Protein AF-0000000083161506 (afdb_homodimer)

Foldseek 3Di:
DPPPVPFDFAPDAFPVCVVVVHDFCRTPPHTPVCVVVVHHGHPDDDPPCPPDPPPPDDPPDDPPPPPPCPPPPDDVPVPPPVPPPPQLVFQLVCCVVPVVDHGDLCVQVVLQPDADDPVLCVLPVDLVVLVVLVVLLCVFVCLQQVLDAPVVLVVQSPDPVRVRGLLNSLLSLLSCLQRDFCVVCPDPPDRSLNVSVVSLVVSVVSVNDDLSSLNSLLSSLQSCLLFVPPPVNQVSLLVSLVSCLSQCLLPDPPHRHSDDDDPAPLVNLSSVSSVLSSLLSQLLSCLVPAQDDGSDDAFDQADFFHAASVCSNVSHDDPDDTDGLVDDLLDDGHQNSLLSNLSNLSVQLSVLRNDPPDDPVVSLVSLVVSLVSLVVSLVSLVVVLVVCCVPPPPNQSSLSNLSSNLSSLSSLLSSLVSLQPPPPPDDPSSVVSNVVSVVVNLVSLVVLLVVLVSLVVSVVVPNLSNHRSSNQNSLLSSLLVLVVVCVVPVDCVSVVSSVSSLVSLVVNCSRYNVSVVSVVVSVVVVD/DPPPVPFDFAPDAFPVCVVVVHDFCRTPPGTPVCVVVVHHGHPDDDPPPPPDPPPPDDPPDDPPPPPPCPPPPDDVPVPPCVPPPPQLVQQLVCCVVPVVDHGDLCVQVVLQPDADDPVLCVLPVDLVVLVVLVVLLCVFVCLQQVLDAPVVLVVQSPDPVRVRGLLNSLLSLLSCLQRDFCVVCPDPDDRSLNVSVVSLVVSVVSVNDDLSSLNSLLSSLQSCLLFVPPPVNQVSLLVSLVSCLSQCLLPDPPHRHSDDDDPAPLVNLSSVSSNLSSLLSQLLSCLVPAQDDGSDDAFDQADFFHAASVCSNVSHDDPDDTDGLVDDLLDDGHQNSLLSNLSNLSVQLSVLRNDPPDDPVVSLVSLVVSLVSLVVSLVSLVVVLVVCCVPPPPNQSSLSNLSSNLSSLSSLLSSLVSLQPPPPPDDPSSVVSNVVSVVVNLVSLVVLLVVLVSLVVSVVVPNLSNHRSSNQNSLLSSLLVLVVVCVVPVDCVSVVSSVSSLVSLVVNCSRYNVSVVSVVVSVVVVD

Organism: NCBI:txid41062

Radius of gyration: 31.57 Å; Cα contacts (8 Å, |Δi|>4): 1418; chains: 2; bounding box: 131×80×82 Å

Structure (mmCIF, N/CA/C/O backbone):
data_AF-0000000083161506-model_v1
#
loop_
_entity.id
_entity.type
_entity.pdbx_description
1 polymer 'Fungal-specific transcription factor domain-containing protein'
#
loop_
_atom_site.group_PDB
_atom_site.id
_atom_site.type_symbol
_atom_site.label_atom_id
_atom_site.label_alt_id
_atom_site.label_comp_id
_atom_site.label_asym_id
_atom_site.label_entity_id
_atom_site.label_seq_id
_atom_site.pdbx_PDB_ins_code
_atom_site.Cartn_x
_atom_site.Cartn_y
_atom_site.Cartn_z
_atom_site.occupancy
_atom_site.B_iso_or_equiv
_atom_site.auth_seq_id
_atom_site.auth_comp_id
_atom_site.auth_asym_id
_atom_site.auth_atom_id
_atom_site.pdbx_PDB_model_num
ATOM 1 N N . MET A 1 1 ? 70.062 -15.156 -1.178 1 25.69 1 MET A N 1
ATOM 2 C CA . MET A 1 1 ? 69.688 -13.75 -1.115 1 25.69 1 MET A CA 1
ATOM 3 C C . MET A 1 1 ? 68.188 -13.57 -1.267 1 25.69 1 MET A C 1
ATOM 5 O O . MET A 1 1 ? 67.625 -13.953 -2.287 1 25.69 1 MET A O 1
ATOM 9 N N . SER A 1 2 ? 67.438 -13.641 -0.234 1 30 2 SER A N 1
ATOM 10 C CA . SER A 1 2 ? 66 -13.789 -0.085 1 30 2 SER A CA 1
ATOM 11 C C . SER A 1 2 ? 65.25 -12.555 -0.596 1 30 2 SER A C 1
ATOM 13 O O . SER A 1 2 ? 65.625 -11.43 -0.238 1 30 2 SER A O 1
ATOM 15 N N . ASP A 1 3 ? 64.875 -12.492 -1.777 1 30.89 3 ASP A N 1
ATOM 16 C CA . ASP A 1 3 ? 64.188 -11.422 -2.498 1 30.89 3 ASP A CA 1
ATOM 17 C C . ASP A 1 3 ? 62.969 -10.93 -1.715 1 30.89 3 ASP A C 1
ATOM 19 O O . ASP A 1 3 ? 61.969 -11.648 -1.573 1 30.89 3 ASP A O 1
ATOM 23 N N . ARG A 1 4 ? 63.281 -10.258 -0.579 1 35.78 4 ARG A N 1
ATOM 24 C CA . ARG A 1 4 ? 62.25 -9.516 0.154 1 35.78 4 ARG A CA 1
ATOM 25 C C . ARG A 1 4 ? 61.438 -8.633 -0.783 1 35.78 4 ARG A C 1
ATOM 27 O O . ARG A 1 4 ? 61.938 -7.637 -1.307 1 35.78 4 ARG A O 1
A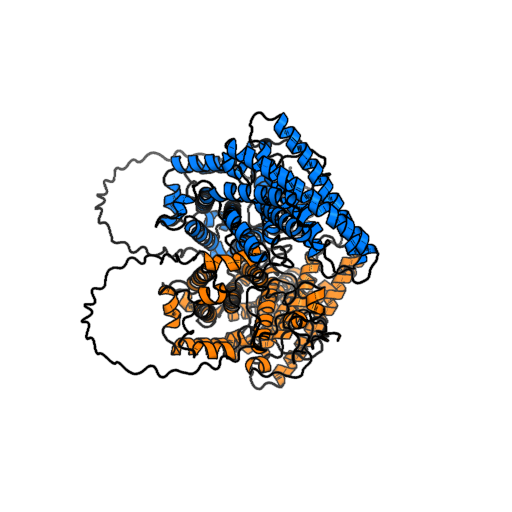TOM 34 N N . GLN A 1 5 ? 60.562 -9.156 -1.589 1 36.12 5 GLN A N 1
ATOM 35 C CA . GLN A 1 5 ? 59.719 -8.305 -2.391 1 36.12 5 GLN A CA 1
ATOM 36 C C . GLN A 1 5 ? 59.094 -7.199 -1.541 1 36.12 5 GLN A C 1
ATOM 38 O O . GLN A 1 5 ? 58.5 -7.477 -0.497 1 36.12 5 GLN A O 1
ATOM 43 N N . SER A 1 6 ? 59.625 -6.098 -1.418 1 42.81 6 SER A N 1
ATOM 44 C CA . SER A 1 6 ? 59.219 -4.867 -0.759 1 42.81 6 SER A CA 1
ATOM 45 C C . SER A 1 6 ? 57.75 -4.543 -1.067 1 42.81 6 SER A C 1
ATOM 47 O O . SER A 1 6 ? 57.406 -4.324 -2.227 1 42.81 6 SER A O 1
ATOM 49 N N . HIS A 1 7 ? 56.875 -5.113 -0.406 1 48.78 7 HIS A N 1
ATOM 50 C CA . HIS A 1 7 ? 55.5 -4.73 -0.562 1 48.78 7 HIS A CA 1
ATOM 51 C C . HIS A 1 7 ? 55.281 -3.26 -0.229 1 48.78 7 HIS A C 1
ATOM 53 O O . HIS A 1 7 ? 55.719 -2.787 0.82 1 48.78 7 HIS A O 1
ATOM 59 N N . THR A 1 8 ? 55.281 -2.465 -1.129 1 61.25 8 THR A N 1
ATOM 60 C CA . THR A 1 8 ? 55.031 -1.039 -0.943 1 61.25 8 THR A CA 1
ATOM 61 C C . THR A 1 8 ? 53.656 -0.809 -0.34 1 61.25 8 THR A C 1
ATOM 63 O O . THR A 1 8 ? 52.688 -1.503 -0.687 1 61.25 8 THR A O 1
ATOM 66 N N . ARG A 1 9 ? 53.562 -0.125 0.785 1 68.44 9 ARG A N 1
ATOM 67 C CA . ARG A 1 9 ? 52.312 0.207 1.485 1 68.44 9 ARG A CA 1
ATOM 68 C C . ARG A 1 9 ? 51.656 1.432 0.867 1 68.44 9 ARG A C 1
ATOM 70 O O . ARG A 1 9 ? 52.312 2.422 0.565 1 68.44 9 ARG A O 1
ATOM 77 N N . ALA A 1 10 ? 50.438 1.263 0.525 1 67.12 10 ALA A N 1
ATOM 78 C CA . ALA A 1 10 ? 49.656 2.396 0.043 1 67.12 10 ALA A CA 1
ATOM 79 C C . ALA A 1 10 ? 49.406 3.41 1.158 1 67.12 10 ALA A C 1
ATOM 81 O O . ALA A 1 10 ? 49.438 3.061 2.34 1 67.12 10 ALA A O 1
ATOM 82 N N . THR A 1 11 ? 49.344 4.633 0.945 1 74 11 THR A N 1
ATOM 83 C CA . THR A 1 11 ? 49.125 5.699 1.919 1 74 11 THR A CA 1
ATOM 84 C C . THR A 1 11 ? 47.688 5.621 2.492 1 74 11 THR A C 1
ATOM 86 O O . THR A 1 11 ? 47.469 5.98 3.65 1 74 11 THR A O 1
ATOM 89 N N . ASN A 1 12 ? 46.781 5.164 1.687 1 70.62 12 ASN A N 1
ATOM 90 C CA . ASN A 1 12 ? 45.375 5.102 2.107 1 70.62 12 ASN A CA 1
ATOM 91 C C . ASN A 1 12 ? 44.875 3.668 2.107 1 70.62 12 ASN A C 1
ATOM 93 O O . ASN A 1 12 ? 45.375 2.811 1.398 1 70.62 12 ASN A O 1
ATOM 97 N N . ALA A 1 13 ? 43.969 3.414 2.945 1 75.94 13 ALA A N 1
ATOM 98 C CA . ALA A 1 13 ? 43.281 2.127 2.963 1 75.94 13 ALA A CA 1
ATOM 99 C C . ALA A 1 13 ? 42.594 1.865 1.635 1 75.94 13 ALA A C 1
ATOM 101 O O . ALA A 1 13 ? 42.156 2.803 0.951 1 75.94 13 ALA A O 1
ATOM 102 N N . CYS A 1 14 ? 42.594 0.64 1.137 1 72.94 14 CYS A N 1
ATOM 103 C CA . CYS A 1 14 ? 41.906 0.316 -0.11 1 72.94 14 CYS A CA 1
ATOM 104 C C . CYS A 1 14 ? 40.406 0.56 0.011 1 72.94 14 CYS A C 1
ATOM 106 O O . CYS A 1 14 ? 39.844 0.491 1.107 1 72.94 14 CYS A O 1
ATOM 108 N N . LEU A 1 15 ? 39.688 0.904 -0.978 1 72.12 15 LEU A N 1
ATOM 109 C CA . LEU A 1 15 ? 38.281 1.266 -1.01 1 72.12 15 LEU A CA 1
ATOM 110 C C . LEU A 1 15 ? 37.406 0.099 -0.553 1 72.12 15 LEU A C 1
ATOM 112 O O . LEU A 1 15 ? 36.375 0.303 0.077 1 72.12 15 LEU A O 1
ATOM 116 N N . THR A 1 16 ? 37.75 -1.074 -0.732 1 74.25 16 THR A N 1
ATOM 117 C CA . THR A 1 16 ? 37.031 -2.275 -0.323 1 74.25 16 THR A CA 1
ATOM 118 C C . THR A 1 16 ? 37.062 -2.441 1.193 1 74.25 16 THR A C 1
ATOM 120 O O . THR A 1 16 ? 36.062 -2.727 1.823 1 74.25 16 THR A O 1
ATOM 123 N N . CYS A 1 17 ? 38.188 -2.32 1.762 1 72.25 17 CYS A N 1
ATOM 124 C CA . CYS A 1 17 ? 38.344 -2.418 3.209 1 72.25 17 CYS A CA 1
ATOM 125 C C . CYS A 1 17 ? 37.688 -1.239 3.91 1 72.25 17 CYS A C 1
ATOM 127 O O . CYS A 1 17 ? 37.094 -1.405 4.969 1 72.25 17 CYS A O 1
ATOM 129 N N . ARG A 1 18 ? 37.688 -0.028 3.328 1 70.44 18 ARG A N 1
ATOM 130 C CA . ARG A 1 18 ? 37.031 1.162 3.861 1 70.44 18 ARG A CA 1
ATOM 131 C C . ARG A 1 18 ? 35.5 0.997 3.869 1 70.44 18 ARG A C 1
ATOM 133 O O . ARG A 1 18 ? 34.844 1.357 4.844 1 70.44 18 ARG A O 1
ATOM 140 N N . LYS A 1 19 ? 34.938 0.347 2.949 1 64.94 19 LYS A N 1
ATOM 141 C CA . LYS A 1 19 ? 33.531 0.092 2.826 1 64.94 19 LYS A CA 1
ATOM 142 C C . LYS A 1 19 ? 33.062 -0.965 3.826 1 64.94 19 LYS A C 1
ATOM 144 O O . LYS A 1 19 ? 31.938 -0.897 4.34 1 64.94 19 LYS A O 1
ATOM 149 N N . GLN A 1 20 ? 33.969 -1.773 4.141 1 66 20 GLN A N 1
ATOM 150 C CA . GLN A 1 20 ? 33.656 -2.875 5.055 1 66 20 GLN A CA 1
ATOM 151 C C . GLN A 1 20 ? 34.156 -2.562 6.465 1 66 20 GLN A C 1
ATOM 153 O O . GLN A 1 20 ? 34.062 -3.414 7.355 1 66 20 GLN A O 1
ATOM 158 N N . LYS A 1 21 ? 34.562 -1.356 6.672 1 63.88 21 LYS A N 1
ATOM 159 C CA . LYS A 1 21 ? 35.125 -0.864 7.93 1 63.88 21 LYS A CA 1
ATOM 160 C C . LYS A 1 21 ? 36.094 -1.884 8.547 1 63.88 21 LYS A C 1
ATOM 162 O O . LYS A 1 21 ? 36.062 -2.117 9.758 1 63.88 21 LYS A O 1
ATOM 167 N N . ARG A 1 22 ? 36.875 -2.482 7.746 1 70.31 22 ARG A N 1
ATOM 168 C CA . ARG A 1 22 ? 37.938 -3.391 8.211 1 70.31 22 ARG A CA 1
ATOM 169 C C . ARG A 1 22 ? 39.312 -2.717 8.188 1 70.31 22 ARG A C 1
ATOM 171 O O . ARG A 1 22 ? 39.5 -1.76 7.438 1 70.31 22 ARG A O 1
ATOM 178 N N . LYS A 1 23 ? 40.125 -3.133 9.086 1 74.31 23 LYS A N 1
ATOM 179 C CA . LYS A 1 23 ? 41.5 -2.592 9.172 1 74.31 23 LYS A CA 1
ATOM 180 C C . LYS A 1 23 ? 42.344 -3.066 8 1 74.31 23 LYS A C 1
ATOM 182 O O . LYS A 1 23 ? 42.812 -4.207 7.992 1 74.31 23 LYS A O 1
ATOM 187 N N . CYS A 1 24 ? 42.469 -2.25 7.004 1 72.62 24 CYS A N 1
ATOM 188 C CA . CYS A 1 24 ? 43.25 -2.502 5.801 1 72.62 24 CYS A CA 1
ATOM 189 C C . CYS A 1 24 ? 44.75 -2.512 6.109 1 72.62 24 CYS A C 1
ATOM 191 O O . CYS A 1 24 ? 45.25 -1.66 6.855 1 72.62 24 CYS A O 1
ATOM 193 N N . THR A 1 25 ? 45.531 -3.422 5.711 1 77.38 25 THR A N 1
ATOM 194 C CA . THR A 1 25 ? 46.969 -3.49 5.953 1 77.38 25 THR A CA 1
ATOM 195 C C . THR A 1 25 ? 47.75 -2.613 4.957 1 77.38 25 THR A C 1
ATOM 197 O O . THR A 1 25 ? 48.969 -2.537 5 1 77.38 25 THR A O 1
ATOM 200 N N . LYS A 1 26 ? 47.031 -1.872 3.998 1 74.44 26 LYS A N 1
ATOM 201 C CA . LYS A 1 26 ? 47.531 -0.901 3.035 1 74.44 26 LYS A CA 1
ATOM 202 C C . LYS A 1 26 ? 48.656 -1.504 2.189 1 74.44 26 LYS A C 1
ATOM 204 O O . LYS A 1 26 ? 49.5 -0.778 1.657 1 74.44 26 LYS A O 1
ATOM 209 N N . GLU A 1 27 ? 48.75 -2.814 2.023 1 76.75 27 GLU A N 1
ATOM 210 C CA . GLU A 1 27 ? 49.75 -3.447 1.194 1 76.75 27 GLU A CA 1
ATOM 211 C C . GLU A 1 27 ? 49.375 -3.426 -0.28 1 76.75 27 GLU A C 1
ATOM 213 O O . GLU A 1 27 ? 48.188 -3.59 -0.616 1 76.75 27 GLU A O 1
ATOM 218 N N . ARG A 1 28 ? 50.25 -2.959 -1.229 1 72.62 28 ARG A N 1
ATOM 219 C CA . ARG A 1 28 ? 50.094 -3.059 -2.676 1 72.62 28 ARG A CA 1
ATOM 220 C C . ARG A 1 28 ? 50.75 -4.324 -3.217 1 72.62 28 ARG A C 1
ATOM 222 O O . ARG A 1 28 ? 51.719 -4.805 -2.656 1 72.62 28 ARG A O 1
ATOM 229 N N . PRO A 1 29 ? 50.031 -4.797 -4.266 1 72.25 29 PRO A N 1
ATOM 230 C CA . PRO A 1 29 ? 48.844 -4.324 -4.973 1 72.25 29 PRO A CA 1
ATOM 231 C C . PRO A 1 29 ? 47.531 -4.746 -4.289 1 72.25 29 PRO A C 1
ATOM 233 O O . PRO A 1 29 ? 46.469 -4.262 -4.645 1 72.25 29 PRO A O 1
ATOM 236 N N . ARG A 1 30 ? 47.688 -5.629 -3.291 1 75.12 30 ARG A N 1
ATOM 237 C CA . ARG A 1 30 ? 46.531 -6.148 -2.58 1 75.12 30 ARG A CA 1
ATOM 238 C C . ARG A 1 30 ? 46.75 -6.176 -1.074 1 75.12 30 ARG A C 1
ATOM 240 O O . ARG A 1 30 ? 47.812 -6.652 -0.618 1 75.12 30 ARG A O 1
ATOM 247 N N . CYS A 1 31 ? 45.719 -5.559 -0.326 1 75.75 31 CYS A N 1
ATOM 248 C CA . CYS A 1 31 ? 45.906 -5.609 1.12 1 75.75 31 CYS A CA 1
ATOM 249 C C . CYS A 1 31 ? 45.594 -7.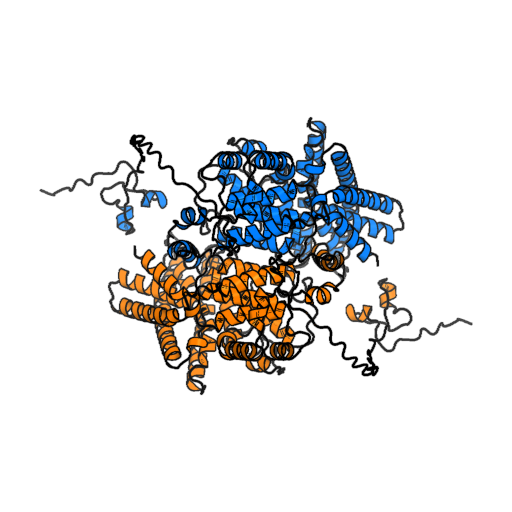004 1.659 1 75.75 31 CYS A C 1
ATOM 251 O O . CYS A 1 31 ? 44.938 -7.801 0.994 1 75.75 31 CYS A O 1
ATOM 253 N N . SER A 1 32 ? 46.219 -7.395 2.768 1 76 32 SER A N 1
ATOM 254 C CA . SER A 1 32 ? 46.094 -8.727 3.352 1 76 32 SER A CA 1
ATOM 255 C C . SER A 1 32 ? 44.656 -9.062 3.635 1 76 32 SER A C 1
ATOM 257 O O . SER A 1 32 ? 44.25 -10.227 3.539 1 76 32 SER A O 1
ATOM 259 N N . VAL A 1 33 ? 43.875 -8.062 3.893 1 74.12 33 VAL A N 1
ATOM 260 C CA . VAL A 1 33 ? 42.469 -8.273 4.227 1 74.12 33 VAL A CA 1
ATOM 261 C C . VAL A 1 33 ? 41.656 -8.609 2.961 1 74.12 33 VAL A C 1
ATOM 263 O O . VAL A 1 33 ? 40.906 -9.562 2.943 1 74.12 33 VAL A O 1
ATOM 266 N N . CYS A 1 34 ? 41.844 -7.895 2.006 1 73.44 34 CYS A N 1
ATOM 267 C CA . CYS A 1 34 ? 41.188 -8.172 0.729 1 73.44 34 CYS A CA 1
ATOM 268 C C . CYS A 1 34 ? 41.688 -9.5 0.152 1 73.44 34 CYS A C 1
ATOM 270 O O . CYS A 1 34 ? 40.906 -10.242 -0.452 1 73.44 34 CYS A O 1
ATOM 272 N N . ARG A 1 35 ? 42.906 -9.844 0.288 1 73.88 35 ARG A N 1
ATOM 273 C CA . ARG A 1 35 ? 43.469 -11.125 -0.14 1 73.88 35 ARG A CA 1
ATOM 274 C C . ARG A 1 35 ? 42.781 -12.289 0.571 1 73.88 35 ARG A C 1
ATOM 276 O O . ARG A 1 35 ? 42.438 -13.297 -0.056 1 73.88 35 ARG A O 1
ATOM 283 N N . LYS A 1 36 ? 42.656 -12.109 1.833 1 68.69 36 LYS A N 1
ATOM 284 C CA . LYS A 1 36 ? 42.062 -13.18 2.633 1 68.69 36 LYS A CA 1
ATOM 285 C C . LYS A 1 36 ? 40.562 -13.32 2.338 1 68.69 36 LYS A C 1
ATOM 287 O O . LYS A 1 36 ? 40.031 -14.438 2.354 1 68.69 36 LYS A O 1
ATOM 292 N N . THR A 1 37 ? 40 -12.227 2.045 1 66.88 37 THR A N 1
ATOM 293 C CA . THR A 1 37 ? 38.531 -12.242 1.854 1 66.88 37 THR A CA 1
ATOM 294 C C . THR A 1 37 ? 38.188 -12.43 0.379 1 66.88 37 THR A C 1
ATOM 296 O O . THR A 1 37 ? 37.031 -12.562 0.025 1 66.88 37 THR A O 1
ATOM 299 N N . GLY A 1 38 ? 39.125 -12.523 -0.535 1 66.56 38 GLY A N 1
ATOM 300 C CA . GLY A 1 38 ? 39 -12.75 -1.966 1 66.56 38 GLY A CA 1
ATOM 301 C C . GLY A 1 38 ? 38.344 -11.586 -2.705 1 66.56 38 GLY A C 1
ATOM 302 O O . GLY A 1 38 ? 37.781 -11.773 -3.771 1 66.56 38 GLY A O 1
ATOM 303 N N . ARG A 1 39 ? 38.375 -10.469 -2.143 1 62.84 39 ARG A N 1
ATOM 304 C CA . ARG A 1 39 ? 37.812 -9.289 -2.791 1 62.84 39 ARG A CA 1
ATOM 305 C C . ARG A 1 39 ? 38.875 -8.492 -3.518 1 62.84 39 ARG A C 1
ATOM 307 O O . ARG A 1 39 ? 40.062 -8.633 -3.223 1 62.84 39 ARG A O 1
ATOM 314 N N . ALA A 1 40 ? 38.438 -7.797 -4.578 1 68.38 40 ALA A N 1
ATOM 315 C CA . ALA A 1 40 ? 39.375 -6.953 -5.293 1 68.38 40 ALA A CA 1
ATOM 316 C C . ALA A 1 40 ? 39.781 -5.746 -4.449 1 68.38 40 ALA A C 1
ATOM 318 O O . ALA A 1 40 ? 38.906 -5.047 -3.91 1 68.38 40 ALA A O 1
ATOM 319 N N . CYS A 1 41 ? 41.062 -5.578 -4.203 1 69.5 41 CYS A N 1
ATOM 320 C CA . CYS A 1 41 ? 41.656 -4.445 -3.508 1 69.5 41 CYS A CA 1
ATOM 321 C C . CYS A 1 41 ? 41.75 -3.234 -4.426 1 69.5 41 CYS A C 1
ATOM 323 O O . CYS A 1 41 ? 42.312 -3.332 -5.527 1 69.5 41 CYS A O 1
ATOM 325 N N . ASP A 1 42 ? 40.969 -2.242 -4.344 1 70.5 42 ASP A N 1
ATOM 326 C CA . ASP A 1 42 ? 40.938 -1.057 -5.191 1 70.5 42 ASP A CA 1
ATOM 327 C C . ASP A 1 42 ? 41.594 0.134 -4.504 1 70.5 42 ASP A C 1
ATOM 329 O O . ASP A 1 42 ? 41.125 0.605 -3.471 1 70.5 42 ASP A O 1
ATOM 333 N N . TYR A 1 43 ? 42.75 0.487 -4.961 1 66.69 43 TYR A N 1
ATOM 334 C CA . TYR A 1 43 ? 43.469 1.658 -4.457 1 66.69 43 TYR A CA 1
ATOM 335 C C . TYR A 1 43 ? 43.25 2.861 -5.367 1 66.69 43 TYR A C 1
ATOM 337 O O . TYR A 1 43 ? 44.031 3.812 -5.352 1 66.69 43 TYR A O 1
ATOM 345 N N . THR A 1 44 ? 42.344 2.898 -6.363 1 59.19 44 THR A N 1
ATOM 346 C CA . THR A 1 44 ? 42.156 4.02 -7.277 1 59.19 44 THR A CA 1
ATOM 347 C C . THR A 1 44 ? 41.906 5.312 -6.5 1 59.19 44 THR A C 1
ATOM 349 O O . THR A 1 44 ? 41.062 5.355 -5.621 1 59.19 44 THR A O 1
ATOM 352 N N . PRO A 1 45 ? 42.781 6.254 -6.512 1 47.44 45 PRO A N 1
ATOM 353 C CA . PRO A 1 45 ? 42.5 7.551 -5.887 1 47.44 45 PRO A CA 1
ATOM 354 C C . PRO A 1 45 ? 41.219 8.203 -6.391 1 47.44 45 PRO A C 1
ATOM 356 O O . PRO A 1 45 ? 40.812 7.949 -7.523 1 47.44 45 PRO A O 1
ATOM 359 N N . PRO A 1 46 ? 40.406 8.727 -5.602 1 36.66 46 PRO A N 1
ATOM 360 C CA . PRO A 1 46 ? 39.25 9.43 -6.172 1 36.66 46 PRO A CA 1
ATOM 361 C C . PRO A 1 46 ? 39.656 10.453 -7.23 1 36.66 46 PRO A C 1
ATOM 363 O O . PRO A 1 46 ? 40.625 11.195 -7.043 1 36.66 46 PRO A O 1
ATOM 366 N N . SER A 1 47 ? 39.375 10.242 -8.477 1 33.34 47 SER A N 1
ATOM 367 C CA . SER A 1 47 ? 39.688 11.148 -9.57 1 33.34 47 SER A CA 1
ATOM 368 C C . SER A 1 47 ? 39.188 12.555 -9.297 1 33.34 47 SER A C 1
ATOM 370 O O . SER A 1 47 ? 38 12.734 -8.977 1 33.34 47 SER A O 1
ATOM 372 N N . THR A 1 48 ? 39.969 13.438 -8.758 1 33.06 48 THR A N 1
ATOM 373 C CA . THR A 1 48 ? 39.719 14.875 -8.891 1 33.06 48 THR A CA 1
ATOM 374 C C . THR A 1 48 ? 39.5 15.25 -10.359 1 33.06 48 THR A C 1
ATOM 376 O O . THR A 1 48 ? 40.438 15.133 -11.172 1 33.06 48 THR A O 1
ATOM 379 N N . ASN A 1 49 ? 38.344 15 -10.906 1 26.17 49 ASN A N 1
ATOM 380 C CA . ASN A 1 49 ? 38.094 15.422 -12.281 1 26.17 49 ASN A CA 1
ATOM 381 C C . ASN A 1 49 ? 38.469 16.891 -12.492 1 26.17 49 ASN A C 1
ATOM 383 O O . ASN A 1 49 ? 37.844 17.781 -11.922 1 26.17 49 ASN A O 1
ATOM 387 N N . SER A 1 50 ? 39.656 17.203 -12.547 1 26.64 50 SER A N 1
ATOM 388 C CA . SER A 1 50 ? 40.094 18.5 -13.07 1 26.64 50 SER A CA 1
ATOM 389 C C . SER A 1 50 ? 39.625 18.703 -14.508 1 26.64 50 SER A C 1
ATOM 391 O O . SER A 1 50 ? 40.188 18.109 -15.43 1 26.64 50 SER A O 1
ATOM 393 N N . SER A 1 51 ? 38.312 18.672 -14.773 1 23.81 51 SER A N 1
ATOM 394 C CA . SER A 1 51 ? 37.906 18.938 -16.156 1 23.81 51 SER A CA 1
ATOM 395 C C . SER A 1 51 ? 38.5 20.266 -16.641 1 23.81 51 SER A C 1
ATOM 397 O O . SER A 1 51 ? 38.312 21.312 -16.016 1 23.81 51 SER A O 1
ATOM 399 N N . ASN A 1 52 ? 39.594 20.234 -17.297 1 21.48 52 ASN A N 1
ATOM 400 C CA . ASN A 1 52 ? 40.156 21.281 -18.156 1 21.48 52 ASN A CA 1
ATOM 401 C C . ASN A 1 52 ? 39.188 21.719 -19.234 1 21.48 52 ASN A C 1
ATOM 403 O O . ASN A 1 52 ? 38.656 20.891 -19.984 1 21.48 52 ASN A O 1
ATOM 407 N N . ALA A 1 53 ? 38.531 22.969 -19.094 1 22.12 53 ALA A N 1
ATOM 408 C CA . ALA A 1 53 ? 37.719 23.781 -19.969 1 22.12 53 ALA A CA 1
ATOM 409 C C . ALA A 1 53 ? 38.375 23.984 -21.328 1 22.12 53 ALA A C 1
ATOM 411 O O . ALA A 1 53 ? 39.344 24.719 -21.453 1 22.12 53 ALA A O 1
ATOM 412 N N . ILE A 1 54 ? 38.562 22.938 -22.109 1 20.78 54 ILE A N 1
ATOM 413 C CA . ILE A 1 54 ? 39.062 23.281 -23.438 1 20.78 54 ILE A CA 1
ATOM 414 C C . ILE A 1 54 ? 38.125 24.266 -24.109 1 20.78 54 ILE A C 1
ATOM 416 O O . ILE A 1 54 ? 36.906 24.109 -24.062 1 20.78 54 ILE A O 1
ATOM 420 N N . ASP A 1 55 ? 38.625 25.406 -24.641 1 19.94 55 ASP A N 1
ATOM 421 C CA . ASP A 1 55 ? 38.312 26.656 -25.328 1 19.94 55 ASP A CA 1
ATOM 422 C C . ASP A 1 55 ? 37.688 26.391 -26.703 1 19.94 55 ASP A C 1
ATOM 424 O O . ASP A 1 55 ? 38.438 26.141 -27.656 1 19.94 55 ASP A O 1
ATOM 428 N N . SER A 1 56 ? 36.875 25.375 -26.891 1 19.94 56 SER A N 1
ATOM 429 C CA . SER A 1 56 ? 36.469 25.234 -28.281 1 19.94 56 SER A CA 1
ATOM 430 C C . SER A 1 56 ? 35.781 26.5 -28.797 1 19.94 56 SER A C 1
ATOM 432 O O . SER A 1 56 ? 34.938 27.078 -28.125 1 19.94 56 SER A O 1
ATOM 434 N N . SER A 1 57 ? 36.344 27.219 -29.828 1 19.06 57 SER A N 1
ATOM 435 C CA . SER A 1 57 ? 36.156 28.359 -30.719 1 19.06 57 SER A CA 1
ATOM 436 C C . SER A 1 57 ? 34.812 28.297 -31.438 1 19.06 57 SER A C 1
ATOM 438 O O . SER A 1 57 ? 34.219 27.219 -31.578 1 19.06 57 SER A O 1
ATOM 440 N N . GLU A 1 58 ? 34.25 29.562 -31.984 1 18.44 58 GLU A N 1
ATOM 441 C CA . GLU A 1 58 ? 33.125 30.422 -32.344 1 18.44 58 GLU A CA 1
ATOM 442 C C . GLU A 1 58 ? 32.562 30.047 -33.719 1 18.44 58 GLU A C 1
ATOM 444 O O . GLU A 1 58 ? 31.719 30.766 -34.25 1 18.44 58 GLU A O 1
ATOM 449 N N . ARG A 1 59 ? 32.781 28.938 -34.469 1 19.56 59 ARG A N 1
ATOM 450 C CA . ARG A 1 59 ? 32.438 29.188 -35.875 1 19.56 59 ARG A CA 1
ATOM 451 C C . ARG A 1 59 ? 30.953 29.469 -36.031 1 19.56 59 ARG A C 1
ATOM 453 O O . ARG A 1 59 ? 30.109 28.688 -35.562 1 19.56 59 ARG A O 1
ATOM 460 N N . SER A 1 60 ? 30.422 30.75 -36.25 1 18.33 60 SER A N 1
ATOM 461 C CA . SER A 1 60 ? 29.219 31.562 -36.406 1 18.33 60 SER A CA 1
ATOM 462 C C . SER A 1 60 ? 28.422 31.109 -37.625 1 18.33 60 SER A C 1
ATOM 464 O O . SER A 1 60 ? 27.438 31.766 -38 1 18.33 60 SER A O 1
ATOM 466 N N . GLY A 1 61 ? 28.594 30.016 -38.406 1 18.77 61 GLY A N 1
ATOM 467 C CA . GLY A 1 61 ? 28 30.203 -39.719 1 18.77 61 GLY A CA 1
ATOM 468 C C . GLY A 1 61 ? 26.484 30.312 -39.656 1 18.77 61 GLY A C 1
ATOM 469 O O . GLY A 1 61 ? 25.844 29.797 -38.75 1 18.77 61 GLY A O 1
ATOM 470 N N . SER A 1 62 ? 25.875 31.312 -40.375 1 19.48 62 SER A N 1
ATOM 471 C CA . SER A 1 62 ? 24.625 32.031 -40.625 1 19.48 62 SER A CA 1
ATOM 472 C C . SER A 1 62 ? 23.594 31.125 -41.312 1 19.48 62 SER A C 1
ATOM 474 O O . SER A 1 62 ? 22.516 31.594 -41.688 1 19.48 62 SER A O 1
ATOM 476 N N . GLN A 1 63 ? 23.594 29.797 -41.25 1 18.86 63 GLN A N 1
ATOM 477 C CA . GLN A 1 63 ? 22.734 29.312 -42.312 1 18.86 63 GLN A CA 1
ATOM 478 C C . GLN A 1 63 ? 21.281 29.719 -42.094 1 18.86 63 GLN A C 1
ATOM 480 O O . GLN A 1 63 ? 20.781 29.672 -40.969 1 18.86 63 GLN A O 1
ATOM 485 N N . GLU A 1 64 ? 20.703 30.469 -43 1 20.14 64 GLU A N 1
ATOM 486 C CA . GLU A 1 64 ? 19.453 31.141 -43.344 1 20.14 64 GLU A CA 1
ATOM 487 C C . GLU A 1 64 ? 18.297 30.125 -43.469 1 20.14 64 GLU A C 1
ATOM 489 O O . GLU A 1 64 ? 17.172 30.5 -43.781 1 20.14 64 GLU A O 1
ATOM 494 N N . THR A 1 65 ? 18.344 28.938 -42.812 1 19.62 65 THR A N 1
ATOM 495 C CA . THR A 1 65 ? 17.344 28.094 -43.469 1 19.62 65 THR A CA 1
ATOM 496 C C . THR A 1 65 ? 15.938 28.641 -43.25 1 19.62 65 THR A C 1
ATOM 498 O O . THR A 1 65 ? 15.609 29.125 -42.188 1 19.62 65 THR A O 1
ATOM 501 N N . THR A 1 66 ? 15.203 28.969 -44.312 1 21.27 66 THR A N 1
ATOM 502 C CA . THR A 1 66 ? 13.914 29.453 -44.781 1 21.27 66 THR A CA 1
ATOM 503 C C . THR A 1 66 ? 12.789 28.547 -44.281 1 21.27 66 THR A C 1
ATOM 505 O O . THR A 1 66 ? 12.719 27.375 -44.625 1 21.27 66 THR A O 1
ATOM 508 N N . GLY A 1 67 ? 12.391 28.641 -43 1 18.95 67 GLY A N 1
ATOM 509 C CA . GLY A 1 67 ? 11.469 27.797 -42.25 1 18.95 67 GLY A CA 1
ATOM 510 C C . GLY A 1 67 ? 10.039 27.891 -42.75 1 18.95 67 GLY A C 1
ATOM 511 O O . GLY A 1 67 ? 9.383 28.922 -42.594 1 18.95 67 GLY A O 1
ATOM 512 N N . ASN A 1 68 ? 9.82 27.469 -44 1 21.38 68 ASN A N 1
ATOM 513 C CA . ASN A 1 68 ? 8.438 27.484 -44.5 1 21.38 68 ASN A CA 1
ATOM 514 C C . ASN A 1 68 ? 7.508 26.734 -43.531 1 21.38 68 ASN A C 1
ATOM 516 O O . ASN A 1 68 ? 7.805 25.609 -43.125 1 21.38 68 ASN A O 1
ATOM 520 N N . GLY A 1 69 ? 6.727 27.391 -42.75 1 20.52 69 GLY A N 1
ATOM 521 C CA . GLY A 1 69 ? 5.863 27.203 -41.594 1 20.52 69 GLY A CA 1
ATOM 522 C C . GLY A 1 69 ? 4.688 26.281 -41.875 1 20.52 69 GLY A C 1
ATOM 523 O O . GLY A 1 69 ? 3.658 26.375 -41.188 1 20.52 69 GLY A O 1
ATOM 524 N N . SER A 1 70 ? 4.797 25.344 -42.844 1 22.78 70 SER A N 1
ATOM 525 C CA . SER A 1 70 ? 3.516 24.688 -43.094 1 22.78 70 SER A CA 1
ATOM 526 C C . SER A 1 70 ? 3.02 23.969 -41.844 1 22.78 70 SER A C 1
ATOM 528 O O . SER A 1 70 ? 3.781 23.25 -41.188 1 22.78 70 SER A O 1
ATOM 530 N N . TRP A 1 71 ? 2.002 24.484 -41.219 1 21.28 71 TRP A N 1
ATOM 531 C CA . TRP A 1 71 ? 1.323 24.141 -39.969 1 21.28 71 TRP A CA 1
ATOM 532 C C . TRP A 1 71 ? 0.794 22.719 -40 1 21.28 71 TRP A C 1
ATOM 534 O O . TRP A 1 71 ? -0.08 22.391 -40.812 1 21.28 71 TRP A O 1
ATOM 544 N N . PRO A 1 72 ? 1.706 21.719 -40.156 1 23 72 PRO A N 1
ATOM 545 C CA . PRO A 1 72 ? 1.082 20.406 -40.344 1 23 72 PRO A CA 1
ATOM 546 C C . PRO A 1 72 ? 0.12 20.031 -39.219 1 23 72 PRO A C 1
ATOM 548 O O . PRO A 1 72 ? 0.259 20.516 -38.094 1 23 72 PRO A O 1
ATOM 551 N N . HIS A 1 73 ? -1.146 19.703 -39.469 1 23.39 73 HIS A N 1
ATOM 552 C CA . HIS A 1 73 ? -2.318 19.172 -38.781 1 23.39 73 HIS A CA 1
ATOM 553 C C . HIS A 1 73 ? -1.95 17.984 -37.906 1 23.39 73 HIS A C 1
ATOM 555 O O . HIS A 1 73 ? -2.293 16.844 -38.219 1 23.39 73 HIS A O 1
ATOM 561 N N . GLY A 1 74 ? -0.845 18.125 -37.156 1 22.58 74 GLY A N 1
ATOM 562 C CA . GLY A 1 74 ? -0.213 16.984 -36.5 1 22.58 74 GLY A CA 1
ATOM 563 C C . GLY A 1 74 ? -1.079 16.359 -35.438 1 22.58 74 GLY A C 1
ATOM 564 O O . GLY A 1 74 ? -1.608 17.062 -34.562 1 22.58 74 GLY A O 1
ATOM 565 N N . GLY A 1 75 ? -1.907 15.375 -35.75 1 25.25 75 GLY A N 1
ATOM 566 C CA . GLY A 1 75 ? -2.59 14.438 -34.875 1 25.25 75 GLY A CA 1
ATOM 567 C C . GLY A 1 75 ? -1.792 14.086 -33.656 1 25.25 75 GLY A C 1
ATOM 568 O O . GLY A 1 75 ? -0.574 13.906 -33.719 1 25.25 75 GLY A O 1
ATOM 569 N N . VAL A 1 76 ? -2.205 14.727 -32.562 1 27.02 76 VAL A N 1
ATOM 570 C CA . VAL A 1 76 ? -1.555 14.523 -31.281 1 27.02 76 VAL A CA 1
ATOM 571 C C . VAL A 1 76 ? -1.292 13.039 -31.062 1 27.02 76 VAL A C 1
ATOM 573 O O . VAL A 1 76 ? -2.229 12.25 -30.891 1 27.02 76 VAL A O 1
ATOM 576 N N . GLN A 1 77 ? -0.516 12.43 -31.844 1 26.66 77 GLN A N 1
ATOM 577 C CA . GLN A 1 77 ? 0.02 11.117 -31.531 1 26.66 77 GLN A CA 1
ATOM 578 C C . GLN A 1 77 ? 0.516 11.062 -30.078 1 26.66 77 GLN A C 1
ATOM 580 O O . GLN A 1 77 ? 1.282 11.922 -29.656 1 26.66 77 GLN A O 1
ATOM 585 N N . LEU A 1 78 ? -0.384 10.648 -29.172 1 29.39 78 LEU A N 1
ATOM 586 C CA . LEU A 1 78 ? 0.212 10.336 -27.875 1 29.39 78 LEU A CA 1
ATOM 587 C C . LEU A 1 78 ? 1.649 9.852 -28.031 1 29.39 78 LEU A C 1
ATOM 589 O O . LEU A 1 78 ? 1.932 9.016 -28.891 1 29.39 78 LEU A O 1
ATOM 593 N N . PRO A 1 79 ? 2.551 10.727 -27.922 1 30.28 79 PRO A N 1
ATOM 594 C CA . PRO A 1 79 ? 3.924 10.25 -28.125 1 30.28 79 PRO A CA 1
ATOM 595 C C . PRO A 1 79 ? 4.16 8.859 -27.547 1 30.28 79 PRO A C 1
ATOM 597 O O . PRO A 1 79 ? 3.631 8.531 -26.484 1 30.28 79 PRO A O 1
ATOM 600 N N . ARG A 1 80 ? 4.395 7.906 -28.344 1 32.56 80 ARG A N 1
ATOM 601 C CA . ARG A 1 80 ? 4.938 6.574 -28.078 1 32.56 80 ARG A CA 1
ATOM 602 C C . ARG A 1 80 ? 6.082 6.633 -27.078 1 32.56 80 ARG A C 1
ATOM 604 O O . ARG A 1 80 ? 7.176 7.105 -27.406 1 32.56 80 ARG A O 1
ATOM 611 N N . SER A 1 81 ? 5.91 6.977 -25.938 1 32.59 81 SER A N 1
ATOM 612 C CA . SER A 1 81 ? 7.074 6.75 -25.094 1 32.59 81 SER A CA 1
ATOM 613 C C . SER A 1 81 ? 7.715 5.398 -25.375 1 32.59 81 SER A C 1
ATOM 615 O O . SER A 1 81 ? 7.258 4.367 -24.875 1 32.59 81 SER A O 1
ATOM 617 N N . SER A 1 82 ? 8.047 5.074 -26.578 1 33.5 82 SER A N 1
ATOM 618 C CA . SER A 1 82 ? 8.844 3.941 -27.031 1 33.5 82 SER A CA 1
ATOM 619 C C . SER A 1 82 ? 10.047 3.707 -26.125 1 33.5 82 SER A C 1
ATOM 621 O O . SER A 1 82 ? 10.859 2.82 -26.391 1 33.5 82 SER A O 1
ATOM 623 N N . VAL A 1 83 ? 10.609 4.77 -25.547 1 32.97 83 VAL A N 1
ATOM 624 C CA . VAL A 1 83 ? 12 4.699 -25.125 1 32.97 83 VAL A CA 1
ATOM 625 C C . VAL A 1 83 ? 12.141 3.727 -23.953 1 32.97 83 VAL A C 1
ATOM 627 O O . VAL A 1 83 ? 12.438 4.137 -22.828 1 32.97 83 VAL A O 1
ATOM 630 N N . LEU A 1 84 ? 11.211 3.104 -23.484 1 39 84 LEU A N 1
ATOM 631 C CA . LEU A 1 84 ? 11.781 2.299 -22.406 1 39 84 LEU A CA 1
ATOM 632 C C . LEU A 1 84 ? 12.984 1.506 -22.891 1 39 84 LEU A C 1
ATOM 634 O O . LEU A 1 84 ? 12.836 0.506 -23.594 1 39 84 LEU A O 1
ATOM 638 N N . GLY A 1 85 ? 13.922 2.076 -23.234 1 39.84 85 GLY A N 1
ATOM 639 C CA . GLY A 1 85 ? 15.188 1.442 -23.562 1 39.84 85 GLY A CA 1
ATOM 640 C C . GLY A 1 85 ? 15.547 0.302 -22.625 1 39.84 85 GLY A C 1
ATOM 641 O O . GLY A 1 85 ? 15.258 0.358 -21.438 1 39.84 85 GLY A O 1
ATOM 642 N N . THR A 1 86 ? 15.758 -0.89 -23.156 1 48.03 86 THR A N 1
ATOM 643 C CA . THR A 1 86 ? 16.094 -2.195 -22.609 1 48.03 86 THR A CA 1
ATOM 644 C C . THR A 1 86 ? 17.031 -2.047 -21.406 1 48.03 86 THR A C 1
ATOM 646 O O . THR A 1 86 ? 16.859 -2.736 -20.406 1 48.03 86 THR A O 1
ATOM 649 N N . SER A 1 87 ? 17.953 -1.029 -21.547 1 47 87 SER A N 1
ATOM 650 C CA . SER A 1 87 ? 19 -0.975 -20.531 1 47 87 SER A CA 1
ATOM 651 C C . SER A 1 87 ? 18.469 -0.361 -19.234 1 47 87 SER A C 1
ATOM 653 O O . SER A 1 87 ? 18.828 -0.802 -18.141 1 47 87 SER A O 1
ATOM 655 N N . THR A 1 88 ? 17.656 0.733 -19.344 1 49.81 88 THR A N 1
ATOM 656 C CA . THR A 1 88 ? 17.156 1.49 -18.203 1 49.81 88 THR A CA 1
ATOM 657 C C . THR A 1 88 ? 16.25 0.623 -17.328 1 49.81 88 THR A C 1
ATOM 659 O O . THR A 1 88 ? 16.281 0.712 -16.094 1 49.81 88 THR A O 1
ATOM 662 N N . THR A 1 89 ? 15.664 -0.346 -17.906 1 62.31 89 THR A N 1
ATOM 663 C CA . THR A 1 89 ? 14.75 -1.253 -17.234 1 62.31 89 THR A CA 1
ATOM 664 C C . THR A 1 89 ? 15.508 -2.398 -16.562 1 62.31 89 THR A C 1
ATOM 666 O O . THR A 1 89 ? 15.055 -2.955 -15.57 1 62.31 89 THR A O 1
ATOM 669 N N . ASP A 1 90 ? 16.797 -2.295 -16.938 1 77.81 90 ASP A N 1
ATOM 670 C CA . ASP A 1 90 ? 17.547 -3.451 -16.438 1 77.81 90 ASP A CA 1
ATOM 671 C C . ASP A 1 90 ? 18.047 -3.221 -15.016 1 77.81 90 ASP A C 1
ATOM 673 O O . ASP A 1 90 ? 17.969 -4.117 -14.172 1 77.81 90 ASP A O 1
ATOM 677 N N . GLY A 1 91 ? 18.438 -1.938 -14.758 1 86.12 91 GLY A N 1
ATOM 678 C CA . GLY A 1 91 ? 18.938 -1.676 -13.414 1 86.12 91 GLY A CA 1
ATOM 679 C C . GLY A 1 91 ? 17.844 -1.751 -12.359 1 86.12 91 GLY A C 1
ATOM 680 O O . GLY A 1 91 ? 18.047 -2.346 -11.297 1 86.12 91 GLY A O 1
ATOM 681 N N . LEU A 1 92 ? 16.781 -1.24 -12.711 1 89.94 92 LEU A N 1
ATOM 682 C CA . LEU A 1 92 ? 15.664 -1.269 -11.781 1 89.94 92 LEU A CA 1
ATOM 683 C C . LEU A 1 92 ? 15.172 -2.695 -11.562 1 89.94 92 LEU A C 1
ATOM 685 O O . LEU A 1 92 ? 14.898 -3.098 -10.43 1 89.94 92 LEU A O 1
ATOM 689 N N . SER A 1 93 ? 15.133 -3.396 -12.609 1 91.56 93 SER A N 1
ATOM 690 C CA . SER A 1 93 ? 14.711 -4.789 -12.492 1 91.56 93 SER A CA 1
ATOM 691 C C . SER A 1 93 ? 15.656 -5.582 -11.594 1 91.56 93 SER A C 1
ATOM 693 O O . SER A 1 93 ? 15.219 -6.391 -10.781 1 91.56 93 SER A O 1
ATOM 695 N N . THR A 1 94 ? 16.906 -5.285 -11.742 1 92.94 94 THR A N 1
ATOM 696 C CA . THR A 1 94 ? 17.906 -5.98 -10.938 1 92.94 94 THR A CA 1
ATOM 697 C C . THR A 1 94 ? 17.672 -5.723 -9.453 1 92.94 94 THR A C 1
ATOM 699 O O . THR A 1 94 ? 17.75 -6.645 -8.633 1 92.94 94 THR A O 1
ATOM 702 N N . LEU A 1 95 ? 17.344 -4.543 -9.109 1 92.88 95 LEU A N 1
ATOM 703 C CA . LEU A 1 95 ? 17.141 -4.145 -7.719 1 92.88 95 LEU A CA 1
ATOM 704 C C . LEU A 1 95 ? 16 -4.922 -7.09 1 92.88 95 LEU A C 1
ATOM 706 O O . LEU A 1 95 ? 16 -5.184 -5.887 1 92.88 95 LEU A O 1
ATOM 710 N N . PHE A 1 96 ? 15.023 -5.332 -7.867 1 95.12 96 PHE A N 1
ATOM 711 C CA . PHE A 1 96 ? 13.828 -5.98 -7.34 1 95.12 96 PHE A CA 1
ATOM 712 C C . PHE A 1 96 ? 13.922 -7.492 -7.492 1 95.12 96 PHE A C 1
ATOM 714 O O . PHE A 1 96 ? 13.289 -8.242 -6.738 1 95.12 96 PHE A O 1
ATOM 721 N N . LEU A 1 97 ? 14.703 -7.949 -8.445 1 95.44 97 LEU A N 1
ATOM 722 C CA . LEU A 1 97 ? 14.859 -9.383 -8.648 1 95.44 97 LEU A CA 1
ATOM 723 C C . LEU A 1 97 ? 15.906 -9.961 -7.699 1 95.44 97 LEU A C 1
ATOM 725 O O . LEU A 1 97 ? 15.75 -11.078 -7.207 1 95.44 97 LEU A O 1
ATOM 729 N N . ASP A 1 98 ? 16.953 -9.156 -7.465 1 94.12 98 ASP A N 1
ATOM 730 C CA . ASP A 1 98 ? 18.016 -9.531 -6.531 1 94.12 98 ASP A CA 1
ATOM 731 C C . ASP A 1 98 ? 18.75 -8.305 -6.02 1 94.12 98 ASP A C 1
ATOM 733 O O . ASP A 1 98 ? 19.719 -7.844 -6.648 1 94.12 98 ASP A O 1
ATOM 737 N N . SER A 1 99 ? 18.469 -7.918 -4.855 1 91.5 99 SER A N 1
ATOM 738 C CA . SER A 1 99 ? 18.984 -6.66 -4.324 1 91.5 99 SER A CA 1
ATOM 739 C C . SER A 1 99 ? 20.438 -6.797 -3.891 1 91.5 99 SER A C 1
ATOM 741 O O . SER A 1 99 ? 21.109 -5.797 -3.65 1 91.5 99 SER A O 1
ATOM 743 N N . ASP A 1 100 ? 20.938 -7.97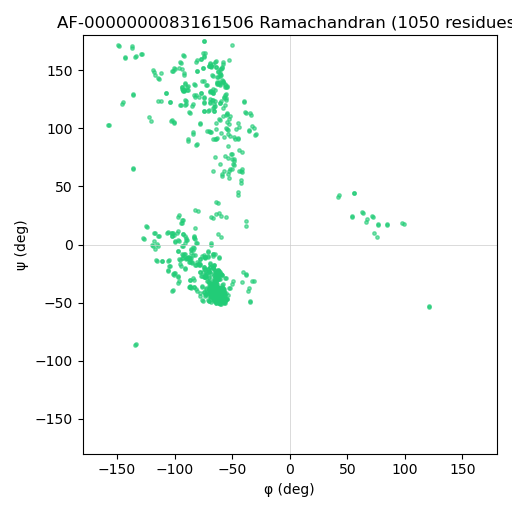3 -3.811 1 88.56 100 ASP A N 1
ATOM 744 C CA . ASP A 1 100 ? 22.328 -8.18 -3.42 1 88.56 100 ASP A CA 1
ATOM 745 C C . ASP A 1 100 ? 23.266 -7.91 -4.59 1 88.56 100 ASP A C 1
ATOM 747 O O . ASP A 1 100 ? 24.469 -7.746 -4.395 1 88.56 100 ASP A O 1
ATOM 751 N N . VAL A 1 101 ? 22.672 -7.918 -5.746 1 89 101 VAL A N 1
ATOM 752 C CA . VAL A 1 101 ? 23.453 -7.625 -6.938 1 89 101 VAL A CA 1
ATOM 753 C C . VAL A 1 101 ? 23.438 -6.125 -7.219 1 89 101 VAL A C 1
ATOM 755 O O . VAL A 1 101 ? 22.359 -5.52 -7.297 1 89 101 VAL A O 1
ATOM 758 N N . SER A 1 102 ? 24.594 -5.527 -7.305 1 83.12 102 SER A N 1
ATOM 759 C CA . SER A 1 102 ? 24.672 -4.086 -7.535 1 83.12 102 SER A CA 1
ATOM 760 C C . SER A 1 102 ? 24.016 -3.707 -8.859 1 83.12 102 SER A C 1
ATOM 762 O O . SER A 1 102 ? 24.453 -4.156 -9.922 1 83.12 102 SER A O 1
ATOM 764 N N . PRO A 1 103 ? 23.109 -2.918 -8.766 1 81.69 103 PRO A N 1
ATOM 765 C CA . PRO A 1 103 ? 22.422 -2.553 -10.008 1 81.69 103 PRO A CA 1
ATOM 766 C C . PRO A 1 103 ? 23.188 -1.496 -10.812 1 81.69 103 PRO A C 1
ATOM 768 O O . PRO A 1 103 ? 23.922 -0.698 -10.242 1 81.69 103 PRO A O 1
ATOM 771 N N . ASP A 1 104 ? 22.984 -1.624 -12.102 1 82.12 104 ASP A N 1
ATOM 772 C CA . ASP A 1 104 ? 23.359 -0.498 -12.953 1 82.12 104 ASP A CA 1
ATOM 773 C C . ASP A 1 104 ? 22.484 0.716 -12.672 1 82.12 104 ASP A C 1
ATOM 775 O O . ASP A 1 104 ? 21.281 0.684 -12.93 1 82.12 104 ASP A O 1
ATOM 779 N N . ARG A 1 105 ? 23.062 1.731 -12.195 1 84.69 105 ARG A N 1
ATOM 780 C CA . ARG A 1 105 ? 22.281 2.879 -11.758 1 84.69 105 ARG A CA 1
ATOM 781 C C . ARG A 1 105 ? 22.156 3.912 -12.867 1 84.69 105 ARG A C 1
ATOM 783 O O . ARG A 1 105 ? 21.797 5.066 -12.617 1 84.69 105 ARG A O 1
ATOM 790 N N . SER A 1 106 ? 22.344 3.521 -14.047 1 83.06 106 SER A N 1
ATOM 791 C CA . SER A 1 106 ? 22.234 4.422 -15.195 1 83.06 106 SER A CA 1
ATOM 792 C C . SER A 1 106 ? 20.812 4.918 -15.367 1 83.06 106 SER A C 1
ATOM 794 O O . SER A 1 106 ? 20.578 5.941 -16.016 1 83.06 106 SER A O 1
ATOM 796 N N . TYR A 1 107 ? 19.859 4.219 -14.742 1 82.12 107 TYR A N 1
ATOM 797 C CA . TYR A 1 107 ? 18.469 4.617 -14.859 1 82.12 107 TYR A CA 1
ATOM 798 C C . TYR A 1 107 ? 18.234 5.973 -14.203 1 82.12 107 TYR A C 1
ATOM 800 O O . TYR A 1 107 ? 17.312 6.699 -14.57 1 82.12 107 TYR A O 1
ATOM 808 N N . LEU A 1 108 ? 19 6.316 -13.273 1 81.94 108 LEU A N 1
ATOM 809 C CA . LEU A 1 108 ? 18.859 7.586 -12.562 1 81.94 108 LEU A CA 1
ATOM 810 C C . LEU A 1 108 ? 19.094 8.766 -13.5 1 81.94 108 LEU A C 1
ATOM 812 O O . LEU A 1 108 ? 18.406 9.781 -13.414 1 81.94 108 LEU A O 1
ATOM 816 N N . GLU A 1 109 ? 20.031 8.594 -14.391 1 79.06 109 GLU A N 1
ATOM 817 C CA . GLU A 1 109 ? 20.328 9.656 -15.344 1 79.06 109 GLU A CA 1
ATOM 818 C C . GLU A 1 109 ? 19.438 9.57 -16.578 1 79.06 109 GLU A C 1
ATOM 820 O O . GLU A 1 109 ? 18.953 10.586 -17.078 1 79.06 109 GLU A O 1
ATOM 825 N N . ASN A 1 110 ? 19.172 8.414 -16.969 1 78.56 110 ASN A N 1
ATOM 826 C CA . ASN A 1 110 ? 18.438 8.203 -18.219 1 78.56 110 ASN A CA 1
ATOM 827 C C . ASN A 1 110 ? 16.953 8.578 -18.062 1 78.56 110 ASN A C 1
ATOM 829 O O . ASN A 1 110 ? 16.375 9.18 -18.969 1 78.56 110 ASN A O 1
ATOM 833 N N . ASN A 1 111 ? 16.469 8.289 -16.969 1 77.62 111 ASN A N 1
ATOM 834 C CA . ASN A 1 111 ? 15.039 8.492 -16.781 1 77.62 111 ASN A CA 1
ATOM 835 C C . ASN A 1 111 ? 14.711 9.953 -16.469 1 77.62 111 ASN A C 1
ATOM 837 O O . ASN A 1 111 ? 13.57 10.383 -16.625 1 77.62 111 ASN A O 1
ATOM 841 N N . ARG A 1 112 ? 15.727 10.633 -16.141 1 76.5 112 ARG A N 1
ATOM 842 C CA . ARG A 1 112 ? 15.555 12.055 -15.844 1 76.5 112 ARG A CA 1
ATOM 843 C C . ARG A 1 112 ? 15.211 12.836 -17.109 1 76.5 112 ARG A C 1
ATOM 845 O O . ARG A 1 112 ? 14.57 13.883 -17.047 1 76.5 112 ARG A O 1
ATOM 852 N N . HIS A 1 113 ? 15.5 12.266 -18.203 1 79.12 113 HIS A N 1
ATOM 853 C CA . HIS A 1 113 ? 15.336 12.984 -19.469 1 79.12 113 HIS A CA 1
ATOM 854 C C . HIS A 1 113 ? 14.008 12.641 -20.125 1 79.12 113 HIS A C 1
ATOM 856 O O . HIS A 1 113 ? 13.82 12.891 -21.312 1 79.12 113 HIS A O 1
ATOM 862 N N . GLN A 1 114 ? 13.156 12.242 -19.328 1 84.38 114 GLN A N 1
ATOM 863 C CA . GLN A 1 114 ? 11.828 11.977 -19.859 1 84.38 114 GLN A CA 1
ATOM 864 C C . GLN A 1 114 ? 11.164 13.258 -20.359 1 84.38 114 GLN A C 1
ATOM 866 O O . GLN A 1 114 ? 11.031 14.219 -19.594 1 84.38 114 GLN A O 1
ATOM 871 N N . ALA A 1 115 ? 10.781 13.227 -21.594 1 85.25 115 ALA A N 1
ATOM 872 C CA . ALA A 1 115 ? 10.133 14.398 -22.172 1 85.25 115 ALA A CA 1
ATOM 873 C C . ALA A 1 115 ? 8.68 14.5 -21.719 1 85.25 115 ALA A C 1
ATOM 875 O O . ALA A 1 115 ? 7.93 13.523 -21.781 1 85.25 115 ALA A O 1
ATOM 876 N N . LEU A 1 116 ? 8.352 15.617 -21.281 1 89.12 116 LEU A N 1
ATOM 877 C CA . LEU A 1 116 ? 6.992 15.844 -20.797 1 89.12 116 LEU A CA 1
ATOM 878 C C . LEU A 1 116 ? 6.078 16.297 -21.922 1 89.12 116 LEU A C 1
ATOM 880 O O . LEU A 1 116 ? 6.426 17.203 -22.688 1 89.12 116 LEU A O 1
ATOM 884 N N . PRO A 1 117 ? 4.969 15.719 -22 1 90.62 117 PRO A N 1
ATOM 885 C CA . PRO A 1 117 ? 3.986 16.188 -22.984 1 90.62 117 PRO A CA 1
ATOM 886 C C . PRO A 1 117 ? 3.613 17.656 -22.797 1 90.62 117 PRO A C 1
ATOM 888 O O . PRO A 1 117 ? 3.629 18.156 -21.656 1 90.62 117 PRO A O 1
ATOM 891 N N . ALA A 1 118 ? 3.172 18.203 -23.828 1 89.56 118 ALA A N 1
ATOM 892 C CA . ALA A 1 118 ? 2.865 19.641 -23.844 1 89.56 118 ALA A CA 1
ATOM 893 C C . ALA A 1 118 ? 1.699 19.953 -22.906 1 89.56 118 ALA A C 1
ATOM 895 O O . ALA A 1 118 ? 1.645 21.031 -22.328 1 89.56 118 ALA A O 1
ATOM 896 N N . GLU A 1 119 ? 0.864 18.984 -22.766 1 89.81 119 GLU A N 1
ATOM 897 C CA . GLU A 1 119 ? -0.32 19.188 -21.938 1 89.81 119 GLU A CA 1
ATOM 898 C C . GLU A 1 119 ? 0.062 19.453 -20.484 1 89.81 119 GLU A C 1
ATOM 900 O O . GLU A 1 119 ? -0.695 20.078 -19.734 1 89.81 119 GLU A O 1
ATOM 905 N N . TYR A 1 120 ? 1.257 18.984 -20.109 1 92.25 120 TYR A N 1
ATOM 906 C CA . TYR A 1 120 ? 1.712 19.219 -18.75 1 92.25 120 TYR A CA 1
ATOM 907 C C . TYR A 1 120 ? 2.637 20.422 -18.672 1 92.25 120 TYR A C 1
ATOM 909 O O . TYR A 1 120 ? 2.639 21.156 -17.672 1 92.25 120 TYR A O 1
ATOM 917 N N . LEU A 1 121 ? 3.293 20.703 -19.734 1 89.19 121 LEU A N 1
ATOM 918 C CA . LEU A 1 121 ? 4.281 21.781 -19.781 1 89.19 121 LEU A CA 1
ATOM 919 C C . LEU A 1 121 ? 3.604 23.141 -19.688 1 89.19 121 LEU A C 1
ATOM 921 O O . LEU A 1 121 ? 4.223 24.125 -19.266 1 89.19 121 LEU A O 1
ATOM 925 N N . ARG A 1 122 ? 2.41 23.188 -20.031 1 88.94 122 ARG A N 1
ATOM 926 C CA . ARG A 1 122 ? 1.678 24.453 -20.016 1 88.94 122 ARG A CA 1
ATOM 927 C C . ARG A 1 122 ? 1.595 25.016 -18.609 1 88.94 122 ARG A C 1
ATOM 929 O O . ARG A 1 122 ? 1.492 26.234 -18.422 1 88.94 122 ARG A O 1
ATOM 936 N N . TYR A 1 123 ? 1.73 24.203 -17.656 1 89.06 123 TYR A N 1
ATOM 937 C CA . TYR A 1 123 ? 1.62 24.641 -16.266 1 89.06 123 TYR A CA 1
ATOM 938 C C . TYR A 1 123 ? 2.951 25.172 -15.75 1 89.06 123 TYR A C 1
ATOM 940 O O . TYR A 1 123 ? 3.023 25.719 -14.648 1 89.06 123 TYR A O 1
ATOM 948 N N . LEU A 1 124 ? 3.986 25.078 -16.594 1 88.06 124 LEU A N 1
ATOM 949 C CA . LEU A 1 124 ? 5.312 25.578 -16.234 1 88.06 124 LEU A CA 1
ATOM 950 C C . LEU A 1 124 ? 5.762 26.672 -17.219 1 88.06 124 LEU A C 1
ATOM 952 O O . LEU A 1 124 ? 6.867 27.188 -17.094 1 88.06 124 LEU A O 1
ATOM 956 N N . ARG A 1 125 ? 5.066 27.031 -18.172 1 81.19 125 ARG A N 1
ATOM 957 C CA . ARG A 1 125 ? 5.461 27.875 -19.297 1 81.19 125 ARG A CA 1
ATOM 958 C C . ARG A 1 125 ? 5.891 29.266 -18.828 1 81.19 125 ARG A C 1
ATOM 960 O O . ARG A 1 125 ? 6.852 29.828 -19.344 1 81.19 125 ARG A O 1
ATOM 967 N N . ASN A 1 126 ? 5.25 29.75 -17.875 1 86.75 126 ASN A N 1
ATOM 968 C CA . ASN A 1 126 ? 5.586 31.078 -17.359 1 86.75 126 ASN A CA 1
ATOM 969 C C . ASN A 1 126 ? 6.422 30.969 -16.094 1 86.75 126 ASN A C 1
ATOM 971 O O . ASN A 1 126 ? 5.879 30.781 -15 1 86.75 126 ASN A O 1
ATOM 975 N N . PRO A 1 127 ? 7.676 31.234 -16.219 1 88.19 127 PRO A N 1
ATOM 976 C CA . PRO A 1 127 ? 8.562 31.062 -15.07 1 88.19 127 PRO A CA 1
ATOM 977 C C . PRO A 1 127 ? 8.211 32 -13.914 1 88.19 127 PRO A C 1
ATOM 979 O O . PRO A 1 127 ? 8.336 31.609 -12.75 1 88.19 127 PRO A O 1
ATOM 982 N N . ALA A 1 128 ? 7.852 33.188 -14.281 1 90.44 128 ALA A N 1
ATOM 983 C CA . ALA A 1 128 ? 7.496 34.125 -13.234 1 90.44 128 ALA A CA 1
ATOM 984 C C . ALA A 1 128 ? 6.27 33.656 -12.461 1 90.44 128 ALA A C 1
ATOM 986 O O . ALA A 1 128 ? 6.223 33.781 -11.234 1 90.44 128 ALA A O 1
ATOM 987 N N . GLN A 1 129 ? 5.395 33.219 -13.188 1 90.69 129 GLN A N 1
ATOM 988 C CA . GLN A 1 129 ? 4.188 32.688 -12.555 1 90.69 129 GLN A CA 1
ATOM 989 C C . GLN A 1 129 ? 4.5 31.484 -11.688 1 90.69 129 GLN A C 1
ATOM 991 O O . GLN A 1 129 ? 3.963 31.344 -10.586 1 90.69 129 GLN A O 1
ATOM 996 N N . VAL A 1 130 ? 5.297 30.578 -12.18 1 92.75 130 VAL A N 1
ATOM 997 C CA . VAL A 1 130 ? 5.691 29.391 -11.43 1 92.75 130 VAL A CA 1
ATOM 998 C C . VAL A 1 130 ? 6.387 29.797 -10.133 1 92.75 130 VAL A C 1
ATOM 1000 O O . VAL A 1 130 ? 6.094 29.266 -9.062 1 92.75 130 VAL A O 1
ATOM 1003 N N . ARG A 1 131 ? 7.219 30.766 -10.234 1 92.75 131 ARG A N 1
ATOM 1004 C CA . ARG A 1 131 ? 7.926 31.234 -9.047 1 92.75 131 ARG A CA 1
ATOM 1005 C C . ARG A 1 131 ? 6.957 31.828 -8.031 1 92.75 131 ARG A C 1
ATOM 1007 O O . ARG A 1 131 ? 7.102 31.609 -6.828 1 92.75 131 ARG A O 1
ATOM 1014 N N . HIS A 1 132 ? 6.047 32.531 -8.516 1 93.75 132 HIS A N 1
ATOM 1015 C CA . HIS A 1 132 ? 5.047 33.125 -7.629 1 93.75 132 HIS A CA 1
ATOM 1016 C C . HIS A 1 132 ? 4.242 32.031 -6.914 1 93.75 132 HIS A C 1
ATOM 1018 O O . HIS A 1 132 ? 4.023 32.125 -5.703 1 93.75 132 HIS A O 1
ATOM 1024 N N . GLU A 1 133 ? 3.814 31.078 -7.621 1 93.38 133 GLU A N 1
ATOM 1025 C CA . GLU A 1 133 ? 3.035 30 -7.039 1 93.38 133 GLU A CA 1
ATOM 1026 C C . GLU A 1 133 ? 3.857 29.203 -6.02 1 93.38 133 GLU A C 1
ATOM 1028 O O . GLU A 1 133 ? 3.334 28.781 -4.988 1 93.38 133 GLU A O 1
ATOM 1033 N N . VAL A 1 134 ? 5.082 29.016 -6.32 1 96.38 134 VAL A N 1
ATOM 1034 C CA . VAL A 1 134 ? 5.984 28.328 -5.398 1 96.38 134 VAL A CA 1
ATOM 1035 C C . VAL A 1 134 ? 6.141 29.156 -4.125 1 96.38 134 VAL A C 1
ATOM 1037 O O . VAL A 1 134 ? 6.145 28.625 -3.018 1 96.38 134 VAL A O 1
ATOM 1040 N N . ASP A 1 135 ? 6.18 30.469 -4.277 1 96.44 135 ASP A N 1
ATOM 1041 C CA . ASP A 1 135 ? 6.254 31.359 -3.121 1 96.44 135 ASP A CA 1
ATOM 1042 C C . ASP A 1 135 ? 4.996 31.25 -2.264 1 96.44 135 ASP A C 1
ATOM 1044 O O . ASP A 1 135 ? 5.074 31.219 -1.034 1 96.44 135 ASP A O 1
ATOM 1048 N N . VAL A 1 136 ? 3.938 31.25 -2.926 1 95.38 136 VAL A N 1
ATOM 1049 C CA . VAL A 1 136 ? 2.674 31.109 -2.209 1 95.38 136 VAL A CA 1
ATOM 1050 C C . VAL A 1 136 ? 2.643 29.781 -1.46 1 95.38 136 VAL A C 1
ATOM 1052 O O . VAL A 1 136 ? 2.217 29.719 -0.304 1 95.38 136 VAL A O 1
ATOM 1055 N N . TYR A 1 137 ? 3.078 28.766 -2.111 1 97.12 137 TYR A N 1
ATOM 1056 C CA . TYR A 1 137 ? 3.143 27.453 -1.476 1 97.12 137 TYR A CA 1
ATOM 1057 C C . TYR A 1 137 ? 3.984 27.516 -0.205 1 97.12 137 TYR A C 1
ATOM 1059 O O . TYR A 1 137 ? 3.57 27 0.84 1 97.12 137 TYR A O 1
ATOM 1067 N N . PHE A 1 138 ? 5.156 28.094 -0.254 1 97.19 138 PHE A N 1
ATOM 1068 C CA . PHE A 1 138 ? 6.082 28.109 0.873 1 97.19 138 PHE A CA 1
ATOM 1069 C C . PHE A 1 138 ? 5.551 29 1.993 1 97.19 138 PHE A C 1
ATOM 1071 O O . PHE A 1 138 ? 5.926 28.828 3.156 1 97.19 138 PHE A O 1
ATOM 1078 N N . ASN A 1 139 ? 4.562 29.859 1.671 1 94.62 139 ASN A N 1
ATOM 1079 C CA . ASN A 1 139 ? 3.977 30.734 2.682 1 94.62 139 ASN A CA 1
ATOM 1080 C C . ASN A 1 139 ? 2.623 30.219 3.156 1 94.62 139 ASN A C 1
ATOM 1082 O O . ASN A 1 139 ? 1.929 30.875 3.922 1 94.62 139 ASN A O 1
ATOM 1086 N N . SER A 1 140 ? 2.268 29.078 2.746 1 95 140 SER A N 1
ATOM 1087 C CA . SER A 1 140 ? 0.975 28.516 3.125 1 95 140 SER A CA 1
ATOM 1088 C C . SER A 1 140 ? 1.114 27.062 3.572 1 95 140 SER A C 1
ATOM 1090 O O . SER A 1 140 ? 1.494 26.797 4.715 1 95 140 SER A O 1
ATOM 1092 N N . VAL A 1 141 ? 1.097 26.094 2.598 1 97 141 VAL A N 1
ATOM 1093 C CA . VAL A 1 141 ? 1.1 24.672 2.895 1 97 141 VAL A CA 1
ATOM 1094 C C . VAL A 1 141 ? 2.393 24.297 3.613 1 97 141 VAL A C 1
ATOM 1096 O O . VAL A 1 141 ? 2.373 23.516 4.574 1 97 141 VAL A O 1
ATOM 1099 N N . HIS A 1 142 ? 3.465 24.844 3.18 1 97.81 142 HIS A N 1
ATOM 1100 C CA . HIS A 1 142 ? 4.785 24.531 3.717 1 97.81 142 HIS A CA 1
ATOM 1101 C C . HIS A 1 142 ? 4.871 24.875 5.199 1 97.81 142 HIS A C 1
ATOM 1103 O O . HIS A 1 142 ? 5.656 24.266 5.938 1 97.81 142 HIS A O 1
ATOM 1109 N N . THR A 1 143 ? 4.078 25.75 5.66 1 96.25 143 THR A N 1
ATOM 1110 C CA . THR A 1 143 ? 4.168 26.203 7.043 1 96.25 143 THR A CA 1
ATOM 1111 C C . THR A 1 143 ? 3.719 25.125 8.008 1 96.25 143 THR A C 1
ATOM 1113 O O . THR A 1 143 ? 4.254 25 9.117 1 96.25 143 THR A O 1
ATOM 1116 N N . PHE A 1 144 ? 2.785 24.312 7.578 1 97.31 144 PHE A N 1
ATOM 1117 C CA . PHE A 1 144 ? 2.34 23.234 8.469 1 97.31 144 PHE A CA 1
ATOM 1118 C C . PHE A 1 144 ? 2.781 21.875 7.945 1 97.31 144 PHE A C 1
ATOM 1120 O O . PHE A 1 144 ? 2.711 20.875 8.664 1 97.31 144 PHE A O 1
ATOM 1127 N N . PHE A 1 145 ? 3.203 21.828 6.707 1 98.06 145 PHE A N 1
ATOM 1128 C CA . PHE A 1 145 ? 3.574 20.578 6.047 1 98.06 145 PHE A CA 1
ATOM 1129 C C . PHE A 1 145 ? 4.863 20.75 5.254 1 98.06 145 PHE A C 1
ATOM 1131 O O . PHE A 1 145 ? 4.871 20.609 4.031 1 98.06 145 PHE A O 1
ATOM 1138 N N . PRO A 1 146 ? 5.988 21.016 5.977 1 98.56 146 PRO A N 1
ATOM 1139 C CA . PRO A 1 146 ? 7.27 21.328 5.336 1 98.56 146 PRO A CA 1
ATOM 1140 C C . PRO A 1 146 ? 8.023 20.094 4.863 1 98.56 146 PRO A C 1
ATOM 1142 O O . PRO A 1 146 ? 8.945 19.625 5.539 1 98.56 146 PRO A O 1
ATOM 1145 N N . ILE A 1 147 ? 7.73 19.641 3.656 1 98.69 147 ILE A N 1
ATOM 1146 C CA . ILE A 1 147 ? 8.328 18.391 3.191 1 98.69 147 ILE A CA 1
ATOM 1147 C C . ILE A 1 147 ? 9.227 18.672 1.989 1 98.69 147 ILE A C 1
ATOM 1149 O O . ILE A 1 147 ? 10.031 17.812 1.599 1 98.69 147 ILE A O 1
ATOM 1153 N N . VAL A 1 148 ? 9.125 19.891 1.391 1 98.69 148 VAL A N 1
ATOM 1154 C CA . VAL A 1 148 ? 9.938 20.266 0.236 1 98.69 148 VAL A CA 1
ATOM 1155 C C . VAL A 1 148 ? 11 21.281 0.657 1 98.69 148 VAL A C 1
ATOM 1157 O O . VAL A 1 148 ? 10.688 22.266 1.318 1 98.69 148 VAL A O 1
ATOM 1160 N N . SER A 1 149 ? 12.211 21.031 0.282 1 98 149 SER A N 1
ATOM 1161 C CA . SER A 1 149 ? 13.273 21.969 0.615 1 98 149 SER A CA 1
ATOM 1162 C C . SER A 1 149 ? 13.195 23.219 -0.245 1 98 149 SER A C 1
ATOM 1164 O O . SER A 1 149 ? 13.281 23.156 -1.473 1 98 149 SER A O 1
ATOM 1166 N N . LYS A 1 150 ? 13.172 24.344 0.394 1 96.94 150 LYS A N 1
ATOM 1167 C CA . LYS A 1 150 ? 13.164 25.625 -0.302 1 96.94 150 LYS A CA 1
ATOM 1168 C C . LYS A 1 150 ? 14.438 25.812 -1.109 1 96.94 150 LYS A C 1
ATOM 1170 O O . LYS A 1 150 ? 14.391 26.172 -2.287 1 96.94 150 LYS A O 1
ATOM 1175 N N . LEU A 1 151 ? 15.5 25.562 -0.497 1 95.94 151 LEU A N 1
ATOM 1176 C CA . LEU A 1 151 ? 16.812 25.781 -1.099 1 95.94 151 LEU A CA 1
ATOM 1177 C C . LEU A 1 151 ? 16.984 24.938 -2.355 1 95.94 151 LEU A C 1
ATOM 1179 O O . LEU A 1 151 ? 17.359 25.453 -3.408 1 95.94 151 LEU A O 1
ATOM 1183 N N . ARG A 1 152 ? 16.688 23.719 -2.225 1 95.81 152 ARG A N 1
ATOM 1184 C CA . ARG A 1 152 ? 16.906 22.797 -3.334 1 95.81 152 ARG A CA 1
ATOM 1185 C C . ARG A 1 152 ? 15.93 23.078 -4.477 1 95.81 152 ARG A C 1
ATOM 1187 O O . ARG A 1 152 ? 16.297 22.984 -5.648 1 95.81 152 ARG A O 1
ATOM 1194 N N . LEU A 1 153 ? 14.719 23.438 -4.129 1 96.88 153 LEU A N 1
ATOM 1195 C CA . LEU A 1 153 ? 13.727 23.703 -5.164 1 96.88 153 LEU A CA 1
ATOM 1196 C C . LEU A 1 153 ? 14.07 24.969 -5.941 1 96.88 153 LEU A C 1
ATOM 1198 O O . LEU A 1 153 ? 14.047 24.969 -7.176 1 96.88 153 LEU A O 1
ATOM 1202 N N . TYR A 1 154 ? 14.445 26.031 -5.266 1 95.12 154 TYR A N 1
ATOM 1203 C CA . TYR A 1 154 ? 14.797 27.281 -5.938 1 95.12 154 TYR A CA 1
ATOM 1204 C C . TYR A 1 154 ? 16.047 27.109 -6.793 1 95.12 154 TYR A C 1
ATOM 1206 O O . TYR A 1 154 ? 16.156 27.688 -7.875 1 95.12 154 TYR A O 1
ATOM 1214 N N . GLN A 1 155 ? 16.938 26.344 -6.258 1 93.62 155 GLN A N 1
ATOM 1215 C CA . GLN A 1 155 ? 18.141 26.047 -7.043 1 93.62 155 GLN A CA 1
ATOM 1216 C C . GLN A 1 155 ? 17.781 25.359 -8.352 1 93.62 155 GLN A C 1
ATOM 1218 O O . GLN A 1 155 ? 18.312 25.719 -9.414 1 93.62 155 GLN A O 1
ATOM 1223 N N . GLN A 1 156 ? 16.906 24.422 -8.289 1 92.81 156 GLN A N 1
ATOM 1224 C CA . GLN A 1 156 ? 16.531 23.703 -9.5 1 92.81 156 GLN A CA 1
ATOM 1225 C C . GLN A 1 156 ? 15.742 24.594 -10.445 1 92.81 156 GLN A C 1
ATOM 1227 O O . GLN A 1 156 ? 15.922 24.531 -11.664 1 92.81 156 GLN A O 1
ATOM 1232 N N . LEU A 1 157 ? 14.859 25.391 -9.938 1 92.88 157 LEU A N 1
ATOM 1233 C CA . LEU A 1 157 ? 14.047 26.281 -10.75 1 92.88 157 LEU A CA 1
ATOM 1234 C C . LEU A 1 157 ? 14.922 27.297 -11.492 1 92.88 157 LEU A C 1
ATOM 1236 O O . LEU A 1 157 ? 14.562 27.75 -12.586 1 92.88 157 LEU A O 1
ATOM 1240 N N . SER A 1 158 ? 16.031 27.562 -10.938 1 90.75 158 SER A N 1
ATOM 1241 C CA . SER A 1 158 ? 16.938 28.547 -11.523 1 90.75 158 SER A CA 1
ATOM 1242 C C . SER A 1 158 ? 17.891 27.891 -12.523 1 90.75 158 SER A C 1
ATOM 1244 O O . SER A 1 158 ? 18.594 28.578 -13.258 1 90.75 158 SER A O 1
ATOM 1246 N N . ASN A 1 159 ? 17.875 26.594 -12.492 1 87.56 159 ASN A N 1
ATOM 1247 C CA . ASN A 1 159 ? 18.734 25.875 -13.414 1 87.56 159 ASN A CA 1
ATOM 1248 C C . ASN A 1 159 ? 18.031 25.641 -14.758 1 87.56 159 ASN A C 1
ATOM 1250 O O . ASN A 1 159 ? 17.172 24.766 -14.867 1 87.56 159 ASN A O 1
ATOM 1254 N N . LEU A 1 160 ? 18.5 26.219 -15.781 1 80.12 160 LEU A N 1
ATOM 1255 C CA . LEU A 1 160 ? 17.844 26.219 -17.078 1 80.12 160 LEU A CA 1
ATOM 1256 C C . LEU A 1 160 ? 17.875 24.828 -17.703 1 80.12 160 LEU A C 1
ATOM 1258 O O . LEU A 1 160 ? 17 24.469 -18.484 1 80.12 160 LEU A O 1
ATOM 1262 N N . ASP A 1 161 ? 18.781 24.016 -17.328 1 79.56 161 ASP A N 1
ATOM 1263 C CA . ASP A 1 161 ? 18.922 22.688 -17.891 1 79.56 161 ASP A CA 1
ATOM 1264 C C . ASP A 1 161 ? 17.953 21.703 -17.234 1 79.56 161 ASP A C 1
ATOM 1266 O O . ASP A 1 161 ? 17.656 20.641 -17.797 1 79.56 161 ASP A O 1
ATOM 1270 N N . ARG A 1 162 ? 17.5 22.125 -16.125 1 80.25 162 ARG A N 1
ATOM 1271 C CA . ARG A 1 162 ? 16.781 21.125 -15.336 1 80.25 162 ARG A CA 1
ATOM 1272 C C . ARG A 1 162 ? 15.398 21.625 -14.938 1 80.25 162 ARG A C 1
ATOM 1274 O O . ARG A 1 162 ? 14.672 20.938 -14.211 1 80.25 162 ARG A O 1
ATOM 1281 N N . ASN A 1 163 ? 15.047 22.734 -15.398 1 76.88 163 ASN A N 1
ATOM 1282 C CA . ASN A 1 163 ? 13.797 23.344 -14.945 1 76.88 163 ASN A CA 1
ATOM 1283 C C . ASN A 1 163 ? 12.594 22.781 -15.703 1 76.88 163 ASN A C 1
ATOM 1285 O O . ASN A 1 163 ? 11.453 23.125 -15.406 1 76.88 163 ASN A O 1
ATOM 1289 N N . HIS A 1 164 ? 12.891 21.75 -16.578 1 79.06 164 HIS A N 1
ATOM 1290 C CA . HIS A 1 164 ? 11.773 21.125 -17.281 1 79.06 164 HIS A CA 1
ATOM 1291 C C . HIS A 1 164 ? 11.75 19.625 -17.031 1 79.06 164 HIS A C 1
ATOM 1293 O O . HIS A 1 164 ? 11.078 18.875 -17.766 1 79.06 164 HIS A O 1
ATOM 1299 N N . ASP A 1 165 ? 12.484 19.297 -16.047 1 90.44 165 ASP A N 1
ATOM 1300 C CA . ASP A 1 165 ? 12.445 17.891 -15.695 1 90.44 165 ASP A CA 1
ATOM 1301 C C . ASP A 1 165 ? 11.031 17.438 -15.328 1 90.44 165 ASP A C 1
ATOM 1303 O O . ASP A 1 165 ? 10.281 18.203 -14.711 1 90.44 165 ASP A O 1
ATOM 1307 N N . ALA A 1 166 ? 10.727 16.234 -15.664 1 93.81 166 ALA A N 1
ATOM 1308 C CA . ALA A 1 166 ? 9.367 15.719 -15.492 1 93.81 166 ALA A CA 1
ATOM 1309 C C . ALA A 1 166 ? 8.984 15.672 -14.016 1 93.81 166 ALA A C 1
ATOM 1311 O O . ALA A 1 166 ? 7.84 15.961 -13.656 1 93.81 166 ALA A O 1
ATOM 1312 N N . ASP A 1 167 ? 9.906 15.289 -13.164 1 94.75 167 ASP A N 1
ATOM 1313 C CA . ASP A 1 167 ? 9.609 15.203 -11.734 1 94.75 167 ASP A CA 1
ATOM 1314 C C . ASP A 1 167 ? 9.352 16.578 -11.141 1 94.75 167 ASP A C 1
ATOM 1316 O O . ASP A 1 167 ? 8.461 16.75 -10.305 1 94.75 167 ASP A O 1
ATOM 1320 N N . LEU A 1 168 ? 10.094 17.578 -11.586 1 94.94 168 LEU A N 1
ATOM 1321 C CA . LEU A 1 168 ? 9.867 18.953 -11.125 1 94.94 168 LEU A CA 1
ATOM 1322 C C . LEU A 1 168 ? 8.516 19.469 -11.586 1 94.94 168 LEU A C 1
ATOM 1324 O O . LEU A 1 168 ? 7.777 20.078 -10.812 1 94.94 168 LEU A O 1
ATOM 1328 N N . ALA A 1 169 ? 8.273 19.266 -12.859 1 95.38 169 ALA A N 1
ATOM 1329 C CA . ALA A 1 169 ? 6.984 19.688 -13.398 1 95.38 169 ALA A CA 1
ATOM 1330 C C . ALA A 1 169 ? 5.828 19.094 -12.602 1 95.38 169 ALA A C 1
ATOM 1332 O O . ALA A 1 169 ? 4.875 19.797 -12.258 1 95.38 169 ALA A O 1
ATOM 1333 N N . LEU A 1 170 ? 5.906 17.812 -12.336 1 97.44 170 LEU A N 1
ATOM 1334 C CA . LEU A 1 170 ? 4.887 17.125 -11.555 1 97.44 170 LEU A CA 1
ATOM 1335 C C . LEU A 1 170 ? 4.742 17.781 -10.18 1 97.44 170 LEU A C 1
ATOM 1337 O O . LEU A 1 170 ? 3.621 18.016 -9.719 1 97.44 170 LEU A O 1
ATOM 1341 N N . LEU A 1 171 ? 5.836 18.047 -9.516 1 98 171 LEU A N 1
ATOM 1342 C CA . LEU A 1 171 ? 5.797 18.641 -8.188 1 98 171 LEU A CA 1
ATOM 1343 C C . LEU A 1 171 ? 5.137 20.016 -8.227 1 98 171 LEU A C 1
ATOM 1345 O O . LEU A 1 171 ? 4.305 20.328 -7.375 1 98 171 LEU A O 1
ATOM 1349 N N . VAL A 1 172 ? 5.492 20.781 -9.211 1 96.94 172 VAL A N 1
ATOM 1350 C CA . VAL A 1 172 ? 4.934 22.109 -9.344 1 96.94 172 VAL A CA 1
ATOM 1351 C C . VAL A 1 172 ? 3.426 22.031 -9.57 1 96.94 172 VAL A C 1
ATOM 1353 O O . VAL A 1 172 ? 2.654 22.766 -8.961 1 96.94 172 VAL A O 1
ATOM 1356 N N . ILE A 1 173 ? 2.986 21.125 -10.414 1 96.62 173 ILE A N 1
ATOM 1357 C CA . ILE A 1 173 ? 1.562 20.938 -10.664 1 96.62 173 ILE A CA 1
ATOM 1358 C C . ILE A 1 173 ? 0.862 20.531 -9.367 1 96.62 173 ILE A C 1
ATOM 1360 O O . ILE A 1 173 ? -0.227 21.016 -9.062 1 96.62 173 ILE A O 1
ATOM 1364 N N . ALA A 1 174 ? 1.445 19.672 -8.578 1 98 174 ALA A N 1
ATOM 1365 C CA . ALA A 1 174 ? 0.882 19.25 -7.305 1 98 174 ALA A CA 1
ATOM 1366 C C . ALA A 1 174 ? 0.786 20.406 -6.324 1 98 174 ALA A C 1
ATOM 1368 O O . ALA A 1 174 ? -0.183 20.516 -5.57 1 98 174 ALA A O 1
ATOM 1369 N N . MET A 1 175 ? 1.814 21.266 -6.348 1 97.5 175 MET A N 1
ATOM 1370 C CA . MET A 1 175 ? 1.783 22.453 -5.504 1 97.5 175 MET A CA 1
ATOM 1371 C C . MET A 1 175 ? 0.63 23.375 -5.898 1 97.5 175 MET A C 1
ATOM 1373 O O . MET A 1 175 ? -0.023 23.969 -5.035 1 97.5 175 MET A O 1
ATOM 1377 N N . GLN A 1 176 ? 0.402 23.453 -7.152 1 95.19 176 GLN A N 1
ATOM 1378 C CA . GLN A 1 176 ? -0.638 24.328 -7.676 1 95.19 176 GLN A CA 1
ATOM 1379 C C . GLN A 1 176 ? -2.02 23.891 -7.199 1 95.19 176 GLN A C 1
ATOM 1381 O O . GLN A 1 176 ? -2.936 24.719 -7.098 1 95.19 176 GLN A O 1
ATOM 1386 N N . LEU A 1 177 ? -2.238 22.641 -6.844 1 94.75 177 LEU A N 1
ATOM 1387 C CA . LEU A 1 177 ? -3.498 22.156 -6.289 1 94.75 177 LEU A CA 1
ATOM 1388 C C . LEU A 1 177 ? -3.85 22.906 -5.008 1 94.75 177 LEU A C 1
ATOM 1390 O O . LEU A 1 177 ? -5.027 23.047 -4.668 1 94.75 177 LEU A O 1
ATOM 1394 N N . HIS A 1 178 ? -2.863 23.391 -4.348 1 94.81 178 HIS A N 1
ATOM 1395 C CA . HIS A 1 178 ? -3.062 23.969 -3.023 1 94.81 178 HIS A CA 1
ATOM 1396 C C . HIS A 1 178 ? -3 25.5 -3.068 1 94.81 178 HIS A C 1
ATOM 1398 O O . HIS A 1 178 ? -3.342 26.156 -2.09 1 94.81 178 HIS A O 1
ATOM 1404 N N . THR A 1 179 ? -2.543 26.031 -4.113 1 90.25 179 THR A N 1
ATOM 1405 C CA . THR A 1 179 ? -2.346 27.484 -4.156 1 90.25 179 THR A CA 1
ATOM 1406 C C . THR A 1 179 ? -3.426 28.156 -5 1 90.25 179 THR A C 1
ATOM 1408 O O . THR A 1 179 ? -3.672 29.359 -4.867 1 90.25 179 THR A O 1
ATOM 1411 N N . ARG A 1 180 ? -4.059 27.391 -5.797 1 79.56 180 ARG A N 1
ATOM 1412 C CA . ARG A 1 180 ? -5.098 27.984 -6.645 1 79.56 180 ARG A CA 1
ATOM 1413 C C . ARG A 1 180 ? -6.469 27.875 -5.98 1 79.56 180 ARG A C 1
ATOM 1415 O O . ARG A 1 180 ? -6.75 26.891 -5.285 1 79.56 180 ARG A O 1
ATOM 1422 N N . PRO A 1 181 ? -7.23 29 -6.031 1 64.5 181 PRO A N 1
ATOM 1423 C CA . PRO A 1 181 ? -8.555 28.969 -5.398 1 64.5 181 PRO A CA 1
ATOM 1424 C C . PRO A 1 181 ? -9.477 27.922 -6.02 1 64.5 181 PRO A C 1
ATOM 1426 O O . PRO A 1 181 ? -9.328 27.578 -7.195 1 64.5 181 PRO A O 1
ATOM 1429 N N . CYS A 1 182 ? -10.258 27.141 -5.152 1 55.75 182 CYS A N 1
ATOM 1430 C CA . CYS A 1 182 ? -11.188 26.094 -5.555 1 55.75 182 CYS A CA 1
ATOM 1431 C C . CYS A 1 182 ? -12.164 26.594 -6.613 1 55.75 182 CYS A C 1
ATOM 1433 O O . CYS A 1 182 ? -12.648 25.812 -7.434 1 55.75 182 CYS A O 1
ATOM 1435 N N . SER A 1 183 ? -12.633 27.828 -6.535 1 48.06 183 SER A N 1
ATOM 1436 C CA . SER A 1 183 ? -13.672 28.328 -7.438 1 48.06 183 SER A CA 1
ATOM 1437 C C . SER A 1 183 ? -13.32 28.031 -8.891 1 48.06 183 SER A C 1
ATOM 1439 O O . SER A 1 183 ? -14.211 27.891 -9.734 1 48.06 183 SER A O 1
ATOM 1441 N N . ASP A 1 184 ? -12.234 28.031 -9.047 1 45.09 184 ASP A N 1
ATOM 1442 C CA . ASP A 1 184 ? -11.812 27.859 -10.438 1 45.09 184 ASP A CA 1
ATOM 1443 C C . ASP A 1 184 ? -11.961 26.406 -10.875 1 45.09 184 ASP A C 1
ATOM 1445 O O . ASP A 1 184 ? -11.578 26.047 -11.992 1 45.09 184 ASP A O 1
ATOM 1449 N N . ILE A 1 185 ? -12.227 25.516 -9.938 1 42.53 185 ILE A N 1
ATOM 1450 C CA . ILE A 1 185 ? -12.445 24.109 -10.258 1 42.53 185 ILE A CA 1
ATOM 1451 C C . ILE A 1 185 ? -13.688 23.969 -11.133 1 42.53 185 ILE A C 1
ATOM 1453 O O . ILE A 1 185 ? -13.852 22.969 -11.836 1 42.53 185 ILE A O 1
ATOM 1457 N N . GLU A 1 186 ? -14.656 24.891 -10.938 1 41.47 186 GLU A N 1
ATOM 1458 C CA . GLU A 1 186 ? -15.914 24.766 -11.664 1 41.47 186 GLU A CA 1
ATOM 1459 C C . GLU A 1 186 ? -15.727 25.062 -13.148 1 41.47 186 GLU A C 1
ATOM 1461 O O . GLU A 1 186 ? -16.641 24.875 -13.945 1 41.47 186 GLU A O 1
ATOM 1466 N N . SER A 1 187 ? -14.82 25.859 -13.555 1 39.28 187 SER A N 1
ATOM 1467 C CA . SER A 1 187 ? -14.82 26.125 -14.992 1 39.28 187 SER A CA 1
ATOM 1468 C C . SER A 1 187 ? -14.406 24.875 -15.781 1 39.28 187 SER A C 1
ATOM 1470 O O . SER A 1 187 ? -13.789 23.969 -15.227 1 39.28 187 SER A O 1
ATOM 1472 N N . THR A 1 188 ? -14.891 24.797 -17.078 1 39.88 188 THR A N 1
ATOM 1473 C CA . THR A 1 188 ? -14.797 23.828 -18.172 1 39.88 188 THR A CA 1
ATOM 1474 C C . THR A 1 188 ? -13.398 23.219 -18.219 1 39.88 188 THR A C 1
ATOM 1476 O O . THR A 1 188 ? -13.117 22.375 -19.078 1 39.88 188 THR A O 1
ATOM 1479 N N . ASP A 1 189 ? -12.336 23.891 -17.719 1 44.59 189 ASP A N 1
ATOM 1480 C CA . ASP A 1 189 ? -10.953 23.438 -17.797 1 44.59 189 ASP A CA 1
ATOM 1481 C C . ASP A 1 189 ? -10.742 22.172 -16.969 1 44.59 189 ASP A C 1
ATOM 1483 O O . ASP A 1 189 ? -11.367 22 -15.922 1 44.59 189 ASP A O 1
ATOM 1487 N N . VAL A 1 190 ? -10.125 21.25 -17.656 1 57.09 190 VAL A N 1
ATOM 1488 C CA . VAL A 1 190 ? -9.672 19.984 -17.109 1 57.09 190 VAL A CA 1
ATOM 1489 C C . VAL A 1 190 ? -9.211 20.172 -15.664 1 57.09 190 VAL A C 1
ATOM 1491 O O . VAL A 1 190 ? -8.328 20.984 -15.383 1 57.09 190 VAL A O 1
ATOM 1494 N N . ASP A 1 191 ? -9.922 19.594 -14.688 1 81.5 191 ASP A N 1
ATOM 1495 C CA . ASP A 1 191 ? -9.672 19.656 -13.25 1 81.5 191 ASP A CA 1
ATOM 1496 C C . ASP A 1 191 ? -8.195 19.438 -12.93 1 81.5 191 ASP A C 1
ATOM 1498 O O . ASP A 1 191 ? -7.582 18.5 -13.445 1 81.5 191 ASP A O 1
ATOM 1502 N N . LEU A 1 192 ? -7.555 20.609 -12.594 1 91.19 192 LEU A N 1
ATOM 1503 C CA . LEU A 1 192 ? -6.156 20.547 -12.18 1 91.19 192 LEU A CA 1
ATOM 1504 C C . LEU A 1 192 ? -5.871 19.25 -11.438 1 91.19 192 LEU A C 1
ATOM 1506 O O . LEU A 1 192 ? -4.781 18.688 -11.562 1 91.19 192 LEU A O 1
ATOM 1510 N N . TYR A 1 193 ? -6.902 18.844 -10.789 1 94.56 193 TYR A N 1
ATOM 1511 C CA . TYR A 1 193 ? -6.754 17.578 -10.078 1 94.56 193 TYR A CA 1
ATOM 1512 C C . TYR A 1 193 ? -6.57 16.422 -11.047 1 94.56 193 TYR A C 1
ATOM 1514 O O . TYR A 1 193 ? -5.66 15.609 -10.883 1 94.56 193 TYR A O 1
ATOM 1522 N N . SER A 1 194 ? -7.328 16.375 -11.992 1 93.06 194 SER A N 1
ATOM 1523 C CA . SER A 1 194 ? -7.211 15.32 -12.992 1 93.06 194 SER A CA 1
ATOM 1524 C C . SER A 1 194 ? -5.879 15.398 -13.727 1 93.06 194 SER A C 1
ATOM 1526 O O . SER A 1 194 ? -5.27 14.367 -14.031 1 93.06 194 SER A O 1
ATOM 1528 N N . VAL A 1 195 ? -5.449 16.562 -13.961 1 93.88 195 VAL A N 1
ATOM 1529 C CA . VAL A 1 195 ? -4.176 16.781 -14.641 1 93.88 195 VAL A CA 1
ATOM 1530 C C . VAL A 1 195 ? -3.031 16.297 -13.758 1 93.88 195 VAL A C 1
ATOM 1532 O O . VAL A 1 195 ? -2.111 15.625 -14.234 1 93.88 195 VAL A O 1
ATOM 1535 N N . ALA A 1 196 ? -3.07 16.641 -12.508 1 96.56 196 ALA A N 1
ATOM 1536 C CA . ALA A 1 196 ? -2.033 16.219 -11.578 1 96.56 196 ALA A CA 1
ATOM 1537 C C . ALA A 1 196 ? -1.95 14.695 -11.5 1 96.56 196 ALA A C 1
ATOM 1539 O O . ALA A 1 196 ? -0.859 14.125 -11.547 1 96.56 196 ALA A O 1
ATOM 1540 N N . LYS A 1 197 ? -3.105 14.031 -11.453 1 96.31 197 LYS A N 1
ATOM 1541 C CA . LYS A 1 197 ? -3.152 12.578 -11.375 1 96.31 197 LYS A CA 1
ATOM 1542 C C . LYS A 1 197 ? -2.607 11.945 -12.648 1 96.31 197 LYS A C 1
ATOM 1544 O O . LYS A 1 197 ? -1.862 10.961 -12.594 1 96.31 197 LYS A O 1
ATOM 1549 N N . ALA A 1 198 ? -3.01 12.5 -13.719 1 94.62 198 ALA A N 1
ATOM 1550 C CA . ALA A 1 198 ? -2.545 11.984 -15.008 1 94.62 198 ALA A CA 1
ATOM 1551 C C . ALA A 1 198 ? -1.041 12.188 -15.164 1 94.62 198 ALA A C 1
ATOM 1553 O O . ALA A 1 198 ? -0.34 11.297 -15.648 1 94.62 198 ALA A O 1
ATOM 1554 N N . CYS A 1 199 ? -0.571 13.336 -14.828 1 96.31 199 CYS A N 1
ATOM 1555 C CA . CYS A 1 199 ? 0.859 13.609 -14.891 1 96.31 199 CYS A CA 1
ATOM 1556 C C . CYS A 1 199 ? 1.643 12.664 -14 1 96.31 199 CYS A C 1
ATOM 1558 O O . CYS A 1 199 ? 2.707 12.172 -14.383 1 96.31 199 CYS A O 1
ATOM 1560 N N . TYR A 1 200 ? 1.091 12.453 -12.82 1 97.5 200 TYR A N 1
ATOM 1561 C CA . TYR A 1 200 ? 1.732 11.523 -11.898 1 97.5 200 TYR A CA 1
ATOM 1562 C C . TYR A 1 200 ? 1.882 10.141 -12.531 1 97.5 200 TYR A C 1
ATOM 1564 O O . TYR A 1 200 ? 2.963 9.547 -12.492 1 97.5 200 TYR A O 1
ATOM 1572 N N . ALA A 1 201 ? 0.823 9.656 -13.07 1 94.56 201 ALA A N 1
ATOM 1573 C CA . ALA A 1 201 ? 0.838 8.344 -13.719 1 94.56 201 ALA A CA 1
ATOM 1574 C C . ALA A 1 201 ? 1.852 8.305 -14.859 1 94.56 201 ALA A C 1
ATOM 1576 O O . ALA A 1 201 ? 2.574 7.32 -15.023 1 94.56 201 ALA A O 1
ATOM 1577 N N . PHE A 1 202 ? 1.929 9.352 -15.578 1 93.62 202 PHE A N 1
ATOM 1578 C CA . PHE A 1 202 ? 2.846 9.453 -16.703 1 93.62 202 PHE A CA 1
ATOM 1579 C C . PHE A 1 202 ? 4.293 9.383 -16.234 1 93.62 202 PHE A C 1
ATOM 1581 O O . PHE A 1 202 ? 5.09 8.609 -16.781 1 93.62 202 PHE A O 1
ATOM 1588 N N . VAL A 1 203 ? 4.613 10.156 -15.266 1 95.5 203 VAL A N 1
ATOM 1589 C CA . VAL A 1 203 ? 5.98 10.227 -14.758 1 95.5 203 VAL A CA 1
ATOM 1590 C C . VAL A 1 203 ? 6.379 8.875 -14.172 1 95.5 203 VAL A C 1
ATOM 1592 O O . VAL A 1 203 ? 7.484 8.383 -14.422 1 95.5 203 VAL A O 1
ATOM 1595 N N . GLU A 1 204 ? 5.508 8.266 -13.422 1 94.25 204 GLU A N 1
ATOM 1596 C CA . GLU A 1 204 ? 5.789 6.969 -12.812 1 94.25 204 GLU A CA 1
ATOM 1597 C C . GLU A 1 204 ? 5.988 5.895 -13.875 1 94.25 204 GLU A C 1
ATOM 1599 O O . GLU A 1 204 ? 6.875 5.047 -13.758 1 94.25 204 GLU A O 1
ATOM 1604 N N . SER A 1 205 ? 5.176 5.949 -14.891 1 91 205 SER A N 1
ATOM 1605 C CA . SER A 1 205 ? 5.27 4.945 -15.945 1 91 205 SER A CA 1
ATOM 1606 C C . SER A 1 205 ? 6.598 5.051 -16.688 1 91 205 SER A C 1
ATOM 1608 O O . SER A 1 205 ? 7.062 4.07 -17.281 1 91 205 SER A O 1
ATOM 1610 N N . GLY A 1 206 ? 7.176 6.199 -16.609 1 89.81 206 GLY A N 1
ATOM 1611 C CA . GLY A 1 206 ? 8.469 6.406 -17.234 1 89.81 206 GLY A CA 1
ATOM 1612 C C . GLY A 1 206 ? 9.641 6.066 -16.328 1 89.81 206 GLY A C 1
ATOM 1613 O O . GLY A 1 206 ? 10.797 6.293 -16.688 1 89.81 206 GLY A O 1
ATOM 1614 N N . ASN A 1 207 ? 9.328 5.578 -15.195 1 91.81 207 ASN A N 1
ATOM 1615 C CA . ASN A 1 207 ? 10.32 5.156 -14.203 1 91.81 207 ASN A CA 1
ATOM 1616 C C . ASN A 1 207 ? 11.172 6.332 -13.727 1 91.81 207 ASN A C 1
ATOM 1618 O O . ASN A 1 207 ? 12.367 6.172 -13.477 1 91.81 207 ASN A O 1
ATOM 1622 N N . ASN A 1 208 ? 10.586 7.477 -13.781 1 91.62 208 ASN A N 1
ATOM 1623 C CA . ASN A 1 208 ? 11.227 8.648 -13.188 1 91.62 208 ASN A CA 1
ATOM 1624 C C . ASN A 1 208 ? 10.938 8.742 -11.688 1 91.62 208 ASN A C 1
ATOM 1626 O O . ASN A 1 208 ? 9.922 9.312 -11.289 1 91.62 208 ASN A O 1
ATOM 1630 N N . PHE A 1 209 ? 11.906 8.242 -10.945 1 92.38 209 PHE A N 1
ATOM 1631 C CA . PHE A 1 209 ? 11.68 8.203 -9.508 1 92.38 209 PHE A CA 1
ATOM 1632 C C . PHE A 1 209 ? 12.648 9.125 -8.781 1 92.38 209 PHE A C 1
ATOM 1634 O O . PHE A 1 209 ? 13.852 9.117 -9.062 1 92.38 209 PHE A O 1
ATOM 1641 N N . SER A 1 210 ? 12.125 9.945 -8.094 1 94.88 210 SER A N 1
ATOM 1642 C CA . SER A 1 210 ? 12.844 10.883 -7.234 1 94.88 210 SER A CA 1
ATOM 1643 C C . SER A 1 210 ? 12.031 11.227 -5.992 1 94.88 210 SER A C 1
ATOM 1645 O O . SER A 1 210 ? 10.859 10.852 -5.883 1 94.88 210 SER A O 1
ATOM 1647 N N . ILE A 1 211 ? 12.648 11.891 -5.098 1 96.88 211 ILE A N 1
ATOM 1648 C CA . ILE A 1 211 ? 11.938 12.297 -3.885 1 96.88 211 ILE A CA 1
ATOM 1649 C C . ILE A 1 211 ? 10.797 13.242 -4.242 1 96.88 211 ILE A C 1
ATOM 1651 O O . ILE A 1 211 ? 9.766 13.266 -3.566 1 96.88 211 ILE A O 1
ATOM 1655 N N . LYS A 1 212 ? 10.977 14 -5.324 1 97.44 212 LYS A N 1
ATOM 1656 C CA . LYS A 1 212 ? 9.953 14.945 -5.77 1 97.44 212 LYS A CA 1
ATOM 1657 C C . LYS A 1 212 ? 8.688 14.219 -6.211 1 97.44 212 LYS A C 1
ATOM 1659 O O . LYS A 1 212 ? 7.578 14.727 -6.016 1 97.44 212 LYS A O 1
ATOM 1664 N N . VAL A 1 213 ? 8.891 13.078 -6.801 1 97.94 213 VAL A N 1
ATOM 1665 C CA . VAL A 1 213 ? 7.734 12.297 -7.234 1 97.94 213 VAL A CA 1
ATOM 1666 C C . VAL A 1 213 ? 6.926 11.844 -6.02 1 97.94 213 VAL A C 1
ATOM 1668 O O . VAL A 1 213 ? 5.695 11.906 -6.027 1 97.94 213 VAL A O 1
ATOM 1671 N N . LEU A 1 214 ? 7.594 11.398 -5.012 1 98.69 214 LEU A N 1
ATOM 1672 C CA . LEU A 1 214 ? 6.918 11.016 -3.775 1 98.69 214 LEU A CA 1
ATOM 1673 C C . LEU A 1 214 ? 6.23 12.219 -3.135 1 98.69 214 LEU A C 1
ATOM 1675 O O . LEU A 1 214 ? 5.082 12.125 -2.697 1 98.69 214 LEU A O 1
ATOM 1679 N N . GLN A 1 215 ? 6.934 13.32 -3.117 1 98.88 215 GLN A N 1
ATOM 1680 C CA . GLN A 1 215 ? 6.367 14.539 -2.559 1 98.88 215 GLN A CA 1
ATOM 1681 C C . GLN A 1 215 ? 5.125 14.977 -3.328 1 98.88 215 GLN A C 1
ATOM 1683 O O . GLN A 1 215 ? 4.133 15.398 -2.729 1 98.88 215 GLN A O 1
ATOM 1688 N N . ALA A 1 216 ? 5.191 14.883 -4.613 1 98.88 216 ALA A N 1
ATOM 1689 C CA . ALA A 1 216 ? 4.02 15.219 -5.426 1 98.88 216 ALA A CA 1
ATOM 1690 C C . ALA A 1 216 ? 2.836 14.32 -5.07 1 98.88 216 ALA A C 1
ATOM 1692 O O . ALA A 1 216 ? 1.707 14.797 -4.938 1 98.88 216 ALA A O 1
ATOM 1693 N N . GLY A 1 217 ? 3.125 13.023 -4.934 1 98.81 217 GLY A N 1
ATOM 1694 C CA . GLY A 1 217 ? 2.08 12.117 -4.492 1 98.81 217 GLY A CA 1
ATOM 1695 C C . GLY A 1 217 ? 1.469 12.508 -3.162 1 98.81 217 GLY A C 1
ATOM 1696 O O . GLY A 1 217 ? 0.249 12.453 -2.994 1 98.81 217 GLY A O 1
ATOM 1697 N N . ILE A 1 218 ? 2.238 12.898 -2.244 1 98.94 218 ILE A N 1
ATOM 1698 C CA . ILE A 1 218 ? 1.802 13.305 -0.913 1 98.94 218 ILE A CA 1
ATOM 1699 C C . ILE A 1 218 ? 0.918 14.547 -1.013 1 98.94 218 ILE A C 1
ATOM 1701 O O . ILE A 1 218 ? -0.116 14.633 -0.347 1 98.94 218 ILE A O 1
ATOM 1705 N N . LEU A 1 219 ? 1.359 15.445 -1.83 1 98.81 219 LEU A N 1
ATOM 1706 C CA . LEU A 1 219 ? 0.58 16.672 -1.984 1 98.81 219 LEU A CA 1
ATOM 1707 C C . LEU A 1 219 ? -0.758 16.375 -2.656 1 98.81 219 LEU A C 1
ATOM 1709 O O . LEU A 1 219 ? -1.769 17 -2.332 1 98.81 219 LEU A O 1
ATOM 1713 N N . ILE A 1 220 ? -0.796 15.484 -3.584 1 98.56 220 ILE A N 1
ATOM 1714 C CA . ILE A 1 220 ? -2.055 15.055 -4.191 1 98.56 220 ILE A CA 1
ATOM 1715 C C . ILE A 1 220 ? -2.945 14.414 -3.131 1 98.56 220 ILE A C 1
ATOM 1717 O O . ILE A 1 220 ? -4.141 14.711 -3.057 1 98.56 220 ILE A O 1
ATOM 1721 N N . ALA A 1 221 ? -2.387 13.594 -2.297 1 98.81 221 ALA A N 1
ATOM 1722 C CA . ALA A 1 221 ? -3.137 12.953 -1.218 1 98.81 221 ALA A CA 1
ATOM 1723 C C . ALA A 1 221 ? -3.709 13.992 -0.257 1 98.81 221 ALA A C 1
ATOM 1725 O O . ALA A 1 221 ? -4.859 13.883 0.172 1 98.81 221 ALA A O 1
ATOM 1726 N N . LEU A 1 222 ? -2.879 14.938 0.058 1 98.69 222 LEU A N 1
ATOM 1727 C CA . LEU A 1 222 ? -3.334 15.992 0.954 1 98.69 222 LEU A CA 1
ATOM 1728 C C . LEU A 1 222 ? -4.523 16.734 0.356 1 98.69 222 LEU A C 1
ATOM 1730 O O . LEU A 1 222 ? -5.473 17.078 1.066 1 98.69 222 LEU A O 1
ATOM 1734 N N . TYR A 1 223 ? -4.406 17.016 -0.881 1 97.12 223 TYR A N 1
ATOM 1735 C CA . TYR A 1 223 ? -5.516 17.656 -1.58 1 97.12 223 TYR A CA 1
ATOM 1736 C C . TYR A 1 223 ? -6.77 16.797 -1.512 1 97.12 223 TYR A C 1
ATOM 1738 O O . TYR A 1 223 ? -7.867 17.297 -1.271 1 97.12 223 TYR A O 1
ATOM 1746 N N . GLU A 1 224 ? -6.641 15.531 -1.767 1 97.5 224 GLU A N 1
ATOM 1747 C CA . GLU A 1 224 ? -7.766 14.594 -1.717 1 97.5 224 GLU A CA 1
ATOM 1748 C C . GLU A 1 224 ? -8.383 14.555 -0.324 1 97.5 224 GLU A C 1
ATOM 1750 O O . GLU A 1 224 ? -9.609 14.523 -0.185 1 97.5 224 GLU A O 1
ATOM 1755 N N . ILE A 1 225 ? -7.598 14.57 0.696 1 97.88 225 ILE A N 1
ATOM 1756 C CA . ILE A 1 225 ? -8.062 14.586 2.08 1 97.88 225 ILE A CA 1
ATOM 1757 C C . ILE A 1 225 ? -8.828 15.875 2.354 1 97.88 225 ILE A C 1
ATOM 1759 O O . ILE A 1 225 ? -9.93 15.844 2.916 1 97.88 225 ILE A O 1
ATOM 1763 N N . SER A 1 226 ? -8.273 16.969 1.901 1 96.88 226 SER A N 1
ATOM 1764 C CA . SER A 1 226 ? -8.867 18.281 2.168 1 96.88 226 SER A CA 1
ATOM 1765 C C . SER A 1 226 ? -10.211 18.438 1.461 1 96.88 226 SER A C 1
ATOM 1767 O O . SER A 1 226 ? -11.055 19.234 1.887 1 96.88 226 SER A O 1
ATOM 1769 N N . ASN A 1 227 ? -10.391 17.625 0.478 1 95.19 227 ASN A N 1
ATOM 1770 C CA . ASN A 1 227 ? -11.617 17.766 -0.304 1 95.19 227 ASN A CA 1
ATOM 1771 C C . ASN A 1 227 ? -12.484 16.516 -0.216 1 95.19 227 ASN A C 1
ATOM 1773 O O . ASN A 1 227 ? -13.414 16.344 -1.003 1 95.19 227 ASN A O 1
ATOM 1777 N N . ALA A 1 228 ? -12.148 15.641 0.645 1 95.44 228 ALA A N 1
ATOM 1778 C CA . ALA A 1 228 ? -12.898 14.422 0.931 1 95.44 228 ALA A CA 1
ATOM 1779 C C . ALA A 1 228 ? -13.102 13.594 -0.333 1 95.44 228 ALA A C 1
ATOM 1781 O O . ALA A 1 228 ? -14.211 13.133 -0.613 1 95.44 228 ALA A O 1
ATOM 1782 N N . ILE A 1 229 ? -12.055 13.469 -1.094 1 95.62 229 ILE A N 1
ATOM 1783 C CA . ILE A 1 229 ? -12.102 12.625 -2.281 1 95.62 229 ILE A CA 1
ATOM 1784 C C . ILE A 1 229 ? -11.719 11.195 -1.909 1 95.62 229 ILE A C 1
ATOM 1786 O O . ILE A 1 229 ? -10.547 10.82 -1.969 1 95.62 229 ILE A O 1
ATOM 1790 N N . HIS A 1 230 ? -12.695 10.406 -1.533 1 94.12 230 HIS A N 1
ATOM 1791 C CA . HIS A 1 230 ? -12.5 9.008 -1.152 1 94.12 230 HIS A CA 1
ATOM 1792 C C . HIS A 1 230 ? -13.172 8.07 -2.145 1 94.12 230 HIS A C 1
ATOM 1794 O O . HIS A 1 230 ? -14.195 8.422 -2.748 1 94.12 230 HIS A O 1
ATOM 1800 N N . PRO A 1 231 ? -12.523 6.949 -2.412 1 95.44 231 PRO A N 1
ATOM 1801 C CA . PRO A 1 231 ? -11.414 6.352 -1.664 1 95.44 231 PRO A CA 1
ATOM 1802 C C . PRO A 1 231 ? -10.047 6.773 -2.193 1 95.44 231 PRO A C 1
ATOM 1804 O O . PRO A 1 231 ? -9.023 6.238 -1.764 1 95.44 231 PRO A O 1
ATOM 1807 N N . ALA A 1 232 ? -9.969 7.691 -3.072 1 97.06 232 ALA A N 1
ATOM 1808 C CA . ALA A 1 232 ? -8.719 8.078 -3.719 1 97.06 232 ALA A CA 1
ATOM 1809 C C . ALA A 1 232 ? -7.672 8.5 -2.688 1 97.06 232 ALA A C 1
ATOM 1811 O O . ALA A 1 232 ? -6.5 8.133 -2.791 1 97.06 232 ALA A O 1
ATOM 1812 N N . ALA A 1 233 ? -8.078 9.305 -1.689 1 97.81 233 ALA A N 1
ATOM 1813 C CA . ALA A 1 233 ? -7.145 9.734 -0.655 1 97.81 233 ALA A CA 1
ATOM 1814 C C . ALA A 1 233 ? -6.484 8.539 0.019 1 97.81 233 ALA A C 1
ATOM 1816 O O . ALA A 1 233 ? -5.262 8.5 0.184 1 97.81 233 ALA A O 1
ATOM 1817 N N . TYR A 1 234 ? -7.312 7.547 0.383 1 97.81 234 TYR A N 1
ATOM 1818 C CA . TYR A 1 234 ? -6.84 6.32 1.021 1 97.81 234 TYR A CA 1
ATOM 1819 C C . TYR A 1 234 ? -5.879 5.57 0.11 1 97.81 234 TYR A C 1
ATOM 1821 O O . TYR A 1 234 ? -4.812 5.129 0.55 1 97.81 234 TYR A O 1
ATOM 1829 N N . LEU A 1 235 ? -6.199 5.477 -1.124 1 98.38 235 LEU A N 1
ATOM 1830 C CA . LEU A 1 235 ? -5.414 4.727 -2.096 1 98.38 235 LEU A CA 1
ATOM 1831 C C . LEU A 1 235 ? -4.121 5.461 -2.432 1 98.38 235 LEU A C 1
ATOM 1833 O O . LEU A 1 235 ? -3.057 4.844 -2.527 1 98.38 235 LEU A O 1
ATOM 1837 N N . THR A 1 236 ? -4.172 6.754 -2.625 1 98.69 236 THR A N 1
ATOM 1838 C CA . THR A 1 236 ? -2.994 7.543 -2.963 1 98.69 236 THR A CA 1
ATOM 1839 C C . THR A 1 236 ? -1.978 7.508 -1.825 1 98.69 236 THR A C 1
ATOM 1841 O O . THR A 1 236 ? -0.775 7.379 -2.064 1 98.69 236 THR A O 1
ATOM 1844 N N . VAL A 1 237 ? -2.471 7.605 -0.622 1 98.81 237 VAL A N 1
ATOM 1845 C CA . VAL A 1 237 ? -1.571 7.52 0.524 1 98.81 237 VAL A CA 1
ATOM 1846 C C . VAL A 1 237 ? -0.891 6.152 0.544 1 98.81 237 VAL A C 1
ATOM 1848 O O . VAL A 1 237 ? 0.317 6.059 0.773 1 98.81 237 VAL A O 1
ATOM 1851 N N . GLY A 1 238 ? -1.697 5.133 0.341 1 98.62 238 GLY A N 1
ATOM 1852 C CA . GLY A 1 238 ? -1.118 3.803 0.26 1 98.62 238 GLY A CA 1
ATOM 1853 C C . GLY A 1 238 ? -0.063 3.676 -0.822 1 98.62 238 GLY A C 1
ATOM 1854 O O . GLY A 1 238 ? 0.968 3.031 -0.619 1 98.62 238 GLY A O 1
ATOM 1855 N N . HIS A 1 239 ? -0.352 4.285 -1.937 1 98.69 239 HIS A N 1
ATOM 1856 C CA . HIS A 1 239 ? 0.606 4.262 -3.035 1 98.69 239 HIS A CA 1
ATOM 1857 C C . HIS A 1 239 ? 1.896 4.98 -2.658 1 98.69 239 HIS A C 1
ATOM 1859 O O . HIS A 1 239 ? 2.99 4.523 -2.996 1 98.69 239 HIS A O 1
ATOM 1865 N N . CYS A 1 240 ? 1.782 6.086 -1.986 1 98.81 240 CYS A N 1
ATOM 1866 C CA . CYS A 1 240 ? 2.959 6.812 -1.526 1 98.81 240 CYS A CA 1
ATOM 1867 C C . CYS A 1 240 ? 3.801 5.953 -0.591 1 98.81 240 CYS A C 1
ATOM 1869 O O . CYS A 1 240 ? 5.031 5.949 -0.684 1 98.81 240 CYS A O 1
ATOM 1871 N N . ALA A 1 241 ? 3.121 5.246 0.287 1 98.69 241 ALA A N 1
ATOM 1872 C CA . ALA A 1 241 ? 3.842 4.359 1.198 1 98.69 241 ALA A CA 1
ATOM 1873 C C . ALA A 1 241 ? 4.602 3.283 0.428 1 98.69 241 ALA A C 1
ATOM 1875 O O . ALA A 1 241 ? 5.781 3.039 0.693 1 98.69 241 ALA A O 1
ATOM 1876 N N . ARG A 1 242 ? 3.922 2.707 -0.506 1 98.5 242 ARG A N 1
ATOM 1877 C CA . ARG A 1 242 ? 4.535 1.634 -1.279 1 98.5 242 ARG A CA 1
ATOM 1878 C C . ARG A 1 242 ? 5.711 2.154 -2.102 1 98.5 242 ARG A C 1
ATOM 1880 O O . ARG A 1 242 ? 6.73 1.476 -2.234 1 98.5 242 ARG A O 1
ATOM 1887 N N . LEU A 1 243 ? 5.559 3.303 -2.637 1 98.25 243 LEU A N 1
ATOM 1888 C CA . LEU A 1 243 ? 6.645 3.922 -3.393 1 98.25 243 LEU A CA 1
ATOM 1889 C C . LEU A 1 243 ? 7.832 4.23 -2.486 1 98.25 243 LEU A C 1
ATOM 1891 O O . LEU A 1 243 ? 8.984 4.035 -2.879 1 98.25 243 LEU A O 1
ATOM 1895 N N . GLY A 1 244 ? 7.559 4.742 -1.295 1 97.81 244 GLY A N 1
ATOM 1896 C CA . GLY A 1 244 ? 8.625 4.973 -0.331 1 97.81 244 GLY A CA 1
ATOM 1897 C C . GLY A 1 244 ? 9.391 3.711 0.017 1 97.81 244 GLY A C 1
ATOM 1898 O O . GLY A 1 244 ? 10.617 3.744 0.169 1 97.81 244 GLY A O 1
ATOM 1899 N N . HIS A 1 245 ? 8.703 2.605 0.121 1 97.19 245 HIS A N 1
ATOM 1900 C CA . HIS A 1 245 ? 9.336 1.313 0.357 1 97.19 245 HIS A CA 1
ATOM 1901 C C . HIS A 1 245 ? 10.203 0.9 -0.83 1 97.19 245 HIS A C 1
ATOM 1903 O O . HIS A 1 245 ? 11.328 0.434 -0.65 1 97.19 245 HIS A O 1
ATOM 1909 N N . ALA A 1 246 ? 9.609 1.1 -1.992 1 96.62 246 ALA A N 1
ATOM 1910 C CA . ALA A 1 246 ? 10.336 0.73 -3.203 1 96.62 246 ALA A CA 1
ATOM 1911 C C . ALA A 1 246 ? 11.656 1.499 -3.311 1 96.62 246 ALA A C 1
ATOM 1913 O O . ALA A 1 246 ? 12.688 0.925 -3.656 1 96.62 246 ALA A O 1
ATOM 1914 N N . MET A 1 247 ? 11.648 2.73 -2.943 1 95.75 247 MET A N 1
ATOM 1915 C CA . MET A 1 247 ? 12.805 3.605 -3.098 1 95.75 247 MET A CA 1
ATOM 1916 C C . MET A 1 247 ? 13.766 3.453 -1.922 1 95.75 247 MET A C 1
ATOM 1918 O O . MET A 1 247 ? 14.883 3.963 -1.958 1 95.75 247 MET A O 1
ATOM 1922 N N . GLY A 1 248 ? 13.312 2.859 -0.858 1 95.12 248 GLY A N 1
ATOM 1923 C CA . GLY A 1 248 ? 14.141 2.664 0.322 1 95.12 248 GLY A CA 1
ATOM 1924 C C . GLY A 1 248 ? 14.156 3.867 1.244 1 95.12 248 GLY A C 1
ATOM 1925 O O . GLY A 1 248 ? 15.008 3.967 2.129 1 95.12 248 GLY A O 1
ATOM 1926 N N . VAL A 1 249 ? 13.18 4.766 1.061 1 95.5 249 VAL A N 1
ATOM 1927 C CA . VAL A 1 249 ? 13.148 6.008 1.824 1 95.5 249 VAL A CA 1
ATOM 1928 C C . VAL A 1 249 ? 12.766 5.715 3.275 1 95.5 249 VAL A C 1
ATOM 1930 O O . VAL A 1 249 ? 13.195 6.422 4.191 1 95.5 249 VAL A O 1
ATOM 1933 N N . HIS A 1 250 ? 12.086 4.633 3.547 1 93.19 250 HIS A N 1
ATOM 1934 C CA . HIS A 1 250 ? 11.594 4.285 4.875 1 93.19 250 HIS A CA 1
ATOM 1935 C C . HIS A 1 250 ? 12.727 3.822 5.781 1 93.19 250 HIS A C 1
ATOM 1937 O O . HIS A 1 250 ? 12.594 3.852 7.008 1 93.19 250 HIS A O 1
ATOM 1943 N N . GLN A 1 251 ? 13.719 3.277 5.156 1 87.88 251 GLN A N 1
ATOM 1944 C CA . GLN A 1 251 ? 14.867 2.77 5.898 1 87.88 251 GLN A CA 1
ATOM 1945 C C . GLN A 1 251 ? 16.156 2.965 5.109 1 87.88 251 GLN A C 1
ATOM 1947 O O . GLN A 1 251 ? 16.422 2.24 4.148 1 87.88 251 GLN A O 1
ATOM 1952 N N . ARG A 1 252 ? 17.016 3.611 5.59 1 75.69 252 ARG A N 1
ATOM 1953 C CA . ARG A 1 252 ? 18.188 4.023 4.832 1 75.69 252 ARG A CA 1
ATOM 1954 C C . ARG A 1 252 ? 19.266 2.953 4.883 1 75.69 252 ARG A C 1
ATOM 1956 O O . ARG A 1 252 ? 19.984 2.732 3.898 1 75.69 252 ARG A O 1
ATOM 1963 N N . SER A 1 253 ? 19.281 2.307 5.883 1 78.38 253 SER A N 1
ATOM 1964 C CA . SER A 1 253 ? 20.469 1.476 6.043 1 78.38 253 SER A CA 1
ATOM 1965 C C . SER A 1 253 ? 20.188 0.027 5.656 1 78.38 253 SER A C 1
ATOM 1967 O O . SER A 1 253 ? 21.062 -0.66 5.125 1 78.38 253 SER A O 1
ATOM 1969 N N . ASN A 1 254 ? 19.031 -0.361 5.75 1 81.94 254 ASN A N 1
ATOM 1970 C CA . ASN A 1 254 ? 18.828 -1.803 5.645 1 81.94 254 ASN A CA 1
ATOM 1971 C C . ASN A 1 254 ? 17.984 -2.166 4.434 1 81.94 254 ASN A C 1
ATOM 1973 O O . ASN A 1 254 ? 17.781 -3.346 4.137 1 81.94 254 ASN A O 1
ATOM 1977 N N . ALA A 1 255 ? 17.516 -1.207 3.732 1 89.31 255 ALA A N 1
ATOM 1978 C CA . ALA A 1 255 ? 16.688 -1.495 2.562 1 89.31 255 ALA A CA 1
ATOM 1979 C C . ALA A 1 255 ? 17.422 -1.113 1.272 1 89.31 255 ALA A C 1
ATOM 1981 O O . ALA A 1 255 ? 18.219 -0.182 1.26 1 89.31 255 ALA A O 1
ATOM 1982 N N . PRO A 1 256 ? 17.125 -1.903 0.226 1 91.44 256 PRO A N 1
ATOM 1983 C CA . PRO A 1 256 ? 17.703 -1.508 -1.062 1 91.44 256 PRO A CA 1
ATOM 1984 C C . PRO A 1 256 ? 17.328 -0.082 -1.462 1 91.44 256 PRO A C 1
ATOM 1986 O O . PRO A 1 256 ? 16.172 0.326 -1.301 1 91.44 256 PRO A O 1
ATOM 1989 N N . GLN A 1 257 ? 18.344 0.654 -1.948 1 92.5 257 GLN A N 1
ATOM 1990 C CA . GLN A 1 257 ? 18.141 2.064 -2.262 1 92.5 257 GLN A CA 1
ATOM 1991 C C . GLN A 1 257 ? 18.031 2.285 -3.768 1 92.5 257 GLN A C 1
ATOM 1993 O O . GLN A 1 257 ? 18.969 1.973 -4.512 1 92.5 257 GLN A O 1
ATOM 1998 N N . MET A 1 258 ? 16.938 2.861 -4.18 1 92.44 258 MET A N 1
ATOM 1999 C CA . MET A 1 258 ? 16.766 3.211 -5.59 1 92.44 258 MET A CA 1
ATOM 2000 C C . MET A 1 258 ? 17.438 4.551 -5.898 1 92.44 258 MET A C 1
ATOM 2002 O O . MET A 1 258 ? 17.844 4.793 -7.035 1 92.44 258 MET A O 1
ATOM 2006 N N . LEU A 1 259 ? 17.469 5.387 -4.895 1 92.69 259 LEU A N 1
ATOM 2007 C CA . LEU A 1 259 ? 18 6.727 -5.078 1 92.69 259 LEU A CA 1
ATOM 2008 C C . LEU A 1 259 ? 19.484 6.781 -4.68 1 92.69 259 LEU A C 1
ATOM 2010 O O . LEU A 1 259 ? 19.953 5.926 -3.928 1 92.69 259 LEU A O 1
ATOM 2014 N N . ASN A 1 260 ? 20.125 7.746 -5.242 1 90.56 260 ASN A N 1
ATOM 2015 C CA . ASN A 1 260 ? 21.5 7.992 -4.801 1 90.56 260 ASN A CA 1
ATOM 2016 C C . ASN A 1 260 ? 21.547 8.422 -3.34 1 90.56 260 ASN A C 1
ATOM 2018 O O . ASN A 1 260 ? 20.562 8.938 -2.807 1 90.56 260 ASN A O 1
ATOM 2022 N N . ARG A 1 261 ? 22.672 8.211 -2.82 1 90.38 261 ARG A N 1
ATOM 2023 C CA . ARG A 1 261 ? 22.859 8.719 -1.469 1 90.38 261 ARG A CA 1
ATOM 2024 C C . ARG A 1 261 ? 22.75 10.242 -1.439 1 90.38 261 ARG A C 1
ATOM 2026 O O . ARG A 1 261 ? 23.219 10.922 -2.354 1 90.38 261 ARG A O 1
ATOM 2033 N N . PRO A 1 262 ? 22.094 10.695 -0.384 1 91.88 262 PRO A N 1
ATOM 2034 C CA . PRO A 1 262 ? 22.031 12.156 -0.295 1 91.88 262 PRO A CA 1
ATOM 2035 C C . PRO A 1 262 ? 23.406 12.797 -0.171 1 91.88 262 PRO A C 1
ATOM 2037 O O . PRO A 1 262 ? 24.25 12.312 0.579 1 91.88 262 PRO A O 1
ATOM 2040 N N . GLY A 1 263 ? 23.547 13.891 -0.871 1 90.44 263 GLY A N 1
ATOM 2041 C CA . GLY A 1 263 ? 24.828 14.57 -0.868 1 90.44 263 GLY A CA 1
ATOM 2042 C C . GLY A 1 263 ? 24.953 15.625 0.22 1 90.44 263 GLY A C 1
ATOM 2043 O O . GLY A 1 263 ? 26.047 16.062 0.556 1 90.44 263 GLY A O 1
ATOM 2044 N N . THR A 1 264 ? 23.844 16.031 0.685 1 92.88 264 THR A N 1
ATOM 2045 C CA . THR A 1 264 ? 23.828 17.094 1.69 1 92.88 264 THR A CA 1
ATOM 2046 C C . THR A 1 264 ? 22.891 16.75 2.834 1 92.88 264 THR A C 1
ATOM 2048 O O . THR A 1 264 ? 22.016 15.891 2.686 1 92.88 264 THR A O 1
ATOM 2051 N N . TRP A 1 265 ? 23.078 17.422 3.928 1 92.69 265 TRP A N 1
ATOM 2052 C CA . TRP A 1 265 ? 22.172 17.281 5.062 1 92.69 265 TRP A CA 1
ATOM 2053 C C . TRP A 1 265 ? 20.766 17.734 4.703 1 92.69 265 TRP A C 1
ATOM 2055 O O . TRP A 1 265 ? 19.781 17.156 5.164 1 92.69 265 TRP A O 1
ATOM 2065 N N . VAL A 1 266 ? 20.656 18.781 3.912 1 95.81 266 VAL A N 1
ATOM 2066 C CA . VAL A 1 266 ? 19.375 19.328 3.498 1 95.81 266 VAL A CA 1
ATOM 2067 C C . VAL A 1 266 ? 18.578 18.25 2.748 1 95.81 266 VAL A C 1
ATOM 2069 O O . VAL A 1 266 ? 17.375 18.078 2.984 1 95.81 266 VAL A O 1
ATOM 2072 N N . GLU A 1 267 ? 19.281 17.562 1.919 1 95.94 267 GLU A N 1
ATOM 2073 C CA . GLU A 1 267 ? 18.625 16.5 1.151 1 95.94 267 GLU A CA 1
ATOM 2074 C C . GLU A 1 267 ? 18.234 15.328 2.045 1 95.94 267 GLU A C 1
ATOM 2076 O O . GLU A 1 267 ? 17.156 14.742 1.876 1 95.94 267 GLU A O 1
ATOM 2081 N N . LEU A 1 268 ? 19.109 14.992 2.92 1 94.81 268 LEU A N 1
ATOM 2082 C CA . LEU A 1 268 ? 18.828 13.914 3.857 1 94.81 268 LEU A CA 1
ATOM 2083 C C . LEU A 1 268 ? 17.609 14.234 4.699 1 94.81 268 LEU A C 1
ATOM 2085 O O . LEU A 1 268 ? 16.734 13.383 4.875 1 94.81 268 LEU A O 1
ATOM 2089 N N . GLU A 1 269 ? 17.547 15.414 5.215 1 96.25 269 GLU A N 1
ATOM 2090 C CA . GLU A 1 269 ? 16.406 15.875 6.008 1 96.25 269 GLU A CA 1
ATOM 2091 C C . GLU A 1 269 ? 15.133 15.922 5.168 1 96.25 269 GLU A C 1
ATOM 2093 O O . GLU A 1 269 ? 14.047 15.609 5.664 1 96.25 269 GLU A O 1
ATOM 2098 N N . GLU A 1 270 ? 15.258 16.297 3.967 1 97.94 270 GLU A N 1
ATOM 2099 C CA . GLU A 1 270 ? 14.109 16.328 3.064 1 97.94 270 GLU A CA 1
ATOM 2100 C C . GLU A 1 270 ? 13.492 14.938 2.918 1 97.94 270 GLU A C 1
ATOM 2102 O O . GLU A 1 270 ? 12.266 14.797 2.945 1 97.94 270 GLU A O 1
ATOM 2107 N N . ARG A 1 271 ? 14.32 13.953 2.77 1 97.69 271 ARG A N 1
ATOM 2108 C CA . ARG A 1 271 ? 13.836 12.578 2.656 1 97.69 271 ARG A CA 1
ATOM 2109 C C . ARG A 1 271 ? 13.156 12.133 3.945 1 97.69 271 ARG A C 1
ATOM 2111 O O . ARG A 1 271 ? 12.117 11.469 3.908 1 97.69 271 ARG A O 1
ATOM 2118 N N . ARG A 1 272 ? 13.734 12.492 5.043 1 96.81 272 ARG A N 1
ATOM 2119 C CA . ARG A 1 272 ? 13.156 12.141 6.336 1 96.81 272 ARG A CA 1
ATOM 2120 C C . ARG A 1 272 ? 11.766 12.758 6.5 1 96.81 272 ARG A C 1
ATOM 2122 O O . ARG A 1 272 ? 10.812 12.062 6.859 1 96.81 272 ARG A O 1
ATOM 2129 N N . ARG A 1 273 ? 11.68 14.023 6.203 1 98.19 273 ARG A N 1
ATOM 2130 C CA . ARG A 1 273 ? 10.414 14.742 6.332 1 98.19 273 ARG A CA 1
ATOM 2131 C C . ARG A 1 273 ? 9.359 14.172 5.391 1 98.19 273 ARG A C 1
ATOM 2133 O O . ARG A 1 273 ? 8.188 14.07 5.75 1 98.19 273 ARG A O 1
ATOM 2140 N N . THR A 1 274 ? 9.805 13.859 4.238 1 98.69 274 THR A N 1
ATOM 2141 C CA . THR A 1 274 ? 8.891 13.281 3.26 1 98.69 274 THR A CA 1
ATOM 2142 C C . THR A 1 274 ? 8.32 11.961 3.77 1 98.69 274 THR A C 1
ATOM 2144 O O . THR A 1 274 ? 7.121 11.711 3.645 1 98.69 274 THR A O 1
ATOM 2147 N N . TRP A 1 275 ? 9.141 11.109 4.34 1 98.38 275 TRP A N 1
ATOM 2148 C CA . TRP A 1 275 ? 8.656 9.836 4.855 1 98.38 275 TRP A CA 1
ATOM 2149 C C . TRP A 1 275 ? 7.707 10.055 6.027 1 98.38 275 TRP A C 1
ATOM 2151 O O . TRP A 1 275 ? 6.676 9.383 6.129 1 98.38 275 TRP A O 1
ATOM 2161 N N . TRP A 1 276 ? 8.016 10.984 6.895 1 98.56 276 TRP A N 1
ATOM 2162 C CA . TRP A 1 276 ? 7.117 11.305 7.996 1 98.56 276 TRP A CA 1
ATOM 2163 C C . TRP A 1 276 ? 5.762 11.766 7.48 1 98.56 276 TRP A C 1
ATOM 2165 O O . TRP A 1 276 ? 4.723 11.461 8.07 1 98.56 276 TRP A O 1
ATOM 2175 N N . ALA A 1 277 ? 5.836 12.523 6.402 1 98.88 277 ALA A N 1
ATOM 2176 C CA . ALA A 1 277 ? 4.574 12.977 5.82 1 98.88 277 ALA A CA 1
ATOM 2177 C C . ALA A 1 277 ? 3.713 11.789 5.398 1 98.88 277 ALA A C 1
ATOM 2179 O O . ALA A 1 277 ? 2.492 11.805 5.57 1 98.88 277 ALA A O 1
ATOM 2180 N N . VAL A 1 278 ? 4.305 10.742 4.855 1 98.81 278 VAL A N 1
ATOM 2181 C CA . VAL A 1 278 ? 3.588 9.523 4.496 1 98.81 278 VAL A CA 1
ATOM 2182 C C . VAL A 1 278 ? 2.961 8.906 5.742 1 98.81 278 VAL A C 1
ATOM 2184 O O . VAL A 1 278 ? 1.782 8.539 5.738 1 98.81 278 VAL A O 1
ATOM 2187 N N . ILE A 1 279 ? 3.705 8.82 6.797 1 98.56 279 ILE A N 1
ATOM 2188 C CA . ILE A 1 279 ? 3.234 8.234 8.047 1 98.56 279 ILE A CA 1
ATOM 2189 C C . ILE A 1 279 ? 2.047 9.039 8.578 1 98.56 279 ILE A C 1
ATOM 2191 O O . ILE A 1 279 ? 1.017 8.461 8.938 1 98.56 279 ILE A O 1
ATOM 2195 N N . ILE A 1 280 ? 2.195 10.32 8.562 1 98.81 280 ILE A N 1
ATOM 2196 C CA . ILE A 1 280 ? 1.165 11.203 9.094 1 98.81 280 ILE A CA 1
ATOM 2197 C C . ILE A 1 280 ? -0.14 11 8.328 1 98.81 280 ILE A C 1
ATOM 2199 O O . ILE A 1 280 ? -1.193 10.781 8.938 1 98.81 280 ILE A O 1
ATOM 2203 N N . LEU A 1 281 ? -0.062 11.062 7.047 1 98.88 281 LEU A N 1
ATOM 2204 C CA . LEU A 1 281 ? -1.275 10.977 6.242 1 98.88 281 LEU A CA 1
ATOM 2205 C C . LEU A 1 281 ? -1.879 9.578 6.316 1 98.88 281 LEU A C 1
ATOM 2207 O O . LEU A 1 281 ? -3.102 9.422 6.277 1 98.88 281 LEU A O 1
ATOM 2211 N N . ASP A 1 282 ? -1.035 8.586 6.379 1 98.62 282 ASP A N 1
ATOM 2212 C CA . ASP A 1 282 ? -1.525 7.215 6.504 1 98.62 282 ASP A CA 1
ATOM 2213 C C . ASP A 1 282 ? -2.328 7.031 7.789 1 98.62 282 ASP A C 1
ATOM 2215 O O . ASP A 1 282 ? -3.361 6.359 7.789 1 98.62 282 ASP A O 1
ATOM 2219 N N . ARG A 1 283 ? -1.91 7.559 8.852 1 98.19 283 ARG A N 1
ATOM 2220 C CA . ARG A 1 283 ? -2.672 7.48 10.094 1 98.19 283 ARG A CA 1
ATOM 2221 C C . ARG A 1 283 ? -3.973 8.273 9.984 1 98.19 283 ARG A C 1
ATOM 2223 O O . ARG A 1 283 ? -5.031 7.797 10.406 1 98.19 283 ARG A O 1
ATOM 2230 N N . TYR A 1 284 ? -3.811 9.398 9.383 1 98.44 284 TYR A N 1
ATOM 2231 C CA . TYR A 1 284 ? -4.957 10.305 9.32 1 98.44 284 TYR A CA 1
ATOM 2232 C C . TYR A 1 284 ? -6.09 9.688 8.508 1 98.44 284 TYR A C 1
ATOM 2234 O O . TYR A 1 284 ? -7.254 9.742 8.906 1 98.44 284 TYR A O 1
ATOM 2242 N N . VAL A 1 285 ? -5.789 9.062 7.391 1 97.94 285 VAL A N 1
ATOM 2243 C CA . VAL A 1 285 ? -6.832 8.539 6.512 1 97.94 285 VAL A CA 1
ATOM 2244 C C . VAL A 1 285 ? -7.461 7.301 7.141 1 97.94 285 VAL A C 1
ATOM 2246 O O . VAL A 1 285 ? -8.5 6.82 6.672 1 97.94 285 VAL A O 1
ATOM 2249 N N . ASN A 1 286 ? -6.883 6.793 8.148 1 97 286 ASN A N 1
ATOM 2250 C CA . ASN A 1 286 ? -7.414 5.605 8.812 1 97 286 ASN A CA 1
ATOM 2251 C C . ASN A 1 286 ? -8.258 5.969 10.023 1 97 286 ASN A C 1
ATOM 2253 O O . ASN A 1 286 ? -8.781 5.09 10.711 1 97 286 ASN A O 1
ATOM 2257 N N . LEU A 1 287 ? -8.461 7.223 10.281 1 96.5 287 LEU A N 1
ATOM 2258 C CA . LEU A 1 287 ? -9.242 7.691 11.422 1 96.5 287 LEU A CA 1
ATOM 2259 C C . LEU A 1 287 ? -10.695 7.258 11.305 1 96.5 287 LEU A C 1
ATOM 2261 O O . LEU A 1 287 ? -11.305 6.844 12.297 1 96.5 287 LEU A O 1
ATOM 2265 N N . GLY A 1 288 ? -11.188 7.387 10.109 1 91.81 288 GLY A N 1
ATOM 2266 C CA . GLY A 1 288 ? -12.609 7.133 9.93 1 91.81 288 GLY A CA 1
ATOM 2267 C C . GLY A 1 288 ? -12.93 5.672 9.688 1 91.81 288 GLY A C 1
ATOM 2268 O O . GLY A 1 288 ? -14.102 5.289 9.641 1 91.81 288 GLY A O 1
ATOM 2269 N N . GLY A 1 289 ? -11.922 4.891 9.438 1 79.88 289 GLY A N 1
ATOM 2270 C CA . GLY A 1 289 ? -12.141 3.504 9.055 1 79.88 289 GLY A CA 1
ATOM 2271 C C . GLY A 1 289 ? -11.5 2.52 10.016 1 79.88 289 GLY A C 1
ATOM 2272 O O . GLY A 1 289 ? -10.281 2.314 9.984 1 79.88 289 GLY A O 1
ATOM 2273 N N . LYS A 1 290 ? -12.336 1.879 10.812 1 77.94 290 LYS A N 1
ATOM 2274 C CA . LYS A 1 290 ? -11.812 0.917 11.773 1 77.94 290 LYS A CA 1
ATOM 2275 C C . LYS A 1 290 ? -11.391 -0.377 11.086 1 77.94 290 LYS A C 1
ATOM 2277 O O . LYS A 1 290 ? -11.953 -0.749 10.055 1 77.94 290 LYS A O 1
ATOM 2282 N N . ASN A 1 291 ? -10.312 -0.942 11.523 1 84.06 291 ASN A N 1
ATOM 2283 C CA . ASN A 1 291 ? -9.867 -2.287 11.18 1 84.06 291 ASN A CA 1
ATOM 2284 C C . ASN A 1 291 ? -9.266 -2.342 9.781 1 84.06 291 ASN A C 1
ATOM 2286 O O . ASN A 1 291 ? -9.312 -3.381 9.117 1 84.06 291 ASN A O 1
ATOM 2290 N N . ARG A 1 292 ? -8.922 -1.242 9.227 1 91.31 292 ARG A N 1
ATOM 2291 C CA . ARG A 1 292 ? -8.062 -1.235 8.039 1 91.31 292 ARG A CA 1
ATOM 2292 C C . ARG A 1 292 ? -6.594 -1.117 8.43 1 91.31 292 ARG A C 1
ATOM 2294 O O . ARG A 1 292 ? -6.234 -0.305 9.289 1 91.31 292 ARG A O 1
ATOM 2301 N N . PRO A 1 293 ? -5.809 -1.925 7.852 1 93.25 293 PRO A N 1
ATOM 2302 C CA . PRO A 1 293 ? -4.387 -1.853 8.203 1 93.25 293 PRO A CA 1
ATOM 2303 C C . PRO A 1 293 ? -3.715 -0.589 7.672 1 93.25 293 PRO A C 1
ATOM 2305 O O . PRO A 1 293 ? -4.164 -0.014 6.676 1 93.25 293 PRO A O 1
ATOM 2308 N N . PHE A 1 294 ? -2.688 -0.173 8.328 1 96.19 294 PHE A N 1
ATOM 2309 C CA . PHE A 1 294 ? -1.854 0.922 7.848 1 96.19 294 PHE A CA 1
ATOM 2310 C C . PHE A 1 294 ? -1.094 0.509 6.594 1 96.19 294 PHE A C 1
ATOM 2312 O O . PHE A 1 294 ? -0.865 -0.68 6.359 1 96.19 294 PHE A O 1
ATOM 2319 N N . ALA A 1 295 ? -0.784 1.49 5.801 1 97.44 295 ALA A N 1
ATOM 2320 C CA . ALA A 1 295 ? -0.014 1.246 4.586 1 97.44 295 ALA A CA 1
ATOM 2321 C C . ALA A 1 295 ? 1.468 1.061 4.902 1 97.44 295 ALA A C 1
ATOM 2323 O O . ALA A 1 295 ? 2.203 0.452 4.121 1 97.44 295 ALA A O 1
ATOM 2324 N N . CYS A 1 296 ? 1.881 1.584 5.984 1 96.12 296 CYS A N 1
ATOM 2325 C CA . CYS A 1 296 ? 3.279 1.43 6.371 1 96.12 296 CYS A CA 1
ATOM 2326 C C . CYS A 1 296 ? 3.414 1.26 7.879 1 96.12 296 CYS A C 1
ATOM 2328 O O . CYS A 1 296 ? 2.5 1.604 8.633 1 96.12 296 CYS A O 1
ATOM 2330 N N . GLU A 1 297 ? 4.512 0.748 8.25 1 92.06 297 GLU A N 1
ATOM 2331 C CA . GLU A 1 297 ? 4.805 0.583 9.672 1 92.06 297 GLU A CA 1
ATOM 2332 C C . GLU A 1 297 ? 5.02 1.932 10.352 1 92.06 297 GLU A C 1
ATOM 2334 O O . GLU A 1 297 ? 5.352 2.92 9.695 1 92.06 297 GLU A O 1
ATOM 2339 N N . ASP A 1 298 ? 4.785 1.893 11.625 1 91 298 ASP A N 1
ATOM 2340 C CA . ASP A 1 298 ? 5.062 3.1 12.398 1 91 298 ASP A CA 1
ATOM 2341 C C . ASP A 1 298 ? 6.566 3.299 12.586 1 91 298 ASP A C 1
ATOM 2343 O O . ASP A 1 298 ? 7.352 2.375 12.367 1 91 298 ASP A O 1
ATOM 2347 N N . ALA A 1 299 ? 6.855 4.523 12.93 1 91.69 299 ALA A N 1
ATOM 2348 C CA . ALA A 1 299 ? 8.25 4.824 13.258 1 91.69 299 ALA A CA 1
ATOM 2349 C C . ALA A 1 299 ? 8.703 4.039 14.484 1 91.69 299 ALA A C 1
ATOM 2351 O O . ALA A 1 299 ? 7.938 3.859 15.438 1 91.69 299 ALA A O 1
ATOM 2352 N N . GLN A 1 300 ? 9.852 3.566 14.375 1 88.81 300 GLN A N 1
ATOM 2353 C CA . GLN A 1 300 ? 10.453 2.889 15.516 1 88.81 300 GLN A CA 1
ATOM 2354 C C . GLN A 1 300 ? 10.953 3.893 16.547 1 88.81 300 GLN A C 1
ATOM 2356 O O . GLN A 1 300 ? 11.242 5.043 16.219 1 88.81 300 GLN A O 1
ATOM 2361 N N . PRO A 1 301 ? 11.125 3.441 17.734 1 88.31 301 PRO A N 1
ATOM 2362 C CA . PRO A 1 301 ? 11.555 4.352 18.797 1 88.31 301 PRO A CA 1
ATOM 2363 C C . PRO A 1 301 ? 12.898 5.016 18.5 1 88.31 301 PRO A C 1
ATOM 2365 O O . PRO A 1 301 ? 13.133 6.148 18.922 1 88.31 301 PRO A O 1
ATOM 2368 N N . GLU A 1 302 ? 13.727 4.363 17.688 1 88.69 302 GLU A N 1
ATOM 2369 C CA . GLU A 1 302 ? 15.07 4.871 17.422 1 88.69 302 GLU A CA 1
ATOM 2370 C C . GLU A 1 302 ? 15.094 5.742 16.172 1 88.69 302 GLU A C 1
ATOM 2372 O O . GLU A 1 302 ? 16.094 6.402 15.891 1 88.69 302 GLU A O 1
ATOM 2377 N N . ASP A 1 303 ? 14.023 5.73 15.5 1 91.94 303 ASP A N 1
ATOM 2378 C CA . ASP A 1 303 ? 13.969 6.57 14.312 1 91.94 303 ASP A CA 1
ATOM 2379 C C . ASP A 1 303 ? 14.086 8.047 14.672 1 91.94 303 ASP A C 1
ATOM 2381 O O . ASP A 1 303 ? 13.672 8.461 15.758 1 91.94 303 ASP A O 1
ATOM 2385 N N . LEU A 1 304 ? 14.586 8.789 13.773 1 93.56 304 LEU A N 1
ATOM 2386 C CA . LEU A 1 304 ? 14.836 10.195 14.047 1 93.56 304 LEU A CA 1
ATOM 2387 C C . LEU A 1 304 ? 13.633 11.055 13.664 1 93.56 304 LEU A C 1
ATOM 2389 O O . LEU A 1 304 ? 13 10.812 12.641 1 93.56 304 LEU A O 1
ATOM 2393 N N . LEU A 1 305 ? 13.367 12 14.523 1 96.31 305 LEU A N 1
ATOM 2394 C CA . LEU A 1 305 ? 12.383 13.039 14.242 1 96.31 305 LEU A CA 1
ATOM 2395 C C . LEU A 1 305 ? 12.984 14.141 13.375 1 96.31 305 LEU A C 1
ATOM 2397 O O . LEU A 1 305 ? 14.211 14.266 13.289 1 96.31 305 LEU A O 1
ATOM 2401 N N . PRO A 1 306 ? 12.117 14.891 12.656 1 95.75 306 PRO A N 1
ATOM 2402 C CA . PRO A 1 306 ? 12.633 15.969 11.82 1 95.75 306 PRO A CA 1
ATOM 2403 C C . PRO A 1 306 ? 13.406 17.016 12.617 1 95.75 306 PRO A C 1
ATOM 2405 O O . PRO A 1 306 ? 13.062 17.297 13.773 1 95.75 306 PRO A O 1
ATOM 2408 N N . ALA A 1 307 ? 14.367 17.641 11.953 1 94.12 307 ALA A N 1
ATOM 2409 C CA . ALA A 1 307 ? 15.125 18.75 12.531 1 94.12 307 ALA A CA 1
ATOM 2410 C C . ALA A 1 307 ? 14.281 20.016 12.578 1 94.12 307 ALA A C 1
ATOM 2412 O O . ALA A 1 307 ? 13.133 20.031 12.117 1 94.12 307 ALA A O 1
ATOM 2413 N N . ASP A 1 308 ? 14.867 20.969 13.164 1 94.31 308 ASP A N 1
ATOM 2414 C CA . ASP A 1 308 ? 14.164 22.25 13.289 1 94.31 308 ASP A CA 1
ATOM 2415 C C . ASP A 1 308 ? 13.766 22.797 11.922 1 94.31 308 ASP A C 1
ATOM 2417 O O . ASP A 1 308 ? 14.586 22.828 11 1 94.31 308 ASP A O 1
ATOM 2421 N N . ASP A 1 309 ? 12.57 23.359 11.828 1 94.75 309 ASP A N 1
ATOM 2422 C CA . ASP A 1 309 ? 12.008 23.766 10.547 1 94.75 309 ASP A CA 1
ATOM 2423 C C . ASP A 1 309 ? 12.766 24.969 9.984 1 94.75 309 ASP A C 1
ATOM 2425 O O . ASP A 1 309 ? 13.133 24.984 8.805 1 94.75 309 ASP A O 1
ATOM 2429 N N . LYS A 1 310 ? 12.961 25.938 10.781 1 92.31 310 LYS A N 1
ATOM 2430 C CA . LYS A 1 310 ? 13.602 27.172 10.328 1 92.31 310 LYS A CA 1
ATOM 2431 C C . LYS A 1 310 ? 15.047 26.922 9.922 1 92.31 310 LYS A C 1
ATOM 2433 O O . LYS A 1 310 ? 15.508 27.438 8.898 1 92.31 310 LYS A O 1
ATOM 2438 N N . ASN A 1 311 ? 15.703 26.156 10.734 1 93.5 311 ASN A N 1
ATOM 2439 C CA . ASN A 1 311 ? 17.094 25.828 10.414 1 93.5 311 ASN A CA 1
ATOM 2440 C C . ASN A 1 311 ? 17.203 25.062 9.102 1 93.5 311 ASN A C 1
ATOM 2442 O O . ASN A 1 311 ? 18.094 25.312 8.297 1 93.5 311 ASN A O 1
ATOM 2446 N N . TRP A 1 312 ? 16.344 24.141 8.938 1 95.62 312 TRP A N 1
ATOM 2447 C CA . TRP A 1 312 ? 16.344 23.344 7.715 1 95.62 312 TRP A CA 1
ATOM 2448 C C . TRP A 1 312 ? 16.047 24.219 6.496 1 95.62 312 TRP A C 1
ATOM 2450 O O . TRP A 1 312 ? 16.688 24.078 5.453 1 95.62 312 TRP A O 1
ATOM 2460 N N . ASP A 1 313 ? 15.117 25.156 6.617 1 95.25 313 ASP A N 1
ATOM 2461 C CA . ASP A 1 313 ? 14.742 26.031 5.52 1 95.25 313 ASP A CA 1
ATOM 2462 C C . ASP A 1 313 ? 15.922 26.906 5.09 1 95.25 313 ASP A C 1
ATOM 2464 O O . ASP A 1 313 ? 16.047 27.25 3.912 1 95.25 313 ASP A O 1
ATOM 2468 N N . ARG A 1 314 ? 16.781 27.156 6.039 1 93.06 314 ARG A N 1
ATOM 2469 C CA . ARG A 1 314 ? 17.922 28.031 5.766 1 93.06 314 ARG A CA 1
ATOM 2470 C C . ARG A 1 314 ? 19.156 27.219 5.426 1 93.06 314 ARG A C 1
ATOM 2472 O O . ARG A 1 314 ? 20.203 27.781 5.07 1 93.06 314 ARG A O 1
ATOM 2479 N N . GLY A 1 315 ? 19.047 25.922 5.547 1 90.62 315 GLY A N 1
ATOM 2480 C CA . GLY A 1 315 ? 20.203 25.078 5.309 1 90.62 315 GLY A CA 1
ATOM 2481 C C . GLY A 1 315 ? 21.234 25.156 6.406 1 90.62 315 GLY A C 1
ATOM 2482 O O . GLY A 1 315 ? 22.422 24.938 6.16 1 90.62 315 GLY A O 1
ATOM 2483 N N . GLU A 1 316 ? 20.812 25.531 7.559 1 88.06 316 GLU A N 1
ATOM 2484 C CA . GLU A 1 316 ? 21.719 25.688 8.688 1 88.06 316 GLU A CA 1
ATOM 2485 C C . GLU A 1 316 ? 21.766 24.438 9.539 1 88.06 316 GLU A C 1
ATOM 2487 O O . GLU A 1 316 ? 20.75 23.984 10.055 1 88.06 316 GLU A O 1
ATOM 2492 N N . ILE A 1 317 ? 23 23.891 9.617 1 82.12 317 ILE A N 1
ATOM 2493 C CA . ILE A 1 317 ? 23.188 22.719 10.461 1 82.12 317 ILE A CA 1
ATOM 2494 C C . ILE A 1 317 ? 23.422 23.156 11.906 1 82.12 317 ILE A C 1
ATOM 2496 O O . ILE A 1 317 ? 24.266 24.016 12.164 1 82.12 317 ILE A O 1
ATOM 2500 N N . THR A 1 318 ? 22.547 22.688 12.711 1 76.56 318 THR A N 1
ATOM 2501 C CA . THR A 1 318 ? 22.766 23.016 14.117 1 76.56 318 THR A CA 1
ATOM 2502 C C . THR A 1 318 ? 23.391 21.844 14.867 1 76.56 318 THR A C 1
ATOM 2504 O O . THR A 1 318 ? 23.219 20.688 14.477 1 76.56 318 THR A O 1
ATOM 2507 N N . VAL A 1 319 ? 24.109 22.109 15.875 1 71.06 319 VAL A N 1
ATOM 2508 C CA . VAL A 1 319 ? 24.812 21.109 16.688 1 71.06 319 VAL A CA 1
ATOM 2509 C C . VAL A 1 319 ? 23.828 20.5 17.703 1 71.06 319 VAL A C 1
ATOM 2511 O O . VAL A 1 319 ? 23.922 20.781 18.891 1 71.06 319 VAL A O 1
ATOM 2514 N N . VAL A 1 320 ? 22.672 20.453 17.375 1 71.69 320 VAL A N 1
ATOM 2515 C CA . VAL A 1 320 ? 21.719 19.875 18.312 1 71.69 320 VAL A CA 1
ATOM 2516 C C . VAL A 1 320 ? 21.562 18.375 18.031 1 71.69 320 VAL A C 1
ATOM 2518 O O . VAL A 1 320 ? 21.531 17.953 16.875 1 71.69 320 VAL A O 1
ATOM 2521 N N . GLU A 1 321 ? 21.625 17.656 19.125 1 78.19 321 GLU A N 1
ATOM 2522 C CA . GLU A 1 321 ? 21.453 16.203 19.016 1 78.19 321 GLU A CA 1
ATOM 2523 C C . GLU A 1 321 ? 20.125 15.852 18.375 1 78.19 321 GLU A C 1
ATOM 2525 O O . GLU A 1 321 ? 19.078 16.359 18.781 1 78.19 321 GLU A O 1
ATOM 2530 N N . PRO A 1 322 ? 20.234 15.062 17.359 1 84.44 322 PRO A N 1
ATOM 2531 C CA . PRO A 1 322 ? 18.984 14.602 16.75 1 84.44 322 PRO A CA 1
ATOM 2532 C C . PRO A 1 322 ? 18.047 13.898 17.734 1 84.44 322 PRO A C 1
ATOM 2534 O O . PRO A 1 322 ? 18.516 13.18 18.625 1 84.44 322 PRO A O 1
ATOM 2537 N N . LEU A 1 323 ? 16.828 14.234 17.594 1 89.94 323 LEU A N 1
ATOM 2538 C CA . LEU A 1 323 ? 15.836 13.68 18.5 1 89.94 323 LEU A CA 1
ATOM 2539 C C . LEU A 1 323 ? 15.211 12.414 17.938 1 89.94 323 LEU A C 1
ATOM 2541 O O . LEU A 1 323 ? 14.812 12.383 16.766 1 89.94 323 LEU A O 1
ATOM 2545 N N . ALA A 1 324 ? 15.125 11.375 18.797 1 91.81 324 ALA A N 1
ATOM 2546 C CA . ALA A 1 324 ? 14.461 10.133 18.422 1 91.81 324 ALA A CA 1
ATOM 2547 C C . ALA A 1 324 ? 12.992 10.148 18.828 1 91.81 324 ALA A C 1
ATOM 2549 O O . ALA A 1 324 ? 12.57 10.977 19.641 1 91.81 324 ALA A O 1
ATOM 2550 N N . VAL A 1 325 ? 12.289 9.297 18.266 1 91.31 325 VAL A N 1
ATOM 2551 C CA . VAL A 1 325 ? 10.852 9.188 18.516 1 91.31 325 VAL A CA 1
ATOM 2552 C C . VAL A 1 325 ? 10.609 8.938 20 1 91.31 325 VAL A C 1
ATOM 2554 O O . VAL A 1 325 ? 9.641 9.445 20.562 1 91.31 325 VAL A O 1
ATOM 2557 N N . ARG A 1 326 ? 11.445 8.242 20.609 1 86.75 326 ARG A N 1
ATOM 2558 C CA . ARG A 1 326 ? 11.297 7.875 22.016 1 86.75 326 ARG A CA 1
ATOM 2559 C C . ARG A 1 326 ? 11.578 9.062 22.922 1 86.75 326 ARG A C 1
ATOM 2561 O O . ARG A 1 326 ? 11.344 9 24.141 1 86.75 326 ARG A O 1
ATOM 2568 N N . ALA A 1 327 ? 12.094 10.109 22.391 1 85.19 327 ALA A N 1
ATOM 2569 C CA . ALA A 1 327 ? 12.438 11.273 23.203 1 85.19 327 ALA A CA 1
ATOM 2570 C C . ALA A 1 327 ? 11.219 11.82 23.922 1 85.19 327 ALA A C 1
ATOM 2572 O O . ALA A 1 327 ? 10.086 11.703 23.438 1 85.19 327 ALA A O 1
ATOM 2573 N N . ASN A 1 328 ? 11.555 12.398 25 1 84.12 328 ASN A N 1
ATOM 2574 C CA . ASN A 1 328 ? 10.508 12.977 25.828 1 84.12 328 ASN A CA 1
ATOM 2575 C C . ASN A 1 328 ? 9.758 14.086 25.094 1 84.12 328 ASN A C 1
ATOM 2577 O O . ASN A 1 328 ? 10.367 14.898 24.406 1 84.12 328 ASN A O 1
ATOM 2581 N N . THR A 1 329 ? 8.516 14.148 25.359 1 84.31 329 THR A N 1
ATOM 2582 C CA . THR A 1 329 ? 7.668 15.086 24.625 1 84.31 329 THR A CA 1
ATOM 2583 C C . THR A 1 329 ? 7.73 16.469 25.266 1 84.31 329 THR A C 1
ATOM 2585 O O . THR A 1 329 ? 7.199 17.438 24.719 1 84.31 329 THR A O 1
ATOM 2588 N N . THR A 1 330 ? 8.414 16.625 26.297 1 84.81 330 THR A N 1
ATOM 2589 C CA . THR A 1 330 ? 8.508 17.922 26.969 1 84.81 330 THR A CA 1
ATOM 2590 C C . THR A 1 330 ? 9.617 18.766 26.359 1 84.81 330 THR A C 1
ATOM 2592 O O . THR A 1 330 ? 9.688 19.969 26.594 1 84.81 330 THR A O 1
ATOM 2595 N N . ILE A 1 331 ? 10.383 18.094 25.609 1 88.19 331 ILE A N 1
ATOM 2596 C CA . ILE A 1 331 ? 11.445 18.828 24.922 1 88.19 331 ILE A CA 1
ATOM 2597 C C . ILE A 1 331 ? 10.852 19.75 23.875 1 88.19 331 ILE A C 1
ATOM 2599 O O . ILE A 1 331 ? 9.961 19.344 23.125 1 88.19 331 ILE A O 1
ATOM 2603 N N . GLN A 1 332 ? 11.312 20.969 23.906 1 88.62 332 GLN A N 1
ATOM 2604 C CA . GLN A 1 332 ? 10.828 21.922 22.906 1 88.62 332 GLN A CA 1
ATOM 2605 C C . GLN A 1 332 ? 11.328 21.578 21.516 1 88.62 332 GLN A C 1
ATOM 2607 O O . GLN A 1 332 ? 12.523 21.375 21.312 1 88.62 332 GLN A O 1
ATOM 2612 N N . VAL A 1 333 ? 10.391 21.453 20.688 1 93 333 VAL A N 1
ATOM 2613 C CA . VAL A 1 333 ? 10.719 21.094 19.312 1 93 333 VAL A CA 1
ATOM 2614 C C . VAL A 1 333 ? 9.891 21.938 18.344 1 93 333 VAL A C 1
ATOM 2616 O O . VAL A 1 333 ? 9.039 22.719 18.766 1 93 333 VAL A O 1
ATOM 2619 N N . CYS A 1 334 ? 10.195 21.875 17.062 1 93.62 334 CYS A N 1
ATOM 2620 C CA . CYS A 1 334 ? 9.477 22.641 16.047 1 93.62 334 CYS A CA 1
ATOM 2621 C C . CYS A 1 334 ? 8.109 22.031 15.773 1 93.62 334 CYS A C 1
ATOM 2623 O O . CYS A 1 334 ? 7.855 20.875 16.125 1 93.62 334 CYS A O 1
ATOM 2625 N N . PRO A 1 335 ? 7.219 22.766 15.125 1 96.81 335 PRO A N 1
ATOM 2626 C CA . PRO A 1 335 ? 5.836 22.344 14.922 1 96.81 335 PRO A CA 1
ATOM 2627 C C . PRO A 1 335 ? 5.73 21.047 14.117 1 96.81 335 PRO A C 1
ATOM 2629 O O . PRO A 1 335 ? 4.941 20.156 14.469 1 96.81 335 PRO A O 1
ATOM 2632 N N . PHE A 1 336 ? 6.496 20.906 13.086 1 98.06 336 PHE A N 1
ATOM 2633 C CA . PHE A 1 336 ? 6.379 19.688 12.289 1 98.06 336 PHE A CA 1
ATOM 2634 C C . PHE A 1 336 ? 6.777 18.469 13.102 1 98.06 336 PHE A C 1
ATOM 2636 O O . PHE A 1 336 ? 6.18 17.391 12.953 1 98.06 336 PHE A O 1
ATOM 2643 N N . THR A 1 337 ? 7.766 18.562 13.914 1 97.38 337 THR A N 1
ATOM 2644 C CA . THR A 1 337 ? 8.148 17.484 14.82 1 97.38 337 THR A CA 1
ATOM 2645 C C . THR A 1 337 ? 6.996 17.141 15.758 1 97.38 337 THR A C 1
ATOM 2647 O O . THR A 1 337 ? 6.742 15.961 16.031 1 97.38 337 THR A O 1
ATOM 2650 N N . ARG A 1 338 ? 6.34 18.156 16.281 1 97.69 338 ARG A N 1
ATOM 2651 C CA . ARG A 1 338 ? 5.176 17.922 17.109 1 97.69 338 ARG A CA 1
ATOM 2652 C C . ARG A 1 338 ? 4.102 17.141 16.359 1 97.69 338 ARG A C 1
ATOM 2654 O O . ARG A 1 338 ? 3.453 16.266 16.922 1 97.69 338 ARG A O 1
ATOM 2661 N N . THR A 1 339 ? 3.924 17.516 15.102 1 98.56 339 THR A N 1
ATOM 2662 C CA . THR A 1 339 ? 2.967 16.797 14.266 1 98.56 339 THR A CA 1
ATOM 2663 C C . THR A 1 339 ? 3.363 15.328 14.141 1 98.56 339 THR A C 1
ATOM 2665 O O . THR A 1 339 ? 2.51 14.445 14.211 1 98.56 339 THR A O 1
ATOM 2668 N N . CYS A 1 340 ? 4.613 15.062 13.953 1 98.19 340 CYS A N 1
ATOM 2669 C CA . CYS A 1 340 ? 5.117 13.695 13.867 1 98.19 340 CYS A CA 1
ATOM 2670 C C . CYS A 1 340 ? 4.852 12.938 15.164 1 98.19 340 CYS A C 1
ATOM 2672 O O . CYS A 1 340 ? 4.414 11.789 15.141 1 98.19 340 CYS A O 1
ATOM 2674 N N . GLN A 1 341 ? 5.066 13.57 16.281 1 97.31 341 GLN A N 1
ATOM 2675 C CA . GLN A 1 341 ? 4.82 12.953 17.578 1 97.31 341 GLN A CA 1
ATOM 2676 C C . GLN A 1 341 ? 3.334 12.648 17.766 1 97.31 341 GLN A C 1
ATOM 2678 O O . GLN A 1 341 ? 2.973 11.586 18.266 1 97.31 341 GLN A O 1
ATOM 2683 N N . ALA A 1 342 ? 2.566 13.625 17.375 1 98.19 342 ALA A N 1
ATOM 2684 C CA . ALA A 1 342 ? 1.124 13.406 17.453 1 98.19 342 ALA A CA 1
ATOM 2685 C C . ALA A 1 342 ? 0.697 12.227 16.594 1 98.19 342 ALA A C 1
ATOM 2687 O O . ALA A 1 342 ? -0.135 11.414 17 1 98.19 342 ALA A O 1
ATOM 2688 N N . ALA A 1 343 ? 1.26 12.172 15.414 1 98.19 343 ALA A N 1
ATOM 2689 C CA . ALA A 1 343 ? 0.954 11.062 14.508 1 98.19 343 ALA A CA 1
ATOM 2690 C C . ALA A 1 343 ? 1.385 9.727 15.109 1 98.19 343 ALA A C 1
ATOM 2692 O O . ALA A 1 343 ? 0.712 8.711 14.93 1 98.19 343 ALA A O 1
ATOM 2693 N N . HIS A 1 344 ? 2.467 9.734 1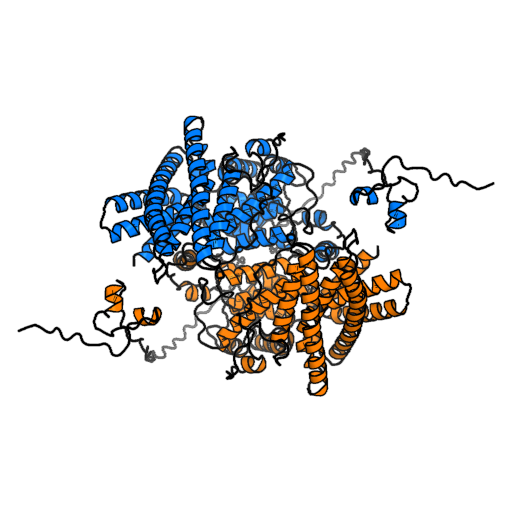5.773 1 97.31 344 HIS A N 1
ATOM 2694 C CA . HIS A 1 344 ? 2.945 8.523 16.438 1 97.31 344 HIS A CA 1
ATOM 2695 C C . HIS A 1 344 ? 1.979 8.078 17.531 1 97.31 344 HIS A C 1
ATOM 2697 O O . HIS A 1 344 ? 1.691 6.887 17.656 1 97.31 344 HIS A O 1
ATOM 2703 N N . VAL A 1 345 ? 1.513 8.992 18.312 1 97.06 345 VAL A N 1
ATOM 2704 C CA . VAL A 1 345 ? 0.529 8.695 19.344 1 97.06 345 VAL A CA 1
ATOM 2705 C C . VAL A 1 345 ? -0.74 8.133 18.703 1 97.06 345 VAL A C 1
ATOM 2707 O O . VAL A 1 345 ? -1.299 7.145 19.172 1 97.06 345 VAL A O 1
ATOM 2710 N N . LEU A 1 346 ? -1.161 8.797 17.672 1 98 346 LEU A N 1
ATOM 2711 C CA . LEU A 1 346 ? -2.344 8.336 16.953 1 98 346 LEU A CA 1
ATOM 2712 C C . LEU A 1 346 ? -2.145 6.91 16.453 1 98 346 LEU A C 1
ATOM 2714 O O . LEU A 1 346 ? -3.064 6.09 16.516 1 98 346 LEU A O 1
ATOM 2718 N N . ALA A 1 347 ? -0.984 6.652 15.922 1 97.25 347 ALA A N 1
ATOM 2719 C CA . ALA A 1 347 ? -0.666 5.312 15.422 1 97.25 347 ALA A CA 1
ATOM 2720 C C . ALA A 1 347 ? -0.843 4.266 16.516 1 97.25 347 ALA A C 1
ATOM 2722 O O . ALA A 1 347 ? -1.396 3.191 16.281 1 97.25 347 ALA A O 1
ATOM 2723 N N . ARG A 1 348 ? -0.413 4.543 17.656 1 95.75 348 ARG A N 1
ATOM 2724 C CA . ARG A 1 348 ? -0.516 3.615 18.781 1 95.75 348 ARG A CA 1
ATOM 2725 C C . ARG A 1 348 ? -1.971 3.416 19.188 1 95.75 348 ARG A C 1
ATOM 2727 O O . ARG A 1 348 ? -2.389 2.297 19.484 1 95.75 348 ARG A O 1
ATOM 2734 N N . VAL A 1 349 ? -2.666 4.453 19.188 1 96.5 349 VAL A N 1
ATOM 2735 C CA . VAL A 1 349 ? -4.074 4.379 19.562 1 96.5 349 VAL A CA 1
ATOM 2736 C C . VAL A 1 349 ? -4.832 3.525 18.547 1 96.5 349 VAL A C 1
ATOM 2738 O O . VAL A 1 349 ? -5.566 2.607 18.922 1 96.5 349 VAL A O 1
ATOM 2741 N N . LEU A 1 350 ? -4.641 3.844 17.312 1 95.94 350 LEU A N 1
ATOM 2742 C CA . LEU A 1 350 ? -5.336 3.088 16.281 1 95.94 350 LEU A CA 1
ATOM 2743 C C . LEU A 1 350 ? -4.887 1.632 16.266 1 95.94 350 LEU A C 1
ATOM 2745 O O . LEU A 1 350 ? -5.699 0.728 16.047 1 95.94 350 LEU A O 1
ATOM 2749 N N . GLY A 1 351 ? -3.566 1.426 16.5 1 92.88 351 GLY A N 1
ATOM 2750 C CA . GLY A 1 351 ? -3.076 0.063 16.625 1 92.88 351 GLY A CA 1
ATOM 2751 C C . GLY A 1 351 ? -3.736 -0.711 17.75 1 92.88 351 GLY A C 1
ATOM 2752 O O . GLY A 1 351 ? -4.082 -1.883 17.578 1 92.88 351 GLY A O 1
ATOM 2753 N N . HIS A 1 352 ? -3.932 -0.068 18.781 1 92.5 352 HIS A N 1
ATOM 2754 C CA . HIS A 1 352 ? -4.594 -0.637 19.953 1 92.5 352 HIS A CA 1
ATOM 2755 C C . HIS A 1 352 ? -6.043 -0.999 19.64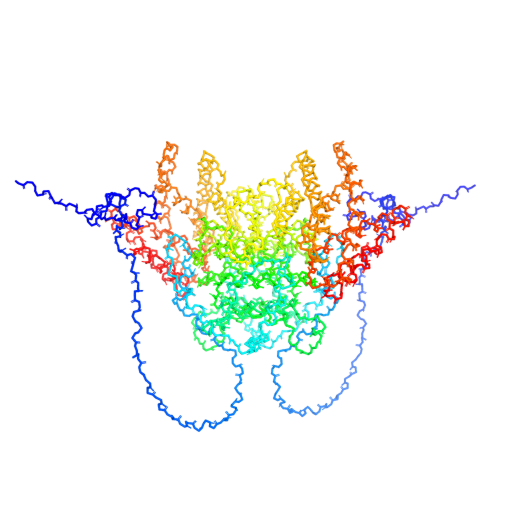1 1 92.5 352 HIS A C 1
ATOM 2757 O O . HIS A 1 352 ? -6.508 -2.082 20 1 92.5 352 HIS A O 1
ATOM 2763 N N . LEU A 1 353 ? -6.664 -0.164 18.969 1 91 353 LEU A N 1
ATOM 2764 C CA . LEU A 1 353 ? -8.078 -0.363 18.672 1 91 353 LEU A CA 1
ATOM 2765 C C . LEU A 1 353 ? -8.273 -1.452 17.625 1 91 353 LEU A C 1
ATOM 2767 O O . LEU A 1 353 ? -9.289 -2.145 17.625 1 91 353 LEU A O 1
ATOM 2771 N N . ASN A 1 354 ? -7.301 -1.622 16.828 1 86.5 354 ASN A N 1
ATOM 2772 C CA . ASN A 1 354 ? -7.395 -2.592 15.734 1 86.5 354 ASN A CA 1
ATOM 2773 C C . ASN A 1 354 ? -6.895 -3.969 16.172 1 86.5 354 ASN A C 1
ATOM 2775 O O . ASN A 1 354 ? -7.074 -4.953 15.453 1 86.5 354 ASN A O 1
ATOM 2779 N N . ASP A 1 355 ? -6.262 -4.016 17.281 1 83 355 ASP A N 1
ATOM 2780 C CA . ASP A 1 355 ? -5.699 -5.281 17.734 1 83 355 ASP A CA 1
ATOM 2781 C C . ASP A 1 355 ? -6.793 -6.215 18.25 1 83 355 ASP A C 1
ATOM 2783 O O . ASP A 1 355 ? -7.387 -5.961 19.297 1 83 355 ASP A O 1
ATOM 2787 N N . ARG A 1 356 ? -6.992 -7.25 17.625 1 72.19 356 ARG A N 1
ATOM 2788 C CA . ARG A 1 356 ? -8.055 -8.195 17.953 1 72.19 356 ARG A CA 1
ATOM 2789 C C . ARG A 1 356 ? -7.527 -9.328 18.828 1 72.19 356 ARG A C 1
ATOM 2791 O O . ARG A 1 356 ? -8.305 -10.078 19.406 1 72.19 356 ARG A O 1
ATOM 2798 N N . ASN A 1 357 ? -6.34 -9.422 18.922 1 70.38 357 ASN A N 1
ATOM 2799 C CA . ASN A 1 357 ? -5.77 -10.594 19.578 1 70.38 357 ASN A CA 1
ATOM 2800 C C . ASN A 1 357 ? -5.305 -10.258 21 1 70.38 357 ASN A C 1
ATOM 2802 O O . ASN A 1 357 ? -4.77 -11.117 21.703 1 70.38 357 ASN A O 1
ATOM 2806 N N . ILE A 1 358 ? -5.641 -9.164 21.406 1 70.62 358 ILE A N 1
ATOM 2807 C CA . ILE A 1 358 ? -5.109 -8.75 22.703 1 70.62 358 ILE A CA 1
ATOM 2808 C C . ILE A 1 358 ? -6.031 -9.234 23.812 1 70.62 358 ILE A C 1
ATOM 2810 O O . ILE A 1 358 ? -7.258 -9.203 23.672 1 70.62 358 ILE A O 1
ATOM 2814 N N . ASP A 1 359 ? -5.383 -9.711 24.75 1 78.69 359 ASP A N 1
ATOM 2815 C CA . ASP A 1 359 ? -6.102 -10.086 25.969 1 78.69 359 ASP A CA 1
ATOM 2816 C C . ASP A 1 359 ? -6.797 -8.875 26.594 1 78.69 359 ASP A C 1
ATOM 2818 O O . ASP A 1 359 ? -6.246 -7.777 26.594 1 78.69 359 ASP A O 1
ATOM 2822 N N . ARG A 1 360 ? -7.859 -9.125 27.172 1 76.69 360 ARG A N 1
ATOM 2823 C CA . ARG A 1 360 ? -8.719 -8.047 27.656 1 76.69 360 ARG A CA 1
ATOM 2824 C C . ARG A 1 360 ? -8.039 -7.27 28.781 1 76.69 360 ARG A C 1
ATOM 2826 O O . ARG A 1 360 ? -8.141 -6.043 28.828 1 76.69 360 ARG A O 1
ATOM 2833 N N . SER A 1 361 ? -7.43 -8.008 29.656 1 76.81 361 SER A N 1
ATOM 2834 C CA . SER A 1 361 ? -6.754 -7.336 30.766 1 76.81 361 SER A CA 1
ATOM 2835 C C . SER A 1 361 ? -5.629 -6.441 30.25 1 76.81 361 SER A C 1
ATOM 2837 O O . SER A 1 361 ? -5.445 -5.328 30.75 1 76.81 361 SER A O 1
ATOM 2839 N N . PHE A 1 362 ? -5.008 -6.879 29.344 1 84.25 362 PHE A N 1
ATOM 2840 C CA . PHE A 1 362 ? -3.908 -6.113 28.766 1 84.25 362 PHE A CA 1
ATOM 2841 C C . PHE A 1 362 ? -4.438 -4.945 27.938 1 84.25 362 PHE A C 1
ATOM 2843 O O . PHE A 1 362 ? -3.82 -3.881 27.891 1 84.25 362 PHE A O 1
ATOM 2850 N N . GLN A 1 363 ? -5.57 -5.145 27.484 1 87 363 GLN A N 1
ATOM 2851 C CA . GLN A 1 363 ? -6.191 -4.102 26.688 1 87 363 GLN A CA 1
ATOM 2852 C C . GLN A 1 363 ? -6.527 -2.879 27.531 1 87 363 GLN A C 1
ATOM 2854 O O . GLN A 1 363 ? -6.348 -1.741 27.094 1 87 363 GLN A O 1
ATOM 2859 N N . HIS A 1 364 ? -6.973 -3.115 28.734 1 86.62 364 HIS A N 1
ATOM 2860 C CA . HIS A 1 364 ? -7.324 -2.029 29.641 1 86.62 364 HIS A CA 1
ATOM 2861 C C . HIS A 1 364 ? -6.09 -1.25 30.078 1 86.62 364 HIS A C 1
ATOM 2863 O O . HIS A 1 364 ? -6.105 -0.017 30.109 1 86.62 364 HIS A O 1
ATOM 2869 N N . GLN A 1 365 ? -5.129 -1.952 30.391 1 89.88 365 GLN A N 1
ATOM 2870 C CA . GLN A 1 365 ? -3.895 -1.31 30.844 1 89.88 365 GLN A CA 1
ATOM 2871 C C . GLN A 1 365 ? -3.275 -0.48 29.719 1 89.88 365 GLN A C 1
ATOM 2873 O O . GLN A 1 365 ? -2.787 0.627 29.953 1 89.88 365 GLN A O 1
ATOM 2878 N N . GLU A 1 366 ? -3.369 -1.016 28.594 1 93.31 366 GLU A N 1
ATOM 2879 C CA . GLU A 1 366 ? -2.818 -0.31 27.438 1 93.31 366 GLU A CA 1
ATOM 2880 C C . GLU A 1 366 ? -3.627 0.944 27.109 1 93.31 366 GLU A C 1
ATOM 2882 O O . GLU A 1 366 ? -3.061 1.985 26.781 1 93.31 366 GLU A O 1
ATOM 2887 N N . ALA A 1 367 ? -4.891 0.845 27.266 1 94.06 367 ALA A N 1
ATOM 2888 C CA . ALA A 1 367 ? -5.754 1.997 27.016 1 94.06 367 ALA A CA 1
ATOM 2889 C C . ALA A 1 367 ? -5.453 3.129 28 1 94.06 367 ALA A C 1
ATOM 2891 O O . ALA A 1 367 ? -5.414 4.301 27.609 1 94.06 367 ALA A O 1
ATOM 2892 N N . MET A 1 368 ? -5.219 2.752 29.234 1 94 368 MET A N 1
ATOM 2893 C CA . MET A 1 368 ? -4.906 3.75 30.25 1 94 368 MET A CA 1
ATOM 2894 C C . MET A 1 368 ? -3.562 4.414 29.969 1 94 368 MET A C 1
ATOM 2896 O O . MET A 1 368 ? -3.404 5.617 30.188 1 94 368 MET A O 1
ATOM 2900 N N . GLN A 1 369 ? -2.666 3.605 29.516 1 94.94 369 GLN A N 1
ATOM 2901 C CA . GLN A 1 369 ? -1.355 4.148 29.188 1 94.94 369 GLN A CA 1
ATOM 2902 C C . GLN A 1 369 ? -1.446 5.105 28 1 94.94 369 GLN A C 1
ATOM 2904 O O . GLN A 1 369 ? -0.792 6.148 27.984 1 94.94 369 GLN A O 1
ATOM 2909 N N . LEU A 1 370 ? -2.215 4.754 27.062 1 96.62 370 LEU A N 1
ATOM 2910 C CA . LEU A 1 370 ? -2.398 5.594 25.875 1 96.62 370 LEU A CA 1
ATOM 2911 C C . LEU A 1 370 ? -3.096 6.898 26.25 1 96.62 370 LEU A C 1
ATOM 2913 O O . LEU A 1 370 ? -2.76 7.957 25.703 1 96.62 370 LEU A O 1
ATOM 2917 N N . HIS A 1 371 ? -4.012 6.801 27.141 1 96.25 371 HIS A N 1
ATOM 2918 C CA . HIS A 1 371 ? -4.68 7.992 27.656 1 96.25 371 HIS A CA 1
ATOM 2919 C C . HIS A 1 371 ? -3.678 8.961 28.281 1 96.25 371 HIS A C 1
ATOM 2921 O O . HIS A 1 371 ? -3.66 10.148 27.938 1 96.25 371 HIS A O 1
ATOM 2927 N N . ARG A 1 372 ? -2.846 8.445 29.062 1 96.06 372 ARG A N 1
ATOM 2928 C CA . ARG A 1 372 ? -1.872 9.281 29.75 1 96.06 372 ARG A CA 1
ATOM 2929 C C . ARG A 1 372 ? -0.895 9.914 28.766 1 96.06 372 ARG A C 1
ATOM 2931 O O . ARG A 1 372 ? -0.58 11.102 28.875 1 96.06 372 ARG A O 1
ATOM 2938 N N . THR A 1 373 ? -0.472 9.133 27.859 1 95.62 373 THR A N 1
ATOM 2939 C CA . THR A 1 373 ? 0.486 9.609 26.859 1 95.62 373 THR A CA 1
ATOM 2940 C C . THR A 1 373 ? -0.135 10.695 26 1 95.62 373 THR A C 1
ATOM 2942 O O . THR A 1 373 ? 0.479 11.734 25.766 1 95.62 373 THR A O 1
ATOM 2945 N N . ALA A 1 374 ? -1.308 10.469 25.531 1 97.31 374 ALA A N 1
ATOM 2946 C CA . ALA A 1 374 ? -1.993 11.422 24.656 1 97.31 374 ALA A CA 1
ATOM 2947 C C . ALA A 1 374 ? -2.334 12.703 25.422 1 97.31 374 ALA A C 1
ATOM 2949 O O . ALA A 1 374 ? -2.227 13.805 24.875 1 97.31 374 ALA A O 1
ATOM 2950 N N . GLN A 1 375 ? -2.691 12.562 26.656 1 96.81 375 GLN A N 1
ATOM 2951 C CA . GLN A 1 375 ? -3.012 13.727 27.484 1 96.81 375 GLN A CA 1
ATOM 2952 C C . GLN A 1 375 ? -1.771 14.57 27.75 1 96.81 375 GLN A C 1
ATOM 2954 O O . GLN A 1 375 ? -1.836 15.797 27.75 1 96.81 375 GLN A O 1
ATOM 2959 N N . ALA A 1 376 ? -0.763 13.852 28.016 1 96.44 376 ALA A N 1
ATOM 2960 C CA . ALA A 1 376 ? 0.487 14.562 28.266 1 96.44 376 ALA A CA 1
ATOM 2961 C C . ALA A 1 376 ? 0.894 15.391 27.047 1 96.44 376 ALA A C 1
ATOM 2963 O O . ALA A 1 376 ? 1.307 16.547 27.188 1 96.44 376 ALA A O 1
ATOM 2964 N N . LEU A 1 377 ? 0.816 14.812 25.922 1 96.81 377 LEU A N 1
ATOM 2965 C CA . LEU A 1 377 ? 1.14 15.531 24.703 1 96.81 377 LEU A CA 1
ATOM 2966 C C . LEU A 1 377 ? 0.176 16.703 24.484 1 96.81 377 LEU A C 1
ATOM 2968 O O . LEU A 1 377 ? 0.591 17.797 24.094 1 96.81 377 LEU A O 1
ATOM 2972 N N . SER A 1 378 ? -1.07 16.484 24.719 1 97.31 378 SER A N 1
ATOM 2973 C CA . SER A 1 378 ? -2.08 17.516 24.562 1 97.31 378 SER A CA 1
ATOM 2974 C C . SER A 1 378 ? -1.784 18.719 25.453 1 97.31 378 SER A C 1
ATOM 2976 O O . SER A 1 378 ? -1.916 19.859 25.031 1 97.31 378 SER A O 1
ATOM 2978 N N . HIS A 1 379 ? -1.384 18.438 26.625 1 95.81 379 HIS A N 1
ATOM 2979 C CA . HIS A 1 379 ? -1.04 19.5 27.562 1 95.81 379 HIS A CA 1
ATOM 2980 C C . HIS A 1 379 ? 0.177 20.297 27.078 1 95.81 379 HIS A C 1
ATOM 2982 O O . HIS A 1 379 ? 0.205 21.516 27.172 1 95.81 379 HIS A O 1
ATOM 2988 N N . THR A 1 380 ? 1.117 19.547 26.656 1 96.38 380 THR A N 1
ATOM 2989 C CA . THR A 1 380 ? 2.314 20.188 26.125 1 96.38 380 THR A CA 1
ATOM 2990 C C . THR A 1 380 ? 1.961 21.109 24.953 1 96.38 380 THR A C 1
ATOM 2992 O O . THR A 1 380 ? 2.436 22.234 24.891 1 96.38 380 THR A O 1
ATOM 2995 N N . LEU A 1 381 ? 1.173 20.656 24.078 1 97.25 381 LEU A N 1
ATOM 2996 C CA . LEU A 1 381 ? 0.773 21.422 22.906 1 97.25 381 LEU A CA 1
ATOM 2997 C C . LEU A 1 381 ? -0.024 22.656 23.297 1 97.25 381 LEU A C 1
ATOM 2999 O O . LEU A 1 381 ? 0.152 23.734 22.703 1 97.25 381 LEU A O 1
ATOM 3003 N N . SER A 1 382 ? -0.878 22.5 24.281 1 94.38 382 SER A N 1
ATOM 3004 C CA . SER A 1 382 ? -1.667 23.625 24.766 1 94.38 382 SER A CA 1
ATOM 3005 C C . SER A 1 382 ? -0.773 24.719 25.359 1 94.38 382 SER A C 1
ATOM 3007 O O . SER A 1 382 ? -0.985 25.906 25.109 1 94.38 382 SER A O 1
ATOM 3009 N N . ASN A 1 383 ? 0.144 24.266 26.062 1 94.5 383 ASN A N 1
ATOM 3010 C CA . ASN A 1 383 ? 1.088 25.219 26.656 1 94.5 383 ASN A CA 1
ATOM 3011 C C . ASN A 1 383 ? 1.898 25.938 25.578 1 94.5 383 ASN A C 1
ATOM 3013 O O . ASN A 1 383 ? 2.1 27.156 25.656 1 94.5 383 ASN A O 1
ATOM 3017 N N . GLU A 1 384 ? 2.336 25.203 24.656 1 95.12 384 GLU A N 1
ATOM 3018 C CA . GLU A 1 384 ? 3.111 25.781 23.562 1 95.12 384 GLU A CA 1
ATOM 3019 C C . GLU A 1 384 ? 2.264 26.75 22.734 1 95.12 384 GLU A C 1
ATOM 3021 O O . GLU A 1 384 ? 2.754 27.797 22.297 1 95.12 384 GLU A O 1
ATOM 3026 N N . LEU A 1 385 ? 1.08 26.406 22.547 1 94.06 385 LEU A N 1
ATOM 3027 C CA . LEU A 1 385 ? 0.169 27.281 21.812 1 94.06 385 LEU A CA 1
ATOM 3028 C C . LEU A 1 385 ? 0.02 28.625 22.516 1 94.06 385 LEU A C 1
ATOM 3030 O O . LEU A 1 385 ? 0.08 29.672 21.875 1 94.06 385 LEU A O 1
ATOM 3034 N N . GLU A 1 386 ? -0.139 28.594 23.781 1 91.94 386 GLU A N 1
ATOM 3035 C CA . GLU A 1 386 ? -0.266 29.812 24.562 1 91.94 386 GLU A CA 1
ATOM 3036 C C . GLU A 1 386 ? 1.001 30.656 24.469 1 91.94 386 GLU A C 1
ATOM 3038 O O . GLU A 1 386 ? 0.929 31.891 24.359 1 91.94 386 GLU A O 1
ATOM 3043 N N . GLN A 1 387 ? 2.061 30 24.5 1 91.56 387 GLN A N 1
ATOM 3044 C CA . GLN A 1 387 ? 3.334 30.703 24.406 1 91.56 387 GLN A CA 1
ATOM 3045 C C . GLN A 1 387 ? 3.484 31.375 23.031 1 91.56 387 GLN A C 1
ATOM 3047 O O . GLN A 1 387 ? 3.975 32.5 22.938 1 91.56 387 GLN A O 1
ATOM 3052 N N . TRP A 1 388 ? 3.111 30.688 22.047 1 90 388 TRP A N 1
ATOM 3053 C CA . TRP A 1 388 ? 3.188 31.234 20.688 1 90 388 TRP A CA 1
ATOM 3054 C C . TRP A 1 388 ? 2.275 32.438 20.531 1 90 388 TRP A C 1
ATOM 3056 O O . TRP A 1 388 ? 2.648 33.438 19.906 1 90 388 TRP A O 1
ATOM 3066 N N . ILE A 1 389 ? 1.127 32.375 21.031 1 85 389 ILE A N 1
ATOM 3067 C CA . ILE A 1 389 ? 0.161 33.469 20.938 1 85 389 ILE A CA 1
ATOM 3068 C C . ILE A 1 389 ? 0.692 34.688 21.672 1 85 389 ILE A C 1
ATOM 3070 O O . ILE A 1 389 ? 0.53 35.812 21.203 1 85 389 ILE A O 1
ATOM 3074 N N . GLU A 1 390 ? 1.388 34.5 22.703 1 85.06 390 GLU A N 1
ATOM 3075 C CA . GLU A 1 390 ? 1.902 35.594 23.531 1 85.06 390 GLU A CA 1
ATOM 3076 C C . GLU A 1 390 ? 3.166 36.188 22.906 1 85.06 390 GLU A C 1
ATOM 3078 O O . GLU A 1 390 ? 3.357 37.406 22.938 1 85.06 390 GLU A O 1
ATOM 3083 N N . LYS A 1 391 ? 3.965 35.375 22.406 1 84.38 391 LYS A N 1
ATOM 3084 C CA . LYS A 1 391 ? 5.32 35.812 22.062 1 84.38 391 LYS A CA 1
ATOM 3085 C C . LYS A 1 391 ? 5.43 36.188 20.594 1 84.38 391 LYS A C 1
ATOM 3087 O O . LYS A 1 391 ? 6.266 37.031 20.219 1 84.38 391 LYS A O 1
ATOM 3092 N N . GLU A 1 392 ? 4.684 35.562 19.797 1 78.5 392 GLU A N 1
ATOM 3093 C CA . GLU A 1 392 ? 4.906 35.781 18.375 1 78.5 392 GLU A CA 1
ATOM 3094 C C . GLU A 1 392 ? 4.195 37.031 17.875 1 78.5 392 GLU A C 1
ATOM 3096 O O . GLU A 1 392 ? 3.074 37.312 18.297 1 78.5 392 GLU A O 1
ATOM 3101 N N . HIS A 1 393 ? 4.898 37.719 17.078 1 79.75 393 HIS A N 1
ATOM 3102 C CA . HIS A 1 393 ? 4.395 38.938 16.484 1 79.75 393 HIS A CA 1
ATOM 3103 C C . HIS A 1 393 ? 3.371 38.625 15.391 1 79.75 393 HIS A C 1
ATOM 3105 O O . HIS A 1 393 ? 2.379 39.344 15.25 1 79.75 393 HIS A O 1
ATOM 3111 N N . ASP A 1 394 ? 3.66 37.625 14.625 1 82.88 394 ASP A N 1
ATOM 3112 C CA . ASP A 1 394 ? 2.711 37.188 13.609 1 82.88 394 ASP A CA 1
ATOM 3113 C C . ASP A 1 394 ? 1.493 36.531 14.242 1 82.88 394 ASP A C 1
ATOM 3115 O O . ASP A 1 394 ? 1.613 35.469 14.867 1 82.88 394 ASP A O 1
ATOM 3119 N N . PRO A 1 395 ? 0.384 37.125 14.07 1 85.31 395 PRO A N 1
ATOM 3120 C CA . PRO A 1 395 ? -0.815 36.625 14.742 1 85.31 395 PRO A CA 1
ATOM 3121 C C . PRO A 1 395 ? -1.254 35.25 14.219 1 85.31 395 PRO A C 1
ATOM 3123 O O . PRO A 1 395 ? -2.104 34.625 14.828 1 85.31 395 PRO A O 1
ATOM 3126 N N . THR A 1 396 ? -0.642 34.812 13.148 1 89.69 396 THR A N 1
ATOM 3127 C CA . THR A 1 396 ? -1.062 33.531 12.586 1 89.69 396 THR A CA 1
ATOM 3128 C C . THR A 1 396 ? 0.046 32.5 12.719 1 89.69 396 THR A C 1
ATOM 3130 O O . THR A 1 396 ? -0.087 31.359 12.219 1 89.69 396 THR A O 1
ATOM 3133 N N . ALA A 1 397 ? 1.119 32.781 13.406 1 88.81 397 ALA A N 1
ATOM 3134 C CA . ALA A 1 397 ? 2.279 31.891 13.5 1 88.81 397 ALA A CA 1
ATOM 3135 C C . ALA A 1 397 ? 1.923 30.594 14.219 1 88.81 397 ALA A C 1
ATOM 3137 O O . ALA A 1 397 ? 2.471 29.531 13.906 1 88.81 397 ALA A O 1
ATOM 3138 N N . HIS A 1 398 ? 1.012 30.734 15.109 1 92.44 398 HIS A N 1
ATOM 3139 C CA . HIS A 1 398 ? 0.658 29.594 15.945 1 92.44 398 HIS A CA 1
ATOM 3140 C C . HIS A 1 398 ? -0.1 28.547 15.148 1 92.44 398 HIS A C 1
ATOM 3142 O O . HIS A 1 398 ? -0.237 27.406 15.594 1 92.44 398 HIS A O 1
ATOM 3148 N N . LEU A 1 399 ? -0.53 28.844 13.914 1 95.12 399 LEU A N 1
ATOM 3149 C CA . LEU A 1 399 ? -1.261 27.922 13.055 1 95.12 399 LEU A CA 1
ATOM 3150 C C . LEU A 1 399 ? -0.409 26.703 12.719 1 95.12 399 LEU A C 1
ATOM 3152 O O . LEU A 1 399 ? -0.942 25.625 12.43 1 95.12 399 LEU A O 1
ATOM 3156 N N . GLN A 1 400 ? 0.835 26.844 12.836 1 95.69 400 GLN A N 1
ATOM 3157 C CA . GLN A 1 400 ? 1.756 25.766 12.508 1 95.69 400 GLN A CA 1
ATOM 3158 C C . GLN A 1 400 ? 1.597 24.594 13.477 1 95.69 400 GLN A C 1
ATOM 3160 O O . GLN A 1 400 ? 1.942 23.453 13.141 1 95.69 400 GLN A O 1
ATOM 3165 N N . LEU A 1 401 ? 1.019 24.844 14.625 1 97 401 LEU A N 1
ATOM 3166 C CA . LEU A 1 401 ? 0.86 23.812 15.648 1 97 401 LEU A CA 1
ATOM 3167 C C . LEU A 1 401 ? -0.475 23.094 15.492 1 97 401 LEU A C 1
ATOM 3169 O O . LEU A 1 401 ? -0.698 22.047 16.109 1 97 401 LEU A O 1
ATOM 3173 N N . PHE A 1 402 ? -1.297 23.594 14.641 1 98.31 402 PHE A N 1
ATOM 3174 C CA . PHE A 1 402 ? -2.68 23.141 14.594 1 98.31 402 PHE A CA 1
ATOM 3175 C C . PHE A 1 402 ? -2.76 21.688 14.109 1 98.31 402 PHE A C 1
ATOM 3177 O O . PHE A 1 402 ? -3.619 20.922 14.547 1 98.31 402 PHE A O 1
ATOM 3184 N N . SER A 1 403 ? -1.878 21.281 13.195 1 98.62 403 SER A N 1
ATOM 3185 C CA . SER A 1 403 ? -1.871 19.891 12.758 1 98.62 403 SER A CA 1
ATOM 3186 C C . SER A 1 403 ? -1.648 18.953 13.93 1 98.62 403 SER A C 1
ATOM 3188 O O . SER A 1 403 ? -2.375 17.969 14.086 1 98.62 403 SER A O 1
ATOM 3190 N N . ALA A 1 404 ? -0.679 19.281 14.719 1 98.56 404 ALA A N 1
ATOM 3191 C CA . ALA A 1 404 ? -0.352 18.438 15.867 1 98.56 404 ALA A CA 1
ATOM 3192 C C . ALA A 1 404 ? -1.511 18.391 16.859 1 98.56 404 ALA A C 1
ATOM 3194 O O . ALA A 1 404 ? -1.891 17.328 17.328 1 98.56 404 ALA A O 1
ATOM 3195 N N . ILE A 1 405 ? -2.051 19.531 17.125 1 98.69 405 ILE A N 1
ATOM 3196 C CA . ILE A 1 405 ? -3.15 19.656 18.062 1 98.69 405 ILE A CA 1
ATOM 3197 C C . ILE A 1 405 ? -4.352 18.859 17.562 1 98.69 405 ILE A C 1
ATOM 3199 O O . ILE A 1 405 ? -4.938 18.062 18.312 1 98.69 405 ILE A O 1
ATOM 3203 N N . GLY A 1 406 ? -4.668 19.078 16.312 1 98.75 406 GLY A N 1
ATOM 3204 C CA . GLY A 1 406 ? -5.793 18.375 15.727 1 98.75 406 GLY A CA 1
ATOM 3205 C C . GLY A 1 406 ? -5.641 16.859 15.781 1 98.75 406 GLY A C 1
ATOM 3206 O O . GLY A 1 406 ? -6.559 16.156 16.188 1 98.75 406 GLY A O 1
ATOM 3207 N N . ILE A 1 407 ? -4.547 16.359 15.398 1 98.81 407 ILE A N 1
ATOM 3208 C CA . ILE A 1 407 ? -4.293 14.922 15.375 1 98.81 407 ILE A CA 1
ATOM 3209 C C . ILE A 1 407 ? -4.332 14.367 16.797 1 98.81 407 ILE A C 1
ATOM 3211 O O . ILE A 1 407 ? -4.879 13.289 17.031 1 98.81 407 ILE A O 1
ATOM 3215 N N . CYS A 1 408 ? -3.77 15.086 17.703 1 98.69 408 CYS A N 1
ATOM 3216 C CA . CYS A 1 408 ? -3.762 14.648 19.094 1 98.69 408 CYS A CA 1
ATOM 3217 C C . CYS A 1 408 ? -5.18 14.539 19.625 1 98.69 408 CYS A C 1
ATOM 3219 O O . CYS A 1 408 ? -5.527 13.547 20.281 1 98.69 408 CYS A O 1
ATOM 3221 N N . TYR A 1 409 ? -5.977 15.555 19.391 1 98.81 409 TYR A N 1
ATOM 3222 C CA . TYR A 1 409 ? -7.367 15.516 19.828 1 98.81 409 TYR A CA 1
ATOM 3223 C C . TYR A 1 409 ? -8.102 14.352 19.172 1 98.81 409 TYR A C 1
ATOM 3225 O O . TYR A 1 409 ? -8.914 13.68 19.812 1 98.81 409 TYR A O 1
ATOM 3233 N N . SER A 1 410 ? -7.859 14.141 17.891 1 98.62 410 SER A N 1
ATOM 3234 C CA . SER A 1 410 ? -8.477 13.008 17.219 1 98.62 410 SER A CA 1
ATOM 3235 C C . SER A 1 410 ? -8.125 11.695 17.906 1 98.62 410 SER A C 1
ATOM 3237 O O . SER A 1 410 ? -8.992 10.828 18.078 1 98.62 410 SER A O 1
ATOM 3239 N N . ALA A 1 411 ? -6.883 11.562 18.281 1 98.5 411 ALA A N 1
ATOM 3240 C CA . ALA A 1 411 ? -6.434 10.344 18.969 1 98.5 411 ALA A CA 1
ATOM 3241 C C . ALA A 1 411 ? -7.172 10.156 20.281 1 98.5 411 ALA A C 1
ATOM 3243 O O . ALA A 1 411 ? -7.641 9.055 20.594 1 98.5 411 ALA A O 1
ATOM 3244 N N . LEU A 1 412 ? -7.309 11.203 21.031 1 98.5 412 LEU A N 1
ATOM 3245 C CA . LEU A 1 412 ? -7.992 11.156 22.312 1 98.5 412 LEU A CA 1
ATOM 3246 C C . LEU A 1 412 ? -9.469 10.812 22.141 1 98.5 412 LEU A C 1
ATOM 3248 O O . LEU A 1 412 ? -9.992 9.93 22.828 1 98.5 412 LEU A O 1
ATOM 3252 N N . LEU A 1 413 ? -10.055 11.453 21.25 1 97.81 413 LEU A N 1
ATOM 3253 C CA . LEU A 1 413 ? -11.492 11.297 21.047 1 97.81 413 LEU A CA 1
ATOM 3254 C C . LEU A 1 413 ? -11.82 9.883 20.578 1 97.81 413 LEU A C 1
ATOM 3256 O O . LEU A 1 413 ? -12.773 9.266 21.062 1 97.81 413 LEU A O 1
ATOM 3260 N N . ILE A 1 414 ? -11.078 9.398 19.672 1 96.38 414 ILE A N 1
ATOM 3261 C CA . ILE A 1 414 ? -11.367 8.07 19.156 1 96.38 414 ILE A CA 1
ATOM 3262 C C . ILE A 1 414 ? -11.125 7.027 20.25 1 96.38 414 ILE A C 1
ATOM 3264 O O . ILE A 1 414 ? -11.844 6.027 20.344 1 96.38 414 ILE A O 1
ATOM 3268 N N . LEU A 1 415 ? -10.047 7.203 21.016 1 96.06 415 LEU A N 1
ATOM 3269 C CA . LEU A 1 415 ? -9.773 6.305 22.125 1 96.06 415 LEU A CA 1
ATOM 3270 C C . LEU A 1 415 ? -10.953 6.285 23.094 1 96.06 415 LEU A C 1
ATOM 3272 O O . LEU A 1 415 ? -11.438 5.215 23.469 1 96.06 415 LEU A O 1
ATOM 3276 N N . TYR A 1 416 ? -11.398 7.445 23.484 1 95.69 416 TYR A N 1
ATOM 3277 C CA . TYR A 1 416 ? -12.477 7.547 24.453 1 95.69 416 TYR A CA 1
ATOM 3278 C C . TYR A 1 416 ? -13.781 7.004 23.891 1 95.69 416 TYR A C 1
ATOM 3280 O O . TYR A 1 416 ? -14.523 6.305 24.578 1 95.69 416 TYR A O 1
ATOM 3288 N N . ASP A 1 417 ? -14.07 7.293 22.703 1 92.75 417 ASP A N 1
ATOM 3289 C CA . ASP A 1 417 ? -15.289 6.82 22.062 1 92.75 417 ASP A CA 1
ATOM 3290 C C . ASP A 1 417 ? -15.352 5.293 22.047 1 92.75 417 ASP A C 1
ATOM 3292 O O . ASP A 1 417 ? -16.422 4.707 22.203 1 92.75 417 ASP A O 1
ATOM 3296 N N . SER A 1 418 ? -14.281 4.695 21.875 1 90.25 418 SER A N 1
ATOM 3297 C CA . SER A 1 418 ? -14.227 3.24 21.75 1 90.25 418 SER A CA 1
ATOM 3298 C C . SER A 1 418 ? -14.516 2.57 23.094 1 90.25 418 SER A C 1
ATOM 3300 O O . SER A 1 418 ? -14.977 1.428 23.125 1 90.25 418 SER A O 1
ATOM 3302 N N . TYR A 1 419 ? -14.336 3.285 24.172 1 89.56 419 TYR A N 1
ATOM 3303 C CA . TYR A 1 419 ? -14.477 2.662 25.484 1 89.56 419 TYR A CA 1
ATOM 3304 C C . TYR A 1 419 ? -15.656 3.256 26.234 1 89.56 419 TYR A C 1
ATOM 3306 O O . TYR A 1 419 ? -15.969 2.818 27.344 1 89.56 419 TYR A O 1
ATOM 3314 N N . CYS A 1 420 ? -16.312 4.184 25.672 1 84.62 420 CYS A N 1
ATOM 3315 C CA . CYS A 1 420 ? -17.438 4.805 26.359 1 84.62 420 CYS A CA 1
ATOM 3316 C C . CYS A 1 420 ? -18.641 3.863 26.391 1 84.62 420 CYS A C 1
ATOM 3318 O O . CYS A 1 420 ? -19.375 3.848 27.375 1 84.62 420 CYS A O 1
ATOM 3320 N N . CYS A 1 421 ? -19.016 3.113 25.25 1 69.38 421 CYS A N 1
ATOM 3321 C CA . CYS A 1 421 ? -20.234 2.311 25.188 1 69.38 421 CYS A CA 1
ATOM 3322 C C . CYS A 1 421 ? -19.906 0.823 25.266 1 69.38 421 CYS A C 1
ATOM 3324 O O . CYS A 1 421 ? -20.719 -0.014 24.859 1 69.38 421 CYS A O 1
ATOM 3326 N N . VAL A 1 422 ? -18.812 0.408 25.531 1 57.53 422 VAL A N 1
ATOM 3327 C CA . VAL A 1 422 ? -18.547 -1.027 25.562 1 57.53 422 VAL A CA 1
ATOM 3328 C C . VAL A 1 422 ? -19.531 -1.711 26.5 1 57.53 422 VAL A C 1
ATOM 3330 O O . VAL A 1 422 ? -19.719 -1.281 27.656 1 57.53 422 VAL A O 1
ATOM 3333 N N . SER A 1 423 ? -20.594 -2.316 25.875 1 50.16 423 SER A N 1
ATOM 3334 C CA . SER A 1 423 ? -21.516 -3.148 26.641 1 50.16 423 SER A CA 1
ATOM 3335 C C . SER A 1 423 ? -20.766 -3.92 27.734 1 50.16 423 SER A C 1
ATOM 3337 O O . SER A 1 423 ? -19.734 -4.527 27.469 1 50.16 423 SER A O 1
ATOM 3339 N N . MET A 1 424 ? -20.781 -3.469 28.781 1 42.72 424 MET A N 1
ATOM 3340 C CA . MET A 1 424 ? -20.328 -3.92 30.094 1 42.72 424 MET A CA 1
ATOM 3341 C C . MET A 1 424 ? -20.578 -5.414 30.266 1 42.72 424 MET A C 1
ATOM 3343 O O . MET A 1 424 ? -21.406 -5.816 31.094 1 42.72 424 MET A O 1
ATOM 3347 N N . ILE A 1 425 ? -20.734 -6.086 29.344 1 37.72 425 ILE A N 1
ATOM 3348 C CA . ILE A 1 425 ? -20.922 -7.438 29.859 1 37.72 425 ILE A CA 1
ATOM 3349 C C . ILE A 1 425 ? -19.625 -7.953 30.469 1 37.72 425 ILE A C 1
ATOM 3351 O O . ILE A 1 425 ? -18.609 -8.055 29.797 1 37.72 425 ILE A O 1
ATOM 3355 N N . GLY A 1 426 ? -19.516 -7.82 31.859 1 46.44 426 GLY A N 1
ATOM 3356 C CA . GLY A 1 426 ? -19.031 -8.602 32.969 1 46.44 426 GLY A CA 1
ATOM 3357 C C . GLY A 1 426 ? -17.922 -7.906 33.75 1 46.44 426 GLY A C 1
ATOM 3358 O O . GLY A 1 426 ? -17.516 -8.375 34.812 1 46.44 426 GLY A O 1
ATOM 3359 N N . PHE A 1 427 ? -16.844 -7.48 33.031 1 49.97 427 PHE A N 1
ATOM 3360 C CA . PHE A 1 427 ? -15.695 -7.398 33.938 1 49.97 427 PHE A CA 1
ATOM 3361 C C . PHE A 1 427 ? -15.602 -6.02 34.562 1 49.97 427 PHE A C 1
ATOM 3363 O O . PHE A 1 427 ? -15.859 -5.008 33.906 1 49.97 427 PHE A O 1
ATOM 3370 N N . THR A 1 428 ? -15.656 -5.938 35.969 1 52.66 428 THR A N 1
ATOM 3371 C CA . THR A 1 428 ? -15.516 -4.84 36.906 1 52.66 428 THR A CA 1
ATOM 3372 C C . THR A 1 428 ? -14.5 -3.814 36.406 1 52.66 428 THR A C 1
ATOM 3374 O O . THR A 1 428 ? -14.742 -2.609 36.469 1 52.66 428 THR A O 1
ATOM 3377 N N . ASP A 1 429 ? -13.312 -4.25 35.969 1 56.59 429 ASP A N 1
ATOM 3378 C CA . ASP A 1 429 ? -12.219 -3.402 35.5 1 56.59 429 ASP A CA 1
ATOM 3379 C C . ASP A 1 429 ? -12.633 -2.598 34.281 1 56.59 429 ASP A C 1
ATOM 3381 O O . ASP A 1 429 ? -12.18 -1.465 34.094 1 56.59 429 ASP A O 1
ATOM 3385 N N . ASP A 1 430 ? -13.633 -2.904 33.781 1 70.69 430 ASP A N 1
ATOM 3386 C CA . ASP A 1 430 ? -14.172 -2.271 32.562 1 70.69 430 ASP A CA 1
ATOM 3387 C C . ASP A 1 430 ? -15.023 -1.053 32.938 1 70.69 430 ASP A C 1
ATOM 3389 O O . ASP A 1 430 ? -15.047 -0.068 32.188 1 70.69 430 ASP A O 1
ATOM 3393 N N . ALA A 1 431 ? -15.242 -1.034 34.25 1 78 431 ALA A N 1
ATOM 3394 C CA . ALA A 1 431 ? -16.109 0.064 34.656 1 78 431 ALA A CA 1
ATOM 3395 C C . ALA A 1 431 ? -15.312 1.342 34.906 1 78 431 ALA A C 1
ATOM 3397 O O . ALA A 1 431 ? -15.773 2.438 34.562 1 78 431 ALA A O 1
ATOM 3398 N N . GLU A 1 432 ? -14.125 1.187 35.438 1 83.25 432 GLU A N 1
ATOM 3399 C CA . GLU A 1 432 ? -13.281 2.352 35.719 1 83.25 432 GLU A CA 1
ATOM 3400 C C . GLU A 1 432 ? -12.883 3.049 34.406 1 83.25 432 GLU A C 1
ATOM 3402 O O . GLU A 1 432 ? -12.953 4.277 34.312 1 83.25 432 GLU A O 1
ATOM 3407 N N . LEU A 1 433 ? -12.461 2.35 33.5 1 87.38 433 LEU A N 1
ATOM 3408 C CA . LEU A 1 433 ? -12.062 2.904 32.219 1 87.38 433 LEU A CA 1
ATOM 3409 C C . LEU A 1 433 ? -13.25 3.547 31.5 1 87.38 433 LEU A C 1
ATOM 3411 O O . LEU A 1 433 ? -13.109 4.605 30.891 1 87.38 433 LEU A O 1
ATOM 3415 N N . GLN A 1 434 ? -14.32 2.895 31.656 1 88.31 434 GLN A N 1
ATOM 3416 C CA . GLN A 1 434 ? -15.516 3.428 31.031 1 88.31 434 GLN A CA 1
ATOM 3417 C C . GLN A 1 434 ? -15.922 4.766 31.641 1 88.31 434 GLN A C 1
ATOM 3419 O O . GLN A 1 434 ? -16.266 5.707 30.922 1 88.31 434 GLN A O 1
ATOM 3424 N N . HIS A 1 435 ? -15.859 4.816 32.938 1 89 435 HIS A N 1
ATOM 3425 C CA . HIS A 1 435 ? -16.188 6.059 33.625 1 89 435 HIS A CA 1
ATOM 3426 C C . HIS A 1 435 ? -15.227 7.172 33.25 1 89 435 HIS A C 1
ATOM 3428 O O . HIS A 1 435 ? -15.641 8.312 33.031 1 89 435 HIS A O 1
ATOM 3434 N N . LEU A 1 436 ? -14.023 6.844 33.188 1 92.06 436 LEU A N 1
ATOM 3435 C CA . LEU A 1 436 ? -13 7.809 32.781 1 92.06 436 LEU A CA 1
ATOM 3436 C C . LEU A 1 436 ? -13.266 8.328 31.375 1 92.06 436 LEU A C 1
ATOM 3438 O O . LEU A 1 436 ? -13.234 9.539 31.141 1 92.06 436 LEU A O 1
ATOM 3442 N N . CYS A 1 437 ? -13.57 7.449 30.5 1 93.38 437 CYS A N 1
ATOM 3443 C CA . CYS A 1 437 ? -13.742 7.809 29.094 1 93.38 437 CYS A CA 1
ATOM 3444 C C . CYS A 1 437 ? -15 8.648 28.906 1 93.38 437 CYS A C 1
ATOM 3446 O O . CYS A 1 437 ? -15.016 9.57 28.078 1 93.38 437 CYS A O 1
ATOM 3448 N N . LEU A 1 438 ? -16 8.414 29.656 1 90.31 438 LEU A N 1
ATOM 3449 C CA . LEU A 1 438 ? -17.25 9.172 29.562 1 90.31 438 LEU A CA 1
ATOM 3450 C C . LEU A 1 438 ? -17.031 10.617 29.984 1 90.31 438 LEU A C 1
ATOM 3452 O O . LEU A 1 438 ? -17.531 11.547 29.359 1 90.31 438 LEU A O 1
ATOM 3456 N N . SER A 1 439 ? -16.312 10.727 31.031 1 93.12 439 SER A N 1
ATOM 3457 C CA . SER A 1 439 ? -16.031 12.078 31.5 1 93.12 439 SER A CA 1
ATOM 3458 C C . SER A 1 439 ? -15.039 12.789 30.578 1 93.12 439 SER A C 1
ATOM 3460 O O . SER A 1 439 ? -15.211 13.961 30.266 1 93.12 439 SER A O 1
ATOM 3462 N N . ALA A 1 440 ? -14.078 12.078 30.188 1 95.75 440 ALA A N 1
ATOM 3463 C CA . ALA A 1 440 ? -12.969 12.633 29.406 1 95.75 440 ALA A CA 1
ATOM 3464 C C . ALA A 1 440 ? -13.438 13.055 28.016 1 95.75 440 ALA A C 1
ATOM 3466 O O . ALA A 1 440 ? -12.953 14.047 27.469 1 95.75 440 ALA A O 1
ATOM 3467 N N . ILE A 1 441 ? -14.328 12.305 27.453 1 96 441 ILE A N 1
ATOM 3468 C CA . ILE A 1 441 ? -14.773 12.609 26.094 1 96 441 ILE A CA 1
ATOM 3469 C C . ILE A 1 441 ? -15.492 13.953 26.078 1 96 441 ILE A C 1
ATOM 3471 O O . ILE A 1 441 ? -15.367 14.711 25.109 1 96 441 ILE A O 1
ATOM 3475 N N . THR A 1 442 ? -16.25 14.266 27.078 1 94.94 442 THR A N 1
ATOM 3476 C CA . THR A 1 442 ? -16.922 15.555 27.188 1 94.94 442 THR A CA 1
ATOM 3477 C C . THR A 1 442 ? -15.93 16.688 27.375 1 94.94 442 THR A C 1
ATOM 3479 O O . THR A 1 442 ? -16.031 17.734 26.734 1 94.94 442 THR A O 1
ATOM 3482 N N . GLU A 1 443 ? -15.031 16.422 28.203 1 96.81 443 GLU A N 1
ATOM 3483 C CA . GLU A 1 443 ? -14.023 17.438 28.5 1 96.81 443 GLU A CA 1
ATOM 3484 C C . GLU A 1 443 ? -13.211 17.781 27.25 1 96.81 443 GLU A C 1
ATOM 3486 O O . GLU A 1 443 ? -13.008 18.953 26.938 1 96.81 443 GLU A O 1
ATOM 3491 N N . VAL A 1 444 ? -12.758 16.766 26.578 1 98.06 444 VAL A N 1
ATOM 3492 C CA . VAL A 1 444 ? -11.945 16.984 25.391 1 98.06 444 VAL A CA 1
ATOM 3493 C C . VAL A 1 444 ? -12.789 17.641 24.297 1 98.06 444 VAL A C 1
ATOM 3495 O O . VAL A 1 444 ? -12.289 18.469 23.547 1 98.06 444 VAL A O 1
ATOM 3498 N N . SER A 1 445 ? -14.031 17.281 24.188 1 98.25 445 SER A N 1
ATOM 3499 C CA . SER A 1 445 ? -14.914 17.938 23.219 1 98.25 445 SER A CA 1
ATOM 3500 C C . SER A 1 445 ? -15.039 19.422 23.5 1 98.25 445 SER A C 1
ATOM 3502 O O . SER A 1 445 ? -15.07 20.234 22.562 1 98.25 445 SER A O 1
ATOM 3504 N N . GLN A 1 446 ? -15.078 19.75 24.703 1 97.75 446 GLN A N 1
ATOM 3505 C CA . GLN A 1 446 ? -15.133 21.156 25.078 1 97.75 446 GLN A CA 1
ATOM 3506 C C . GLN A 1 446 ? -13.836 21.875 24.719 1 97.75 446 GLN A C 1
ATOM 3508 O O . GLN A 1 446 ? -13.852 23.031 24.281 1 97.75 446 GLN A O 1
ATOM 3513 N N . GLU A 1 447 ? -12.75 21.172 24.953 1 98.06 447 GLU A N 1
ATOM 3514 C CA . GLU A 1 447 ? -11.469 21.734 24.547 1 98.06 447 GLU A CA 1
ATOM 3515 C C . GLU A 1 447 ? -11.422 21.969 23.047 1 98.06 447 GLU A C 1
ATOM 3517 O O . GLU A 1 447 ? -10.836 22.953 22.578 1 98.06 447 GLU A O 1
ATOM 3522 N N . VAL A 1 448 ? -11.977 21.078 22.281 1 98.69 448 VAL A N 1
ATOM 3523 C CA . VAL A 1 448 ? -12.008 21.219 20.828 1 98.69 448 VAL A CA 1
ATOM 3524 C C . VAL A 1 448 ? -12.867 22.406 20.438 1 98.69 448 VAL A C 1
ATOM 3526 O O . VAL A 1 448 ? -12.586 23.078 19.438 1 98.69 448 VAL A O 1
ATOM 3529 N N . VAL A 1 449 ? -13.93 22.719 21.219 1 98.62 449 VAL A N 1
ATOM 3530 C CA . VAL A 1 449 ? -14.734 23.922 20.969 1 98.62 449 VAL A CA 1
ATOM 3531 C C . VAL A 1 449 ? -13.859 25.156 21.094 1 98.62 449 VAL A C 1
ATOM 3533 O O . VAL A 1 449 ? -13.938 26.062 20.266 1 98.62 449 VAL A O 1
ATOM 3536 N N . GLN A 1 450 ? -13.078 25.172 22.125 1 97.62 450 GLN A N 1
ATOM 3537 C CA . GLN A 1 450 ? -12.164 26.281 22.297 1 97.62 450 GLN A CA 1
ATOM 3538 C C . GLN A 1 450 ? -11.156 26.359 21.156 1 97.62 450 GLN A C 1
ATOM 3540 O O . GLN A 1 450 ? -10.828 27.438 20.672 1 97.62 450 GLN A O 1
ATOM 3545 N N . PHE A 1 451 ? -10.695 25.266 20.781 1 97.5 451 PHE A N 1
ATOM 3546 C CA . PHE A 1 451 ? -9.789 25.172 19.641 1 97.5 451 PHE A CA 1
ATOM 3547 C C . PHE A 1 451 ? -10.461 25.688 18.375 1 97.5 451 PHE A C 1
ATOM 3549 O O . PHE A 1 451 ? -9.844 26.422 17.578 1 97.5 451 PHE A O 1
ATOM 3556 N N . ALA A 1 452 ? -11.719 25.297 18.172 1 98.25 452 ALA A N 1
ATOM 3557 C CA . ALA A 1 452 ? -12.484 25.797 17.031 1 98.25 452 ALA A CA 1
ATOM 3558 C C . ALA A 1 452 ? -12.57 27.312 17.047 1 98.25 452 ALA A C 1
ATOM 3560 O O . ALA A 1 452 ? -12.445 27.969 16 1 98.25 452 ALA A O 1
ATOM 3561 N N . LYS A 1 453 ? -12.773 27.875 18.172 1 96.5 453 LYS A N 1
ATOM 3562 C CA . LYS A 1 453 ? -12.805 29.344 18.297 1 96.5 453 LYS A CA 1
ATOM 3563 C C . LYS A 1 453 ? -11.469 29.953 17.906 1 96.5 453 LYS A C 1
ATOM 3565 O O . LYS A 1 453 ? -11.422 31.016 17.281 1 96.5 453 LYS A O 1
ATOM 3570 N N . SER A 1 454 ? -10.43 29.281 18.328 1 94.56 454 SER A N 1
ATOM 3571 C CA . SER A 1 454 ? -9.094 29.75 17.953 1 94.56 454 SER A CA 1
ATOM 3572 C C . SER A 1 454 ? -8.906 29.688 16.438 1 94.56 454 SER A C 1
ATOM 3574 O O . SER A 1 454 ? -8.25 30.562 15.859 1 94.56 454 SER A O 1
ATOM 3576 N N . ILE A 1 455 ? -9.398 28.688 15.836 1 96.5 455 ILE A N 1
ATOM 3577 C CA . ILE A 1 455 ? -9.328 28.547 14.391 1 96.5 455 ILE A CA 1
ATOM 3578 C C . ILE A 1 455 ? -10.078 29.688 13.719 1 96.5 455 ILE A C 1
ATOM 3580 O O . ILE A 1 455 ? -9.57 30.312 12.789 1 96.5 455 ILE A O 1
ATOM 3584 N N . ARG A 1 456 ? -11.242 29.984 14.188 1 96.06 456 ARG A N 1
ATOM 3585 C CA . ARG A 1 456 ? -12.039 31.078 13.664 1 96.06 456 ARG A CA 1
ATOM 3586 C C . ARG A 1 456 ? -11.273 32.406 13.758 1 96.06 456 ARG A C 1
ATOM 3588 O O . ARG A 1 456 ? -11.195 33.156 12.781 1 96.06 456 ARG A O 1
ATOM 3595 N N . SER A 1 457 ? -10.742 32.625 14.875 1 93.62 457 SER A N 1
ATOM 3596 C CA . SER A 1 457 ? -9.984 33.844 15.094 1 93.62 457 SER A CA 1
ATOM 3597 C C . SER A 1 457 ? -8.805 33.938 14.133 1 93.62 457 SER A C 1
ATOM 3599 O O . SER A 1 457 ? -8.516 35.031 13.609 1 93.62 457 SER A O 1
ATOM 3601 N N . ALA A 1 458 ? -8.148 32.844 13.953 1 92.5 458 ALA A N 1
ATOM 3602 C CA . ALA A 1 458 ? -6.992 32.844 13.062 1 92.5 458 ALA A CA 1
ATOM 3603 C C . ALA A 1 458 ? -7.406 33.125 11.625 1 92.5 458 ALA A C 1
ATOM 3605 O O . ALA A 1 458 ? -6.695 33.812 10.898 1 92.5 458 ALA A O 1
ATOM 3606 N N . ILE A 1 459 ? -8.492 32.562 11.203 1 92.5 459 ILE A N 1
ATOM 3607 C CA . ILE A 1 459 ? -8.992 32.781 9.852 1 92.5 459 ILE A CA 1
ATOM 3608 C C . ILE A 1 459 ? -9.359 34.25 9.664 1 92.5 459 ILE A C 1
ATOM 3610 O O . ILE A 1 459 ? -9.031 34.844 8.641 1 92.5 459 ILE A O 1
ATOM 3614 N N . GLU A 1 460 ? -9.961 34.812 10.609 1 92.19 460 GLU A N 1
ATOM 3615 C CA . GLU A 1 460 ? -10.375 36.219 10.562 1 92.19 460 GLU A CA 1
ATOM 3616 C C . GLU A 1 460 ? -9.164 37.156 10.492 1 92.19 460 GLU A C 1
ATOM 3618 O O . GLU A 1 460 ? -9.234 38.219 9.906 1 92.19 460 GLU A O 1
ATOM 3623 N N . LEU A 1 461 ? -8.102 36.656 11.016 1 90.5 461 LEU A N 1
ATOM 3624 C CA . LEU A 1 461 ? -6.875 37.469 11.016 1 90.5 461 LEU A CA 1
ATOM 3625 C C . LEU A 1 461 ? -6.062 37.219 9.75 1 90.5 461 LEU A C 1
ATOM 3627 O O . LEU A 1 461 ? -4.918 37.656 9.641 1 90.5 461 LEU A O 1
ATOM 3631 N N . GLY A 1 462 ? -6.617 36.438 8.82 1 87.75 462 GLY A N 1
ATOM 3632 C CA . GLY A 1 462 ? -5.973 36.25 7.535 1 87.75 462 GLY A CA 1
ATOM 3633 C C . GLY A 1 462 ? -5.18 34.938 7.457 1 87.75 462 GLY A C 1
ATOM 3634 O O . GLY A 1 462 ? -4.32 34.781 6.59 1 87.75 462 GLY A O 1
ATOM 3635 N N . GLY A 1 463 ? -5.43 34.031 8.312 1 90.19 463 GLY A N 1
ATOM 3636 C CA . GLY A 1 463 ? -4.648 32.812 8.383 1 90.19 463 GLY A CA 1
ATOM 3637 C C . GLY A 1 463 ? -5.258 31.672 7.582 1 90.19 463 GLY A C 1
ATOM 3638 O O . GLY A 1 463 ? -4.863 30.516 7.738 1 90.19 463 GLY A O 1
ATOM 3639 N N . SER A 1 464 ? -6.148 31.922 6.645 1 89.62 464 SER A N 1
ATOM 3640 C CA . SER A 1 464 ? -6.898 30.891 5.934 1 89.62 464 SER A CA 1
ATOM 3641 C C . SER A 1 464 ? -5.977 30.016 5.094 1 89.62 464 SER A C 1
ATOM 3643 O O . SER A 1 464 ? -6.125 28.781 5.066 1 89.62 464 SER A O 1
ATOM 3645 N N . LEU A 1 465 ? -4.957 30.562 4.52 1 89.62 465 LEU A N 1
ATOM 3646 C CA . LEU A 1 465 ? -4.066 29.828 3.627 1 89.62 465 LEU A CA 1
ATOM 3647 C C . LEU A 1 465 ? -3.098 28.953 4.418 1 89.62 465 LEU A C 1
ATOM 3649 O O . LEU A 1 465 ? -2.543 28 3.887 1 89.62 465 LEU A O 1
ATOM 3653 N N . LYS A 1 466 ? -2.969 29.234 5.695 1 93.75 466 LYS A N 1
ATOM 3654 C CA . LYS A 1 466 ? -2.031 28.516 6.547 1 93.75 466 LYS A CA 1
ATOM 3655 C C . LYS A 1 466 ? -2.746 27.438 7.352 1 93.75 466 LYS A C 1
ATOM 3657 O O . LYS A 1 466 ? -2.113 26.703 8.125 1 93.75 466 LYS A O 1
ATOM 3662 N N . MET A 1 467 ? -4.02 27.328 7.098 1 94.56 467 MET A N 1
ATOM 3663 C CA . MET A 1 467 ? -4.828 26.359 7.836 1 94.56 467 MET A CA 1
ATOM 3664 C C . MET A 1 467 ? -4.516 24.938 7.387 1 94.56 467 MET A C 1
ATOM 3666 O O . MET A 1 467 ? -4.352 24.688 6.195 1 94.56 467 MET A O 1
ATOM 3670 N N . SER A 1 468 ? -4.406 24.031 8.352 1 97.56 468 SER A N 1
ATOM 3671 C CA . SER A 1 468 ? -4.16 22.625 8.062 1 97.56 468 SER A CA 1
ATOM 3672 C C . SER A 1 468 ? -5.469 21.844 7.957 1 97.56 468 SER A C 1
ATOM 3674 O O . SER A 1 468 ? -6.34 21.969 8.82 1 97.56 468 SER A O 1
ATOM 3676 N N . PRO A 1 469 ? -5.641 21.047 6.953 1 97.62 469 PRO A N 1
ATOM 3677 C CA . PRO A 1 469 ? -6.84 20.203 6.867 1 97.62 469 PRO A CA 1
ATOM 3678 C C . PRO A 1 469 ? -6.844 19.078 7.891 1 97.62 469 PRO A C 1
ATOM 3680 O O . PRO A 1 469 ? -7.871 18.422 8.086 1 97.62 469 PRO A O 1
ATOM 3683 N N . LEU A 1 470 ? -5.824 18.859 8.633 1 98.62 470 LEU A N 1
ATOM 3684 C CA . LEU A 1 470 ? -5.707 17.734 9.562 1 98.62 470 LEU A CA 1
ATOM 3685 C C . LEU A 1 470 ? -6.395 18.047 10.891 1 98.62 470 LEU A C 1
ATOM 3687 O O . LEU A 1 470 ? -6.359 17.234 11.82 1 98.62 470 LEU A O 1
ATOM 3691 N N . VAL A 1 471 ? -7.078 19.188 10.93 1 98.62 471 VAL A N 1
ATOM 3692 C CA . VAL A 1 471 ? -7.852 19.562 12.109 1 98.62 471 VAL A CA 1
ATOM 3693 C C . VAL A 1 471 ? -9.297 19.094 11.953 1 98.62 471 VAL A C 1
ATOM 3695 O O . VAL A 1 471 ? -10.062 19.094 12.922 1 98.62 471 VAL A O 1
ATOM 3698 N N . LEU A 1 472 ? -9.664 18.688 10.805 1 98.56 472 LEU A N 1
ATOM 3699 C CA . LEU A 1 472 ? -11.07 18.484 10.461 1 98.56 472 LEU A CA 1
ATOM 3700 C C . LEU A 1 472 ? -11.656 17.312 11.234 1 98.56 472 LEU A C 1
ATOM 3702 O O . LEU A 1 472 ? -12.789 17.375 11.711 1 98.56 472 LEU A O 1
ATOM 3706 N N . ASP A 1 473 ? -10.938 16.266 11.391 1 98.38 473 ASP A N 1
ATOM 3707 C CA . ASP A 1 473 ? -11.469 15.062 12.031 1 98.38 473 ASP A CA 1
ATOM 3708 C C . ASP A 1 473 ? -11.836 15.336 13.484 1 98.38 473 ASP A C 1
ATOM 3710 O O . ASP A 1 473 ? -12.898 14.914 13.953 1 98.38 473 ASP A O 1
ATOM 3714 N N . CYS A 1 474 ? -10.914 15.984 14.211 1 98.62 474 CYS A N 1
ATOM 3715 C CA . CYS A 1 474 ? -11.211 16.219 15.617 1 98.62 474 CYS A CA 1
ATOM 3716 C C . CYS A 1 474 ? -12.43 17.125 15.781 1 98.62 474 CYS A C 1
ATOM 3718 O O . CYS A 1 474 ? -13.227 16.938 16.703 1 98.62 474 CYS A O 1
ATOM 3720 N N . LEU A 1 475 ? -12.555 18.109 14.875 1 98.75 475 LEU A N 1
ATOM 3721 C CA . LEU A 1 475 ? -13.75 18.938 14.891 1 98.75 475 LEU A CA 1
ATOM 3722 C C . LEU A 1 475 ? -15 18.109 14.664 1 98.75 475 LEU A C 1
ATOM 3724 O O . LEU A 1 475 ? -15.992 18.25 15.383 1 98.75 475 LEU A O 1
ATOM 3728 N N . TYR A 1 476 ? -14.961 17.25 13.789 1 98.12 476 TYR A N 1
ATOM 3729 C CA . TYR A 1 476 ? -16.078 16.359 13.5 1 98.12 476 TYR A CA 1
ATOM 3730 C C . TYR A 1 476 ? -16.422 15.492 14.703 1 98.12 476 TYR A C 1
ATOM 3732 O O . TYR A 1 476 ? -17.578 15.391 15.102 1 98.12 476 TYR A O 1
ATOM 3740 N N . GLN A 1 477 ? -15.406 14.859 15.25 1 97.38 477 GLN A N 1
ATOM 3741 C CA . GLN A 1 477 ? -15.633 13.961 16.375 1 97.38 477 GLN A CA 1
ATOM 3742 C C . GLN A 1 477 ? -16.25 14.703 17.562 1 97.38 477 GLN A C 1
ATOM 3744 O O . GLN A 1 477 ? -17.172 14.195 18.203 1 97.38 477 GLN A O 1
ATOM 3749 N N . ALA A 1 478 ? -15.727 15.836 17.781 1 98.31 478 ALA A N 1
ATOM 3750 C CA . ALA A 1 478 ? -16.266 16.625 18.891 1 98.31 478 ALA A CA 1
ATOM 3751 C C . ALA A 1 478 ? -17.703 17.062 18.609 1 98.31 478 ALA A C 1
ATOM 3753 O O . ALA A 1 478 ? -18.562 16.984 19.5 1 98.31 478 ALA A O 1
ATOM 3754 N N . MET A 1 479 ? -17.891 17.5 17.438 1 97.94 479 MET A N 1
ATOM 3755 C CA . MET A 1 479 ? -19.25 17.891 17.047 1 97.94 479 MET A CA 1
ATOM 3756 C C . MET A 1 479 ? -20.219 16.719 17.219 1 97.94 479 MET A C 1
ATOM 3758 O O . MET A 1 479 ? -21.312 16.891 17.75 1 97.94 479 MET A O 1
ATOM 3762 N N . HIS A 1 480 ? -19.828 15.562 16.781 1 95.69 480 HIS A N 1
ATOM 3763 C CA . HIS A 1 480 ? -20.625 14.352 16.891 1 95.69 480 HIS A CA 1
ATOM 3764 C C . HIS A 1 480 ? -20.938 14.031 18.359 1 95.69 480 HIS A C 1
ATOM 3766 O O . HIS A 1 480 ? -22.062 13.703 18.703 1 95.69 480 HIS A O 1
ATOM 3772 N N . ASN A 1 481 ? -19.969 14.141 19.188 1 94.69 481 ASN A N 1
ATOM 3773 C CA . ASN A 1 481 ? -20.125 13.859 20.625 1 94.69 481 ASN A CA 1
ATOM 3774 C C . ASN A 1 481 ? -21.062 14.867 21.281 1 94.69 481 ASN A C 1
ATOM 3776 O O . ASN A 1 481 ? -21.891 14.492 22.125 1 94.69 481 ASN A O 1
ATOM 3780 N N . LEU A 1 482 ? -20.891 16.094 20.953 1 96.69 482 LEU A N 1
ATOM 3781 C CA . LEU A 1 482 ? -21.719 17.141 21.531 1 96.69 482 LEU A CA 1
ATOM 3782 C C . LEU A 1 482 ? -23.172 17 21.094 1 96.69 482 LEU A C 1
ATOM 3784 O O . LEU A 1 482 ? -24.094 17.234 21.875 1 96.69 482 LEU A O 1
ATOM 3788 N N . MET A 1 483 ? -23.328 16.656 19.891 1 94.69 483 MET A N 1
ATOM 3789 C CA . MET A 1 483 ? -24.688 16.375 19.391 1 94.69 483 MET A CA 1
ATOM 3790 C C . MET A 1 483 ? -25.312 15.219 20.156 1 94.69 483 MET A C 1
ATOM 3792 O O . MET A 1 483 ? -26.484 15.289 20.547 1 94.69 483 MET A O 1
ATOM 3796 N N . TRP A 1 484 ? -24.594 14.195 20.328 1 91.25 484 TRP A N 1
ATOM 3797 C CA . TRP A 1 484 ? -25.047 13.039 21.094 1 91.25 484 TRP A CA 1
ATOM 3798 C C . TRP A 1 484 ? -25.438 13.445 22.516 1 91.25 484 TRP A C 1
ATOM 3800 O O . TRP A 1 484 ? -26.5 13.07 23 1 91.25 484 TRP A O 1
ATOM 3810 N N . GLN A 1 485 ? -24.609 14.219 23.141 1 91.69 485 GLN A N 1
ATOM 3811 C CA . GLN A 1 485 ? -24.875 14.672 24.5 1 91.69 485 GLN A CA 1
ATOM 3812 C C . GLN A 1 485 ? -26.125 15.547 24.562 1 91.69 485 GLN A C 1
ATOM 3814 O O . GLN A 1 485 ? -26.906 15.461 25.5 1 91.69 485 GLN A O 1
ATOM 3819 N N . SER A 1 486 ? -26.188 16.328 23.578 1 93.19 486 SER A N 1
ATOM 3820 C CA . SER A 1 486 ? -27.359 17.203 23.516 1 93.19 486 SER A CA 1
ATOM 3821 C C . SER A 1 486 ? -28.656 16.375 23.406 1 93.19 486 SER A C 1
ATOM 3823 O O . SER A 1 486 ? -29.641 16.688 24.078 1 93.19 486 SER A O 1
ATOM 3825 N N . HIS A 1 487 ? -28.672 15.375 22.656 1 90.69 487 HIS A N 1
ATOM 3826 C CA . HIS A 1 487 ? -29.844 14.516 22.469 1 90.69 487 HIS A CA 1
ATOM 3827 C C . HIS A 1 487 ? -30.141 13.703 23.719 1 90.69 487 HIS A C 1
ATOM 3829 O O . HIS A 1 487 ? -31.312 13.523 24.078 1 90.69 487 HIS A O 1
ATOM 3835 N N . GLU A 1 488 ? -29.109 13.234 24.391 1 87.81 488 GLU A N 1
ATOM 3836 C CA . GLU A 1 488 ? -29.266 12.367 25.547 1 87.81 488 GLU A CA 1
ATOM 3837 C C . GLU A 1 488 ? -29.703 13.164 26.781 1 87.81 488 GLU A C 1
ATOM 3839 O O . GLU A 1 488 ? -30.484 12.672 27.594 1 87.81 488 GLU A O 1
ATOM 3844 N N . THR A 1 489 ? -29.234 14.32 26.922 1 90.06 489 THR A N 1
ATOM 3845 C CA . THR A 1 489 ? -29.453 15.055 28.172 1 90.06 489 THR A CA 1
ATOM 3846 C C . THR A 1 489 ? -30.484 16.156 27.969 1 90.06 489 THR A C 1
ATOM 3848 O O . THR A 1 489 ? -31.031 16.672 28.938 1 90.06 489 THR A O 1
ATOM 3851 N N . GLY A 1 490 ? -30.703 16.609 26.781 1 91.25 490 GLY A N 1
ATOM 3852 C CA . GLY A 1 490 ? -31.594 17.734 26.516 1 91.25 490 GLY A CA 1
ATOM 3853 C C . GLY A 1 490 ? -30.984 19.062 26.875 1 91.25 490 GLY A C 1
ATOM 3854 O O . GLY A 1 490 ? -31.656 20.094 26.828 1 91.25 490 GLY A O 1
ATOM 3855 N N . ASN A 1 491 ? -29.766 19.062 27.234 1 92.75 491 ASN A N 1
ATOM 3856 C CA . ASN A 1 491 ? -29.062 20.281 27.625 1 92.75 491 ASN A CA 1
ATOM 3857 C C . ASN A 1 491 ? -28.719 21.141 26.422 1 92.75 491 ASN A C 1
ATOM 3859 O O . ASN A 1 491 ? -27.922 20.75 25.578 1 92.75 491 ASN A O 1
ATOM 3863 N N . THR A 1 492 ? -29.172 22.312 26.406 1 93.69 492 THR A N 1
ATOM 3864 C CA . THR A 1 492 ? -29.047 23.234 25.281 1 93.69 492 THR A CA 1
ATOM 3865 C C . THR A 1 492 ? -27.625 23.75 25.156 1 93.69 492 THR A C 1
ATOM 3867 O O . THR A 1 492 ? -27.219 24.203 24.078 1 93.69 492 THR A O 1
ATOM 3870 N N . GLU A 1 493 ? -26.891 23.734 26.234 1 95.94 493 GLU A N 1
ATOM 3871 C CA . GLU A 1 493 ? -25.5 24.188 26.172 1 95.94 493 GLU A CA 1
ATOM 3872 C C . GLU A 1 493 ? -24.688 23.375 25.172 1 95.94 493 GLU A C 1
ATOM 3874 O O . GLU A 1 493 ? -23.844 23.906 24.469 1 95.94 493 GLU A O 1
ATOM 3879 N N . PHE A 1 494 ? -24.938 22.109 25.172 1 95.56 494 PHE A N 1
ATOM 3880 C CA . PHE A 1 494 ? -24.219 21.219 24.234 1 95.56 494 PHE A CA 1
ATOM 3881 C C . PHE A 1 494 ? -24.594 21.547 22.797 1 95.56 494 PHE A C 1
ATOM 3883 O O . PHE A 1 494 ? -23.75 21.484 21.906 1 95.56 494 PHE A O 1
ATOM 3890 N N . SER A 1 495 ? -25.797 21.875 22.578 1 95.75 495 SER A N 1
ATOM 3891 C CA . SER A 1 495 ? -26.234 22.25 21.234 1 95.75 495 SER A CA 1
ATOM 3892 C C . SER A 1 495 ? -25.547 23.531 20.766 1 95.75 495 SER A C 1
ATOM 3894 O O . SER A 1 495 ? -25.219 23.656 19.578 1 95.75 495 SER A O 1
ATOM 3896 N N . GLN A 1 496 ? -25.391 24.422 21.656 1 97.25 496 GLN A N 1
ATOM 3897 C CA . GLN A 1 496 ? -24.719 25.672 21.312 1 97.25 496 GLN A CA 1
ATOM 3898 C C . GLN A 1 496 ? -23.25 25.406 20.953 1 97.25 496 GLN A C 1
ATOM 3900 O O . GLN A 1 496 ? -22.734 26 19.984 1 97.25 496 GLN A O 1
ATOM 3905 N N . MET A 1 497 ? -22.625 24.594 21.688 1 97.75 497 MET A N 1
ATOM 3906 C CA . MET A 1 497 ? -21.234 24.234 21.406 1 97.75 497 MET A CA 1
ATOM 3907 C C . MET A 1 497 ? -21.109 23.516 20.062 1 97.75 497 MET A C 1
ATOM 3909 O O . MET A 1 497 ? -20.188 23.781 19.312 1 97.75 497 MET A O 1
ATOM 3913 N N . GLU A 1 498 ? -22.016 22.578 19.891 1 97.44 498 GLU A N 1
ATOM 3914 C CA . GLU A 1 498 ? -22.062 21.875 18.609 1 97.44 498 GLU A CA 1
ATOM 3915 C C . GLU A 1 498 ? -22.203 22.859 17.453 1 97.44 498 GLU A C 1
ATOM 3917 O O . GLU A 1 498 ? -21.516 22.734 16.438 1 97.44 498 GLU A O 1
ATOM 3922 N N . ASN A 1 499 ? -23.016 23.859 17.578 1 97.06 499 ASN A N 1
ATOM 3923 C CA . ASN A 1 499 ? -23.234 24.859 16.547 1 97.06 499 ASN A CA 1
ATOM 3924 C C . ASN A 1 499 ? -21.984 25.703 16.312 1 97.06 499 ASN A C 1
ATOM 3926 O O . ASN A 1 499 ? -21.719 26.109 15.172 1 97.06 499 ASN A O 1
ATOM 3930 N N . GLU A 1 500 ? -21.297 25.938 17.359 1 98 500 GLU A N 1
ATOM 3931 C CA . GLU A 1 500 ? -20.047 26.672 17.219 1 98 500 GLU A CA 1
ATOM 3932 C C . GLU A 1 500 ? -19.062 25.938 16.297 1 98 500 GLU A C 1
ATOM 3934 O O . GLU A 1 500 ? -18.453 26.547 15.422 1 98 500 GLU A O 1
ATOM 3939 N N . ILE A 1 501 ? -18.891 24.672 16.5 1 98.44 501 ILE A N 1
ATOM 3940 C CA . ILE A 1 501 ? -17.984 23.875 15.688 1 98.44 501 ILE A CA 1
ATOM 3941 C C . ILE A 1 501 ? -18.516 23.812 14.25 1 98.44 501 ILE A C 1
ATOM 3943 O O . ILE A 1 501 ? -17.734 23.938 13.297 1 98.44 501 ILE A O 1
ATOM 3947 N N . ARG A 1 502 ? -19.781 23.641 14.117 1 97.75 502 ARG A N 1
ATOM 3948 C CA . ARG A 1 502 ? -20.406 23.594 12.797 1 97.75 502 ARG A CA 1
ATOM 3949 C C . ARG A 1 502 ? -20.125 24.859 12.008 1 97.75 502 ARG A C 1
ATOM 3951 O O . ARG A 1 502 ? -19.797 24.797 10.82 1 97.75 502 ARG A O 1
ATOM 3958 N N . ASP A 1 503 ? -20.234 25.938 12.656 1 97.69 503 ASP A N 1
ATOM 3959 C CA . ASP A 1 503 ? -19.969 27.234 12.016 1 97.69 503 ASP A CA 1
ATOM 3960 C C . ASP A 1 503 ? -18.531 27.328 11.547 1 97.69 503 ASP A C 1
ATOM 3962 O O . ASP A 1 503 ? -18.25 27.859 10.461 1 97.69 503 ASP A O 1
ATOM 3966 N N . VAL A 1 504 ? -17.672 26.875 12.359 1 98.25 504 VAL A N 1
ATOM 3967 C CA . VAL A 1 504 ? -16.25 26.906 12.016 1 98.25 504 VAL A CA 1
ATOM 3968 C C . VAL A 1 504 ? -15.984 25.984 10.828 1 98.25 504 VAL A C 1
ATOM 3970 O O . VAL A 1 504 ? -15.195 26.312 9.945 1 98.25 504 VAL A O 1
ATOM 3973 N N . LEU A 1 505 ? -16.609 24.781 10.828 1 97.88 505 LEU A N 1
ATOM 3974 C CA . LEU A 1 505 ? -16.484 23.875 9.695 1 97.88 505 LEU A CA 1
ATOM 3975 C C . LEU A 1 505 ? -16.969 24.547 8.414 1 97.88 505 LEU A C 1
ATOM 3977 O O . LEU A 1 505 ? -16.312 24.438 7.367 1 97.88 505 LEU A O 1
ATOM 3981 N N . TYR A 1 506 ? -18.016 25.281 8.5 1 96.5 506 TYR A N 1
ATOM 3982 C CA . TYR A 1 506 ? -18.516 25.984 7.328 1 96.5 506 TYR A CA 1
ATOM 3983 C C . TYR A 1 506 ? -17.547 27.062 6.883 1 96.5 506 TYR A C 1
ATOM 3985 O O . TYR A 1 506 ? -17.375 27.297 5.684 1 96.5 506 TYR A O 1
ATOM 3993 N N . LEU A 1 507 ? -16.953 27.688 7.828 1 96.06 507 LEU A N 1
ATOM 3994 C CA . LEU A 1 507 ? -15.961 28.703 7.504 1 96.06 507 LEU A CA 1
ATOM 3995 C C . LEU A 1 507 ? -14.773 28.078 6.773 1 96.06 507 LEU A C 1
ATOM 3997 O O . LEU A 1 507 ? -14.32 28.609 5.758 1 96.06 507 LEU A O 1
ATOM 4001 N N . ILE A 1 508 ? -14.266 26.969 7.285 1 96.12 508 ILE A N 1
ATOM 4002 C CA . ILE A 1 508 ? -13.172 26.25 6.637 1 96.12 508 ILE A CA 1
ATOM 4003 C C . ILE A 1 508 ? -13.625 25.734 5.273 1 96.12 508 ILE A C 1
ATOM 4005 O O . ILE A 1 508 ? -12.828 25.641 4.336 1 96.12 508 ILE A O 1
ATOM 4009 N N . GLY A 1 509 ? -14.938 25.469 5.176 1 93.75 509 GLY A N 1
ATOM 4010 C CA . GLY A 1 509 ? -15.547 24.906 3.975 1 93.75 509 GLY A CA 1
ATOM 4011 C C . GLY A 1 509 ? -15.492 25.859 2.791 1 93.75 509 GLY A C 1
ATOM 4012 O O . GLY A 1 509 ? -15.742 25.453 1.653 1 93.75 509 GLY A O 1
ATOM 4013 N N . THR A 1 510 ? -15.094 27.047 3.01 1 90.62 510 THR A N 1
ATOM 4014 C CA . THR A 1 510 ? -14.914 27.984 1.91 1 90.62 510 THR A CA 1
ATOM 4015 C C . THR A 1 510 ? -13.656 27.641 1.108 1 90.62 510 THR A C 1
ATOM 4017 O O . THR A 1 510 ? -13.562 27.969 -0.077 1 90.62 510 THR A O 1
ATOM 4020 N N . ARG A 1 511 ? -12.789 26.938 1.729 1 90.56 511 ARG A N 1
ATOM 4021 C CA . ARG A 1 511 ? -11.531 26.578 1.082 1 90.56 511 ARG A CA 1
ATOM 4022 C C . ARG A 1 511 ? -11.555 25.141 0.578 1 90.56 511 ARG A C 1
ATOM 4024 O O . ARG A 1 511 ? -10.984 24.844 -0.473 1 90.56 511 ARG A O 1
ATOM 4031 N N . TRP A 1 512 ? -12.141 24.312 1.359 1 93.88 512 TRP A N 1
ATOM 4032 C CA . TRP A 1 512 ? -12.102 22.891 1.072 1 93.88 512 TRP A CA 1
ATOM 4033 C C . TRP A 1 512 ? -13.5 22.281 1.094 1 93.88 512 TRP A C 1
ATOM 4035 O O . TRP A 1 512 ? -14.406 22.828 1.732 1 93.88 512 TRP A O 1
ATOM 4045 N N . LYS A 1 513 ? -13.664 21.109 0.544 1 93.75 513 LYS A N 1
ATOM 4046 C CA . LYS A 1 513 ? -14.961 20.438 0.487 1 93.75 513 LYS A CA 1
ATOM 4047 C C . LYS A 1 513 ? -15.148 19.484 1.658 1 93.75 513 LYS A C 1
ATOM 4049 O O . LYS A 1 513 ? -16.266 19.125 2.004 1 93.75 513 LYS A O 1
ATOM 4054 N N . ALA A 1 514 ? -14.117 19.094 2.318 1 95.94 514 ALA A N 1
ATOM 4055 C CA . ALA A 1 514 ? -14.164 18.062 3.348 1 95.94 514 ALA A CA 1
ATOM 4056 C C . ALA A 1 514 ? -15.055 18.484 4.512 1 95.94 514 ALA A C 1
ATOM 4058 O O . ALA A 1 514 ? -15.82 17.672 5.043 1 95.94 514 ALA A O 1
ATOM 4059 N N . PRO A 1 515 ? -15 19.766 4.934 1 96.94 515 PRO A N 1
ATOM 4060 C CA . PRO A 1 515 ? -15.883 20.156 6.035 1 96.94 515 PRO A CA 1
ATOM 4061 C C . PRO A 1 515 ? -17.359 19.906 5.727 1 96.94 515 PRO A C 1
ATOM 4063 O O . PRO A 1 515 ? -18.109 19.453 6.598 1 96.94 515 PRO A O 1
ATOM 4066 N N . HIS A 1 516 ? -17.734 20.125 4.535 1 95.44 516 HIS A N 1
ATOM 4067 C CA . HIS A 1 516 ? -19.109 19.875 4.145 1 95.44 516 HIS A CA 1
ATOM 4068 C C . HIS A 1 516 ? -19.422 18.375 4.156 1 95.44 516 HIS A C 1
ATOM 4070 O O . HIS A 1 516 ? -20.531 17.969 4.516 1 95.44 516 HIS A O 1
ATOM 4076 N N . ALA A 1 517 ? -18.5 17.641 3.768 1 94.75 517 ALA A N 1
ATOM 4077 C CA . ALA A 1 517 ? -18.672 16.188 3.812 1 94.75 517 ALA A CA 1
ATOM 4078 C C . ALA A 1 517 ? -18.844 15.703 5.25 1 94.75 517 ALA A C 1
ATOM 4080 O O . ALA A 1 517 ? -19.703 14.867 5.527 1 94.75 517 ALA A O 1
ATOM 4081 N N . TYR A 1 518 ? -18.062 16.234 6.164 1 96.19 518 TYR A N 1
ATOM 4082 C CA . TYR A 1 518 ? -18.156 15.859 7.574 1 96.19 518 TYR A CA 1
ATOM 4083 C C . TYR A 1 518 ? -19.516 16.219 8.141 1 96.19 518 TYR A C 1
ATOM 4085 O O . TYR A 1 518 ? -20.141 15.422 8.844 1 96.19 518 TYR A O 1
ATOM 4093 N N . VAL A 1 519 ? -19.953 17.391 7.789 1 95.88 519 VAL A N 1
ATOM 4094 C CA . VAL A 1 519 ? -21.25 17.828 8.273 1 95.88 519 VAL A CA 1
ATOM 4095 C C . VAL A 1 519 ? -22.344 16.938 7.68 1 95.88 519 VAL A C 1
ATOM 4097 O O . VAL A 1 519 ? -23.312 16.594 8.359 1 95.88 519 VAL A O 1
ATOM 4100 N N . GLY A 1 520 ? -22.188 16.531 6.445 1 92.62 520 GLY A N 1
ATOM 4101 C CA . GLY A 1 520 ? -23.141 15.633 5.805 1 92.62 520 GLY A CA 1
ATOM 4102 C C . GLY A 1 520 ? -23.203 14.273 6.477 1 92.62 520 GLY A C 1
ATOM 4103 O O . GLY A 1 520 ? -24.281 13.703 6.617 1 92.62 520 GLY A O 1
ATOM 4104 N N . VAL A 1 521 ? -22.094 13.789 6.91 1 92.75 521 VAL A N 1
ATOM 4105 C CA . VAL A 1 521 ? -22.047 12.508 7.598 1 92.75 521 VAL A CA 1
ATOM 4106 C C . VAL A 1 521 ? -22.812 12.586 8.914 1 92.75 521 VAL A C 1
ATOM 4108 O O . VAL A 1 521 ? -23.562 11.664 9.266 1 92.75 521 VAL A O 1
ATOM 4111 N N . LEU A 1 522 ? -22.656 13.672 9.57 1 90.88 522 LEU A N 1
ATOM 4112 C CA . LEU A 1 522 ? -23.328 13.859 10.852 1 90.88 522 LEU A CA 1
ATOM 4113 C C . LEU A 1 522 ? -24.844 13.93 10.68 1 90.88 522 LEU A C 1
ATOM 4115 O O . LEU A 1 522 ? -25.594 13.414 11.5 1 90.88 522 LEU A O 1
ATOM 4119 N N . ARG A 1 523 ? -25.234 14.539 9.656 1 86.69 523 ARG A N 1
ATOM 4120 C CA . ARG A 1 523 ? -26.672 14.648 9.383 1 86.69 523 ARG A CA 1
ATOM 4121 C C . ARG A 1 523 ? -27.281 13.273 9.125 1 86.69 523 ARG A C 1
ATOM 4123 O O . ARG A 1 523 ? -28.406 13.008 9.547 1 86.69 523 ARG A O 1
ATOM 4130 N N . ARG A 1 524 ? -26.594 12.461 8.594 1 81.25 524 ARG A N 1
ATOM 4131 C CA . ARG A 1 524 ? -27.078 11.117 8.273 1 81.25 524 ARG A CA 1
ATOM 4132 C C . ARG A 1 524 ? -27.109 10.242 9.523 1 81.25 524 ARG A C 1
ATOM 4134 O O . ARG A 1 524 ? -27.922 9.32 9.617 1 81.25 524 ARG A O 1
ATOM 4141 N N . SER A 1 525 ? -26.297 10.539 10.414 1 77.31 525 SER A N 1
ATOM 4142 C CA . SER A 1 525 ? -26.234 9.75 11.641 1 77.31 525 SER A CA 1
ATOM 4143 C C . SER A 1 525 ? -27.422 10.039 12.547 1 77.31 525 SER A C 1
ATOM 4145 O O . SER A 1 525 ? -27.75 9.25 13.438 1 77.31 525 SER A O 1
ATOM 4147 N N . GLN A 1 526 ? -28.094 11.141 12.375 1 68.94 526 GLN A N 1
ATOM 4148 C CA . GLN A 1 526 ? -29.234 11.547 13.18 1 68.94 526 GLN A CA 1
ATOM 4149 C C . GLN A 1 526 ? -30.531 10.961 12.633 1 68.94 526 GLN A C 1
ATOM 4151 O O . GLN A 1 526 ? -31.547 10.922 13.336 1 68.94 526 GLN A O 1
ATOM 4156 N N . CYS A 1 527 ? -30.469 10.453 11.375 1 50.84 527 CYS A N 1
ATOM 4157 C CA . CYS A 1 527 ? -31.672 9.859 10.797 1 50.84 527 CYS A CA 1
ATOM 4158 C C . CYS A 1 527 ? -31.688 8.352 11.008 1 50.84 527 CYS A C 1
ATOM 4160 O O . CYS A 1 527 ? -30.641 7.703 10.953 1 50.84 527 CYS A O 1
ATOM 4162 N N . MET B 1 1 ? -61.75 -2.193 35.25 1 25.95 1 MET B N 1
ATOM 4163 C CA . MET B 1 1 ? -61.625 -3.074 34.094 1 25.95 1 MET B CA 1
ATOM 4164 C C . MET B 1 1 ? -60.312 -2.828 33.344 1 25.95 1 MET B C 1
ATOM 4166 O O . MET B 1 1 ? -60.094 -1.722 32.844 1 25.95 1 MET B O 1
ATOM 4170 N N . SER B 1 2 ? -59.219 -3.469 33.75 1 30.12 2 SER B N 1
ATOM 4171 C CA . SER B 1 2 ? -57.812 -3.258 33.406 1 30.12 2 SER B CA 1
ATOM 4172 C C . SER B 1 2 ? -57.531 -3.52 31.938 1 30.12 2 SER B C 1
ATOM 4174 O O . SER B 1 2 ? -57.938 -4.562 31.406 1 30.12 2 SER B O 1
ATOM 4176 N N . ASP B 1 3 ? -57.625 -2.547 31.094 1 30.58 3 ASP B N 1
ATOM 4177 C CA . ASP B 1 3 ? -57.438 -2.543 29.656 1 30.58 3 ASP B CA 1
ATOM 4178 C C . ASP B 1 3 ? -56.125 -3.268 29.266 1 30.58 3 ASP B C 1
ATOM 4180 O O . ASP B 1 3 ? -55.031 -2.775 29.547 1 30.58 3 ASP B O 1
ATOM 4184 N N . ARG B 1 4 ? -56.188 -4.629 29.516 1 35.91 4 ARG B N 1
ATOM 4185 C CA . ARG B 1 4 ? -55.125 -5.492 28.984 1 35.91 4 ARG B CA 1
ATOM 4186 C C . ARG B 1 4 ? -54.875 -5.191 27.5 1 35.91 4 ARG B C 1
ATOM 4188 O O . ARG B 1 4 ? -55.688 -5.512 26.641 1 35.91 4 ARG B O 1
ATOM 4195 N N . GLN B 1 5 ? -54.281 -4.062 27.188 1 36.19 5 GLN B N 1
ATOM 4196 C CA . GLN B 1 5 ? -53.938 -3.838 25.781 1 36.19 5 GLN B CA 1
ATOM 4197 C C . GLN B 1 5 ? -53.25 -5.066 25.188 1 36.19 5 GLN B C 1
ATOM 4199 O O . GLN B 1 5 ? -52.281 -5.586 25.766 1 36.19 5 GLN B O 1
ATOM 4204 N N . SER B 1 6 ? -53.938 -5.961 24.625 1 43.25 6 SER B N 1
ATOM 4205 C CA . SER B 1 6 ? -53.531 -7.152 23.891 1 43.25 6 SER B CA 1
ATOM 4206 C C . SER B 1 6 ? -52.344 -6.863 22.969 1 43.25 6 SER B C 1
ATOM 4208 O O . SER B 1 6 ? -52.438 -6.059 22.047 1 43.25 6 SER B O 1
ATOM 4210 N N . HIS B 1 7 ? -51.188 -6.82 23.484 1 48.62 7 HIS B N 1
ATOM 4211 C CA . HIS B 1 7 ? -50 -6.684 22.625 1 48.62 7 HIS B CA 1
ATOM 4212 C C . HIS B 1 7 ? -49.938 -7.82 21.609 1 48.62 7 HIS B C 1
ATOM 4214 O O . HIS B 1 7 ? -50.031 -8.992 21.984 1 48.62 7 HIS B O 1
ATOM 4220 N N . THR B 1 8 ? -50.438 -7.641 20.516 1 61.22 8 THR B N 1
ATOM 4221 C CA . THR B 1 8 ? -50.344 -8.617 19.438 1 61.22 8 THR B CA 1
ATOM 4222 C C . THR B 1 8 ? -48.906 -8.969 19.109 1 61.22 8 THR B C 1
ATOM 4224 O O . THR B 1 8 ? -48.031 -8.094 19.109 1 61.22 8 THR B O 1
ATOM 4227 N N . ARG B 1 9 ? -48.5 -10.234 19.219 1 68.62 9 ARG B N 1
ATOM 4228 C CA . ARG B 1 9 ? -47.156 -10.75 18.922 1 68.62 9 ARG B CA 1
ATOM 4229 C C . ARG B 1 9 ? -46.969 -10.93 17.422 1 68.62 9 ARG B C 1
ATOM 4231 O O . ARG B 1 9 ? -47.844 -11.438 16.734 1 68.62 9 ARG B O 1
ATOM 4238 N N . ALA B 1 10 ? -45.906 -10.328 16.938 1 67.62 10 ALA B N 1
ATOM 4239 C CA . ALA B 1 10 ? -45.531 -10.539 15.539 1 67.62 10 ALA B CA 1
ATOM 4240 C C . ALA B 1 10 ? -45.094 -11.977 15.305 1 67.62 10 ALA B C 1
ATOM 4242 O O . ALA B 1 10 ? -44.625 -12.648 16.234 1 67.62 10 ALA B O 1
ATOM 4243 N N . THR B 1 11 ? -45.344 -12.586 14.219 1 73.94 11 THR B N 1
ATOM 4244 C CA . THR B 1 11 ? -44.938 -13.953 13.875 1 73.94 11 THR B CA 1
ATOM 4245 C C . THR B 1 11 ? -43.438 -14.07 13.75 1 73.94 11 THR B C 1
ATOM 4247 O O . THR B 1 11 ? -42.844 -15.125 14.047 1 73.94 11 THR B O 1
ATOM 4250 N N . ASN B 1 12 ? -42.781 -13.016 13.328 1 70.56 12 ASN B N 1
ATOM 4251 C CA . ASN B 1 12 ? -41.344 -13.031 13.109 1 70.56 12 ASN B CA 1
ATOM 4252 C C . ASN B 1 12 ? -40.625 -12.039 14.023 1 70.56 12 ASN B C 1
ATOM 4254 O O . ASN B 1 12 ? -41.25 -11.062 14.484 1 70.56 12 ASN B O 1
ATOM 4258 N N . ALA B 1 13 ? -39.469 -12.359 14.383 1 76 13 ALA B N 1
ATOM 4259 C CA . ALA B 1 13 ? -38.625 -11.438 15.133 1 76 13 ALA B CA 1
ATOM 4260 C C . ALA B 1 13 ? -38.406 -10.141 14.359 1 76 13 ALA B C 1
ATOM 4262 O O . ALA B 1 13 ? -38.438 -10.133 13.125 1 76 13 ALA B O 1
ATOM 4263 N N . CYS B 1 14 ? -38.406 -8.984 15.023 1 73 14 CYS B N 1
ATOM 4264 C CA . CYS B 1 14 ? -38.188 -7.715 14.352 1 73 14 CYS B CA 1
ATOM 4265 C C . CYS B 1 14 ? -36.781 -7.684 13.711 1 73 14 CYS B C 1
ATOM 4267 O O . CYS B 1 14 ? -35.875 -8.367 14.172 1 73 14 CYS B O 1
ATOM 4269 N N . LEU B 1 15 ? -36.531 -7.023 12.633 1 72.44 15 LEU B N 1
ATOM 4270 C CA . LEU B 1 15 ? -35.312 -6.965 11.852 1 72.44 15 LEU B CA 1
ATOM 4271 C C . LEU B 1 15 ? -34.156 -6.414 12.688 1 72.44 15 LEU B C 1
ATOM 4273 O O . LEU B 1 15 ? -33 -6.816 12.516 1 72.44 15 LEU B O 1
ATOM 4277 N N . THR B 1 16 ? -34.344 -5.602 13.609 1 74.25 16 THR B N 1
ATOM 4278 C CA . THR B 1 16 ? -33.344 -5.02 14.5 1 74.25 16 THR B CA 1
ATOM 4279 C C . THR B 1 16 ? -32.812 -6.066 15.469 1 74.25 16 THR B C 1
ATOM 4281 O O . THR B 1 16 ? -31.609 -6.172 15.68 1 74.25 16 THR B O 1
ATOM 4284 N N . CYS B 1 17 ? -33.688 -6.789 16.078 1 72.56 17 CYS B N 1
ATOM 4285 C CA . CYS B 1 17 ? -33.281 -7.848 17 1 72.56 17 CYS B CA 1
ATOM 4286 C C . CYS B 1 17 ? -32.594 -8.992 16.266 1 72.56 17 CYS B C 1
ATOM 4288 O O . CYS B 1 17 ? -31.625 -9.57 16.75 1 72.56 17 CYS B O 1
ATOM 4290 N N . ARG B 1 18 ? -33 -9.312 15.016 1 70.56 18 ARG B N 1
ATOM 4291 C CA . ARG B 1 18 ? -32.406 -10.344 14.172 1 70.56 18 ARG B CA 1
ATOM 4292 C C . ARG B 1 18 ? -30.969 -9.961 13.781 1 70.56 18 ARG B C 1
ATOM 4294 O O . ARG B 1 18 ? -30.062 -10.805 13.812 1 70.56 18 ARG B O 1
ATOM 4301 N N . LYS B 1 19 ? -30.688 -8.742 13.562 1 65 19 LYS B N 1
ATOM 4302 C CA . LYS B 1 19 ? -29.375 -8.227 13.195 1 65 19 LYS B CA 1
ATOM 4303 C C . LYS B 1 19 ? -28.438 -8.234 14.383 1 65 19 LYS B C 1
ATOM 4305 O O . LYS B 1 19 ? -27.234 -8.445 14.227 1 65 19 LYS B O 1
ATOM 4310 N N . GLN B 1 20 ? -29 -8.125 15.5 1 66.12 20 GLN B N 1
ATOM 4311 C CA . GLN B 1 20 ? -28.219 -8.07 16.734 1 66.12 20 GLN B CA 1
ATOM 4312 C C . GLN B 1 20 ? -28.203 -9.422 17.438 1 66.12 20 GLN B C 1
ATOM 4314 O O . GLN B 1 20 ? -27.688 -9.547 18.547 1 66.12 20 GLN B O 1
ATOM 4319 N N . LYS B 1 21 ? -28.719 -10.422 16.766 1 63.88 21 LYS B N 1
ATOM 4320 C CA . LYS B 1 21 ? -28.859 -11.789 17.266 1 63.88 21 LYS B CA 1
ATOM 4321 C C . LYS B 1 21 ? -29.344 -11.789 18.703 1 63.88 21 LYS B C 1
ATOM 4323 O O . LYS B 1 21 ? -28.844 -12.555 19.547 1 63.88 21 LYS B O 1
ATOM 4328 N N . ARG B 1 22 ? -30.281 -10.961 19.031 1 70.88 22 ARG B N 1
ATOM 4329 C CA . ARG B 1 22 ? -30.938 -10.938 20.344 1 70.88 22 ARG B CA 1
ATOM 4330 C C . ARG B 1 22 ? -32.312 -11.594 20.281 1 70.88 22 ARG B C 1
ATOM 4332 O O . ARG B 1 22 ? -32.938 -11.648 19.219 1 70.88 22 ARG B O 1
ATOM 4339 N N . LYS B 1 23 ? -32.688 -12.172 21.391 1 74.62 23 LYS B N 1
ATOM 4340 C CA . LYS B 1 23 ? -33.969 -12.828 21.484 1 74.62 23 LYS B CA 1
ATOM 4341 C C . LYS B 1 23 ? -35.125 -11.805 21.516 1 74.62 23 LYS B C 1
ATOM 4343 O O . LYS B 1 23 ? -35.344 -11.156 22.531 1 74.62 23 LYS B O 1
ATOM 4348 N N . CYS B 1 24 ? -35.719 -11.594 20.359 1 73.12 24 CYS B N 1
ATOM 4349 C CA . CYS B 1 24 ? -36.844 -10.664 20.172 1 73.12 24 CYS B CA 1
ATOM 4350 C C . CYS B 1 24 ? -38.094 -11.164 20.891 1 73.12 24 CYS B C 1
ATOM 4352 O O . CYS B 1 24 ? -38.406 -12.352 20.828 1 73.12 24 CYS B O 1
ATOM 4354 N N . THR B 1 25 ? -38.812 -10.43 21.656 1 77.38 25 THR B N 1
ATOM 4355 C CA . THR B 1 25 ? -40.031 -10.828 22.344 1 77.38 25 THR B CA 1
ATOM 4356 C C . THR B 1 25 ? -41.219 -10.773 21.391 1 77.38 25 THR B C 1
ATOM 4358 O O . THR B 1 25 ? -42.344 -11.078 21.797 1 77.38 25 THR B O 1
ATOM 4361 N N . LYS B 1 26 ? -41.031 -10.398 20.047 1 74.94 26 LYS B N 1
ATOM 4362 C CA . LYS B 1 26 ? -42 -10.383 18.953 1 74.94 26 LYS B CA 1
ATOM 4363 C C . LYS B 1 26 ? -43.25 -9.562 19.344 1 74.94 26 LYS B C 1
ATOM 4365 O O . LYS B 1 26 ? -44.312 -9.766 18.797 1 74.94 26 LYS B O 1
ATOM 4370 N N . GLU B 1 27 ? -43.156 -8.609 20.281 1 76.56 27 GLU B N 1
ATOM 4371 C CA . GLU B 1 27 ? -44.281 -7.773 20.656 1 76.56 27 GLU B CA 1
ATOM 4372 C C . GLU B 1 27 ? -44.438 -6.605 19.703 1 76.56 27 GLU B C 1
ATOM 4374 O O . GLU B 1 27 ? -43.469 -6.039 19.219 1 76.56 27 GLU B O 1
ATOM 4379 N N . ARG B 1 28 ? -45.688 -6.352 19.125 1 72.5 28 ARG B N 1
ATOM 4380 C CA . ARG B 1 28 ? -46.031 -5.168 18.344 1 72.5 28 ARG B CA 1
ATOM 4381 C C . ARG B 1 28 ? -46.625 -4.082 19.234 1 72.5 28 ARG B C 1
ATOM 4383 O O . ARG B 1 28 ? -47.25 -4.383 20.266 1 72.5 28 ARG B O 1
ATOM 4390 N N . PRO B 1 29 ? -46.312 -2.861 18.781 1 72.25 29 PRO B N 1
ATOM 4391 C CA . PRO B 1 29 ? -45.531 -2.408 17.609 1 72.25 29 PRO B CA 1
ATOM 4392 C C . PRO B 1 29 ? -44.031 -2.416 17.859 1 72.25 29 PRO B C 1
ATOM 4394 O O . PRO B 1 29 ? -43.25 -2.252 16.906 1 72.25 29 PRO B O 1
ATOM 4397 N N . ARG B 1 30 ? -43.656 -2.646 19.125 1 75.5 30 ARG B N 1
ATOM 4398 C CA . ARG B 1 30 ? -42.25 -2.648 19.5 1 75.5 30 ARG B CA 1
ATOM 4399 C C . ARG B 1 30 ? -41.906 -3.814 20.438 1 75.5 30 ARG B C 1
ATOM 4401 O O . ARG B 1 30 ? -42.625 -4.047 21.406 1 75.5 30 ARG B O 1
ATOM 4408 N N . CYS B 1 31 ? -40.781 -4.578 20.016 1 75.5 31 CYS B N 1
ATOM 4409 C CA . CYS B 1 31 ? -40.438 -5.672 20.906 1 75.5 31 CYS B CA 1
ATOM 4410 C C . CYS B 1 31 ? -39.75 -5.145 22.156 1 75.5 31 CYS B C 1
ATOM 4412 O O . CYS B 1 31 ? -39.25 -4.02 22.172 1 75.5 31 CYS B O 1
ATOM 4414 N N . SER B 1 32 ? -39.875 -5.855 23.297 1 76.25 32 SER B N 1
ATOM 4415 C CA . SER B 1 32 ? -39.344 -5.438 24.594 1 76.25 32 SER B CA 1
ATOM 4416 C C . SER B 1 32 ? -37.844 -5.16 24.5 1 76.25 32 SER B C 1
ATOM 4418 O O . SER B 1 32 ? -37.312 -4.281 25.188 1 76.25 32 SER B O 1
ATOM 4420 N N . VAL B 1 33 ? -37.188 -5.848 23.594 1 74.38 33 VAL B N 1
ATOM 4421 C CA . VAL B 1 33 ? -35.719 -5.703 23.438 1 74.38 33 VAL B CA 1
ATOM 4422 C C . VAL B 1 33 ? -35.406 -4.391 22.734 1 74.38 33 VAL B C 1
ATOM 4424 O O . VAL B 1 33 ? -34.562 -3.627 23.172 1 74.38 33 VAL B O 1
ATOM 4427 N N . CYS B 1 34 ? -36.031 -4.148 21.719 1 73.69 34 CYS B N 1
ATOM 4428 C CA . CYS B 1 34 ? -35.875 -2.887 21 1 73.69 34 CYS B CA 1
ATOM 4429 C C . CYS B 1 34 ? -36.312 -1.707 21.859 1 73.69 34 CYS B C 1
ATOM 4431 O O . CYS B 1 34 ? -35.688 -0.641 21.828 1 73.69 34 CYS B O 1
ATOM 4433 N N . ARG B 1 35 ? -37.312 -1.818 22.641 1 74.56 35 ARG B N 1
ATOM 4434 C CA . ARG B 1 35 ? -37.781 -0.796 23.578 1 74.56 35 ARG B CA 1
ATOM 4435 C C . ARG B 1 35 ? -36.688 -0.477 24.609 1 74.56 35 ARG B C 1
ATOM 4437 O O . ARG B 1 35 ? -36.438 0.691 24.922 1 74.56 35 ARG B O 1
ATOM 4444 N N . LYS B 1 36 ? -36.125 -1.519 25.125 1 68.62 36 LYS B N 1
ATOM 4445 C CA . LYS B 1 36 ? -35.125 -1.343 26.156 1 68.62 36 LYS B CA 1
ATOM 4446 C C . LYS B 1 36 ? -33.844 -0.756 25.594 1 68.62 36 LYS B C 1
ATOM 4448 O O . LYS B 1 36 ? -33.156 0.027 26.25 1 68.62 36 LYS B O 1
ATOM 4453 N N . THR B 1 37 ? -33.594 -1.132 24.391 1 67.25 37 THR B N 1
ATOM 4454 C CA . THR B 1 37 ? -32.344 -0.716 23.781 1 67.25 37 THR B CA 1
ATOM 4455 C C . THR B 1 37 ? -32.531 0.581 23 1 67.25 37 THR B C 1
ATOM 4457 O O . THR B 1 37 ? -31.547 1.144 22.484 1 67.25 37 THR B O 1
ATOM 4460 N N . GLY B 1 38 ? -33.656 1.169 22.906 1 66.56 38 GLY B N 1
ATOM 4461 C CA . GLY B 1 38 ? -34.031 2.418 22.25 1 66.56 38 GLY B CA 1
ATOM 4462 C C . GLY B 1 38 ? -33.906 2.363 20.734 1 66.56 38 GLY B C 1
ATOM 4463 O O . GLY B 1 38 ? -33.719 3.395 20.094 1 66.56 38 GLY B O 1
ATOM 4464 N N . ARG B 1 39 ? -33.875 1.232 20.188 1 62.69 39 ARG B N 1
ATOM 4465 C CA . ARG B 1 39 ? -33.781 1.084 18.734 1 62.69 39 ARG B CA 1
ATOM 4466 C C . ARG B 1 39 ? -35.188 0.934 18.109 1 62.69 39 ARG B C 1
ATOM 4468 O O . ARG B 1 39 ? -36.125 0.578 18.781 1 62.69 39 ARG B O 1
ATOM 4475 N N . ALA B 1 40 ? -35.25 1.39 16.859 1 68.62 40 ALA B N 1
ATOM 4476 C CA . ALA B 1 40 ? -36.5 1.232 16.156 1 68.62 40 ALA B CA 1
ATOM 4477 C C . ALA B 1 40 ? -36.781 -0.236 15.836 1 68.62 40 ALA B C 1
ATOM 4479 O O . ALA B 1 40 ? -35.938 -0.938 15.312 1 68.62 40 ALA B O 1
ATOM 4480 N N . CYS B 1 41 ? -37.906 -0.766 16.297 1 69.75 41 CYS B N 1
ATOM 4481 C CA . CYS B 1 41 ? -38.406 -2.113 16.031 1 69.75 41 CYS B CA 1
ATOM 4482 C C . CYS B 1 41 ? -39.031 -2.203 14.648 1 69.75 41 CYS B C 1
ATOM 4484 O O . CYS B 1 41 ? -39.906 -1.405 14.312 1 69.75 41 CYS B O 1
ATOM 4486 N N . ASP B 1 42 ? -38.469 -2.746 13.656 1 70.62 42 ASP B N 1
ATOM 4487 C CA . ASP B 1 42 ? -38.938 -2.846 12.281 1 70.62 42 ASP B CA 1
ATOM 4488 C C . ASP B 1 42 ? -39.469 -4.238 11.984 1 70.62 42 ASP B C 1
ATOM 4490 O O . ASP B 1 42 ? -38.75 -5.227 12.023 1 70.62 42 ASP B O 1
ATOM 4494 N N . TYR B 1 43 ? -40.781 -4.336 11.891 1 67.06 43 TYR B N 1
ATOM 4495 C CA . TYR B 1 43 ? -41.438 -5.586 11.531 1 67.06 43 TYR B CA 1
ATOM 4496 C C . TYR B 1 43 ? -41.781 -5.621 10.039 1 67.06 43 TYR B C 1
ATOM 4498 O O . TYR B 1 43 ? -42.625 -6.387 9.602 1 67.06 43 TYR B O 1
ATOM 4506 N N . THR B 1 44 ? -41.312 -4.73 9.125 1 59.81 44 THR B N 1
ATOM 4507 C CA . THR B 1 44 ? -41.656 -4.727 7.711 1 59.81 44 THR B CA 1
ATOM 4508 C C . THR B 1 44 ? -41.375 -6.086 7.078 1 59.81 44 THR B C 1
ATOM 4510 O O . THR B 1 44 ? -40.281 -6.633 7.234 1 59.81 44 THR B O 1
ATOM 4513 N N . PRO B 1 45 ? -42.344 -6.832 6.648 1 47.84 45 PRO B N 1
ATOM 4514 C CA . PRO B 1 45 ? -42.094 -8.086 5.934 1 47.84 45 PRO B CA 1
ATOM 4515 C C . PRO B 1 45 ? -41.188 -7.906 4.719 1 47.84 45 PRO B C 1
ATOM 4517 O O . PRO B 1 45 ? -41.156 -6.82 4.133 1 47.84 45 PRO B O 1
ATOM 4520 N N . PRO B 1 46 ? -40.281 -8.695 4.492 1 36.75 46 PRO B N 1
ATOM 4521 C CA . PRO B 1 46 ? -39.531 -8.523 3.248 1 36.75 46 PRO B CA 1
ATOM 4522 C C . PRO B 1 46 ? -40.438 -8.469 2.016 1 36.75 46 PRO B C 1
ATOM 4524 O O . PRO B 1 46 ? -41.375 -9.234 1.909 1 36.75 46 PRO B O 1
ATOM 4527 N N . SER B 1 47 ? -40.625 -7.332 1.381 1 33.72 47 SER B N 1
ATOM 4528 C CA . SER B 1 47 ? -41.469 -7.184 0.19 1 33.72 47 SER B CA 1
ATOM 4529 C C . SER B 1 47 ? -41.062 -8.188 -0.887 1 33.72 47 SER B C 1
ATOM 4531 O O . SER B 1 47 ? -39.906 -8.312 -1.225 1 33.72 47 SER B O 1
ATOM 4533 N N . THR B 1 48 ? -41.75 -9.305 -1.023 1 33.28 48 THR B N 1
ATOM 4534 C CA . THR B 1 48 ? -41.75 -10.109 -2.244 1 33.28 48 THR B CA 1
ATOM 4535 C C . THR B 1 48 ? -42.125 -9.25 -3.453 1 33.28 48 THR B C 1
ATOM 4537 O O . THR B 1 48 ? -43.25 -8.766 -3.572 1 33.28 48 THR B O 1
ATOM 4540 N N . ASN B 1 49 ? -41.25 -8.406 -3.945 1 26.58 49 ASN B N 1
ATOM 4541 C CA . ASN B 1 49 ? -41.562 -7.648 -5.156 1 26.58 49 ASN B CA 1
ATOM 4542 C C . ASN B 1 49 ? -42.062 -8.555 -6.27 1 26.58 49 ASN B C 1
ATOM 4544 O O . ASN B 1 49 ? -41.312 -9.406 -6.77 1 26.58 49 ASN B O 1
ATOM 4548 N N . SER B 1 50 ? -43.281 -8.977 -6.238 1 26.09 50 SER B N 1
ATOM 4549 C CA . SER B 1 50 ? -43.938 -9.539 -7.406 1 26.09 50 SER B CA 1
ATOM 4550 C C . SER B 1 50 ? -44 -8.523 -8.547 1 26.09 50 SER B C 1
ATOM 4552 O O . SER B 1 50 ? -44.75 -7.547 -8.477 1 26.09 50 SER B O 1
ATOM 4554 N N . SER B 1 51 ? -42.906 -8.172 -9.164 1 23.84 51 SER B N 1
ATOM 4555 C CA . SER B 1 51 ? -42.906 -7.328 -10.359 1 23.84 51 SER B CA 1
ATOM 4556 C C . SER B 1 51 ? -43.812 -7.891 -11.438 1 23.84 51 SER B C 1
ATOM 4558 O O . SER B 1 51 ? -43.625 -9.008 -11.906 1 23.84 51 SER B O 1
ATOM 4560 N N . ASN B 1 52 ? -45.062 -7.598 -11.383 1 21.41 52 ASN B N 1
ATOM 4561 C CA . ASN B 1 52 ? -45.969 -7.758 -12.508 1 21.41 52 ASN B CA 1
ATOM 4562 C C . ASN B 1 52 ? -45.469 -7.016 -13.742 1 21.41 52 ASN B C 1
ATOM 4564 O O . ASN B 1 52 ? -45.156 -5.824 -13.68 1 21.41 52 ASN B O 1
ATOM 4568 N N . ALA B 1 53 ? -45.031 -7.754 -14.852 1 22.27 53 ALA B N 1
ATOM 4569 C CA . ALA B 1 53 ? -44.656 -7.484 -16.234 1 22.27 53 ALA B CA 1
ATOM 4570 C C . ALA B 1 53 ? -45.719 -6.707 -16.969 1 22.27 53 ALA B C 1
ATOM 4572 O O . ALA B 1 53 ? -46.781 -7.254 -17.281 1 22.27 53 ALA B O 1
ATOM 4573 N N . ILE B 1 54 ? -46.062 -5.496 -16.609 1 21.03 54 ILE B N 1
ATOM 4574 C CA . ILE B 1 54 ? -47.031 -4.832 -17.469 1 21.03 54 ILE B CA 1
ATOM 4575 C C . ILE B 1 54 ? -46.5 -4.812 -18.906 1 21.03 54 ILE B C 1
ATOM 4577 O O . ILE B 1 54 ? -45.344 -4.535 -19.141 1 21.03 54 ILE B O 1
ATOM 4581 N N . ASP B 1 55 ? -47.312 -5.246 -19.938 1 20.09 55 ASP B N 1
ATOM 4582 C CA . ASP B 1 55 ? -47.406 -5.512 -21.375 1 20.09 55 ASP B CA 1
ATOM 4583 C C . ASP B 1 55 ? -47.25 -4.227 -22.172 1 20.09 55 ASP B C 1
ATOM 4585 O O . ASP B 1 55 ? -48.219 -3.469 -22.328 1 20.09 55 ASP B O 1
ATOM 4589 N N . SER B 1 56 ? -46.438 -3.256 -21.828 1 20 56 SER B N 1
ATOM 4590 C CA . SER B 1 56 ? -46.5 -2.066 -22.672 1 20 56 SER B CA 1
ATOM 4591 C C . SER B 1 56 ? -46.188 -2.412 -24.125 1 20 56 SER B C 1
ATOM 4593 O O . SER B 1 56 ? -45.188 -3.072 -24.422 1 20 56 SER B O 1
ATOM 4595 N N . SER B 1 57 ? -47.156 -2.365 -25.094 1 18.97 57 SER B N 1
ATOM 4596 C CA . SER B 1 57 ? -47.406 -2.512 -26.516 1 18.97 57 SER B CA 1
ATOM 4597 C C . SER B 1 57 ? -46.438 -1.691 -27.344 1 18.97 57 SER B C 1
ATOM 4599 O O . SER B 1 57 ? -45.812 -0.759 -26.828 1 18.97 57 SER B O 1
ATOM 4601 N N . GLU B 1 58 ? -46.438 -1.878 -28.891 1 18.69 58 GLU B N 1
ATOM 4602 C CA . GLU B 1 58 ? -45.75 -2.043 -30.172 1 18.69 58 GLU B CA 1
ATOM 4603 C C . GLU B 1 58 ? -45.5 -0.695 -30.828 1 18.69 58 GLU B C 1
ATOM 4605 O O . GLU B 1 58 ? -45.031 -0.638 -31.969 1 18.69 58 GLU B O 1
ATOM 4610 N N . ARG B 1 59 ? -45.781 0.566 -30.422 1 20.16 59 ARG B N 1
ATOM 4611 C CA . ARG B 1 59 ? -45.938 1.489 -31.547 1 20.16 59 ARG B CA 1
ATOM 4612 C C . ARG B 1 59 ? -44.656 1.643 -32.312 1 20.16 59 ARG B C 1
ATOM 4614 O O . ARG B 1 59 ? -43.625 1.998 -31.75 1 20.16 59 ARG B O 1
ATOM 4621 N N . SER B 1 60 ? -44.344 0.947 -33.562 1 18.84 60 SER B N 1
ATOM 4622 C CA . SER B 1 60 ? -43.344 0.726 -34.625 1 18.84 60 SER B CA 1
ATOM 4623 C C . SER B 1 60 ? -43 2.029 -35.312 1 18.84 60 SER B C 1
ATOM 4625 O O . SER B 1 60 ? -42.281 2.021 -36.312 1 18.84 60 SER B O 1
ATOM 4627 N N . GLY B 1 61 ? -43.375 3.291 -35 1 19.25 61 GLY B N 1
ATOM 4628 C CA . GLY B 1 61 ? -43.312 4.16 -36.188 1 19.25 61 GLY B CA 1
ATOM 4629 C C . GLY B 1 61 ? -41.906 4.344 -36.719 1 19.25 61 GLY B C 1
ATOM 4630 O O . GLY B 1 61 ? -40.938 4.199 -35.969 1 19.25 61 GLY B O 1
ATOM 4631 N N . SER B 1 62 ? -41.656 4.219 -38.062 1 20.11 62 SER B N 1
ATOM 4632 C CA . SER B 1 62 ? -40.656 4.109 -39.125 1 20.11 62 SER B CA 1
ATOM 4633 C C . SER B 1 62 ? -39.875 5.398 -39.25 1 20.11 62 SER B C 1
ATOM 4635 O O . SER B 1 62 ? -39.062 5.535 -40.188 1 20.11 62 SER B O 1
ATOM 4637 N N . GLN B 1 63 ? -39.719 6.316 -38.312 1 19.47 63 GLN B N 1
ATOM 4638 C CA . GLN B 1 63 ? -39.281 7.562 -38.938 1 19.47 63 GLN B CA 1
ATOM 4639 C C . GLN B 1 63 ? -37.875 7.398 -39.531 1 19.47 63 GLN B C 1
ATOM 4641 O O . GLN B 1 63 ? -37 6.785 -38.938 1 19.47 63 GLN B O 1
ATOM 4646 N N . GLU B 1 64 ? -37.719 7.535 -40.844 1 20.94 64 GLU B N 1
ATOM 4647 C CA . GLU B 1 64 ? -36.75 7.527 -41.938 1 20.94 64 GLU B CA 1
ATOM 4648 C C . GLU B 1 64 ? -35.625 8.539 -41.656 1 20.94 64 GLU B C 1
ATOM 4650 O O . GLU B 1 64 ? -34.719 8.711 -42.5 1 20.94 64 GLU B O 1
ATOM 4655 N N . THR B 1 65 ? -35.312 8.938 -40.406 1 19.88 65 THR B N 1
ATOM 4656 C CA . THR B 1 65 ? -34.531 10.164 -40.562 1 19.88 65 THR B CA 1
ATOM 4657 C C . THR B 1 65 ? -33.188 9.883 -41.25 1 19.88 65 THR B C 1
ATOM 4659 O O . THR B 1 65 ? -32.562 8.852 -41 1 19.88 65 THR B O 1
ATOM 4662 N N . THR B 1 66 ? -32.906 10.438 -42.406 1 21.67 66 THR B N 1
ATOM 4663 C CA . THR B 1 66 ? -31.922 10.633 -43.469 1 21.67 66 THR B CA 1
ATOM 4664 C C . THR B 1 66 ? -30.609 11.141 -42.875 1 21.67 66 THR B C 1
ATOM 4666 O O . THR B 1 66 ? -30.531 12.289 -42.438 1 21.67 66 THR B O 1
ATOM 4669 N N . GLY B 1 67 ? -29.969 10.367 -41.969 1 19.06 67 GLY B N 1
ATOM 4670 C CA . GLY B 1 67 ? -28.812 10.836 -41.219 1 19.06 67 GLY B CA 1
ATOM 4671 C C . GLY B 1 67 ? -27.609 11.125 -42.062 1 19.06 67 GLY B C 1
ATOM 4672 O O . GLY B 1 67 ? -27.078 10.242 -42.75 1 19.06 67 GLY B O 1
ATOM 4673 N N . ASN B 1 68 ? -27.641 12.25 -42.781 1 21.91 68 ASN B N 1
ATOM 4674 C CA . ASN B 1 68 ? -26.484 12.758 -43.5 1 21.91 68 ASN B CA 1
ATOM 4675 C C . ASN B 1 68 ? -25.219 12.742 -42.656 1 21.91 68 ASN B C 1
ATOM 4677 O O . ASN B 1 68 ? -25.219 13.242 -41.531 1 21.91 68 ASN B O 1
ATOM 4681 N N . GLY B 1 69 ? -24.359 11.789 -42.781 1 20.97 69 GLY B N 1
ATOM 4682 C CA . GLY B 1 69 ? -23.188 11.227 -42.125 1 20.97 69 GLY B CA 1
ATOM 4683 C C . GLY B 1 69 ? -22.016 12.195 -42.031 1 20.97 69 GLY B C 1
ATOM 4684 O O . GLY B 1 69 ? -20.875 11.812 -42.219 1 20.97 69 GLY B O 1
ATOM 4685 N N . SER B 1 70 ? -22.312 13.531 -42 1 23.62 70 SER B N 1
ATOM 4686 C CA . SER B 1 70 ? -21.094 14.312 -42.094 1 23.62 70 SER B CA 1
ATOM 4687 C C . SER B 1 70 ? -20.156 14.008 -40.906 1 23.62 70 SER B C 1
ATOM 4689 O O . SER B 1 70 ? -20.594 13.977 -39.75 1 23.62 70 SER B O 1
ATOM 4691 N N . TRP B 1 71 ? -19.078 13.297 -41.156 1 21.73 71 TRP B N 1
ATOM 4692 C CA . TRP B 1 71 ? -18.031 12.75 -40.312 1 21.73 71 TRP B CA 1
ATOM 4693 C C . TRP B 1 71 ? -17.359 13.852 -39.5 1 21.73 71 TRP B C 1
ATOM 4695 O O . TRP B 1 71 ? -16.734 14.758 -40.062 1 21.73 71 TRP B O 1
ATOM 4705 N N . PRO B 1 72 ? -18.156 14.523 -38.594 1 23.88 72 PRO B N 1
ATOM 4706 C CA . PRO B 1 72 ? -17.438 15.641 -38 1 23.88 72 PRO B CA 1
ATOM 4707 C C . PRO B 1 72 ? -16.125 15.219 -37.344 1 23.88 72 PRO B C 1
ATOM 4709 O O . PRO B 1 72 ? -15.977 14.062 -36.938 1 23.88 72 PRO B O 1
ATOM 4712 N N . HIS B 1 73 ? -14.977 15.781 -37.656 1 23.48 73 HIS B N 1
ATOM 4713 C CA . HIS B 1 73 ? -13.586 15.812 -37.219 1 23.48 73 HIS B CA 1
ATOM 4714 C C . HIS B 1 73 ? -13.492 15.938 -35.719 1 23.48 73 HIS B C 1
ATOM 4716 O O . HIS B 1 73 ? -12.68 16.719 -35.188 1 23.48 73 HIS B O 1
ATOM 4722 N N . GLY B 1 74 ? -14.336 15.18 -35 1 22.95 74 GLY B N 1
ATOM 4723 C CA . GLY B 1 74 ? -14.539 15.383 -33.562 1 22.95 74 GLY B CA 1
ATOM 4724 C C . GLY B 1 74 ? -13.289 15.133 -32.75 1 22.95 74 GLY B C 1
ATOM 4725 O O . GLY B 1 74 ? -12.617 14.117 -32.938 1 22.95 74 GLY B O 1
ATOM 4726 N N . GLY B 1 75 ? -12.484 16.141 -32.5 1 25.88 75 GLY B N 1
ATOM 4727 C CA . GLY B 1 75 ? -11.43 16.219 -31.5 1 25.88 75 GLY B CA 1
ATOM 4728 C C . GLY B 1 75 ? -11.719 15.406 -30.25 1 25.88 75 GLY B C 1
ATOM 4729 O O . GLY B 1 75 ? -12.852 15.383 -29.766 1 25.88 75 GLY B O 1
ATOM 4730 N N . VAL B 1 76 ? -11.086 14.242 -30.234 1 27.55 76 VAL B N 1
ATOM 4731 C CA . VAL B 1 76 ? -11.227 13.32 -29.109 1 27.55 76 VAL B CA 1
ATOM 4732 C C . VAL B 1 76 ? -11.195 14.094 -27.797 1 27.55 76 VAL B C 1
ATOM 4734 O O . VAL B 1 76 ? -10.156 14.648 -27.422 1 27.55 76 VAL B O 1
ATOM 4737 N N . GLN B 1 77 ? -12.102 14.938 -27.578 1 27.44 77 GLN B N 1
ATOM 4738 C CA . GLN B 1 77 ? -12.305 15.492 -26.25 1 27.44 77 GLN B CA 1
ATOM 4739 C C . GLN B 1 77 ? -12.266 14.391 -25.188 1 27.44 77 GLN B C 1
ATOM 4741 O O . GLN B 1 77 ? -12.953 13.375 -25.312 1 27.44 77 GLN B O 1
ATOM 4746 N N . LEU B 1 78 ? -11.062 14.133 -24.641 1 29.86 78 LEU B N 1
ATOM 4747 C CA . LEU B 1 78 ? -11.109 13.297 -23.453 1 29.86 78 LEU B CA 1
ATOM 4748 C C . LEU B 1 78 ? -12.43 13.484 -22.703 1 29.86 78 LEU B C 1
ATOM 4750 O O . LEU B 1 78 ? -12.867 14.617 -22.5 1 29.86 78 LEU B O 1
ATOM 4754 N N . PRO B 1 79 ? -13.344 12.656 -22.953 1 30.59 79 PRO B N 1
ATOM 4755 C CA . PRO B 1 79 ? -14.617 12.867 -22.266 1 30.59 79 PRO B CA 1
ATOM 4756 C C . PRO B 1 79 ? -14.438 13.336 -20.828 1 30.59 79 PRO B C 1
ATOM 4758 O O . PRO B 1 79 ? -13.523 12.875 -20.141 1 30.59 79 PRO B O 1
ATOM 4761 N N . ARG B 1 80 ? -14.82 14.484 -20.5 1 33.06 80 ARG B N 1
ATOM 4762 C CA . ARG B 1 80 ? -15.039 15.102 -19.203 1 33.06 80 ARG B CA 1
ATOM 4763 C C . ARG B 1 80 ? -15.75 14.141 -18.25 1 33.06 80 ARG B C 1
ATOM 4765 O O . ARG B 1 80 ? -16.953 13.883 -18.406 1 33.06 80 ARG B O 1
ATOM 4772 N N . SER B 1 81 ? -15.266 13.109 -17.891 1 32.5 81 SER B N 1
ATOM 4773 C CA . SER B 1 81 ? -16.016 12.453 -16.828 1 32.5 81 SER B CA 1
ATOM 4774 C C . SER B 1 81 ? -16.484 13.461 -15.781 1 32.5 81 SER B C 1
ATOM 4776 O O . SER B 1 81 ? -15.703 13.852 -14.906 1 32.5 81 SER B O 1
ATOM 4778 N N . SER B 1 82 ? -17.172 14.469 -16.094 1 33.66 82 SER B N 1
ATOM 4779 C CA . SER B 1 82 ? -17.906 15.383 -15.227 1 33.66 82 SER B CA 1
ATOM 4780 C C . SER B 1 82 ? -18.609 14.633 -14.102 1 33.66 82 SER B C 1
ATOM 4782 O O . SER B 1 82 ? -19.391 15.219 -13.352 1 33.66 82 SER B O 1
ATOM 4784 N N . VAL B 1 83 ? -18.891 13.344 -14.273 1 33.47 83 VAL B N 1
ATOM 4785 C CA . VAL B 1 83 ? -19.953 12.727 -13.477 1 33.47 83 VAL B CA 1
ATOM 4786 C C . VAL B 1 83 ? -19.516 12.648 -12.016 1 33.47 83 VAL B C 1
ATOM 4788 O O . VAL B 1 83 ? -19.484 11.57 -11.422 1 33.47 83 VAL B O 1
ATOM 4791 N N . LEU B 1 84 ? -18.422 13.047 -11.625 1 39.22 84 LEU B N 1
ATOM 4792 C CA . LEU B 1 84 ? -18.422 12.844 -10.18 1 39.22 84 LEU B CA 1
ATOM 4793 C C . LEU B 1 84 ? -19.656 13.484 -9.547 1 39.22 84 LEU B C 1
ATOM 4795 O O . LEU B 1 84 ? -19.688 14.695 -9.328 1 39.22 84 LEU B O 1
ATOM 4799 N N . GLY B 1 85 ? -20.719 13.164 -9.914 1 38.81 85 GLY B N 1
ATOM 4800 C CA . GLY B 1 85 ? -21.938 13.586 -9.242 1 38.81 85 GLY B CA 1
ATOM 4801 C C . GLY B 1 85 ? -21.812 13.578 -7.727 1 38.81 85 GLY B C 1
ATOM 4802 O O . GLY B 1 85 ? -21.156 12.703 -7.156 1 38.81 85 GLY B O 1
ATOM 4803 N N . THR B 1 86 ? -22.062 14.703 -7.078 1 47.25 86 THR B N 1
ATOM 4804 C CA . THR B 1 86 ? -22.031 15.102 -5.676 1 47.25 86 THR B CA 1
ATOM 4805 C C . THR B 1 86 ? -22.5 13.961 -4.777 1 47.25 86 THR B C 1
ATOM 4807 O O . THR B 1 86 ? -21.906 13.695 -3.732 1 47.25 86 THR B O 1
ATOM 4810 N N . SER B 1 87 ? -23.578 13.25 -5.301 1 46 87 SER B N 1
ATOM 4811 C CA . SER B 1 87 ? -24.203 12.289 -4.395 1 46 87 SER B CA 1
ATOM 4812 C C . SER B 1 87 ? -23.375 11.008 -4.293 1 46 87 SER B C 1
ATOM 4814 O O . SER B 1 87 ? -23.266 10.422 -3.213 1 46 87 SER B O 1
ATOM 4816 N N . THR B 1 88 ? -22.891 10.477 -5.449 1 48.97 88 THR B N 1
ATOM 4817 C CA . THR B 1 88 ? -22.172 9.211 -5.539 1 48.97 88 THR B CA 1
ATOM 4818 C C . THR B 1 88 ? -20.891 9.25 -4.727 1 48.97 88 THR B C 1
ATOM 4820 O O . THR B 1 88 ? -20.516 8.266 -4.082 1 48.97 88 THR B O 1
ATOM 4823 N N . THR B 1 89 ? -20.359 10.414 -4.555 1 61.38 89 THR B N 1
ATOM 4824 C CA . THR B 1 89 ? -19.109 10.625 -3.828 1 61.38 89 THR B CA 1
ATOM 4825 C C . THR B 1 89 ? -19.375 10.75 -2.33 1 61.38 89 THR B C 1
ATOM 4827 O O . THR B 1 89 ? -18.5 10.453 -1.513 1 61.38 89 THR B O 1
ATOM 4830 N N . ASP B 1 90 ? -20.719 10.727 -2.146 1 77.81 90 ASP B N 1
ATOM 4831 C CA . ASP B 1 90 ? -21.016 10.992 -0.744 1 77.81 90 ASP B CA 1
ATOM 4832 C C . ASP B 1 90 ? -21 9.703 0.074 1 77.81 90 ASP B C 1
ATOM 4834 O O . ASP B 1 90 ? -20.469 9.672 1.187 1 77.81 90 ASP B O 1
ATOM 4838 N N . GLY B 1 91 ? -21.5 8.609 -0.599 1 85.94 91 GLY B N 1
ATOM 4839 C CA . GLY B 1 91 ? -21.5 7.359 0.148 1 85.94 91 GLY B CA 1
ATOM 4840 C C . GLY B 1 91 ? -20.125 6.805 0.41 1 85.94 91 GLY B C 1
ATOM 4841 O O . GLY B 1 91 ? -19.812 6.375 1.524 1 85.94 91 GLY B O 1
ATOM 4842 N N . LEU B 1 92 ? -19.359 6.902 -0.55 1 89.81 92 LEU B N 1
ATOM 4843 C CA . LEU B 1 92 ? -18 6.418 -0.406 1 89.81 92 LEU B CA 1
ATOM 4844 C C . LEU B 1 92 ? -17.219 7.27 0.593 1 89.81 92 LEU B C 1
ATOM 4846 O O . LEU B 1 92 ? -16.484 6.738 1.433 1 89.81 92 LEU B O 1
ATOM 4850 N N . SER B 1 93 ? -17.438 8.5 0.494 1 91.56 93 SER B N 1
ATOM 4851 C CA . SER B 1 93 ? -16.766 9.398 1.434 1 91.56 93 SER B CA 1
ATOM 4852 C C . SER B 1 93 ? -17.172 9.094 2.871 1 91.56 93 SER B C 1
ATOM 4854 O O . SER B 1 93 ? -16.344 9.086 3.773 1 91.56 93 SER B O 1
ATOM 4856 N N . THR B 1 94 ? -18.422 8.789 3.021 1 92.94 94 THR B N 1
ATOM 4857 C CA . THR B 1 94 ? -18.922 8.477 4.355 1 92.94 94 THR B CA 1
ATOM 4858 C C . THR B 1 94 ? -18.219 7.25 4.926 1 92.94 94 THR B C 1
ATOM 4860 O O . THR B 1 94 ? -17.844 7.238 6.102 1 92.94 94 THR B O 1
ATOM 4863 N N . LEU B 1 95 ? -18 6.293 4.129 1 92.81 95 LEU B N 1
ATOM 4864 C CA . LEU B 1 95 ? -17.391 5.039 4.555 1 92.81 95 LEU B CA 1
ATOM 4865 C C . LEU B 1 95 ? -15.977 5.277 5.074 1 92.81 95 LEU B C 1
ATOM 4867 O O . LEU B 1 95 ? -15.5 4.555 5.953 1 92.81 95 LEU B O 1
ATOM 4871 N N . PHE B 1 96 ? -15.305 6.285 4.594 1 95.06 96 PHE B N 1
ATOM 4872 C CA . PHE B 1 96 ? -13.906 6.52 4.945 1 95.06 96 PHE B CA 1
ATOM 4873 C C . PHE B 1 96 ? -13.789 7.605 6.008 1 95.06 96 PHE B C 1
ATOM 4875 O O . PHE B 1 96 ? -12.82 7.637 6.766 1 95.06 96 PHE B O 1
ATOM 4882 N N . LEU B 1 97 ? -14.773 8.469 6.082 1 95.44 97 LEU B N 1
ATOM 4883 C CA . LEU B 1 97 ? -14.75 9.531 7.078 1 95.44 97 LEU B CA 1
ATOM 4884 C C . LEU B 1 97 ? -15.273 9.031 8.422 1 95.44 97 LEU B C 1
ATOM 4886 O O . LEU B 1 97 ? -14.766 9.43 9.477 1 95.44 97 LEU B O 1
ATOM 4890 N N . ASP B 1 98 ? -16.266 8.156 8.336 1 94.06 98 ASP B N 1
ATOM 4891 C CA . ASP B 1 98 ? -16.844 7.535 9.523 1 94.06 98 ASP B CA 1
ATOM 4892 C C . ASP B 1 98 ? -17.547 6.227 9.172 1 94.06 98 ASP B C 1
ATOM 4894 O O . ASP B 1 98 ? -18.734 6.223 8.828 1 94.06 98 ASP B O 1
ATOM 4898 N N . SER B 1 99 ? -16.938 5.16 9.453 1 91.5 99 SER B N 1
ATOM 4899 C CA . SER B 1 99 ? -17.422 3.859 9.008 1 91.5 99 SER B CA 1
ATOM 4900 C C . SER B 1 99 ? -18.578 3.381 9.883 1 91.5 99 SER B C 1
ATOM 4902 O O . SER B 1 99 ? -19.281 2.434 9.523 1 91.5 99 SER B O 1
ATOM 4904 N N . ASP B 1 100 ? -18.797 3.998 10.977 1 88.69 100 ASP B N 1
ATOM 4905 C CA . ASP B 1 100 ? -19.906 3.611 11.859 1 88.69 100 ASP B CA 1
ATOM 4906 C C . ASP B 1 100 ? -21.234 4.141 11.336 1 88.69 100 ASP B C 1
ATOM 4908 O O . ASP B 1 100 ? -22.297 3.689 11.766 1 88.69 100 ASP B O 1
ATOM 4912 N N . VAL B 1 101 ? -21.094 5.102 10.469 1 89.12 101 VAL B N 1
ATOM 4913 C CA . VAL B 1 101 ? -22.312 5.652 9.859 1 89.12 101 VAL B CA 1
ATOM 4914 C C . VAL B 1 101 ? -22.641 4.887 8.578 1 89.12 101 VAL B C 1
ATOM 4916 O O . VAL B 1 101 ? -21.781 4.734 7.699 1 89.12 101 VAL B O 1
ATOM 4919 N N . SER B 1 102 ? -23.828 4.352 8.5 1 83.25 102 SER B N 1
ATOM 4920 C CA . SER B 1 102 ? -24.219 3.572 7.332 1 83.25 102 SER B CA 1
ATOM 4921 C C . SER B 1 102 ? -24.172 4.418 6.062 1 83.25 102 SER B C 1
ATOM 4923 O O . SER B 1 102 ? -24.875 5.422 5.949 1 83.25 102 SER B O 1
ATOM 4925 N N . PRO B 1 103 ? -23.438 3.986 5.199 1 81.69 103 PRO B N 1
ATOM 4926 C CA . PRO B 1 103 ? -23.328 4.781 3.977 1 81.69 103 PRO B CA 1
ATOM 4927 C C . PRO B 1 103 ? -24.5 4.562 3.016 1 81.69 103 PRO B C 1
ATOM 4929 O O . PRO B 1 103 ? -25.109 3.492 3.018 1 81.69 103 PRO B O 1
ATOM 4932 N N . ASP B 1 104 ? -24.766 5.637 2.311 1 82.31 104 ASP B N 1
ATOM 4933 C CA . ASP B 1 104 ? -25.609 5.469 1.134 1 82.31 104 ASP B CA 1
ATOM 4934 C C . ASP B 1 104 ? -24.906 4.625 0.07 1 82.31 104 ASP B C 1
ATOM 4936 O O . ASP B 1 104 ? -23.891 5.039 -0.491 1 82.31 104 ASP B O 1
ATOM 4940 N N . ARG B 1 105 ? -25.453 3.494 -0.187 1 84.69 105 ARG B N 1
ATOM 4941 C CA . ARG B 1 105 ? -24.766 2.559 -1.077 1 84.69 105 ARG B CA 1
ATOM 4942 C C . ARG B 1 105 ? -25.234 2.746 -2.52 1 84.69 105 ARG B C 1
ATOM 4944 O O . ARG B 1 105 ? -25 1.878 -3.365 1 84.69 105 ARG B O 1
ATOM 4951 N N . SER B 1 106 ? -25.766 3.844 -2.82 1 83.19 106 SER B N 1
ATOM 4952 C CA . SER B 1 106 ? -26.219 4.133 -4.176 1 83.19 106 SER B CA 1
ATOM 4953 C C . SER B 1 106 ? -25.047 4.195 -5.152 1 83.19 106 SER B C 1
ATOM 4955 O O . SER B 1 106 ? -25.234 4.062 -6.363 1 83.19 106 SER B O 1
ATOM 4957 N N . TYR B 1 107 ? -23.859 4.348 -4.602 1 82.25 107 TYR B N 1
ATOM 4958 C CA . TYR B 1 107 ? -22.672 4.418 -5.461 1 82.25 107 TYR B CA 1
ATOM 4959 C C . TYR B 1 107 ? -22.453 3.098 -6.188 1 82.25 107 TYR B C 1
ATOM 4961 O O . TYR B 1 107 ? -21.859 3.07 -7.266 1 82.25 107 TYR B O 1
ATOM 4969 N N . LEU B 1 108 ? -22.875 2.045 -5.648 1 81.88 108 LEU B N 1
ATOM 4970 C CA . LEU B 1 108 ? -22.703 0.726 -6.246 1 81.88 108 LEU B CA 1
ATOM 4971 C C . LEU B 1 108 ? -23.438 0.628 -7.574 1 81.88 108 LEU B C 1
ATOM 4973 O O . LEU B 1 108 ? -22.938 0.045 -8.531 1 81.88 108 LEU B O 1
ATOM 4977 N N . GLU B 1 109 ? -24.594 1.221 -7.613 1 79.12 109 GLU B N 1
ATOM 4978 C CA . GLU B 1 109 ? -25.406 1.188 -8.836 1 79.12 109 GLU B CA 1
ATOM 4979 C C . GLU B 1 109 ? -25 2.314 -9.789 1 79.12 109 GLU B C 1
ATOM 4981 O O . GLU B 1 109 ? -24.906 2.109 -11 1 79.12 109 GLU B O 1
ATOM 4986 N N . ASN B 1 110 ? -24.688 3.408 -9.258 1 78.56 110 ASN B N 1
ATOM 4987 C CA . ASN B 1 110 ? -24.422 4.59 -10.062 1 78.56 110 ASN B CA 1
ATOM 4988 C C . ASN B 1 110 ? -23.078 4.477 -10.781 1 78.56 110 ASN B C 1
ATOM 4990 O O . ASN B 1 110 ? -22.953 4.855 -11.953 1 78.56 110 ASN B O 1
ATOM 4994 N N . ASN B 1 111 ? -22.188 3.947 -10.117 1 77.38 111 ASN B N 1
ATOM 4995 C CA . ASN B 1 111 ? -20.844 3.91 -10.672 1 77.38 111 ASN B CA 1
ATOM 4996 C C . ASN B 1 111 ? -20.688 2.791 -11.703 1 77.38 111 ASN B C 1
ATOM 4998 O O . ASN B 1 111 ? -19.781 2.818 -12.523 1 77.38 111 ASN B O 1
ATOM 5002 N N . ARG B 1 112 ? -21.609 1.911 -11.648 1 76.69 112 ARG B N 1
ATOM 5003 C CA . ARG B 1 112 ? -21.578 0.796 -12.594 1 76.69 112 ARG B CA 1
ATOM 5004 C C . ARG B 1 112 ? -21.875 1.273 -14.008 1 76.69 112 ARG B C 1
ATOM 5006 O O . ARG B 1 112 ? -21.438 0.645 -14.977 1 76.69 112 ARG B O 1
ATOM 5013 N N . HIS B 1 113 ? -22.453 2.389 -14.109 1 78.94 113 HIS B N 1
ATOM 5014 C CA . HIS B 1 113 ? -22.875 2.869 -15.422 1 78.94 113 HIS B CA 1
ATOM 5015 C C . HIS B 1 113 ? -21.844 3.812 -16.031 1 78.94 113 HIS B C 1
ATOM 5017 O O . HIS B 1 113 ? -22.156 4.566 -16.953 1 78.94 113 HIS B O 1
ATOM 5023 N N . GLN B 1 114 ? -20.703 3.617 -15.602 1 84.44 114 GLN B N 1
ATOM 5024 C CA . GLN B 1 114 ? -19.641 4.422 -16.188 1 84.44 114 GLN B CA 1
ATOM 5025 C C . GLN B 1 114 ? -19.438 4.066 -17.656 1 84.44 114 GLN B C 1
ATOM 5027 O O . GLN B 1 114 ? -19.188 2.904 -18 1 84.44 114 GLN B O 1
ATOM 5032 N N . ALA B 1 115 ? -19.531 5.074 -18.484 1 85.25 115 ALA B N 1
ATOM 5033 C CA . ALA B 1 115 ? -19.344 4.848 -19.906 1 85.25 115 ALA B CA 1
ATOM 5034 C C . ALA B 1 115 ? -17.859 4.684 -20.25 1 85.25 115 ALA B C 1
ATOM 5036 O O . ALA B 1 115 ? -17.031 5.492 -19.844 1 85.25 115 ALA B O 1
ATOM 5037 N N . LEU B 1 116 ? -17.609 3.686 -20.953 1 89.25 116 LEU B N 1
ATOM 5038 C CA . LEU B 1 116 ? -16.219 3.402 -21.344 1 89.25 116 LEU B CA 1
ATOM 5039 C C . LEU B 1 116 ? -15.859 4.113 -22.641 1 89.25 116 LEU B C 1
ATOM 5041 O O . LEU B 1 116 ? -16.609 4.043 -23.625 1 89.25 116 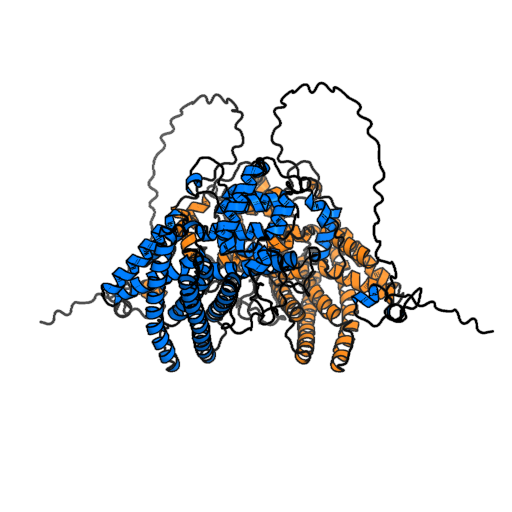LEU B O 1
ATOM 5045 N N . PRO B 1 117 ? -14.758 4.73 -22.641 1 90.56 117 PRO B N 1
ATOM 5046 C CA . PRO B 1 117 ? -14.281 5.324 -23.891 1 90.56 117 PRO B CA 1
ATOM 5047 C C . PRO B 1 117 ? -14.125 4.297 -25.016 1 90.56 117 PRO B C 1
ATOM 5049 O O . PRO B 1 117 ? -13.82 3.131 -24.75 1 90.56 117 PRO B O 1
ATOM 5052 N N . ALA B 1 118 ? -14.203 4.781 -26.172 1 89.5 118 ALA B N 1
ATOM 5053 C CA . ALA B 1 118 ? -14.172 3.92 -27.344 1 89.5 118 ALA B CA 1
ATOM 5054 C C . ALA B 1 118 ? -12.82 3.217 -27.484 1 89.5 118 ALA B C 1
ATOM 5056 O O . ALA B 1 118 ? -12.742 2.086 -27.969 1 89.5 118 ALA B O 1
ATOM 5057 N N . GLU B 1 119 ? -11.836 3.871 -26.984 1 89.81 119 GLU B N 1
ATOM 5058 C CA . GLU B 1 119 ? -10.484 3.328 -27.078 1 89.81 119 GLU B CA 1
ATOM 5059 C C . GLU B 1 119 ? -10.359 2.016 -26.312 1 89.81 119 GLU B C 1
ATOM 5061 O O . GLU B 1 119 ? -9.508 1.185 -26.641 1 89.81 119 GLU B O 1
ATOM 5066 N N . TYR B 1 120 ? -11.234 1.849 -25.344 1 92.38 120 TYR B N 1
ATOM 5067 C CA . TYR B 1 120 ? -11.203 0.612 -24.562 1 92.38 120 TYR B CA 1
ATOM 5068 C C . TYR B 1 120 ? -12.227 -0.386 -25.094 1 92.38 120 TYR B C 1
ATOM 5070 O O . TYR B 1 120 ? -12 -1.598 -25.062 1 92.38 120 TYR B O 1
ATOM 5078 N N . LEU B 1 121 ? -13.266 0.101 -25.672 1 89.25 121 LEU B N 1
ATOM 5079 C CA . LEU B 1 121 ? -14.367 -0.735 -26.125 1 89.25 121 LEU B CA 1
ATOM 5080 C C . LEU B 1 121 ? -13.945 -1.575 -27.328 1 89.25 121 LEU B C 1
ATOM 5082 O O . LEU B 1 121 ? -14.523 -2.633 -27.594 1 89.25 121 LEU B O 1
ATOM 5086 N N . ARG B 1 122 ? -12.992 -1.151 -27.984 1 89 122 ARG B N 1
ATOM 5087 C CA . ARG B 1 122 ? -12.523 -1.863 -29.172 1 89 122 ARG B CA 1
ATOM 5088 C C . ARG B 1 122 ? -12.039 -3.264 -28.812 1 89 122 ARG B C 1
ATOM 5090 O O . ARG B 1 122 ? -12.086 -4.172 -29.641 1 89 122 ARG B O 1
ATOM 5097 N N . TYR B 1 123 ? -11.664 -3.463 -27.609 1 89.06 123 TYR B N 1
ATOM 5098 C CA . TYR B 1 123 ? -11.141 -4.75 -27.172 1 89.06 123 TYR B CA 1
ATOM 5099 C C . TYR B 1 123 ? -12.266 -5.703 -26.797 1 89.06 123 TYR B C 1
ATOM 5101 O O . TYR B 1 123 ? -12.023 -6.887 -26.547 1 89.06 123 TYR B O 1
ATOM 5109 N N . LEU B 1 124 ? -13.5 -5.203 -26.828 1 88 124 LEU B N 1
ATOM 5110 C CA . LEU B 1 124 ? -14.68 -6.004 -26.516 1 88 124 LEU B CA 1
ATOM 5111 C C . LEU B 1 124 ? -15.625 -6.074 -27.719 1 88 124 LEU B C 1
ATOM 5113 O O . LEU B 1 124 ? -16.688 -6.688 -27.641 1 88 124 LEU B O 1
ATOM 5117 N N . ARG B 1 125 ? -15.391 -5.492 -28.781 1 81.19 125 ARG B N 1
ATOM 5118 C CA . ARG B 1 125 ? -16.297 -5.27 -29.906 1 81.19 125 ARG B CA 1
ATOM 5119 C C . ARG B 1 125 ? -16.766 -6.594 -30.5 1 81.19 125 ARG B C 1
ATOM 5121 O O . ARG B 1 125 ? -17.938 -6.742 -30.859 1 81.19 125 ARG B O 1
ATOM 5128 N N . ASN B 1 126 ? -15.93 -7.5 -30.562 1 86.81 126 ASN B N 1
ATOM 5129 C CA . ASN B 1 126 ? -16.281 -8.805 -31.125 1 86.81 126 ASN B CA 1
ATOM 5130 C C . ASN B 1 126 ? -16.562 -9.828 -30.031 1 86.81 126 ASN B C 1
ATOM 5132 O O . ASN B 1 126 ? -15.641 -10.406 -29.453 1 86.81 126 ASN B O 1
ATOM 5136 N N . PRO B 1 127 ? -17.812 -10.117 -29.828 1 88.38 127 PRO B N 1
ATOM 5137 C CA . PRO B 1 127 ? -18.188 -11.016 -28.734 1 88.38 127 PRO B CA 1
ATOM 5138 C C . PRO B 1 127 ? -17.594 -12.414 -28.906 1 88.38 127 PRO B C 1
ATOM 5140 O O . PRO B 1 127 ? -17.219 -13.047 -27.906 1 88.38 127 PRO B O 1
ATOM 5143 N N . ALA B 1 128 ? -17.594 -12.852 -30.109 1 90.5 128 ALA B N 1
ATOM 5144 C CA . ALA B 1 128 ? -17.047 -14.188 -30.359 1 90.5 128 ALA B CA 1
ATOM 5145 C C . ALA B 1 128 ? -15.562 -14.242 -30.016 1 90.5 128 ALA B C 1
ATOM 5147 O O . ALA B 1 128 ? -15.094 -15.211 -29.422 1 90.5 128 ALA B O 1
ATOM 5148 N N . GLN B 1 129 ? -14.953 -13.242 -30.406 1 90.69 129 GLN B N 1
ATOM 5149 C CA . GLN B 1 129 ? -13.523 -13.172 -30.109 1 90.69 129 GLN B CA 1
ATOM 5150 C C . GLN B 1 129 ? -13.289 -13.078 -28.594 1 90.69 129 GLN B C 1
ATOM 5152 O O . GLN B 1 129 ? -12.375 -13.703 -28.062 1 90.69 129 GLN B O 1
ATOM 5157 N N . VAL B 1 130 ? -14.047 -12.266 -27.922 1 92.69 130 VAL B N 1
ATOM 5158 C CA . VAL B 1 130 ? -13.938 -12.117 -26.469 1 92.69 130 VAL B CA 1
ATOM 5159 C C . VAL B 1 130 ? -14.172 -13.469 -25.797 1 92.69 130 VAL B C 1
ATOM 5161 O O . VAL B 1 130 ? -13.422 -13.859 -24.891 1 92.69 130 VAL B O 1
ATOM 5164 N N . ARG B 1 131 ? -15.141 -14.164 -26.266 1 92.88 131 ARG B N 1
ATOM 5165 C CA . ARG B 1 131 ? -15.438 -15.469 -25.688 1 92.88 131 ARG B CA 1
ATOM 5166 C C . ARG B 1 131 ? -14.281 -16.438 -25.906 1 92.88 131 ARG B C 1
ATOM 5168 O O . ARG B 1 131 ? -13.938 -17.219 -25 1 92.88 131 ARG B O 1
ATOM 5175 N N . HIS B 1 132 ? -13.75 -16.391 -27.016 1 93.75 132 HIS B N 1
ATOM 5176 C CA . HIS B 1 132 ? -12.609 -17.25 -27.312 1 93.75 132 HIS B CA 1
ATOM 5177 C C . HIS B 1 132 ? -11.43 -16.938 -26.391 1 93.75 132 HIS B C 1
ATOM 5179 O O . HIS B 1 132 ? -10.805 -17.844 -25.844 1 93.75 132 HIS B O 1
ATOM 5185 N N . GLU B 1 133 ? -11.133 -15.711 -26.25 1 93.19 133 GLU B N 1
ATOM 5186 C CA . GLU B 1 133 ? -10.031 -15.297 -25.391 1 93.19 133 GLU B CA 1
ATOM 5187 C C . GLU B 1 133 ? -10.281 -15.688 -23.938 1 93.19 133 GLU B C 1
ATOM 5189 O O . GLU B 1 133 ? -9.352 -16.094 -23.219 1 93.19 133 GLU B O 1
ATOM 5194 N N . VAL B 1 134 ? -11.484 -15.547 -23.516 1 96.44 134 VAL B N 1
ATOM 5195 C CA . VAL B 1 134 ? -11.859 -15.945 -22.172 1 96.44 134 VAL B CA 1
ATOM 5196 C C . VAL B 1 134 ? -11.68 -17.453 -22 1 96.44 134 VAL B C 1
ATOM 5198 O O . VAL B 1 134 ? -11.188 -17.922 -20.969 1 96.44 134 VAL B O 1
ATOM 5201 N N . ASP B 1 135 ? -11.992 -18.203 -23.031 1 96.5 135 ASP B N 1
ATOM 5202 C CA . ASP B 1 135 ? -11.789 -19.641 -23.016 1 96.5 135 ASP B CA 1
ATOM 5203 C C . ASP B 1 135 ? -10.305 -19.984 -22.906 1 96.5 135 ASP B C 1
ATOM 5205 O O . ASP B 1 135 ? -9.93 -20.891 -22.156 1 96.5 135 ASP B O 1
ATOM 5209 N N . VAL B 1 136 ? -9.578 -19.312 -23.672 1 95.38 136 VAL B N 1
ATOM 5210 C CA . VAL B 1 136 ? -8.133 -19.531 -23.609 1 95.38 136 VAL B CA 1
ATOM 5211 C C . VAL B 1 136 ? -7.609 -19.219 -22.219 1 95.38 136 VAL B C 1
ATOM 5213 O O . VAL B 1 136 ? -6.789 -19.953 -21.672 1 95.38 136 VAL B O 1
ATOM 5216 N N . TYR B 1 137 ? -8.07 -18.156 -21.688 1 97.12 137 TYR B N 1
ATOM 5217 C CA . TYR B 1 137 ? -7.676 -17.781 -20.328 1 97.12 137 TYR B CA 1
ATOM 5218 C C . TYR B 1 137 ? -7.996 -18.891 -19.344 1 97.12 137 TYR B C 1
ATOM 5220 O O . TYR B 1 137 ? -7.156 -19.266 -18.516 1 97.12 137 TYR B O 1
ATOM 5228 N N . PHE B 1 138 ? -9.188 -19.438 -19.375 1 97.25 138 PHE B N 1
ATOM 5229 C CA . PHE B 1 138 ? -9.641 -20.453 -18.422 1 97.25 138 PHE B CA 1
ATOM 5230 C C . PHE B 1 138 ? -8.898 -21.766 -18.641 1 97.25 138 PHE B C 1
ATOM 5232 O O . PHE B 1 138 ? -8.789 -22.578 -17.719 1 97.25 138 PHE B O 1
ATOM 5239 N N . ASN B 1 139 ? -8.258 -21.906 -19.812 1 94.62 139 ASN B N 1
ATOM 5240 C CA . ASN B 1 139 ? -7.504 -23.125 -20.094 1 94.62 139 ASN B CA 1
ATOM 5241 C C . ASN B 1 139 ? -6.004 -22.922 -19.922 1 94.62 139 ASN B C 1
ATOM 5243 O O . ASN B 1 139 ? -5.207 -23.797 -20.234 1 94.62 139 ASN B O 1
ATOM 5247 N N . SER B 1 140 ? -5.629 -21.828 -19.438 1 94.94 140 SER B N 1
ATOM 5248 C CA . SER B 1 140 ? -4.211 -21.516 -19.281 1 94.94 140 SER B CA 1
ATOM 5249 C C . SER B 1 140 ? -3.934 -20.922 -17.891 1 94.94 140 SER B C 1
ATOM 5251 O O . SER B 1 140 ? -3.83 -21.656 -16.906 1 94.94 140 SER B O 1
ATOM 5253 N N . VAL B 1 141 ? -4.098 -19.578 -17.75 1 97 141 VAL B N 1
ATOM 5254 C CA . VAL B 1 141 ? -3.748 -18.875 -16.516 1 97 141 VAL B CA 1
ATOM 5255 C C . VAL B 1 141 ? -4.613 -19.375 -15.367 1 97 141 VAL B C 1
ATOM 5257 O O . VAL B 1 141 ? -4.121 -19.578 -14.258 1 97 141 VAL B O 1
ATOM 5260 N N . HIS B 1 142 ? -5.848 -19.594 -15.625 1 97.88 142 HIS B N 1
ATOM 5261 C CA . HIS B 1 142 ? -6.816 -20 -14.617 1 97.88 142 HIS B CA 1
ATOM 5262 C C . HIS B 1 142 ? -6.422 -21.344 -14 1 97.88 142 HIS B C 1
ATOM 5264 O O . HIS B 1 142 ? -6.773 -21.625 -12.852 1 97.88 142 HIS B O 1
ATOM 5270 N N . THR B 1 143 ? -5.664 -22.109 -14.672 1 96.31 143 THR B N 1
ATOM 5271 C CA . THR B 1 143 ? -5.336 -23.453 -14.188 1 96.31 143 THR B CA 1
ATOM 5272 C C . THR B 1 143 ? -4.387 -23.375 -13 1 96.31 143 THR B C 1
ATOM 5274 O O . THR B 1 143 ? -4.457 -24.219 -12.094 1 96.31 143 THR B O 1
ATOM 5277 N N . PHE B 1 144 ? -3.545 -22.375 -12.977 1 97.31 144 PHE B N 1
ATOM 5278 C CA . PHE B 1 144 ? -2.635 -22.266 -11.844 1 97.31 144 PHE B CA 1
ATOM 5279 C C . PHE B 1 144 ? -2.996 -21.062 -10.969 1 97.31 144 PHE B C 1
ATOM 5281 O O . PHE B 1 144 ? -2.504 -20.938 -9.852 1 97.31 144 PHE B O 1
ATOM 5288 N N . PHE B 1 145 ? -3.824 -20.188 -11.492 1 98.06 145 PHE B N 1
ATOM 5289 C CA . PHE B 1 145 ? -4.191 -18.953 -10.812 1 98.06 145 PHE B CA 1
ATOM 5290 C C . PHE B 1 145 ? -5.691 -18.703 -10.922 1 98.06 145 PHE B C 1
ATOM 5292 O O . PHE B 1 145 ? -6.113 -17.703 -11.508 1 98.06 145 PHE B O 1
ATOM 5299 N N . PRO B 1 146 ? -6.512 -19.594 -10.289 1 98.56 146 PRO B N 1
ATOM 5300 C CA . PRO B 1 146 ? -7.969 -19.547 -10.43 1 98.56 146 PRO B CA 1
ATOM 5301 C C . PRO B 1 146 ? -8.625 -18.516 -9.516 1 98.56 146 PRO B C 1
ATOM 5303 O O . PRO B 1 146 ? -9.164 -18.875 -8.469 1 98.56 146 PRO B O 1
ATOM 5306 N N . ILE B 1 147 ? -8.703 -17.281 -9.961 1 98.69 147 ILE B N 1
ATOM 5307 C CA . ILE B 1 147 ? -9.203 -16.219 -9.094 1 98.69 147 ILE B CA 1
ATOM 5308 C C . ILE B 1 147 ? -10.508 -15.672 -9.656 1 98.69 147 ILE B C 1
ATOM 5310 O O . ILE B 1 147 ? -11.242 -14.961 -8.961 1 98.69 147 ILE B O 1
ATOM 5314 N N . VAL B 1 148 ? -10.844 -16 -10.938 1 98.69 148 VAL B N 1
ATOM 5315 C CA . VAL B 1 148 ? -12.062 -15.539 -11.578 1 98.69 148 VAL B CA 1
ATOM 5316 C C . VAL B 1 148 ? -13.055 -16.688 -11.703 1 98.69 148 VAL B C 1
ATOM 5318 O O . VAL B 1 148 ? -12.703 -17.766 -12.18 1 98.69 148 VAL B O 1
ATOM 5321 N N . SER B 1 149 ? -14.25 -16.453 -11.297 1 98 149 SER B N 1
ATOM 5322 C CA . SER B 1 149 ? -15.273 -17.5 -11.414 1 98 149 SER B CA 1
ATOM 5323 C C . SER B 1 149 ? -15.727 -17.672 -12.859 1 98 149 SER B C 1
ATOM 5325 O O . SER B 1 149 ? -16.234 -16.719 -13.477 1 98 149 SER B O 1
ATOM 5327 N N . LYS B 1 150 ? -15.656 -18.859 -13.328 1 97 150 LYS B N 1
ATOM 5328 C CA . LYS B 1 150 ? -16.125 -19.188 -14.68 1 97 150 LYS B CA 1
ATOM 5329 C C . LYS B 1 150 ? -17.625 -18.938 -14.82 1 97 150 LYS B C 1
ATOM 5331 O O . LYS B 1 150 ? -18.062 -18.281 -15.766 1 97 150 LYS B O 1
ATOM 5336 N N . LEU B 1 151 ? -18.328 -19.406 -13.898 1 96 151 LEU B N 1
ATOM 5337 C CA . LEU B 1 151 ? -19.781 -19.328 -13.93 1 96 151 LEU B CA 1
ATOM 5338 C C . LEU B 1 151 ? -20.25 -17.875 -13.953 1 96 151 LEU B C 1
ATOM 5340 O O . LEU B 1 151 ? -21.078 -17.5 -14.797 1 96 151 LEU B O 1
ATOM 5344 N N . ARG B 1 152 ? -19.734 -17.125 -13.094 1 95.81 152 ARG B N 1
ATOM 5345 C CA . ARG B 1 152 ? -20.172 -15.734 -12.961 1 95.81 152 ARG B CA 1
ATOM 5346 C C . ARG B 1 152 ? -19.75 -14.906 -14.164 1 95.81 152 ARG B C 1
ATOM 5348 O O . ARG B 1 152 ? -20.5 -14.047 -14.625 1 95.81 152 ARG B O 1
ATOM 5355 N N . LEU B 1 153 ? -18.562 -15.195 -14.68 1 96.88 153 LEU B N 1
ATOM 5356 C CA . LEU B 1 153 ? -18.078 -14.43 -15.82 1 96.88 153 LEU B CA 1
ATOM 5357 C C . LEU B 1 153 ? -18.891 -14.742 -17.062 1 96.88 153 LEU B C 1
ATOM 5359 O O . LEU B 1 153 ? -19.312 -13.828 -17.781 1 96.88 153 LEU B O 1
ATOM 5363 N N . TYR B 1 154 ? -19.172 -16 -17.328 1 95.19 154 TYR B N 1
ATOM 5364 C CA . TYR B 1 154 ? -19.953 -16.375 -18.5 1 95.19 154 TYR B CA 1
ATOM 5365 C C . TYR B 1 154 ? -21.375 -15.844 -18.422 1 95.19 154 TYR B C 1
ATOM 5367 O O . TYR B 1 154 ? -21.953 -15.438 -19.422 1 95.19 154 TYR B O 1
ATOM 5375 N N . GLN B 1 155 ? -21.875 -15.875 -17.219 1 93.62 155 GLN B N 1
ATOM 5376 C CA . GLN B 1 155 ? -23.203 -15.312 -17.031 1 93.62 155 GLN B CA 1
ATOM 5377 C C . GLN B 1 155 ? -23.234 -13.828 -17.391 1 93.62 155 GLN B C 1
ATOM 5379 O O . GLN B 1 155 ? -24.156 -13.367 -18.062 1 93.62 155 GLN B O 1
ATOM 5384 N N . GLN B 1 156 ? -22.25 -13.125 -16.969 1 92.75 156 GLN B N 1
ATOM 5385 C CA . GLN B 1 156 ? -22.219 -11.695 -17.266 1 92.75 156 GLN B CA 1
ATOM 5386 C C . GLN B 1 156 ? -21.984 -11.438 -18.75 1 92.75 156 GLN B C 1
ATOM 5388 O O . GLN B 1 156 ? -22.578 -10.531 -19.328 1 92.75 156 GLN B O 1
ATOM 5393 N N . LEU B 1 157 ? -21.125 -12.195 -19.359 1 92.94 157 LEU B N 1
ATOM 5394 C CA . LEU B 1 157 ? -20.828 -12.031 -20.781 1 92.94 157 LEU B CA 1
ATOM 5395 C C . LEU B 1 157 ? -22.078 -12.289 -21.625 1 92.94 157 LEU B C 1
ATOM 5397 O O . LEU B 1 157 ? -22.219 -11.719 -22.719 1 92.94 157 LEU B O 1
ATOM 5401 N N . SER B 1 158 ? -22.938 -13.055 -21.125 1 90.81 158 SER B N 1
ATOM 5402 C CA . SER B 1 158 ? -24.141 -13.414 -21.844 1 90.81 158 SER B CA 1
ATOM 5403 C C . SER B 1 158 ? -25.266 -12.414 -21.578 1 90.81 158 SER B C 1
ATOM 5405 O O . SER B 1 158 ? -26.297 -12.438 -22.266 1 90.81 158 SER B O 1
ATOM 5407 N N . ASN B 1 159 ? -25.031 -11.594 -20.609 1 87.62 159 ASN B N 1
ATOM 5408 C CA . ASN B 1 159 ? -26.016 -10.578 -20.281 1 87.62 159 ASN B CA 1
ATOM 5409 C C . ASN B 1 159 ? -25.828 -9.32 -21.125 1 87.62 159 ASN B C 1
ATOM 5411 O O . ASN B 1 159 ? -24.922 -8.516 -20.859 1 87.62 159 ASN B O 1
ATOM 5415 N N . LEU B 1 160 ? -26.719 -9.016 -21.969 1 80.31 160 LEU B N 1
ATOM 5416 C CA . LEU B 1 160 ? -26.594 -7.938 -22.953 1 80.31 160 LEU B CA 1
ATOM 5417 C C . LEU B 1 160 ? -26.594 -6.578 -22.25 1 80.31 160 LEU B C 1
ATOM 5419 O O . LEU B 1 160 ? -26.016 -5.617 -22.75 1 80.31 160 LEU B O 1
ATOM 5423 N N . ASP B 1 161 ? -27.156 -6.496 -21.125 1 79.56 161 ASP B N 1
ATOM 5424 C CA . ASP B 1 161 ? -27.266 -5.227 -20.406 1 79.56 161 ASP B CA 1
ATOM 5425 C C . ASP B 1 161 ? -25.969 -4.91 -19.656 1 79.56 161 ASP B C 1
ATOM 5427 O O . ASP B 1 161 ? -25.719 -3.756 -19.312 1 79.56 161 ASP B O 1
ATOM 5431 N N . ARG B 1 162 ? -25.203 -5.93 -19.5 1 80.19 162 ARG B N 1
ATOM 5432 C CA . ARG B 1 162 ? -24.094 -5.73 -18.578 1 80.19 162 ARG B CA 1
ATOM 5433 C C . ARG B 1 162 ? -22.766 -6.121 -19.219 1 80.19 162 ARG B C 1
ATOM 5435 O O . ARG B 1 162 ? -21.719 -6.098 -18.562 1 80.19 162 ARG B O 1
ATOM 5442 N N . ASN B 1 163 ? -22.812 -6.434 -20.438 1 77.12 163 ASN B N 1
ATOM 5443 C CA . ASN B 1 163 ? -21.609 -6.953 -21.078 1 77.12 163 ASN B CA 1
ATOM 5444 C C . ASN B 1 163 ? -20.688 -5.828 -21.531 1 77.12 163 ASN B C 1
ATOM 5446 O O . ASN B 1 163 ? -19.594 -6.082 -22.047 1 77.12 163 ASN B O 1
ATOM 5450 N N . HIS B 1 164 ? -21.094 -4.562 -21.156 1 79.06 164 HIS B N 1
ATOM 5451 C CA . HIS B 1 164 ? -20.219 -3.443 -21.5 1 79.06 164 HIS B CA 1
ATOM 5452 C C . HIS B 1 164 ? -19.859 -2.639 -20.25 1 79.06 164 HIS B C 1
ATOM 5454 O O . HIS B 1 164 ? -19.375 -1.511 -20.359 1 79.06 164 HIS B O 1
ATOM 5460 N N . ASP B 1 165 ? -20.109 -3.285 -19.188 1 90.31 165 ASP B N 1
ATOM 5461 C CA . ASP B 1 165 ? -19.703 -2.613 -17.953 1 90.31 165 ASP B CA 1
ATOM 5462 C C . ASP B 1 165 ? -18.203 -2.357 -17.922 1 90.31 165 ASP B C 1
ATOM 5464 O O . ASP B 1 165 ? -17.422 -3.178 -18.406 1 90.31 165 ASP B O 1
ATOM 5468 N N . ALA B 1 166 ? -17.828 -1.269 -17.344 1 93.75 166 ALA B N 1
ATOM 5469 C CA . ALA B 1 166 ? -16.438 -0.836 -17.359 1 93.75 166 ALA B CA 1
ATOM 5470 C C . ALA B 1 166 ? -15.547 -1.834 -16.625 1 93.75 166 ALA B C 1
ATOM 5472 O O . ALA B 1 166 ? -14.414 -2.09 -17.047 1 93.75 166 ALA B O 1
ATOM 5473 N N . ASP B 1 167 ? -16.016 -2.369 -15.531 1 94.75 167 ASP B N 1
ATOM 5474 C CA . ASP B 1 167 ? -15.219 -3.314 -14.758 1 94.75 167 ASP B CA 1
ATOM 5475 C C . ASP B 1 167 ? -15.008 -4.613 -15.531 1 94.75 167 ASP B C 1
ATOM 5477 O O . ASP B 1 167 ? -13.914 -5.191 -15.5 1 94.75 167 ASP B O 1
ATOM 5481 N N . LEU B 1 168 ? -16.016 -5.062 -16.25 1 94.94 168 LEU B N 1
ATOM 5482 C CA . LEU B 1 168 ? -15.875 -6.258 -17.078 1 94.94 168 LEU B CA 1
ATOM 5483 C C . LEU B 1 168 ? -14.883 -6.02 -18.219 1 94.94 168 LEU B C 1
ATOM 5485 O O . LEU B 1 168 ? -14.039 -6.871 -18.5 1 94.94 168 LEU B O 1
ATOM 5489 N N . ALA B 1 169 ? -15.086 -4.898 -18.875 1 95.25 169 ALA B N 1
ATOM 5490 C CA . ALA B 1 169 ? -14.172 -4.559 -19.969 1 95.25 169 ALA B CA 1
ATOM 5491 C C . ALA B 1 169 ? -12.727 -4.562 -19.484 1 95.25 169 ALA B C 1
ATOM 5493 O O . ALA B 1 169 ? -11.844 -5.121 -20.156 1 95.25 169 ALA B O 1
ATOM 5494 N N . LEU B 1 170 ? -12.477 -3.951 -18.375 1 97.44 170 LEU B N 1
ATOM 5495 C CA . LEU B 1 170 ? -11.148 -3.914 -17.781 1 97.44 170 LEU B CA 1
ATOM 5496 C C . LEU B 1 170 ? -10.625 -5.324 -17.531 1 97.44 170 LEU B C 1
ATOM 5498 O O . LEU B 1 170 ? -9.469 -5.629 -17.844 1 97.44 170 LEU B O 1
ATOM 5502 N N . LEU B 1 171 ? -11.438 -6.172 -16.953 1 98 171 LEU B N 1
ATOM 5503 C CA . LEU B 1 171 ? -11.023 -7.535 -16.656 1 98 171 LEU B CA 1
ATOM 5504 C C . LEU B 1 171 ? -10.664 -8.289 -17.938 1 98 171 LEU B C 1
ATOM 5506 O O . LEU B 1 171 ? -9.648 -8.984 -17.984 1 98 171 LEU B O 1
ATOM 5510 N N . VAL B 1 172 ? -11.477 -8.117 -18.922 1 96.94 172 VAL B N 1
ATOM 5511 C CA . VAL B 1 172 ? -11.242 -8.797 -20.188 1 96.94 172 VAL B CA 1
ATOM 5512 C C . VAL B 1 172 ? -9.922 -8.312 -20.797 1 96.94 172 VAL B C 1
ATOM 5514 O O . VAL B 1 172 ? -9.125 -9.117 -21.281 1 96.94 172 VAL B O 1
ATOM 5517 N N . ILE B 1 173 ? -9.68 -7.035 -20.781 1 96.56 173 ILE B N 1
ATOM 5518 C CA . ILE B 1 173 ? -8.43 -6.48 -21.297 1 96.56 173 ILE B CA 1
ATOM 5519 C C . ILE B 1 173 ? -7.25 -7.051 -20.5 1 96.56 173 ILE B C 1
ATOM 5521 O O . ILE B 1 173 ? -6.227 -7.414 -21.094 1 96.56 173 ILE B O 1
ATOM 5525 N N . ALA B 1 174 ? -7.355 -7.176 -19.219 1 97.94 174 ALA B N 1
ATOM 5526 C CA . ALA B 1 174 ? -6.305 -7.742 -18.375 1 97.94 174 ALA B CA 1
ATOM 5527 C C . ALA B 1 174 ? -6.059 -9.211 -18.719 1 97.94 174 ALA B C 1
ATOM 5529 O O . ALA B 1 174 ? -4.918 -9.672 -18.719 1 97.94 174 ALA B O 1
ATOM 5530 N N . MET B 1 175 ? -7.152 -9.93 -19 1 97.38 175 MET B N 1
ATOM 5531 C CA . MET B 1 175 ? -7.023 -11.328 -19.406 1 97.38 175 MET B CA 1
ATOM 5532 C C . MET B 1 175 ? -6.262 -11.438 -20.734 1 97.38 175 MET B C 1
ATOM 5534 O O . MET B 1 175 ? -5.449 -12.344 -20.906 1 97.38 175 MET B O 1
ATOM 5538 N N . GLN B 1 176 ? -6.523 -10.516 -21.578 1 95.19 176 GLN B N 1
ATOM 5539 C CA . GLN B 1 176 ? -5.91 -10.531 -22.891 1 95.19 176 GLN B CA 1
ATOM 5540 C C . GLN B 1 176 ? -4.395 -10.359 -22.797 1 95.19 176 GLN B C 1
ATOM 5542 O O . GLN B 1 176 ? -3.658 -10.797 -23.688 1 95.19 176 GLN B O 1
ATOM 5547 N N . LEU B 1 177 ? -3.85 -9.773 -21.75 1 94.62 177 LEU B N 1
ATOM 5548 C CA . LEU B 1 177 ? -2.412 -9.656 -21.531 1 94.62 177 LEU B CA 1
ATOM 5549 C C . LEU B 1 177 ? -1.753 -11.031 -21.484 1 94.62 177 LEU B C 1
ATOM 5551 O O . LEU B 1 177 ? -0.574 -11.172 -21.812 1 94.62 177 LEU B O 1
ATOM 5555 N N . HIS B 1 178 ? -2.506 -12.008 -21.125 1 94.75 178 HIS B N 1
ATOM 5556 C CA . HIS B 1 178 ? -1.94 -13.328 -20.859 1 94.75 178 HIS B CA 1
ATOM 5557 C C . HIS B 1 178 ? -2.273 -14.297 -22 1 94.75 178 HIS B C 1
ATOM 5559 O O . HIS B 1 178 ? -1.713 -15.391 -22.062 1 94.75 178 HIS B O 1
ATOM 5565 N N . THR B 1 179 ? -3.17 -13.953 -22.812 1 90.12 179 THR B N 1
ATOM 5566 C CA . THR B 1 179 ? -3.613 -14.898 -23.844 1 90.12 179 THR B CA 1
ATOM 5567 C C . THR B 1 179 ? -3.039 -14.531 -25.203 1 90.12 179 THR B C 1
ATOM 5569 O O . THR B 1 179 ? -2.979 -15.367 -26.109 1 90.12 179 THR B O 1
ATOM 5572 N N . ARG B 1 180 ? -2.611 -13.344 -25.328 1 79.5 180 ARG B N 1
ATOM 5573 C CA . ARG B 1 180 ? -2.059 -12.922 -26.609 1 79.5 180 ARG B CA 1
ATOM 5574 C C . ARG B 1 180 ? -0.544 -13.109 -26.641 1 79.5 180 ARG B C 1
ATOM 5576 O O . ARG B 1 180 ? 0.125 -12.945 -25.625 1 79.5 180 ARG B O 1
ATOM 5583 N N . PRO B 1 181 ? -0.036 -13.664 -27.766 1 64.81 181 PRO B N 1
ATOM 5584 C CA . PRO B 1 181 ? 1.409 -13.891 -27.859 1 64.81 181 PRO B CA 1
ATOM 5585 C C . PRO B 1 181 ? 2.213 -12.594 -27.75 1 64.81 181 PRO B C 1
ATOM 5587 O O . PRO B 1 181 ? 1.714 -11.523 -28.109 1 64.81 181 PRO B O 1
ATOM 5590 N N . CYS B 1 182 ? 3.381 -12.594 -26.984 1 55.53 182 CYS B N 1
ATOM 5591 C CA . CYS B 1 182 ? 4.27 -11.461 -26.766 1 55.53 182 CYS B CA 1
ATOM 5592 C C . CYS B 1 182 ? 4.699 -10.836 -28.078 1 55.53 182 CYS B C 1
ATOM 5594 O O . CYS B 1 182 ? 4.996 -9.641 -28.141 1 55.53 182 CYS B O 1
ATOM 5596 N N . SER B 1 183 ? 4.938 -11.586 -29.125 1 48.34 183 SER B N 1
ATOM 5597 C CA . SER B 1 183 ? 5.496 -11.078 -30.375 1 48.34 183 SER B CA 1
ATOM 5598 C C . SER B 1 183 ? 4.73 -9.852 -30.859 1 48.34 183 SER B C 1
ATOM 5600 O O . SER B 1 183 ? 5.297 -8.984 -31.531 1 48.34 183 SER B O 1
ATOM 5602 N N . ASP B 1 184 ? 3.66 -9.891 -30.625 1 44.84 184 ASP B N 1
ATOM 5603 C CA . ASP B 1 184 ? 2.826 -8.805 -31.141 1 44.84 184 ASP B CA 1
ATOM 5604 C C . ASP B 1 184 ? 3.047 -7.52 -30.359 1 44.84 184 ASP B C 1
ATOM 5606 O O . ASP B 1 184 ? 2.35 -6.527 -30.562 1 44.84 184 ASP B O 1
ATOM 5610 N N . ILE B 1 185 ? 3.771 -7.602 -29.281 1 42.19 185 ILE B N 1
ATOM 5611 C CA . ILE B 1 185 ? 4.09 -6.422 -28.484 1 42.19 185 ILE B CA 1
ATOM 5612 C C . ILE B 1 185 ? 4.938 -5.457 -29.312 1 42.19 185 ILE B C 1
ATOM 5614 O O . ILE B 1 185 ? 5.016 -4.266 -29 1 42.19 185 ILE B O 1
ATOM 5618 N N . GLU B 1 186 ? 5.746 -6.012 -30.203 1 41 186 GLU B N 1
ATOM 5619 C CA . GLU B 1 186 ? 6.645 -5.152 -30.969 1 41 186 GLU B CA 1
ATOM 5620 C C . GLU B 1 186 ? 5.871 -4.297 -31.969 1 41 186 GLU B C 1
ATOM 5622 O O . GLU B 1 186 ? 6.449 -3.424 -32.625 1 41 186 GLU B O 1
ATOM 5627 N N . SER B 1 187 ? 4.754 -4.68 -32.469 1 38.16 187 SER B N 1
ATOM 5628 C CA . SER B 1 187 ? 4.152 -3.818 -33.469 1 38.16 187 SER B CA 1
ATOM 5629 C C . SER B 1 187 ? 3.701 -2.49 -32.875 1 38.16 187 SER B C 1
ATOM 5631 O O . SER B 1 187 ? 3.514 -2.383 -31.656 1 38.16 187 SER B O 1
ATOM 5633 N N . THR B 1 188 ? 3.619 -1.429 -33.781 1 39.22 188 THR B N 1
ATOM 5634 C CA . THR B 1 188 ? 3.252 -0.022 -33.656 1 39.22 188 THR B CA 1
ATOM 5635 C C . THR B 1 188 ? 2.098 0.16 -32.688 1 39.22 188 THR B C 1
ATOM 5637 O O . THR B 1 188 ? 1.642 1.281 -32.438 1 39.22 188 THR B O 1
ATOM 5640 N N . ASP B 1 189 ? 1.197 -0.854 -32.469 1 43.47 189 ASP B N 1
ATOM 5641 C CA . ASP B 1 189 ? -0.015 -0.76 -31.641 1 43.47 189 ASP B CA 1
ATOM 5642 C C . ASP B 1 189 ? 0.321 -0.569 -30.172 1 43.47 189 ASP B C 1
ATOM 5644 O O . ASP B 1 189 ? 1.305 -1.123 -29.672 1 43.47 189 ASP B O 1
ATOM 5648 N N . VAL B 1 190 ? -0.339 0.411 -29.688 1 55.09 190 VAL B N 1
ATOM 5649 C CA . VAL B 1 190 ? -0.352 0.774 -28.266 1 55.09 190 VAL B CA 1
ATOM 5650 C C . VAL B 1 190 ? -0.235 -0.484 -27.406 1 55.09 190 VAL B C 1
ATOM 5652 O O . VAL B 1 190 ? -1.058 -1.396 -27.516 1 55.09 190 VAL B O 1
ATOM 5655 N N . ASP B 1 191 ? 0.884 -0.688 -26.703 1 81.62 191 ASP B N 1
ATOM 5656 C CA . ASP B 1 191 ? 1.195 -1.814 -25.828 1 81.62 191 ASP B CA 1
ATOM 5657 C C . ASP B 1 191 ? 0.004 -2.166 -24.938 1 81.62 191 ASP B C 1
ATOM 5659 O O . ASP B 1 191 ? -0.585 -1.289 -24.312 1 81.62 191 ASP B O 1
ATOM 5663 N N . LEU B 1 192 ? -0.704 -3.303 -25.422 1 91.06 192 LEU B N 1
ATOM 5664 C CA . LEU B 1 192 ? -1.824 -3.809 -24.641 1 91.06 192 LEU B CA 1
ATOM 5665 C C . LEU B 1 192 ? -1.602 -3.559 -23.156 1 91.06 192 LEU B C 1
ATOM 5667 O O . LEU B 1 192 ? -2.553 -3.287 -22.406 1 91.06 192 LEU B O 1
ATOM 5671 N N . TYR B 1 193 ? -0.355 -3.59 -22.875 1 94.5 193 TYR B N 1
ATOM 5672 C CA . TYR B 1 193 ? -0.02 -3.32 -21.484 1 94.5 193 TYR B CA 1
ATOM 5673 C C . TYR B 1 193 ? -0.344 -1.878 -21.109 1 94.5 193 TYR B C 1
ATOM 5675 O O . TYR B 1 193 ? -0.983 -1.62 -20.094 1 94.5 193 TYR B O 1
ATOM 5683 N N . SER B 1 194 ? 0.022 -1.017 -21.875 1 93.12 194 SER B N 1
ATOM 5684 C CA . SER B 1 194 ? -0.268 0.393 -21.625 1 93.12 194 SER B CA 1
ATOM 5685 C C . SER B 1 194 ? -1.77 0.656 -21.625 1 93.12 194 SER B C 1
ATOM 5687 O O . SER B 1 194 ? -2.264 1.449 -20.828 1 93.12 194 SER B O 1
ATOM 5689 N N . VAL B 1 195 ? -2.445 -0.006 -22.469 1 93.88 195 VAL B N 1
ATOM 5690 C CA . VAL B 1 195 ? -3.895 0.141 -22.562 1 93.88 195 VAL B CA 1
ATOM 5691 C C . VAL B 1 195 ? -4.543 -0.388 -21.281 1 93.88 195 VAL B C 1
ATOM 5693 O O . VAL B 1 195 ? -5.449 0.245 -20.734 1 93.88 195 VAL B O 1
ATOM 5696 N N . ALA B 1 196 ? -4.121 -1.525 -20.844 1 96.56 196 ALA B N 1
ATOM 5697 C CA . ALA B 1 196 ? -4.664 -2.119 -19.625 1 96.56 196 ALA B CA 1
ATOM 5698 C C . ALA B 1 196 ? -4.453 -1.198 -18.422 1 96.56 196 ALA B C 1
ATOM 5700 O O . ALA B 1 196 ? -5.375 -0.976 -17.641 1 96.56 196 ALA B O 1
ATOM 5701 N N . LYS B 1 197 ? -3.26 -0.613 -18.328 1 96.31 197 LYS B N 1
ATOM 5702 C CA . LYS B 1 197 ? -2.943 0.291 -17.219 1 96.31 197 LYS B CA 1
ATOM 5703 C C . LYS B 1 197 ? -3.797 1.554 -17.281 1 96.31 197 LYS B C 1
ATOM 5705 O O . LYS B 1 197 ? -4.293 2.025 -16.25 1 96.31 197 LYS B O 1
ATOM 5710 N N . ALA B 1 198 ? -3.91 2.051 -18.453 1 94.69 198 ALA B N 1
ATOM 5711 C CA . ALA B 1 198 ? -4.715 3.256 -18.641 1 94.69 198 ALA B CA 1
ATOM 5712 C C . ALA B 1 198 ? -6.184 2.988 -18.328 1 94.69 198 ALA B C 1
ATOM 5714 O O . ALA B 1 198 ? -6.852 3.809 -17.688 1 94.69 198 ALA B O 1
ATOM 5715 N N . CYS B 1 199 ? -6.688 1.913 -18.812 1 96.38 199 CYS B N 1
ATOM 5716 C CA . CYS B 1 199 ? -8.07 1.537 -18.547 1 96.38 199 CYS B CA 1
ATOM 5717 C C . CYS B 1 199 ? -8.305 1.361 -17.047 1 96.38 199 CYS B C 1
ATOM 5719 O O . CYS B 1 199 ? -9.336 1.782 -16.516 1 96.38 199 CYS B O 1
ATOM 5721 N N . TYR B 1 200 ? -7.332 0.724 -16.422 1 97.5 200 TYR B N 1
ATOM 5722 C CA . TYR B 1 200 ? -7.43 0.538 -14.969 1 97.5 200 TYR B CA 1
ATOM 5723 C C . TYR B 1 200 ? -7.559 1.878 -14.258 1 97.5 200 TYR B C 1
ATOM 5725 O O . TYR B 1 200 ? -8.43 2.053 -13.406 1 97.5 200 TYR B O 1
ATOM 5733 N N . ALA B 1 201 ? -6.699 2.775 -14.594 1 94.62 201 ALA B N 1
ATOM 5734 C CA . ALA B 1 201 ? -6.723 4.105 -13.992 1 94.62 201 ALA B CA 1
ATOM 5735 C C . ALA B 1 201 ? -8.062 4.797 -14.242 1 94.62 201 ALA B C 1
ATOM 5737 O O . ALA B 1 201 ? -8.609 5.441 -13.344 1 94.62 201 ALA B O 1
ATOM 5738 N N . PHE B 1 202 ? -8.57 4.633 -15.391 1 93.62 202 PHE B N 1
ATOM 5739 C CA . PHE B 1 202 ? -9.836 5.246 -15.773 1 93.62 202 PHE B CA 1
ATOM 5740 C C . PHE B 1 202 ? -10.984 4.695 -14.93 1 93.62 202 PHE B C 1
ATOM 5742 O O . PHE B 1 202 ? -11.781 5.457 -14.383 1 93.62 202 PHE B O 1
ATOM 5749 N N . VAL B 1 203 ? -11.047 3.422 -14.828 1 95.44 203 VAL B N 1
ATOM 5750 C CA . VAL B 1 203 ? -12.125 2.766 -14.094 1 95.44 203 VAL B CA 1
ATOM 5751 C C . VAL B 1 203 ? -12.055 3.145 -12.617 1 95.44 203 VAL B C 1
ATOM 5753 O O . VAL B 1 203 ? -13.07 3.463 -12 1 95.44 203 VAL B O 1
ATOM 5756 N N . GLU B 1 204 ? -10.891 3.133 -12.07 1 94.19 204 GLU B N 1
ATOM 5757 C CA . GLU B 1 204 ? -10.703 3.482 -10.664 1 94.19 204 GLU B CA 1
ATOM 5758 C C . GLU B 1 204 ? -11.086 4.934 -10.398 1 94.19 204 GLU B C 1
ATOM 5760 O O . GLU B 1 204 ? -11.711 5.246 -9.383 1 94.19 204 GLU B O 1
ATOM 5765 N N . SER B 1 205 ? -10.711 5.797 -11.305 1 90.81 205 SER B N 1
ATOM 5766 C CA . SER B 1 205 ? -11.008 7.215 -11.133 1 90.81 205 SER B CA 1
ATOM 5767 C C . SER B 1 205 ? -12.508 7.473 -11.156 1 90.81 205 SER B C 1
ATOM 5769 O O . SER B 1 205 ? -12.984 8.469 -10.602 1 90.81 205 SER B O 1
ATOM 5771 N N . GLY B 1 206 ? -13.219 6.562 -11.742 1 89.75 206 GLY B N 1
ATOM 5772 C CA . GLY B 1 206 ? -14.672 6.676 -11.781 1 89.75 206 GLY B CA 1
ATOM 5773 C C . GLY B 1 206 ? -15.352 6.023 -10.594 1 89.75 206 GLY B C 1
ATOM 5774 O O . GLY B 1 206 ? -16.578 5.941 -10.539 1 89.75 206 GLY B O 1
ATOM 5775 N N . ASN B 1 207 ? -14.57 5.535 -9.703 1 91.75 207 ASN B N 1
ATOM 5776 C CA . ASN B 1 207 ? -15.039 4.906 -8.477 1 91.75 207 ASN B CA 1
ATOM 5777 C C . ASN B 1 207 ? -15.844 3.645 -8.766 1 91.75 207 ASN B C 1
ATOM 5779 O O . ASN B 1 207 ? -16.812 3.344 -8.07 1 91.75 207 ASN B O 1
ATOM 5783 N N . ASN B 1 208 ? -15.539 3.043 -9.859 1 91.69 208 ASN B N 1
ATOM 5784 C CA . ASN B 1 208 ? -16.125 1.737 -10.156 1 91.69 208 ASN B CA 1
ATOM 5785 C C . ASN B 1 208 ? -15.344 0.611 -9.484 1 91.69 208 ASN B C 1
ATOM 5787 O O . ASN B 1 208 ? -14.391 0.074 -10.055 1 91.69 208 ASN B O 1
ATOM 5791 N N . PHE B 1 209 ? -15.844 0.253 -8.336 1 92.56 209 PHE B N 1
ATOM 5792 C CA . PHE B 1 209 ? -15.117 -0.75 -7.566 1 92.56 209 PHE B CA 1
ATOM 5793 C C . PHE B 1 209 ? -15.906 -2.053 -7.492 1 92.56 209 PHE B C 1
ATOM 5795 O O . PHE B 1 209 ? -17.109 -2.045 -7.215 1 92.56 209 PHE B O 1
ATOM 5802 N N . SER B 1 210 ? -15.312 -3.014 -7.895 1 94.94 210 SER B N 1
ATOM 5803 C CA . SER B 1 210 ? -15.828 -4.379 -7.836 1 94.94 210 SER B CA 1
ATOM 5804 C C . SER B 1 210 ? -14.695 -5.387 -7.676 1 94.94 210 SER B C 1
ATOM 5806 O O . SER B 1 210 ? -13.516 -5.031 -7.77 1 94.94 210 SER B O 1
ATOM 5808 N N . ILE B 1 211 ? -15.055 -6.59 -7.445 1 96.94 211 ILE B N 1
ATOM 5809 C CA . ILE B 1 211 ? -14.039 -7.633 -7.312 1 96.94 211 ILE B CA 1
ATOM 5810 C C . ILE B 1 211 ? -13.289 -7.793 -8.625 1 96.94 211 ILE B C 1
ATOM 5812 O O . ILE B 1 211 ? -12.102 -8.141 -8.633 1 96.94 211 ILE B O 1
ATOM 5816 N N . LYS B 1 212 ? -13.961 -7.508 -9.734 1 97.44 212 LYS B N 1
ATOM 5817 C CA . LYS B 1 212 ? -13.352 -7.621 -11.055 1 97.44 212 LYS B CA 1
ATOM 5818 C C . LYS B 1 212 ? -12.219 -6.609 -11.227 1 97.44 212 LYS B C 1
ATOM 5820 O O . LYS B 1 212 ? -11.219 -6.895 -11.891 1 97.44 212 LYS B O 1
ATOM 5825 N N . VAL B 1 213 ? -12.422 -5.465 -10.656 1 97.94 213 VAL B N 1
ATOM 5826 C CA . VAL B 1 213 ? -11.383 -4.441 -10.734 1 97.94 213 VAL B CA 1
ATOM 5827 C C . VAL B 1 213 ? -10.133 -4.906 -10 1 97.94 213 VAL B C 1
ATOM 5829 O O . VAL B 1 213 ? -9.016 -4.734 -10.5 1 97.94 213 VAL B O 1
ATOM 5832 N N . LEU B 1 214 ? -10.305 -5.48 -8.852 1 98.75 214 LEU B N 1
ATOM 5833 C CA . LEU B 1 214 ? -9.172 -6.031 -8.109 1 98.75 214 LEU B CA 1
ATOM 5834 C C . LEU B 1 214 ? -8.516 -7.172 -8.883 1 98.75 214 LEU B C 1
ATOM 5836 O O . LEU B 1 214 ? -7.289 -7.238 -8.977 1 98.75 214 LEU B O 1
ATOM 5840 N N . GLN B 1 215 ? -9.344 -8.016 -9.438 1 98.88 215 GLN B N 1
ATOM 5841 C CA . GLN B 1 215 ? -8.828 -9.125 -10.234 1 98.88 215 GLN B CA 1
ATOM 5842 C C . GLN B 1 215 ? -8.039 -8.625 -11.438 1 98.88 215 GLN B C 1
ATOM 5844 O O . GLN B 1 215 ? -6.984 -9.18 -11.766 1 98.88 215 GLN B O 1
ATOM 5849 N N . ALA B 1 216 ? -8.547 -7.633 -12.07 1 98.88 216 ALA B N 1
ATOM 5850 C CA . ALA B 1 216 ? -7.82 -7.047 -13.195 1 98.88 216 ALA B CA 1
ATOM 5851 C C . ALA B 1 216 ? -6.457 -6.527 -12.758 1 98.88 216 ALA B C 1
ATOM 5853 O O . ALA B 1 216 ? -5.453 -6.742 -13.438 1 98.88 216 ALA B O 1
ATOM 5854 N N . GLY B 1 217 ? -6.453 -5.832 -11.609 1 98.88 217 GLY B N 1
ATOM 5855 C CA . GLY B 1 217 ? -5.18 -5.383 -11.062 1 98.88 217 GLY B CA 1
ATOM 5856 C C . GLY B 1 217 ? -4.207 -6.52 -10.812 1 98.88 217 GLY B C 1
ATOM 5857 O O . GLY B 1 217 ? -3.018 -6.402 -11.125 1 98.88 217 GLY B O 1
ATOM 5858 N N . ILE B 1 218 ? -4.652 -7.586 -10.312 1 98.94 218 ILE B N 1
ATOM 5859 C CA . ILE B 1 218 ? -3.842 -8.758 -10.016 1 98.94 218 ILE B CA 1
ATOM 5860 C C . ILE B 1 218 ? -3.277 -9.344 -11.312 1 98.94 218 ILE B C 1
ATOM 5862 O O . ILE B 1 218 ? -2.104 -9.719 -11.375 1 98.94 218 ILE B O 1
ATOM 5866 N N . LEU B 1 219 ? -4.129 -9.398 -12.281 1 98.81 219 LEU B N 1
ATOM 5867 C CA . LEU B 1 219 ? -3.678 -9.945 -13.555 1 98.81 219 LEU B CA 1
ATOM 5868 C C . LEU B 1 219 ? -2.643 -9.031 -14.203 1 98.81 219 LEU B C 1
ATOM 5870 O O . LEU B 1 219 ? -1.703 -9.508 -14.852 1 98.81 219 LEU B O 1
ATOM 5874 N N . ILE B 1 220 ? -2.789 -7.754 -14.086 1 98.56 220 ILE B N 1
ATOM 5875 C CA . ILE B 1 220 ? -1.781 -6.816 -14.57 1 98.56 220 ILE B CA 1
ATOM 5876 C C . ILE B 1 220 ? -0.472 -7.027 -13.812 1 98.56 220 ILE B C 1
ATOM 5878 O O . ILE B 1 220 ? 0.602 -7.07 -14.414 1 98.56 220 ILE B O 1
ATOM 5882 N N . ALA B 1 221 ? -0.545 -7.215 -12.531 1 98.81 221 ALA B N 1
ATOM 5883 C CA . ALA B 1 221 ? 0.639 -7.473 -11.711 1 98.81 221 ALA B CA 1
ATOM 5884 C C . ALA B 1 221 ? 1.333 -8.758 -12.148 1 98.81 221 ALA B C 1
ATOM 5886 O O . ALA B 1 221 ? 2.561 -8.812 -12.242 1 98.81 221 ALA B O 1
ATOM 5887 N N . LEU B 1 222 ? 0.522 -9.75 -12.367 1 98.69 222 LEU B N 1
ATOM 5888 C CA . LEU B 1 222 ? 1.081 -11.023 -12.805 1 98.69 222 LEU B CA 1
ATOM 5889 C C . LEU B 1 222 ? 1.828 -10.859 -14.125 1 98.69 222 LEU B C 1
ATOM 5891 O O . LEU B 1 222 ? 2.9 -11.438 -14.312 1 98.69 222 LEU B O 1
ATOM 5895 N N . TYR B 1 223 ? 1.234 -10.141 -15 1 97.12 223 TYR B N 1
ATOM 5896 C CA . TYR B 1 223 ? 1.893 -9.852 -16.266 1 97.12 223 TYR B CA 1
ATOM 5897 C C . TYR B 1 223 ? 3.215 -9.125 -16.031 1 97.12 223 TYR B C 1
ATOM 5899 O O . TYR B 1 223 ? 4.223 -9.445 -16.672 1 97.12 223 TYR B O 1
ATOM 5907 N N . GLU B 1 224 ? 3.217 -8.141 -15.195 1 97.5 224 GLU B N 1
ATOM 5908 C CA . GLU B 1 224 ? 4.422 -7.375 -14.891 1 97.5 224 GLU B CA 1
ATOM 5909 C C . GLU B 1 224 ? 5.504 -8.273 -14.289 1 97.5 224 GLU B C 1
ATOM 5911 O O . GLU B 1 224 ? 6.68 -8.148 -14.633 1 97.5 224 GLU B O 1
ATOM 5916 N N . ILE B 1 225 ? 5.148 -9.172 -13.43 1 97.88 225 ILE B N 1
ATOM 5917 C CA . ILE B 1 225 ? 6.07 -10.125 -12.82 1 97.88 225 ILE B CA 1
ATOM 5918 C C . ILE B 1 225 ? 6.656 -11.039 -13.898 1 97.88 225 ILE B C 1
ATOM 5920 O O . ILE B 1 225 ? 7.867 -11.242 -13.945 1 97.88 225 ILE B O 1
ATOM 5924 N N . SER B 1 226 ? 5.789 -11.516 -14.773 1 96.75 226 SER B N 1
ATOM 5925 C CA . SER B 1 226 ? 6.203 -12.461 -15.805 1 96.75 226 SER B CA 1
ATOM 5926 C C . SER B 1 226 ? 7.148 -11.812 -16.812 1 96.75 226 SER B C 1
ATOM 5928 O O . SER B 1 226 ? 7.941 -12.5 -17.453 1 96.75 226 SER B O 1
ATOM 5930 N N . ASN B 1 227 ? 7.102 -10.531 -16.844 1 95.12 227 ASN B N 1
ATOM 5931 C CA . ASN B 1 227 ? 7.914 -9.836 -17.828 1 95.12 227 ASN B CA 1
ATOM 5932 C C . ASN B 1 227 ? 8.961 -8.938 -17.172 1 95.12 227 ASN B C 1
ATOM 5934 O O . ASN B 1 227 ? 9.562 -8.086 -17.828 1 95.12 227 ASN B O 1
ATOM 5938 N N . ALA B 1 228 ? 9.117 -9.062 -15.906 1 95.38 228 ALA B N 1
ATOM 5939 C CA . ALA B 1 228 ? 10.117 -8.352 -15.117 1 95.38 228 ALA B CA 1
ATOM 5940 C C . ALA B 1 228 ? 9.984 -6.844 -15.297 1 95.38 228 ALA B C 1
ATOM 5942 O O . ALA B 1 228 ? 10.977 -6.152 -15.523 1 95.38 228 ALA B O 1
ATOM 5943 N N . ILE B 1 229 ? 8.766 -6.379 -15.258 1 95.62 229 ILE B N 1
ATOM 5944 C CA . ILE B 1 229 ? 8.531 -4.941 -15.32 1 95.62 229 ILE B CA 1
ATOM 5945 C C . ILE B 1 229 ? 8.555 -4.352 -13.906 1 95.62 229 ILE B C 1
ATOM 5947 O O . ILE B 1 229 ? 7.523 -4.281 -13.242 1 95.62 229 ILE B O 1
ATOM 5951 N N . HIS B 1 230 ? 9.727 -3.936 -13.477 1 94 230 HIS B N 1
ATOM 5952 C CA . HIS B 1 230 ? 9.922 -3.346 -12.156 1 94 230 HIS B CA 1
ATOM 5953 C C . HIS B 1 230 ? 10.336 -1.882 -12.258 1 94 230 HIS B C 1
ATOM 5955 O O . HIS B 1 230 ? 10.992 -1.486 -13.227 1 94 230 HIS B O 1
ATOM 5961 N N . PRO B 1 231 ? 9.844 -1.074 -11.336 1 95.44 231 PRO B N 1
ATOM 5962 C CA . PRO B 1 231 ? 9.203 -1.422 -10.07 1 95.44 231 PRO B CA 1
ATOM 5963 C C . PRO B 1 231 ? 7.684 -1.537 -10.188 1 95.44 231 PRO B C 1
ATOM 5965 O O . PRO B 1 231 ? 6.992 -1.674 -9.18 1 95.44 231 PRO B O 1
ATOM 5968 N N . ALA B 1 232 ? 7.129 -1.503 -11.344 1 97.06 232 ALA B N 1
ATOM 5969 C CA . ALA B 1 232 ? 5.68 -1.493 -11.555 1 97.06 232 ALA B CA 1
ATOM 5970 C C . ALA B 1 232 ? 5.027 -2.709 -10.906 1 97.06 232 ALA B C 1
ATOM 5972 O O . ALA B 1 232 ? 3.979 -2.588 -10.266 1 97.06 232 ALA B O 1
ATOM 5973 N N . ALA B 1 233 ? 5.625 -3.896 -11.078 1 97.81 233 ALA B N 1
ATOM 5974 C CA . ALA B 1 233 ? 5.066 -5.098 -10.469 1 97.81 233 ALA B CA 1
ATOM 5975 C C . ALA B 1 233 ? 4.906 -4.93 -8.961 1 97.81 233 ALA B C 1
ATOM 5977 O O . ALA B 1 233 ? 3.852 -5.234 -8.398 1 97.81 233 ALA B O 1
ATOM 5978 N N . TYR B 1 234 ? 5.965 -4.41 -8.32 1 97.81 234 TYR B N 1
ATOM 5979 C CA . TYR B 1 234 ? 5.965 -4.168 -6.879 1 97.81 234 TYR B CA 1
ATOM 5980 C C . TYR B 1 234 ? 4.883 -3.168 -6.492 1 97.81 234 TYR B C 1
ATOM 5982 O O . TYR B 1 234 ? 4.141 -3.389 -5.531 1 97.81 234 TYR B O 1
ATOM 5990 N N . LEU B 1 235 ? 4.75 -2.139 -7.246 1 98.44 235 LEU B N 1
ATOM 5991 C CA . LEU B 1 235 ? 3.805 -1.065 -6.957 1 98.44 235 LEU B CA 1
ATOM 5992 C C . LEU B 1 235 ? 2.373 -1.516 -7.227 1 98.44 235 LEU B C 1
ATOM 5994 O O . LEU B 1 235 ? 1.468 -1.222 -6.441 1 98.44 235 LEU B O 1
ATOM 5998 N N . THR B 1 236 ? 2.135 -2.205 -8.312 1 98.62 236 THR B N 1
ATOM 5999 C CA . THR B 1 236 ? 0.797 -2.672 -8.656 1 98.62 236 THR B CA 1
ATOM 6000 C C . THR B 1 236 ? 0.283 -3.666 -7.621 1 98.62 236 THR B C 1
ATOM 6002 O O . THR B 1 236 ? -0.883 -3.609 -7.223 1 98.62 236 THR B O 1
ATOM 6005 N N . VAL B 1 237 ? 1.153 -4.543 -7.191 1 98.81 237 VAL B N 1
ATOM 6006 C CA . VAL B 1 237 ? 0.759 -5.484 -6.152 1 98.81 237 VAL B CA 1
ATOM 6007 C C . VAL B 1 237 ? 0.375 -4.727 -4.883 1 98.81 237 VAL B C 1
ATOM 6009 O O . VAL B 1 237 ? -0.633 -5.039 -4.246 1 98.81 237 VAL B O 1
ATOM 6012 N N . GLY B 1 238 ? 1.216 -3.773 -4.531 1 98.62 238 GLY B N 1
ATOM 6013 C CA . GLY B 1 238 ? 0.882 -2.947 -3.383 1 98.62 238 GLY B CA 1
ATOM 6014 C C . GLY B 1 238 ? -0.454 -2.244 -3.521 1 98.62 238 GLY B C 1
ATOM 6015 O O . GLY B 1 238 ? -1.218 -2.154 -2.559 1 98.62 238 GLY B O 1
ATOM 6016 N N . HIS B 1 239 ? -0.698 -1.771 -4.715 1 98.69 239 HIS B N 1
ATOM 6017 C CA . HIS B 1 239 ? -1.968 -1.104 -4.973 1 98.69 239 HIS B CA 1
ATOM 6018 C C . HIS B 1 239 ? -3.139 -2.07 -4.828 1 98.69 239 HIS B C 1
ATOM 6020 O O . HIS B 1 239 ? -4.184 -1.707 -4.285 1 98.69 239 HIS B O 1
ATOM 6026 N N . CYS B 1 240 ? -2.979 -3.262 -5.305 1 98.81 240 CYS B N 1
ATOM 6027 C CA . CYS B 1 240 ? -4.016 -4.273 -5.16 1 98.81 240 CYS B CA 1
ATOM 6028 C C . CYS B 1 240 ? -4.309 -4.551 -3.691 1 98.81 240 CYS B C 1
ATOM 6030 O O . CYS B 1 240 ? -5.469 -4.688 -3.299 1 98.81 240 CYS B O 1
ATOM 6032 N N . ALA B 1 241 ? -3.254 -4.633 -2.908 1 98.69 241 ALA B N 1
ATOM 6033 C CA . ALA B 1 241 ? -3.439 -4.852 -1.477 1 98.69 241 ALA B CA 1
ATOM 6034 C C . ALA B 1 241 ? -4.23 -3.711 -0.846 1 98.69 241 ALA B C 1
ATOM 6036 O O . ALA B 1 241 ? -5.18 -3.945 -0.092 1 98.69 241 ALA B O 1
ATOM 6037 N N . ARG B 1 242 ? -3.84 -2.52 -1.195 1 98.5 242 ARG B N 1
ATOM 6038 C CA . ARG B 1 242 ? -4.5 -1.351 -0.622 1 98.5 242 ARG B CA 1
ATOM 6039 C C . ARG B 1 242 ? -5.961 -1.278 -1.053 1 98.5 242 ARG B C 1
ATOM 6041 O O . ARG B 1 242 ? -6.828 -0.912 -0.259 1 98.5 242 ARG B O 1
ATOM 6048 N N . LEU B 1 243 ? -6.211 -1.606 -2.262 1 98.31 243 LEU B N 1
ATOM 6049 C CA . LEU B 1 243 ? -7.582 -1.634 -2.76 1 98.31 243 LEU B CA 1
ATOM 6050 C C . LEU B 1 243 ? -8.398 -2.705 -2.047 1 98.31 243 LEU B C 1
ATOM 6052 O O . LEU B 1 243 ? -9.562 -2.482 -1.706 1 98.31 243 LEU B O 1
ATOM 6056 N N . GLY B 1 244 ? -7.809 -3.873 -1.853 1 97.88 244 GLY B N 1
ATOM 6057 C CA . GLY B 1 244 ? -8.477 -4.914 -1.09 1 97.88 244 GLY B CA 1
ATOM 6058 C C . GLY B 1 244 ? -8.844 -4.484 0.317 1 97.88 244 GLY B C 1
ATOM 6059 O O . GLY B 1 244 ? -9.914 -4.828 0.819 1 97.88 244 GLY B O 1
ATOM 6060 N N . HIS B 1 245 ? -7.988 -3.73 0.952 1 97.19 245 HIS B N 1
ATOM 6061 C CA . HIS B 1 245 ? -8.266 -3.174 2.271 1 97.19 245 HIS B CA 1
ATOM 6062 C C . HIS B 1 245 ? -9.414 -2.17 2.215 1 97.19 245 HIS B C 1
ATOM 6064 O O . HIS B 1 245 ? -10.305 -2.191 3.066 1 97.19 245 HIS B O 1
ATOM 6070 N N . ALA B 1 246 ? -9.328 -1.33 1.195 1 96.62 246 ALA B N 1
ATOM 6071 C CA . ALA B 1 246 ? -10.367 -0.316 1.041 1 96.62 246 ALA B CA 1
ATOM 6072 C C . ALA B 1 246 ? -11.742 -0.959 0.887 1 96.62 246 ALA B C 1
ATOM 6074 O O . ALA B 1 246 ? -12.719 -0.505 1.489 1 96.62 246 ALA B O 1
ATOM 6075 N N . MET B 1 247 ? -11.805 -2.031 0.178 1 95.75 247 MET B N 1
ATOM 6076 C CA . MET B 1 247 ? -13.078 -2.68 -0.135 1 95.75 247 MET B CA 1
ATOM 6077 C C . MET B 1 247 ? -13.508 -3.611 0.994 1 95.75 247 MET B C 1
ATOM 6079 O O . MET B 1 247 ? -14.633 -4.102 1.004 1 95.75 247 MET B O 1
ATOM 6083 N N . GLY B 1 248 ? -12.602 -3.938 1.873 1 95.12 248 GLY B N 1
ATOM 6084 C CA . GLY B 1 248 ? -12.898 -4.824 2.988 1 95.12 248 GLY B CA 1
ATOM 6085 C C . GLY B 1 248 ? -12.797 -6.293 2.627 1 95.12 248 GLY B C 1
ATOM 6086 O O . GLY B 1 248 ? -13.281 -7.152 3.361 1 95.12 248 GLY B O 1
ATOM 6087 N N . VAL B 1 249 ? -12.117 -6.578 1.511 1 95.56 249 VAL B N 1
ATOM 6088 C CA . VAL B 1 249 ? -12.031 -7.945 1.012 1 95.56 249 VAL B CA 1
ATOM 6089 C C . VAL B 1 249 ? -11.109 -8.766 1.915 1 95.56 249 VAL B C 1
ATOM 6091 O O . VAL B 1 249 ? -11.289 -9.977 2.064 1 95.56 249 VAL B O 1
ATOM 6094 N N . HIS B 1 250 ? -10.195 -8.156 2.627 1 93.25 250 HIS B N 1
ATOM 6095 C CA . HIS B 1 250 ? -9.203 -8.828 3.453 1 93.25 250 HIS B CA 1
ATOM 6096 C C . HIS B 1 250 ? -9.828 -9.391 4.723 1 93.25 250 HIS B C 1
ATOM 6098 O O . HIS B 1 250 ? -9.266 -10.297 5.348 1 93.25 250 HIS B O 1
ATOM 6104 N N . GLN B 1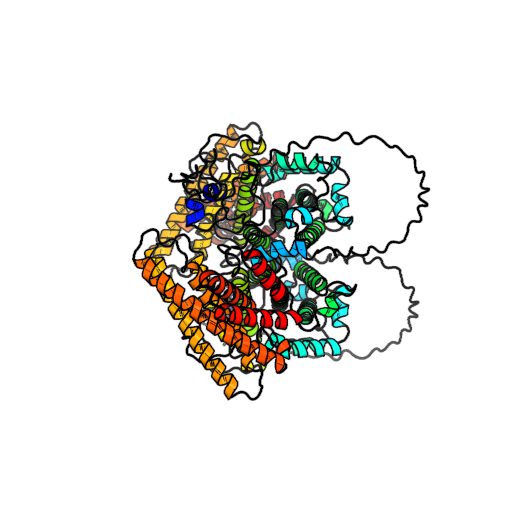 251 ? -10.867 -8.734 5.129 1 87.88 251 GLN B N 1
ATOM 6105 C CA . GLN B 1 251 ? -11.57 -9.164 6.336 1 87.88 251 GLN B CA 1
ATOM 6106 C C . GLN B 1 251 ? -13.078 -8.93 6.207 1 87.88 251 GLN B C 1
ATOM 6108 O O . GLN B 1 251 ? -13.539 -7.789 6.262 1 87.88 251 GLN B O 1
ATOM 6113 N N . ARG B 1 252 ? -13.789 -9.859 6.328 1 75.75 252 ARG B N 1
ATOM 6114 C CA . ARG B 1 252 ? -15.211 -9.773 6.016 1 75.75 252 ARG B CA 1
ATOM 6115 C C . ARG B 1 252 ? -16 -9.289 7.223 1 75.75 252 ARG B C 1
ATOM 6117 O O . ARG B 1 252 ? -16.984 -8.555 7.074 1 75.75 252 ARG B O 1
ATOM 6124 N N . SER B 1 253 ? -15.547 -9.586 8.273 1 78.25 253 SER B N 1
ATOM 6125 C CA . SER B 1 253 ? -16.438 -9.359 9.406 1 78.25 253 SER B CA 1
ATOM 6126 C C . SER B 1 253 ? -16.062 -8.086 10.164 1 78.25 253 SER B C 1
ATOM 6128 O O . SER B 1 253 ? -16.922 -7.398 10.703 1 78.25 253 SER B O 1
ATOM 6130 N N . ASN B 1 254 ? -14.875 -7.707 10.086 1 81.81 254 ASN B N 1
ATOM 6131 C CA . ASN B 1 254 ? -14.477 -6.66 11.016 1 81.81 254 ASN B CA 1
ATOM 6132 C C . ASN B 1 254 ? -14.039 -5.395 10.289 1 81.81 254 ASN B C 1
ATOM 6134 O O . ASN B 1 254 ? -13.617 -4.422 10.922 1 81.81 254 ASN B O 1
ATOM 6138 N N . ALA B 1 255 ? -14.125 -5.395 9.008 1 89.06 255 ALA B N 1
ATOM 6139 C CA . ALA B 1 255 ? -13.742 -4.203 8.25 1 89.06 255 ALA B CA 1
ATOM 6140 C C . ALA B 1 255 ? -14.93 -3.623 7.496 1 89.06 255 ALA B C 1
ATOM 6142 O O . ALA B 1 255 ? -15.836 -4.359 7.086 1 89.06 255 ALA B O 1
ATOM 6143 N N . PRO B 1 256 ? -14.914 -2.279 7.395 1 91.31 256 PRO B N 1
ATOM 6144 C CA . PRO B 1 256 ? -15.977 -1.686 6.578 1 91.31 256 PRO B CA 1
ATOM 6145 C C . PRO B 1 256 ? -16.016 -2.254 5.164 1 91.31 256 PRO B C 1
ATOM 6147 O O . PRO B 1 256 ? -14.969 -2.441 4.535 1 91.31 256 PRO B O 1
ATOM 6150 N N . GLN B 1 257 ? -17.234 -2.564 4.695 1 92.5 257 GLN B N 1
ATOM 6151 C CA . GLN B 1 257 ? -17.406 -3.217 3.4 1 92.5 257 GLN B CA 1
ATOM 6152 C C . GLN B 1 257 ? -17.891 -2.229 2.346 1 92.5 257 GLN B C 1
ATOM 6154 O O . GLN B 1 257 ? -18.969 -1.626 2.494 1 92.5 257 GLN B O 1
ATOM 6159 N N . MET B 1 258 ? -17.141 -2.107 1.288 1 92.38 258 MET B N 1
ATOM 6160 C CA . MET B 1 258 ? -17.562 -1.266 0.169 1 92.38 258 MET B CA 1
ATOM 6161 C C . MET B 1 258 ? -18.5 -2.021 -0.759 1 92.38 258 MET B C 1
ATOM 6163 O O . MET B 1 258 ? -19.328 -1.412 -1.438 1 92.38 258 MET B O 1
ATOM 6167 N N . LEU B 1 259 ? -18.312 -3.32 -0.791 1 92.69 259 LEU B N 1
ATOM 6168 C CA . LEU B 1 259 ? -19.109 -4.148 -1.693 1 92.69 259 LEU B CA 1
ATOM 6169 C C . LEU B 1 259 ? -20.312 -4.727 -0.976 1 92.69 259 LEU B C 1
ATOM 6171 O O . LEU B 1 259 ? -20.344 -4.809 0.254 1 92.69 259 LEU B O 1
ATOM 6175 N N . ASN B 1 260 ? -21.266 -5.059 -1.778 1 90.62 260 ASN B N 1
ATOM 6176 C CA . ASN B 1 260 ? -22.406 -5.777 -1.214 1 90.62 260 ASN B CA 1
ATOM 6177 C C . ASN B 1 260 ? -22 -7.148 -0.681 1 90.62 260 ASN B C 1
ATOM 6179 O O . ASN B 1 260 ? -21 -7.711 -1.115 1 90.62 260 ASN B O 1
ATOM 6183 N N . ARG B 1 261 ? -22.812 -7.578 0.191 1 90.5 261 ARG B N 1
ATOM 6184 C CA . ARG B 1 261 ? -22.578 -8.945 0.653 1 90.5 261 ARG B CA 1
ATOM 6185 C C . ARG B 1 261 ? -22.734 -9.938 -0.493 1 90.5 261 ARG B C 1
ATOM 6187 O O . ARG B 1 261 ? -23.609 -9.789 -1.343 1 90.5 261 ARG B O 1
ATOM 6194 N N . PRO B 1 262 ? -21.812 -10.898 -0.473 1 91.88 262 PRO B N 1
ATOM 6195 C CA . PRO B 1 262 ? -21.969 -11.906 -1.526 1 91.88 262 PRO B CA 1
ATOM 6196 C C . PRO B 1 262 ? -23.297 -12.656 -1.436 1 91.88 262 PRO B C 1
ATOM 6198 O O . PRO B 1 262 ? -23.719 -13.047 -0.343 1 91.88 262 PRO B O 1
ATOM 6201 N N . GLY B 1 263 ? -23.859 -12.867 -2.59 1 90.5 263 GLY B N 1
ATOM 6202 C CA . GLY B 1 263 ? -25.156 -13.539 -2.629 1 90.5 263 GLY B CA 1
ATOM 6203 C C . GLY B 1 263 ? -25.047 -15.047 -2.748 1 90.5 263 GLY B C 1
ATOM 6204 O O . GLY B 1 263 ? -26 -15.773 -2.48 1 90.5 263 GLY B O 1
ATOM 6205 N N . THR B 1 264 ? -23.938 -15.477 -3.201 1 93.06 264 THR B N 1
ATOM 6206 C CA . THR B 1 264 ? -23.75 -16.906 -3.412 1 93.06 264 THR B CA 1
ATOM 6207 C C . THR B 1 264 ? -22.406 -17.359 -2.846 1 93.06 264 THR B C 1
ATOM 6209 O O . THR B 1 264 ? -21.516 -16.547 -2.609 1 93.06 264 THR B O 1
ATOM 6212 N N . TRP B 1 265 ? -22.312 -18.641 -2.652 1 92.75 265 TRP B N 1
ATOM 6213 C CA . TRP B 1 265 ? -21.047 -19.234 -2.219 1 92.75 265 TRP B CA 1
ATOM 6214 C C . TRP B 1 265 ? -19.953 -19.031 -3.27 1 92.75 265 TRP B C 1
ATOM 6216 O O . TRP B 1 265 ? -18.797 -18.828 -2.934 1 92.75 265 TRP B O 1
ATOM 6226 N N . VAL B 1 266 ? -20.328 -19.109 -4.531 1 95.81 266 VAL B N 1
ATOM 6227 C CA . VAL B 1 266 ? -19.375 -18.938 -5.633 1 95.81 266 VAL B CA 1
ATOM 6228 C C . VAL B 1 266 ? -18.734 -17.562 -5.559 1 95.81 266 VAL B C 1
ATOM 6230 O O . VAL B 1 266 ? -17.531 -17.406 -5.742 1 95.81 266 VAL B O 1
ATOM 6233 N N . GLU B 1 267 ? -19.562 -16.594 -5.262 1 96.06 267 GLU B N 1
ATOM 6234 C CA . GLU B 1 267 ? -19.062 -15.234 -5.156 1 96.06 267 GLU B CA 1
ATOM 6235 C C . GLU B 1 267 ? -18.188 -15.062 -3.924 1 96.06 267 GLU B C 1
ATOM 6237 O O . GLU B 1 267 ? -17.156 -14.375 -3.975 1 96.06 267 GLU B O 1
ATOM 6242 N N . LEU B 1 268 ? -18.625 -15.633 -2.857 1 94.81 268 LEU B N 1
ATOM 6243 C CA . LEU B 1 268 ? -17.844 -15.578 -1.626 1 94.81 268 LEU B CA 1
ATOM 6244 C C . LEU B 1 268 ? -16.469 -16.203 -1.826 1 94.81 268 LEU B C 1
ATOM 6246 O O . LEU B 1 268 ? -15.453 -15.617 -1.415 1 94.81 268 LEU B O 1
ATOM 6250 N N . GLU B 1 269 ? -16.422 -17.344 -2.426 1 96.25 269 GLU B N 1
ATOM 6251 C CA . GLU B 1 269 ? -15.172 -18.031 -2.719 1 96.25 269 GLU B CA 1
ATOM 6252 C C . GLU B 1 269 ? -14.312 -17.234 -3.693 1 96.25 269 GLU B C 1
ATOM 6254 O O . GLU B 1 269 ? -13.086 -17.203 -3.57 1 96.25 269 GLU B O 1
ATOM 6259 N N . GLU B 1 270 ? -14.922 -16.609 -4.613 1 98 270 GLU B N 1
ATOM 6260 C CA . GLU B 1 270 ? -14.203 -15.766 -5.562 1 98 270 GLU B CA 1
ATOM 6261 C C . GLU B 1 270 ? -13.453 -14.648 -4.844 1 98 270 GLU B C 1
ATOM 6263 O O . GLU B 1 270 ? -12.297 -14.367 -5.168 1 98 270 GLU B O 1
ATOM 6268 N N . ARG B 1 271 ? -14.102 -14.031 -3.902 1 97.69 271 ARG B N 1
ATOM 6269 C CA . ARG B 1 271 ? -13.461 -12.969 -3.127 1 97.69 271 ARG B CA 1
ATOM 6270 C C . ARG B 1 271 ? -12.297 -13.516 -2.307 1 97.69 271 ARG B C 1
ATOM 6272 O O . ARG B 1 271 ? -11.242 -12.883 -2.219 1 97.69 271 ARG B O 1
ATOM 6279 N N . ARG B 1 272 ? -12.492 -14.656 -1.742 1 96.88 272 ARG B N 1
ATOM 6280 C CA . ARG B 1 272 ? -11.438 -15.289 -0.957 1 96.88 272 ARG B CA 1
ATOM 6281 C C . ARG B 1 272 ? -10.211 -15.57 -1.817 1 96.88 272 ARG B C 1
ATOM 6283 O O . ARG B 1 272 ? -9.086 -15.227 -1.443 1 96.88 272 ARG B O 1
ATOM 6290 N N . ARG B 1 273 ? -10.453 -16.172 -2.955 1 98.25 273 ARG B N 1
ATOM 6291 C CA . ARG B 1 273 ? -9.375 -16.516 -3.869 1 98.25 273 ARG B CA 1
ATOM 6292 C C . ARG B 1 273 ? -8.648 -15.273 -4.367 1 98.25 273 ARG B C 1
ATOM 6294 O O . ARG B 1 273 ? -7.426 -15.273 -4.508 1 98.25 273 ARG B O 1
ATOM 6301 N N . THR B 1 274 ? -9.414 -14.289 -4.633 1 98.69 274 THR B N 1
ATOM 6302 C CA . THR B 1 274 ? -8.836 -13.031 -5.09 1 98.69 274 THR B CA 1
ATOM 6303 C C . THR B 1 274 ? -7.902 -12.453 -4.031 1 98.69 274 THR B C 1
ATOM 6305 O O . THR B 1 274 ? -6.801 -11.992 -4.348 1 98.69 274 THR B O 1
ATOM 6308 N N . TRP B 1 275 ? -8.305 -12.469 -2.779 1 98.38 275 TRP B N 1
ATOM 6309 C CA . TRP B 1 275 ? -7.461 -11.93 -1.718 1 98.38 275 TRP B CA 1
ATOM 6310 C C . TRP B 1 275 ? -6.203 -12.781 -1.548 1 98.38 275 TRP B C 1
ATOM 6312 O O . TRP B 1 275 ? -5.105 -12.242 -1.365 1 98.38 275 TRP B O 1
ATOM 6322 N N . TRP B 1 276 ? -6.328 -14.078 -1.631 1 98.56 276 TRP B N 1
ATOM 6323 C CA . TRP B 1 276 ? -5.16 -14.945 -1.562 1 98.56 276 TRP B CA 1
ATOM 6324 C C . TRP B 1 276 ? -4.18 -14.633 -2.688 1 98.56 276 TRP B C 1
ATOM 6326 O O . TRP B 1 276 ? -2.965 -14.695 -2.494 1 98.56 276 TRP B O 1
ATOM 6336 N N . ALA B 1 277 ? -4.762 -14.352 -3.834 1 98.88 277 ALA B N 1
ATOM 6337 C CA . ALA B 1 277 ? -3.891 -13.992 -4.953 1 98.88 277 ALA B CA 1
ATOM 6338 C C . ALA B 1 277 ? -3.053 -12.766 -4.625 1 98.88 277 ALA B C 1
ATOM 6340 O O . ALA B 1 277 ? -1.875 -12.695 -4.98 1 98.88 277 ALA B O 1
ATOM 6341 N N . VAL B 1 278 ? -3.621 -11.781 -3.943 1 98.81 278 VAL B N 1
ATOM 6342 C CA . VAL B 1 278 ? -2.887 -10.594 -3.508 1 98.81 278 VAL B CA 1
ATOM 6343 C C . VAL B 1 278 ? -1.76 -11.008 -2.562 1 98.81 278 VAL B C 1
ATOM 6345 O O . VAL B 1 278 ? -0.62 -10.562 -2.719 1 98.81 278 VAL B O 1
ATOM 6348 N N . ILE B 1 279 ? -2.045 -11.859 -1.648 1 98.56 279 ILE B N 1
ATOM 6349 C CA . ILE B 1 279 ? -1.062 -12.32 -0.672 1 98.56 279 ILE B CA 1
ATOM 6350 C C . ILE B 1 279 ? 0.084 -13.031 -1.389 1 98.56 279 ILE B C 1
ATOM 6352 O O . ILE B 1 279 ? 1.257 -12.742 -1.135 1 98.56 279 ILE B O 1
ATOM 6356 N N . ILE B 1 280 ? -0.277 -13.883 -2.281 1 98.81 280 ILE B N 1
ATOM 6357 C CA . ILE B 1 280 ? 0.71 -14.68 -3.002 1 98.81 280 ILE B CA 1
ATOM 6358 C C . ILE B 1 280 ? 1.665 -13.758 -3.758 1 98.81 280 ILE B C 1
ATOM 6360 O O . ILE B 1 280 ? 2.887 -13.883 -3.635 1 98.81 280 ILE B O 1
ATOM 6364 N N . LEU B 1 281 ? 1.122 -12.859 -4.504 1 98.88 281 LEU B N 1
ATOM 6365 C CA . LEU B 1 281 ? 1.959 -12 -5.34 1 98.88 281 LEU B CA 1
ATOM 6366 C C . LEU B 1 281 ? 2.777 -11.039 -4.48 1 98.88 281 LEU B C 1
ATOM 6368 O O . LEU B 1 281 ? 3.91 -10.703 -4.832 1 98.88 281 LEU B O 1
ATOM 6372 N N . ASP B 1 282 ? 2.195 -10.586 -3.402 1 98.62 282 ASP B N 1
ATOM 6373 C CA . ASP B 1 282 ? 2.922 -9.695 -2.498 1 98.62 282 ASP B CA 1
ATOM 6374 C C . ASP B 1 282 ? 4.152 -10.391 -1.917 1 98.62 282 ASP B C 1
ATOM 6376 O O . ASP B 1 282 ? 5.215 -9.781 -1.793 1 98.62 282 ASP B O 1
ATOM 6380 N N . ARG B 1 283 ? 4.07 -11.594 -1.558 1 98.25 283 ARG B N 1
ATOM 6381 C CA . ARG B 1 283 ? 5.23 -12.328 -1.067 1 98.25 283 ARG B CA 1
ATOM 6382 C C . ARG B 1 283 ? 6.25 -12.547 -2.18 1 98.25 283 ARG B C 1
ATOM 6384 O O . ARG B 1 283 ? 7.453 -12.375 -1.969 1 98.25 283 ARG B O 1
ATOM 6391 N N . TYR B 1 284 ? 5.691 -12.867 -3.305 1 98.5 284 TYR B N 1
ATOM 6392 C CA . TYR B 1 284 ? 6.57 -13.211 -4.418 1 98.5 284 TYR B CA 1
ATOM 6393 C C . TYR B 1 284 ? 7.418 -12.016 -4.836 1 98.5 284 TYR B C 1
ATOM 6395 O O . TYR B 1 284 ? 8.625 -12.148 -5.059 1 98.5 284 TYR B O 1
ATOM 6403 N N . VAL B 1 285 ? 6.844 -10.836 -4.902 1 98 285 VAL B N 1
ATOM 6404 C CA . VAL B 1 285 ? 7.574 -9.672 -5.391 1 98 285 VAL B CA 1
ATOM 6405 C C . VAL B 1 285 ? 8.586 -9.219 -4.34 1 98 285 VAL B C 1
ATOM 6407 O O . VAL B 1 285 ? 9.453 -8.383 -4.621 1 98 285 VAL B O 1
ATOM 6410 N N . ASN B 1 286 ? 8.5 -9.734 -3.18 1 97.12 286 ASN B N 1
ATOM 6411 C CA . ASN B 1 286 ? 9.422 -9.352 -2.113 1 97.12 286 ASN B CA 1
ATOM 6412 C C . ASN B 1 286 ? 10.578 -10.344 -1.994 1 97.12 286 ASN B C 1
ATOM 6414 O O . ASN B 1 286 ? 11.453 -10.18 -1.143 1 97.12 286 ASN B O 1
ATOM 6418 N N . LEU B 1 287 ? 10.648 -11.312 -2.854 1 96.62 287 LEU B N 1
ATOM 6419 C CA . LEU B 1 287 ? 11.695 -12.328 -2.822 1 96.62 287 LEU B CA 1
ATOM 6420 C C . LEU B 1 287 ? 13.062 -11.711 -3.098 1 96.62 287 LEU B C 1
ATOM 6422 O O . LEU B 1 287 ? 14.047 -12.07 -2.455 1 96.62 287 LEU B O 1
ATOM 6426 N N . GLY B 1 288 ? 13.062 -10.82 -4.043 1 91.88 288 GLY B N 1
ATOM 6427 C CA . GLY B 1 288 ? 14.336 -10.281 -4.48 1 91.88 288 GLY B CA 1
ATOM 6428 C C . GLY B 1 288 ? 14.812 -9.109 -3.643 1 91.88 288 GLY B C 1
ATOM 6429 O O . GLY B 1 288 ? 15.93 -8.625 -3.824 1 91.88 288 GLY B O 1
ATOM 6430 N N . GLY B 1 289 ? 13.938 -8.602 -2.816 1 81.06 289 GLY B N 1
ATOM 6431 C CA . GLY B 1 289 ? 14.266 -7.395 -2.074 1 81.06 289 GLY B CA 1
ATOM 6432 C C . GLY B 1 289 ? 14.18 -7.578 -0.571 1 81.06 289 GLY B C 1
ATOM 6433 O O . GLY B 1 289 ? 13.078 -7.633 -0.012 1 81.06 289 GLY B O 1
ATOM 6434 N N . LYS B 1 290 ? 15.344 -7.574 0.065 1 78.75 290 LYS B N 1
ATOM 6435 C CA . LYS B 1 290 ? 15.359 -7.742 1.515 1 78.75 290 LYS B CA 1
ATOM 6436 C C . LYS B 1 290 ? 14.938 -6.461 2.225 1 78.75 290 LYS B C 1
ATOM 6438 O O . LYS B 1 290 ? 15.164 -5.359 1.718 1 78.75 290 LYS B O 1
ATOM 6443 N N . ASN B 1 291 ? 14.195 -6.602 3.264 1 84.69 291 ASN B N 1
ATOM 6444 C CA . ASN B 1 291 ? 13.875 -5.547 4.219 1 84.69 291 ASN B CA 1
ATOM 6445 C C . ASN B 1 291 ? 12.828 -4.586 3.664 1 84.69 291 ASN B C 1
ATOM 6447 O O . ASN B 1 291 ? 12.797 -3.414 4.039 1 84.69 291 ASN B O 1
ATOM 6451 N N . ARG B 1 292 ? 12.125 -4.965 2.658 1 91.38 292 ARG B N 1
ATOM 6452 C CA . ARG B 1 292 ? 10.914 -4.25 2.273 1 91.38 292 ARG B CA 1
ATOM 6453 C C . ARG B 1 292 ? 9.68 -4.863 2.934 1 91.38 292 ARG B C 1
ATOM 6455 O O . ARG B 1 292 ? 9.516 -6.082 2.941 1 91.38 292 ARG B O 1
ATOM 6462 N N . PRO B 1 293 ? 8.891 -4.031 3.492 1 93.44 293 PRO B N 1
ATOM 6463 C CA . PRO B 1 293 ? 7.703 -4.574 4.145 1 93.44 293 PRO B CA 1
ATOM 6464 C C . PRO B 1 293 ? 6.68 -5.113 3.15 1 93.44 293 PRO B C 1
ATOM 6466 O O . PRO B 1 293 ? 6.641 -4.676 1.998 1 93.44 293 PRO B O 1
ATOM 6469 N N . PHE B 1 294 ? 5.898 -6.051 3.584 1 96.44 294 PHE B N 1
ATOM 6470 C CA . PHE B 1 294 ? 4.777 -6.543 2.797 1 96.44 294 PHE B CA 1
ATOM 6471 C C . PHE B 1 294 ? 3.697 -5.477 2.662 1 96.44 294 PHE B C 1
ATOM 6473 O O . PHE B 1 294 ? 3.609 -4.566 3.49 1 96.44 294 PHE B O 1
ATOM 6480 N N . ALA B 1 295 ? 2.953 -5.582 1.59 1 97.56 295 ALA B N 1
ATOM 6481 C CA . ALA B 1 295 ? 1.851 -4.656 1.357 1 97.56 295 ALA B CA 1
ATOM 6482 C C . ALA B 1 295 ? 0.638 -5.02 2.209 1 97.56 295 ALA B C 1
ATOM 6484 O O . ALA B 1 295 ? -0.219 -4.176 2.475 1 97.56 295 ALA B O 1
ATOM 6485 N N . CYS B 1 296 ? 0.56 -6.227 2.594 1 96.19 296 CYS B N 1
ATOM 6486 C CA . CYS B 1 296 ? -0.557 -6.648 3.432 1 96.19 296 CYS B CA 1
ATOM 6487 C C . CYS B 1 296 ? -0.104 -7.668 4.469 1 96.19 296 CYS B C 1
ATOM 6489 O O . CYS B 1 296 ? 0.949 -8.289 4.316 1 96.19 296 CYS B O 1
ATOM 6491 N N . GLU B 1 297 ? -0.893 -7.809 5.457 1 92.12 297 GLU B N 1
ATOM 6492 C CA . GLU B 1 297 ? -0.616 -8.797 6.496 1 92.12 297 GLU B CA 1
ATOM 6493 C C . GLU B 1 297 ? -0.791 -10.219 5.969 1 92.12 297 GLU B C 1
ATOM 6495 O O . GLU B 1 297 ? -1.496 -10.438 4.98 1 92.12 297 GLU B O 1
ATOM 6500 N N . ASP B 1 298 ? -0.114 -11.078 6.641 1 91.12 298 ASP B N 1
ATOM 6501 C CA . ASP B 1 298 ? -0.287 -12.484 6.285 1 91.12 298 ASP B CA 1
ATOM 6502 C C . ASP B 1 298 ? -1.631 -13.016 6.781 1 91.12 298 ASP B C 1
ATOM 6504 O O . ASP B 1 298 ? -2.277 -12.391 7.625 1 91.12 298 ASP B O 1
ATOM 6508 N N . ALA B 1 299 ? -1.981 -14.117 6.156 1 91.81 299 ALA B N 1
ATOM 6509 C CA . ALA B 1 299 ? -3.188 -14.797 6.621 1 91.81 299 ALA B CA 1
ATOM 6510 C C . ALA B 1 299 ? -3.029 -15.273 8.062 1 91.81 299 ALA B C 1
ATOM 6512 O O . ALA B 1 299 ? -1.955 -15.734 8.453 1 91.81 299 ALA B O 1
ATOM 6513 N N . GLN B 1 300 ? -4.035 -15.086 8.766 1 89.06 300 GLN B N 1
ATOM 6514 C CA . GLN B 1 300 ? -4.062 -15.586 10.133 1 89.06 300 GLN B CA 1
ATOM 6515 C C . GLN B 1 300 ? -4.324 -17.094 10.164 1 89.06 300 GLN B C 1
ATOM 6517 O O . GLN B 1 300 ? -4.902 -17.641 9.227 1 89.06 300 GLN B O 1
ATOM 6522 N N . PRO B 1 301 ? -3.977 -17.703 11.242 1 88.38 301 PRO B N 1
ATOM 6523 C CA . PRO B 1 301 ? -4.145 -19.141 11.328 1 88.38 301 PRO B CA 1
ATOM 6524 C C . PRO B 1 301 ? -5.598 -19.594 11.156 1 88.38 301 PRO B C 1
ATOM 6526 O O . PRO B 1 301 ? -5.855 -20.688 10.648 1 88.38 301 PRO B O 1
ATOM 6529 N N . GLU B 1 302 ? -6.551 -18.703 11.469 1 88.69 302 GLU B N 1
ATOM 6530 C CA . GLU B 1 302 ? -7.961 -19.062 11.422 1 88.69 302 GLU B CA 1
ATOM 6531 C C . GLU B 1 302 ? -8.586 -18.703 10.078 1 88.69 302 GLU B C 1
ATOM 6533 O O . GLU B 1 302 ? -9.711 -19.109 9.781 1 88.69 302 GLU B O 1
ATOM 6538 N N . ASP B 1 303 ? -7.848 -18.031 9.312 1 92.12 303 ASP B N 1
ATOM 6539 C CA . ASP B 1 303 ? -8.367 -17.688 7.996 1 92.12 303 ASP B CA 1
ATOM 6540 C C . ASP B 1 303 ? -8.594 -18.938 7.148 1 92.12 303 ASP B C 1
ATOM 6542 O O . ASP B 1 303 ? -7.883 -19.938 7.309 1 92.12 303 ASP B O 1
ATOM 6546 N N . LEU B 1 304 ? -9.492 -18.844 6.273 1 93.5 304 LEU B N 1
ATOM 6547 C CA . LEU B 1 304 ? -9.867 -20 5.484 1 93.5 304 LEU B CA 1
ATOM 6548 C C . LEU B 1 304 ? -9.047 -20.078 4.199 1 93.5 304 LEU B C 1
ATOM 6550 O O . LEU B 1 304 ? -8.797 -19.047 3.562 1 93.5 304 LEU B O 1
ATOM 6554 N N . LEU B 1 305 ? -8.648 -21.281 3.891 1 96.31 305 LEU B N 1
ATOM 6555 C CA . LEU B 1 305 ? -8.023 -21.578 2.605 1 96.31 305 LEU B CA 1
ATOM 6556 C C . LEU B 1 305 ? -9.078 -21.75 1.519 1 96.31 305 LEU B C 1
ATOM 6558 O O . LEU B 1 305 ? -10.258 -21.984 1.817 1 96.31 305 LEU B O 1
ATOM 6562 N N . PRO B 1 306 ? -8.664 -21.578 0.239 1 95.81 306 PRO B N 1
ATOM 6563 C CA . PRO B 1 306 ? -9.633 -21.75 -0.851 1 95.81 306 PRO B CA 1
ATOM 6564 C C . PRO B 1 306 ? -10.227 -23.156 -0.888 1 95.81 306 PRO B C 1
ATOM 6566 O O . PRO B 1 306 ? -9.539 -24.125 -0.553 1 95.81 306 PRO B O 1
ATOM 6569 N N . ALA B 1 307 ? -11.453 -23.234 -1.378 1 94.19 307 ALA B N 1
ATOM 6570 C CA . ALA B 1 307 ? -12.125 -24.516 -1.597 1 94.19 307 ALA B CA 1
ATOM 6571 C C . ALA B 1 307 ? -11.555 -25.234 -2.812 1 94.19 307 ALA B C 1
ATOM 6573 O O . ALA B 1 307 ? -10.672 -24.703 -3.496 1 94.19 307 ALA B O 1
ATOM 6574 N N . ASP B 1 308 ? -12.047 -26.391 -2.973 1 94.38 308 ASP B N 1
ATOM 6575 C CA . ASP B 1 308 ? -11.578 -27.188 -4.094 1 94.38 308 ASP B CA 1
ATOM 6576 C C . ASP B 1 308 ? -11.797 -26.469 -5.422 1 94.38 308 ASP B C 1
ATOM 6578 O O . ASP B 1 308 ? -12.883 -25.938 -5.672 1 94.38 308 ASP B O 1
ATOM 6582 N N . ASP B 1 309 ? -10.828 -26.562 -6.32 1 94.75 309 ASP B N 1
ATOM 6583 C CA . ASP B 1 309 ? -10.844 -25.797 -7.562 1 94.75 309 ASP B CA 1
ATOM 6584 C C . ASP B 1 309 ? -11.953 -26.281 -8.5 1 94.75 309 ASP B C 1
ATOM 6586 O O . ASP B 1 309 ? -12.711 -25.484 -9.047 1 94.75 309 ASP B O 1
ATOM 6590 N N . LYS B 1 310 ? -12 -27.531 -8.68 1 92.44 310 LYS B N 1
ATOM 6591 C CA . LYS B 1 310 ? -12.961 -28.109 -9.625 1 92.44 310 LYS B CA 1
ATOM 6592 C C . LYS B 1 310 ? -14.391 -27.891 -9.148 1 92.44 310 LYS B C 1
ATOM 6594 O O . LYS B 1 310 ? -15.266 -27.547 -9.945 1 92.44 310 LYS B O 1
ATOM 6599 N N . ASN B 1 311 ? -14.578 -28.125 -7.891 1 93.62 311 ASN B N 1
ATOM 6600 C CA . ASN B 1 311 ? -15.914 -27.906 -7.336 1 93.62 311 ASN B CA 1
ATOM 6601 C C . ASN B 1 311 ? -16.344 -26.453 -7.465 1 93.62 311 ASN B C 1
ATOM 6603 O O . ASN B 1 311 ? -17.5 -26.172 -7.793 1 93.62 311 ASN B O 1
ATOM 6607 N N . TRP B 1 312 ? -15.461 -25.578 -7.188 1 95.69 312 TRP B N 1
ATOM 6608 C CA . TRP B 1 312 ? -15.781 -24.172 -7.289 1 95.69 312 TRP B CA 1
ATOM 6609 C C . TRP B 1 312 ? -16.078 -23.781 -8.734 1 95.69 312 TRP B C 1
ATOM 6611 O O . TRP B 1 312 ? -17.031 -23.031 -9 1 95.69 312 TRP B O 1
ATOM 6621 N N . ASP B 1 313 ? -15.352 -24.312 -9.695 1 95.38 313 ASP B N 1
ATOM 6622 C CA . ASP B 1 313 ? -15.547 -24 -11.109 1 95.38 313 ASP B CA 1
ATOM 6623 C C . ASP B 1 313 ? -16.922 -24.453 -11.578 1 95.38 313 ASP B C 1
ATOM 6625 O O . ASP B 1 313 ? -17.531 -23.828 -12.461 1 95.38 313 ASP B O 1
ATOM 6629 N N . ARG B 1 314 ? -17.422 -25.469 -10.914 1 93.25 314 ARG B N 1
ATOM 6630 C CA . ARG B 1 314 ? -18.703 -26.031 -11.305 1 93.25 314 ARG B CA 1
ATOM 6631 C C . ARG B 1 314 ? -19.844 -25.469 -10.453 1 93.25 314 ARG B C 1
ATOM 6633 O O . ARG B 1 314 ? -21.016 -25.75 -10.703 1 93.25 314 ARG B O 1
ATOM 6640 N N . GLY B 1 315 ? -19.469 -24.688 -9.469 1 90.69 315 GLY B N 1
ATOM 6641 C CA . GLY B 1 315 ? -20.469 -24.156 -8.555 1 90.69 315 GLY B CA 1
ATOM 6642 C C . GLY B 1 315 ? -21.047 -25.188 -7.625 1 90.69 315 GLY B C 1
ATOM 6643 O O . GLY B 1 315 ? -22.188 -25.062 -7.172 1 90.69 315 GLY B O 1
ATOM 6644 N N . GLU B 1 316 ? -20.297 -26.219 -7.387 1 88.19 316 GLU B N 1
ATOM 6645 C CA . GLU B 1 316 ? -20.766 -27.312 -6.539 1 88.19 316 GLU B CA 1
ATOM 6646 C C . GLU B 1 316 ? -20.281 -27.125 -5.098 1 88.19 316 GLU B C 1
ATOM 6648 O O . GLU B 1 316 ? -19.078 -27.047 -4.844 1 88.19 316 GLU B O 1
ATOM 6653 N N . ILE B 1 317 ? -21.281 -27.031 -4.207 1 82.5 317 ILE B N 1
ATOM 6654 C CA . ILE B 1 317 ? -20.953 -26.922 -2.791 1 82.5 317 ILE B CA 1
ATOM 6655 C C . ILE B 1 317 ? -20.734 -28.312 -2.207 1 82.5 317 ILE B C 1
ATOM 6657 O O . ILE B 1 317 ? -21.562 -29.203 -2.393 1 82.5 317 ILE B O 1
ATOM 6661 N N . THR B 1 318 ? -19.547 -28.469 -1.729 1 76.56 318 THR B N 1
ATOM 6662 C CA . THR B 1 318 ? -19.281 -29.75 -1.101 1 76.56 318 THR B CA 1
ATOM 6663 C C . THR B 1 318 ? -19.391 -29.641 0.419 1 76.56 318 THR B C 1
ATOM 6665 O O . THR B 1 318 ? -19.156 -28.578 0.984 1 76.56 318 THR B O 1
ATOM 6668 N N . VAL B 1 319 ? -19.75 -30.672 1.081 1 71.12 319 VAL B N 1
ATOM 6669 C CA . VAL B 1 319 ? -19.922 -30.75 2.529 1 71.12 319 VAL B CA 1
ATOM 6670 C C . VAL B 1 319 ? -18.547 -30.922 3.197 1 71.12 319 VAL B C 1
ATOM 6672 O O . VAL B 1 319 ? -18.375 -31.812 4.035 1 71.12 319 VAL B O 1
ATOM 6675 N N . VAL B 1 320 ? -17.594 -30.453 2.627 1 71.5 320 VAL B N 1
ATOM 6676 C CA . VAL B 1 320 ? -16.281 -30.609 3.248 1 71.5 320 VAL B CA 1
ATOM 6677 C C . VAL B 1 320 ? -15.984 -29.406 4.137 1 71.5 320 VAL B C 1
ATOM 6679 O O . VAL B 1 320 ? -16.312 -28.281 3.781 1 71.5 320 VAL B O 1
ATOM 6682 N N . GLU B 1 321 ? -15.523 -29.75 5.32 1 78.31 321 GLU B N 1
ATOM 6683 C CA . GLU B 1 321 ? -15.156 -28.703 6.266 1 78.31 321 GLU B CA 1
ATOM 6684 C C . GLU B 1 321 ? -14.109 -27.766 5.672 1 78.31 321 GLU B C 1
ATOM 6686 O O . GLU B 1 321 ? -13.086 -28.219 5.156 1 78.31 321 GLU B O 1
ATOM 6691 N N . PRO B 1 322 ? -14.438 -26.547 5.707 1 84.62 322 PRO B N 1
ATOM 6692 C CA . PRO B 1 322 ? -13.438 -25.578 5.242 1 84.62 322 PRO B CA 1
ATOM 6693 C C . PRO B 1 322 ? -12.109 -25.688 5.988 1 84.62 322 PRO B C 1
ATOM 6695 O O . PRO B 1 322 ? -12.102 -25.953 7.195 1 84.62 322 PRO B O 1
ATOM 6698 N N . LEU B 1 323 ? -11.086 -25.594 5.227 1 90 323 LEU B N 1
ATOM 6699 C CA . LEU B 1 323 ? -9.758 -25.75 5.805 1 90 323 LEU B CA 1
ATOM 6700 C C . LEU B 1 323 ? -9.18 -24.391 6.191 1 90 323 LEU B C 1
ATOM 6702 O O . LEU B 1 323 ? -9.234 -23.438 5.402 1 90 323 LEU B O 1
ATOM 6706 N N . ALA B 1 324 ? -8.625 -24.328 7.41 1 91.94 324 ALA B N 1
ATOM 6707 C CA . ALA B 1 324 ? -7.941 -23.125 7.883 1 91.94 324 ALA B CA 1
ATOM 6708 C C . ALA B 1 324 ? -6.449 -23.188 7.57 1 91.94 324 ALA B C 1
ATOM 6710 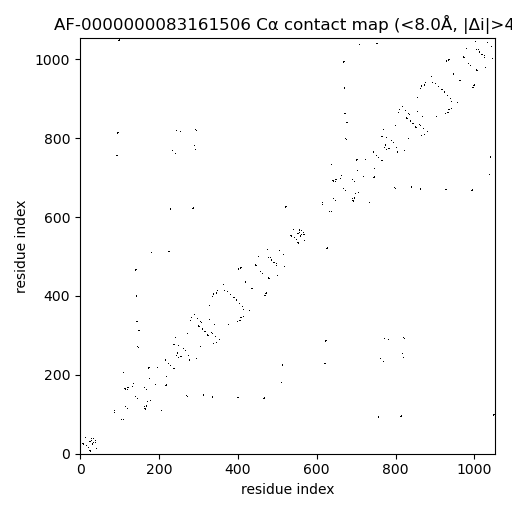O O . ALA B 1 324 ? -5.914 -24.25 7.27 1 91.94 324 ALA B O 1
ATOM 6711 N N . VAL B 1 325 ? -5.859 -22.109 7.621 1 91.5 325 VAL B N 1
ATOM 6712 C CA . VAL B 1 325 ? -4.434 -21.969 7.336 1 91.5 325 VAL B CA 1
ATOM 6713 C C . VAL B 1 325 ? -3.635 -22.859 8.281 1 91.5 325 VAL B C 1
ATOM 6715 O O . VAL B 1 325 ? -2.625 -23.453 7.883 1 91.5 325 VAL B O 1
ATOM 6718 N N . ARG B 1 326 ? -4.066 -23.016 9.438 1 86.88 326 ARG B N 1
ATOM 6719 C CA . ARG B 1 326 ? -3.361 -23.781 10.461 1 86.88 326 ARG B CA 1
ATOM 6720 C C . ARG B 1 326 ? -3.492 -25.281 10.188 1 86.88 326 ARG B C 1
ATOM 6722 O O . ARG B 1 326 ? -2.834 -26.094 10.844 1 86.88 326 ARG B O 1
ATOM 6729 N N . ALA B 1 327 ? -4.332 -25.641 9.297 1 85.56 327 ALA B N 1
ATOM 6730 C CA . ALA B 1 327 ? -4.559 -27.062 9.023 1 85.56 327 ALA B CA 1
ATOM 6731 C C . ALA B 1 327 ? -3.264 -27.75 8.594 1 85.56 327 ALA B C 1
ATOM 6733 O O . ALA B 1 327 ? -2.387 -27.125 7.996 1 85.56 327 ALA B O 1
ATOM 6734 N N . ASN B 1 328 ? -3.283 -28.969 8.891 1 84.31 328 ASN B N 1
ATOM 6735 C CA . ASN B 1 328 ? -2.119 -29.781 8.57 1 84.31 328 ASN B CA 1
ATOM 6736 C C . ASN B 1 328 ? -1.881 -29.844 7.062 1 84.31 328 ASN B C 1
ATOM 6738 O O . ASN B 1 328 ? -2.828 -29.969 6.285 1 84.31 328 ASN B O 1
ATOM 6742 N N . THR B 1 329 ? -0.667 -29.859 6.707 1 84.44 329 THR B N 1
ATOM 6743 C CA . THR B 1 329 ? -0.305 -29.797 5.297 1 84.44 329 THR B CA 1
ATOM 6744 C C . THR B 1 329 ? -0.36 -31.172 4.656 1 84.44 329 THR B C 1
ATOM 6746 O O . THR B 1 329 ? -0.23 -31.312 3.438 1 84.44 329 THR B O 1
ATOM 6749 N N . THR B 1 330 ? -0.642 -32.156 5.375 1 84.88 330 THR B N 1
ATOM 6750 C CA . THR B 1 330 ? -0.7 -33.5 4.828 1 84.88 330 THR B CA 1
ATOM 6751 C C . THR B 1 330 ? -2.084 -33.812 4.258 1 84.88 330 THR B C 1
ATOM 6753 O O . THR B 1 330 ? -2.264 -34.781 3.521 1 84.88 330 THR B O 1
ATOM 6756 N N . ILE B 1 331 ? -2.959 -32.938 4.598 1 88.12 331 ILE B N 1
ATOM 6757 C CA . ILE B 1 331 ? -4.305 -33.094 4.055 1 88.12 331 ILE B CA 1
ATOM 6758 C C . ILE B 1 331 ? -4.297 -32.812 2.555 1 88.12 331 ILE B C 1
ATOM 6760 O O . ILE B 1 331 ? -3.682 -31.859 2.1 1 88.12 331 ILE B O 1
ATOM 6764 N N . GLN B 1 332 ? -4.91 -33.719 1.834 1 88.62 332 GLN B N 1
ATOM 6765 C CA . GLN B 1 332 ? -4.988 -33.531 0.39 1 88.62 332 GLN B CA 1
ATOM 6766 C C . GLN B 1 332 ? -5.887 -32.344 0.041 1 88.62 332 GLN B C 1
ATOM 6768 O O . GLN B 1 332 ? -7.027 -32.281 0.506 1 88.62 332 GLN B O 1
ATOM 6773 N N . VAL B 1 333 ? -5.305 -31.5 -0.67 1 93 333 VAL B N 1
ATOM 6774 C CA . VAL B 1 333 ? -6.039 -30.297 -1.062 1 93 333 VAL B CA 1
ATOM 6775 C C . VAL B 1 333 ? -5.77 -29.984 -2.533 1 93 333 VAL B C 1
ATOM 6777 O O . VAL B 1 333 ? -4.977 -30.672 -3.186 1 93 333 VAL B O 1
ATOM 6780 N N . CYS B 1 334 ? -6.516 -29.062 -3.119 1 93.62 334 CYS B N 1
ATOM 6781 C CA . CYS B 1 334 ? -6.355 -28.688 -4.52 1 93.62 334 CYS B CA 1
ATOM 6782 C C . CYS B 1 334 ? -5.09 -27.859 -4.715 1 93.62 334 CYS B C 1
ATOM 6784 O O . CYS B 1 334 ? -4.539 -27.312 -3.752 1 93.62 334 CYS B O 1
ATOM 6786 N N . PRO B 1 335 ? -4.629 -27.703 -5.938 1 96.81 335 PRO B N 1
ATOM 6787 C CA . PRO B 1 335 ? -3.361 -27.031 -6.242 1 96.81 335 PRO B CA 1
ATOM 6788 C C . PRO B 1 335 ? -3.334 -25.578 -5.773 1 96.81 335 PRO B C 1
ATOM 6790 O O . PRO B 1 335 ? -2.334 -25.125 -5.207 1 96.81 335 PRO B O 1
ATOM 6793 N N . PHE B 1 336 ? -4.391 -24.875 -5.988 1 98.06 336 PHE B N 1
ATOM 6794 C CA . PHE B 1 336 ? -4.359 -23.469 -5.59 1 98.06 336 PHE B CA 1
ATOM 6795 C C . PHE B 1 336 ? -4.227 -23.328 -4.078 1 98.06 336 PHE B C 1
ATOM 6797 O O . PHE B 1 336 ? -3.551 -22.422 -3.588 1 98.06 336 PHE B O 1
ATOM 6804 N N . THR B 1 337 ? -4.852 -24.156 -3.324 1 97.38 337 THR B N 1
ATOM 6805 C CA . THR B 1 337 ? -4.691 -24.188 -1.875 1 97.38 337 THR B CA 1
ATOM 6806 C C . THR B 1 337 ? -3.24 -24.469 -1.496 1 97.38 337 THR B C 1
ATOM 6808 O O . THR B 1 337 ? -2.711 -23.859 -0.564 1 97.38 337 THR B O 1
ATOM 6811 N N . ARG B 1 338 ? -2.627 -25.406 -2.191 1 97.75 338 ARG B N 1
ATOM 6812 C CA . ARG B 1 338 ? -1.214 -25.672 -1.953 1 97.75 338 ARG B CA 1
ATOM 6813 C C . ARG B 1 338 ? -0.37 -24.422 -2.199 1 97.75 338 ARG B C 1
ATOM 6815 O O . ARG B 1 338 ? 0.577 -24.156 -1.458 1 97.75 338 ARG B O 1
ATOM 6822 N N . THR B 1 339 ? -0.725 -23.719 -3.262 1 98.56 339 THR B N 1
ATOM 6823 C CA . THR B 1 339 ? -0.025 -22.469 -3.547 1 98.56 339 THR B CA 1
ATOM 6824 C C . THR B 1 339 ? -0.184 -21.484 -2.391 1 98.56 339 THR B C 1
ATOM 6826 O O . THR B 1 339 ? 0.775 -20.812 -2.002 1 98.56 339 THR B O 1
ATOM 6829 N N . CYS B 1 340 ? -1.354 -21.391 -1.846 1 98.19 340 CYS B N 1
ATOM 6830 C CA . CYS B 1 340 ? -1.612 -20.516 -0.701 1 98.19 340 CYS B CA 1
ATOM 6831 C C . CYS B 1 340 ? -0.773 -20.938 0.5 1 98.19 340 CYS B C 1
ATOM 6833 O O . CYS B 1 340 ? -0.188 -20.094 1.18 1 98.19 340 CYS B O 1
ATOM 6835 N N . GLN B 1 341 ? -0.676 -22.203 0.739 1 97.38 341 GLN B N 1
ATOM 6836 C CA . GLN B 1 341 ? 0.126 -22.703 1.845 1 97.38 341 GLN B CA 1
ATOM 6837 C C . GLN B 1 341 ? 1.606 -22.406 1.641 1 97.38 341 GLN B C 1
ATOM 6839 O O . GLN B 1 341 ? 2.303 -22.016 2.584 1 97.38 341 GLN B O 1
ATOM 6844 N N . ALA B 1 342 ? 1.999 -22.609 0.416 1 98.25 342 ALA B N 1
ATOM 6845 C CA . ALA B 1 342 ? 3.389 -22.297 0.104 1 98.25 342 ALA B CA 1
ATOM 6846 C C . ALA B 1 342 ? 3.666 -20.812 0.331 1 98.25 342 ALA B C 1
ATOM 6848 O O . ALA B 1 342 ? 4.715 -20.438 0.868 1 98.25 342 ALA B O 1
ATOM 6849 N N . ALA B 1 343 ? 2.73 -20 -0.088 1 98.25 343 ALA B N 1
ATOM 6850 C CA . ALA B 1 343 ? 2.873 -18.562 0.109 1 98.25 343 ALA B CA 1
ATOM 6851 C C . ALA B 1 343 ? 2.922 -18.203 1.594 1 98.25 343 ALA B C 1
ATOM 6853 O O . ALA B 1 343 ? 3.646 -17.297 2 1 98.25 343 ALA B O 1
ATOM 6854 N N . HIS B 1 344 ? 2.17 -18.891 2.355 1 97.38 344 HIS B N 1
ATOM 6855 C CA . HIS B 1 344 ? 2.174 -18.672 3.799 1 97.38 344 HIS B CA 1
ATOM 6856 C C . HIS B 1 344 ? 3.531 -19.031 4.402 1 97.38 344 HIS B C 1
ATOM 6858 O O . HIS B 1 344 ? 4.043 -18.297 5.258 1 97.38 344 HIS B O 1
ATOM 6864 N N . VAL B 1 345 ? 4.09 -20.109 3.994 1 97.12 345 VAL B N 1
ATOM 6865 C CA . VAL B 1 345 ? 5.418 -20.516 4.453 1 97.12 345 VAL B CA 1
ATOM 6866 C C . VAL B 1 345 ? 6.445 -19.453 4.043 1 97.12 345 VAL B C 1
ATOM 6868 O O . VAL B 1 345 ? 7.293 -19.062 4.848 1 97.12 345 VAL B O 1
ATOM 6871 N N . LEU B 1 346 ? 6.348 -19.047 2.816 1 98.06 346 LEU B N 1
ATOM 6872 C CA . LEU B 1 346 ? 7.25 -18.016 2.326 1 98.06 346 LEU B CA 1
ATOM 6873 C C . LEU B 1 346 ? 7.125 -16.75 3.164 1 98.06 346 LEU B C 1
ATOM 6875 O O . LEU B 1 346 ? 8.133 -16.109 3.479 1 98.06 346 LEU B O 1
ATOM 6879 N N . ALA B 1 347 ? 5.914 -16.391 3.482 1 97.38 347 ALA B N 1
ATOM 6880 C CA . ALA B 1 347 ? 5.668 -15.211 4.305 1 97.38 347 ALA B CA 1
ATOM 6881 C C . ALA B 1 347 ? 6.402 -15.312 5.637 1 97.38 347 ALA B C 1
ATOM 6883 O O . ALA B 1 347 ? 7.008 -14.336 6.094 1 97.38 347 ALA B O 1
ATOM 6884 N N . ARG B 1 348 ? 6.371 -16.406 6.223 1 95.88 348 ARG B N 1
ATOM 6885 C CA . ARG B 1 348 ? 7.027 -16.609 7.512 1 95.88 348 ARG B CA 1
ATOM 6886 C C . ARG B 1 348 ? 8.547 -16.531 7.371 1 95.88 348 ARG B C 1
ATOM 6888 O O . ARG B 1 348 ? 9.227 -15.961 8.219 1 95.88 348 ARG B O 1
ATOM 6895 N N . VAL B 1 349 ? 9.008 -17.094 6.359 1 96.56 349 VAL B N 1
ATOM 6896 C CA . VAL B 1 349 ? 10.445 -17.078 6.117 1 96.56 349 VAL B CA 1
ATOM 6897 C C . VAL B 1 349 ? 10.922 -15.648 5.898 1 96.56 349 VAL B C 1
ATOM 6899 O O . VAL B 1 349 ? 11.891 -15.203 6.527 1 96.56 349 VAL B O 1
ATOM 6902 N N . LEU B 1 350 ? 10.25 -14.969 5.023 1 96.06 350 LEU B N 1
ATOM 6903 C CA . LEU B 1 350 ? 10.641 -13.594 4.746 1 96.06 350 LEU B CA 1
ATOM 6904 C C . LEU B 1 350 ? 10.477 -12.719 5.984 1 96.06 350 LEU B C 1
ATOM 6906 O O . LEU B 1 350 ? 11.297 -11.836 6.234 1 96.06 350 LEU B O 1
ATOM 6910 N N . GLY B 1 351 ? 9.375 -12.984 6.742 1 93 351 GLY B N 1
ATOM 6911 C CA . GLY B 1 351 ? 9.203 -12.273 8 1 93 351 GLY B CA 1
ATOM 6912 C C . GLY B 1 351 ? 10.344 -12.492 8.977 1 93 351 GLY B C 1
ATOM 6913 O O . GLY B 1 351 ? 10.797 -11.555 9.633 1 93 351 GLY B O 1
ATOM 6914 N N . HIS B 1 352 ? 10.789 -13.641 9.008 1 92.62 352 HIS B N 1
ATOM 6915 C CA . HIS B 1 352 ? 11.914 -14.023 9.859 1 92.62 352 HIS B CA 1
ATOM 6916 C C . HIS B 1 352 ? 13.195 -13.312 9.43 1 92.62 352 HIS B C 1
ATOM 6918 O O . HIS B 1 352 ? 13.93 -12.797 10.273 1 92.62 352 HIS B O 1
ATOM 6924 N N . LEU B 1 353 ? 13.383 -13.258 8.203 1 91.12 353 LEU B N 1
ATOM 6925 C CA . LEU B 1 353 ? 14.609 -12.664 7.676 1 91.12 353 LEU B CA 1
ATOM 6926 C C . LEU B 1 353 ? 14.586 -11.148 7.824 1 91.12 353 LEU B C 1
ATOM 6928 O O . LEU B 1 353 ? 15.641 -10.523 7.973 1 91.12 353 LEU B O 1
ATOM 6932 N N . ASN B 1 354 ? 13.43 -10.609 7.84 1 86.81 354 ASN B N 1
ATOM 6933 C CA . ASN B 1 354 ? 13.289 -9.156 7.91 1 86.81 354 ASN B CA 1
ATOM 6934 C C . ASN B 1 354 ? 13.211 -8.664 9.352 1 86.81 354 ASN B C 1
ATOM 6936 O O . ASN B 1 354 ? 13.281 -7.465 9.609 1 86.81 354 ASN B O 1
ATOM 6940 N N . ASP B 1 355 ? 13.047 -9.562 10.242 1 83.69 355 ASP B N 1
ATOM 6941 C CA . ASP B 1 355 ? 12.898 -9.172 11.641 1 83.69 355 ASP B CA 1
ATOM 6942 C C . ASP B 1 355 ? 14.242 -8.75 12.234 1 83.69 355 ASP B C 1
ATOM 6944 O O . ASP B 1 355 ? 15.133 -9.578 12.422 1 83.69 355 ASP B O 1
ATOM 6948 N N . ARG B 1 356 ? 14.375 -7.582 12.578 1 72.31 356 ARG B N 1
ATOM 6949 C CA . ARG B 1 356 ? 15.625 -7.023 13.086 1 72.31 356 ARG B CA 1
ATOM 6950 C C . ARG B 1 356 ? 15.648 -7.039 14.609 1 72.31 356 ARG B C 1
ATOM 6952 O O . ARG B 1 356 ? 16.703 -6.848 15.227 1 72.31 356 ARG B O 1
ATOM 6959 N N . ASN B 1 357 ? 14.602 -7.246 15.172 1 70.62 357 ASN B N 1
ATOM 6960 C CA . ASN B 1 357 ? 14.516 -7.082 16.609 1 70.62 357 ASN B CA 1
ATOM 6961 C C . ASN B 1 357 ? 14.547 -8.43 17.344 1 70.62 357 ASN B C 1
ATOM 6963 O O . ASN B 1 357 ? 14.453 -8.484 18.562 1 70.62 357 ASN B O 1
ATOM 6967 N N . ILE B 1 358 ? 14.828 -9.383 16.656 1 70.62 358 ILE B N 1
ATOM 6968 C CA . ILE B 1 358 ? 14.742 -10.703 17.266 1 70.62 358 ILE B CA 1
ATOM 6969 C C . ILE B 1 358 ? 16.078 -11.055 17.922 1 70.62 358 ILE B C 1
ATOM 6971 O O . ILE B 1 358 ? 17.141 -10.758 17.391 1 70.62 358 ILE B O 1
ATOM 6975 N N . ASP B 1 359 ? 15.883 -11.547 19.047 1 78.69 359 ASP B N 1
ATOM 6976 C CA . ASP B 1 359 ? 17.047 -12.078 19.75 1 78.69 359 ASP B CA 1
ATOM 6977 C C . ASP B 1 359 ? 17.703 -13.203 18.969 1 78.69 359 ASP B C 1
ATOM 6979 O O . ASP B 1 359 ? 17.016 -14.023 18.344 1 78.69 359 ASP B O 1
ATOM 6983 N N . ARG B 1 360 ? 18.922 -13.273 19.094 1 76.31 360 ARG B N 1
ATOM 6984 C CA . ARG B 1 360 ? 19.703 -14.18 18.25 1 76.31 360 ARG B CA 1
ATOM 6985 C C . ARG B 1 360 ? 19.359 -15.641 18.562 1 76.31 360 ARG B C 1
ATOM 6987 O O . ARG B 1 360 ? 19.266 -16.469 17.641 1 76.31 360 ARG B O 1
ATOM 6994 N N . SER B 1 361 ? 19.25 -15.914 19.812 1 76.69 361 SER B N 1
ATOM 6995 C CA . SER B 1 361 ? 18.922 -17.297 20.188 1 76.69 361 SER B CA 1
ATOM 6996 C C . SER B 1 361 ? 17.547 -17.688 19.641 1 76.69 361 SER B C 1
ATOM 6998 O O . SER B 1 361 ? 17.375 -18.812 19.156 1 76.69 361 SER B O 1
ATOM 7000 N N . PHE B 1 362 ? 16.719 -16.844 19.672 1 84.25 362 PHE B N 1
ATOM 7001 C CA . PHE B 1 362 ? 15.375 -17.094 19.172 1 84.25 362 PHE B CA 1
ATOM 7002 C C . PHE B 1 362 ? 15.359 -17.156 17.641 1 84.25 362 PHE B C 1
ATOM 7004 O O . PHE B 1 362 ? 14.602 -17.922 17.062 1 84.25 362 PHE B O 1
ATOM 7011 N N . GLN B 1 363 ? 16.266 -16.5 17.141 1 86.94 363 GLN B N 1
ATOM 7012 C CA . GLN B 1 363 ? 16.375 -16.484 15.688 1 86.94 363 GLN B CA 1
ATOM 7013 C C . GLN B 1 363 ? 16.781 -17.844 15.141 1 86.94 363 GLN B C 1
ATOM 7015 O O . GLN B 1 363 ? 16.266 -18.281 14.117 1 86.94 363 GLN B O 1
ATOM 7020 N N . HIS B 1 364 ? 17.656 -18.516 15.844 1 86.38 364 HIS B N 1
ATOM 7021 C CA . HIS B 1 364 ? 18.125 -19.828 15.43 1 86.38 364 HIS B CA 1
ATOM 7022 C C . HIS B 1 364 ? 17.016 -20.875 15.539 1 86.38 364 HIS B C 1
ATOM 7024 O O . HIS B 1 364 ? 16.828 -21.688 14.641 1 86.38 364 HIS B O 1
ATOM 7030 N N . GLN B 1 365 ? 16.375 -20.812 16.594 1 89.75 365 GLN B N 1
ATOM 7031 C CA . GLN B 1 365 ? 15.289 -21.766 16.812 1 89.75 365 GLN B CA 1
ATOM 7032 C C . GLN B 1 365 ? 14.18 -21.578 15.781 1 89.75 365 GLN B C 1
ATOM 7034 O O . GLN B 1 365 ? 13.633 -22.562 15.273 1 89.75 365 GLN B O 1
ATOM 7039 N N . GLU B 1 366 ? 13.953 -20.375 15.508 1 93.31 366 GLU B N 1
ATOM 7040 C CA . GLU B 1 366 ? 12.906 -20.078 14.531 1 93.31 366 GLU B CA 1
ATOM 7041 C C . GLU B 1 366 ? 13.32 -20.516 13.133 1 93.31 366 GLU B C 1
ATOM 7043 O O . GLU B 1 366 ? 12.5 -21.031 12.367 1 93.31 366 GLU B O 1
ATOM 7048 N N . ALA B 1 367 ? 14.555 -20.359 12.828 1 94.06 367 ALA B N 1
ATOM 7049 C CA . ALA B 1 367 ? 15.062 -20.766 11.523 1 94.06 367 ALA B CA 1
ATOM 7050 C C . ALA B 1 367 ? 14.945 -22.281 11.352 1 94.06 367 ALA B C 1
ATOM 7052 O O . ALA B 1 367 ? 14.57 -22.766 10.273 1 94.06 367 ALA B O 1
ATOM 7053 N N . MET B 1 368 ? 15.242 -23 12.422 1 94 368 MET B N 1
ATOM 7054 C CA . MET B 1 368 ? 15.148 -24.453 12.375 1 94 368 MET B CA 1
ATOM 7055 C C . MET B 1 368 ? 13.703 -24.906 12.203 1 94 368 MET B C 1
ATOM 7057 O O . MET B 1 368 ? 13.43 -25.859 11.484 1 94 368 MET B O 1
ATOM 7061 N N . GLN B 1 369 ? 12.867 -24.188 12.867 1 94.88 369 GLN B N 1
ATOM 7062 C CA . GLN B 1 369 ? 11.445 -24.516 12.742 1 94.88 369 GLN B CA 1
ATOM 7063 C C . GLN B 1 369 ? 10.945 -24.234 11.328 1 94.88 369 GLN B C 1
ATOM 7065 O O . GLN B 1 369 ? 10.164 -25.016 10.781 1 94.88 369 GLN B O 1
ATOM 7070 N N . LEU B 1 370 ? 11.359 -23.188 10.773 1 96.56 370 LEU B N 1
ATOM 7071 C CA . LEU B 1 370 ? 10.961 -22.828 9.414 1 96.56 370 LEU B CA 1
ATOM 7072 C C . LEU B 1 370 ? 11.508 -23.828 8.406 1 96.56 370 LEU B C 1
ATOM 7074 O O . LEU B 1 370 ? 10.828 -24.172 7.438 1 96.56 370 LEU B O 1
ATOM 7078 N N . HIS B 1 371 ? 12.695 -24.281 8.664 1 96.19 371 HIS B N 1
ATOM 7079 C CA . HIS B 1 371 ? 13.289 -25.328 7.84 1 96.19 371 HIS B CA 1
ATOM 7080 C C . HIS B 1 371 ? 12.43 -26.578 7.836 1 96.19 371 HIS B C 1
ATOM 7082 O O . HIS B 1 371 ? 12.086 -27.109 6.77 1 96.19 371 HIS B O 1
ATOM 7088 N N . ARG B 1 372 ? 12.039 -26.969 8.969 1 96.06 372 ARG B N 1
ATOM 7089 C CA . ARG B 1 372 ? 11.25 -28.188 9.086 1 96.06 372 ARG B CA 1
ATOM 7090 C C . ARG B 1 372 ? 9.891 -28.047 8.406 1 96.06 372 ARG B C 1
ATOM 7092 O O . ARG B 1 372 ? 9.438 -28.953 7.707 1 96.06 372 ARG B O 1
ATOM 7099 N N . THR B 1 373 ? 9.305 -26.922 8.633 1 95.56 373 THR B N 1
ATOM 7100 C CA . THR B 1 373 ? 7.992 -26.656 8.055 1 95.56 373 THR B CA 1
ATOM 7101 C C . THR B 1 373 ? 8.07 -26.625 6.531 1 95.56 373 THR B C 1
ATOM 7103 O O . THR B 1 373 ? 7.242 -27.234 5.848 1 95.56 373 THR B O 1
ATOM 7106 N N . ALA B 1 374 ? 9.008 -25.938 6.008 1 97.31 374 ALA B N 1
ATOM 7107 C CA . ALA B 1 374 ? 9.164 -25.797 4.562 1 97.31 374 ALA B CA 1
ATOM 7108 C C . ALA B 1 374 ? 9.531 -27.141 3.924 1 97.31 374 ALA B C 1
ATOM 7110 O O . ALA B 1 374 ? 9.047 -27.469 2.84 1 97.31 374 ALA B O 1
ATOM 7111 N N . GLN B 1 375 ? 10.328 -27.906 4.602 1 96.75 375 GLN B N 1
ATOM 7112 C CA . GLN B 1 375 ? 10.719 -29.219 4.098 1 96.75 375 GLN B CA 1
ATOM 7113 C C . GLN B 1 375 ? 9.531 -30.172 4.078 1 96.75 375 GLN B C 1
ATOM 7115 O O . GLN B 1 375 ? 9.383 -30.969 3.145 1 96.75 375 GLN B O 1
ATOM 7120 N N . ALA B 1 376 ? 8.828 -30.078 5.117 1 96.44 376 ALA B N 1
ATOM 7121 C CA . ALA B 1 376 ? 7.645 -30.922 5.18 1 96.44 376 ALA B CA 1
ATOM 7122 C C . ALA B 1 376 ? 6.699 -30.641 4.02 1 96.44 376 ALA B C 1
ATOM 7124 O O . ALA B 1 376 ? 6.172 -31.562 3.391 1 96.44 376 ALA B O 1
ATOM 7125 N N . LEU B 1 377 ? 6.461 -29.422 3.779 1 96.88 377 LEU B N 1
ATOM 7126 C CA . LEU B 1 377 ? 5.602 -29.047 2.66 1 96.88 377 LEU B CA 1
ATOM 7127 C C . LEU B 1 377 ? 6.215 -29.469 1.334 1 96.88 377 LEU B C 1
ATOM 7129 O O . LEU B 1 377 ? 5.512 -29.969 0.451 1 96.88 377 LEU B O 1
ATOM 7133 N N . SER B 1 378 ? 7.484 -29.297 1.18 1 97.31 378 SER B N 1
ATOM 7134 C CA . SER B 1 378 ? 8.18 -29.688 -0.04 1 97.31 378 SER B CA 1
ATOM 7135 C C . SER B 1 378 ? 8.031 -31.188 -0.302 1 97.31 378 SER B C 1
ATOM 7137 O O . SER B 1 378 ? 7.809 -31.594 -1.441 1 97.31 378 SER B O 1
ATOM 7139 N N . HIS B 1 379 ? 8.133 -31.922 0.711 1 95.81 379 HIS B N 1
ATOM 7140 C CA . HIS B 1 379 ? 7.973 -33.375 0.586 1 95.81 379 HIS B CA 1
ATOM 7141 C C . HIS B 1 379 ? 6.555 -33.75 0.172 1 95.81 379 HIS B C 1
ATOM 7143 O O . HIS B 1 379 ? 6.355 -34.625 -0.673 1 95.81 379 HIS B O 1
ATOM 7149 N N . THR B 1 380 ? 5.652 -33.094 0.814 1 96.5 380 THR B N 1
ATOM 7150 C CA . THR B 1 380 ? 4.254 -33.312 0.466 1 96.5 380 THR B CA 1
ATOM 7151 C C . THR B 1 380 ? 4.004 -33 -1.004 1 96.5 380 THR B C 1
ATOM 7153 O O . THR B 1 380 ? 3.352 -33.75 -1.713 1 96.5 380 THR B O 1
ATOM 7156 N N . LEU B 1 381 ? 4.484 -31.922 -1.457 1 97.25 381 LEU B N 1
ATOM 7157 C CA . LEU B 1 381 ? 4.297 -31.484 -2.834 1 97.25 381 LEU B CA 1
ATOM 7158 C C . LEU B 1 381 ? 4.965 -32.438 -3.812 1 97.25 381 LEU B C 1
ATOM 7160 O O . LEU B 1 381 ? 4.41 -32.75 -4.875 1 97.25 381 LEU B O 1
ATOM 7164 N N . SER B 1 382 ? 6.137 -32.906 -3.447 1 94.31 382 SER B N 1
ATOM 7165 C CA . SER B 1 382 ? 6.844 -33.875 -4.285 1 94.31 382 SER B CA 1
ATOM 7166 C C . SER B 1 382 ? 6.055 -35.156 -4.43 1 94.31 382 SER B C 1
ATOM 7168 O O . SER B 1 382 ? 5.953 -35.719 -5.523 1 94.31 382 SER B O 1
ATOM 7170 N N . ASN B 1 383 ? 5.547 -35.562 -3.355 1 94.5 383 ASN B N 1
ATOM 7171 C CA . ASN B 1 383 ? 4.73 -36.781 -3.381 1 94.5 383 ASN B CA 1
ATOM 7172 C C . ASN B 1 383 ? 3.479 -36.594 -4.23 1 94.5 383 ASN B C 1
ATOM 7174 O O . ASN B 1 383 ? 3.113 -37.5 -5.008 1 94.5 383 ASN B O 1
ATOM 7178 N N . GLU B 1 384 ? 2.861 -35.5 -4.066 1 95.12 384 GLU B N 1
ATOM 7179 C CA . GLU B 1 384 ? 1.66 -35.219 -4.84 1 95.12 384 GLU B CA 1
ATOM 7180 C C . GLU B 1 384 ? 1.979 -35.094 -6.328 1 95.12 384 GLU B C 1
ATOM 7182 O O . GLU B 1 384 ? 1.194 -35.531 -7.176 1 95.12 384 GLU B O 1
ATOM 7187 N N . LEU B 1 385 ? 3.055 -34.531 -6.605 1 93.81 385 LEU B N 1
ATOM 7188 C CA . LEU B 1 385 ? 3.48 -34.406 -7.996 1 93.81 385 LEU B CA 1
ATOM 7189 C C . LEU B 1 385 ? 3.643 -35.781 -8.641 1 93.81 385 LEU B C 1
ATOM 7191 O O . LEU B 1 385 ? 3.178 -36 -9.766 1 93.81 385 LEU B O 1
ATOM 7195 N N . GLU B 1 386 ? 4.25 -36.656 -7.957 1 91.88 386 GLU B N 1
ATOM 7196 C CA . GLU B 1 386 ? 4.441 -38 -8.453 1 91.88 386 GLU B CA 1
ATOM 7197 C C . GLU B 1 386 ? 3.105 -38.719 -8.672 1 91.88 386 GLU B C 1
ATOM 7199 O O . GLU B 1 386 ? 2.922 -39.406 -9.672 1 91.88 386 GLU B O 1
ATOM 7204 N N . GLN B 1 387 ? 2.25 -38.469 -7.797 1 91.44 387 GLN B N 1
ATOM 7205 C CA . GLN B 1 387 ? 0.925 -39.062 -7.918 1 91.44 387 GLN B CA 1
ATOM 7206 C C . GLN B 1 387 ? 0.182 -38.531 -9.133 1 91.44 387 GLN B C 1
ATOM 7208 O O . GLN B 1 387 ? -0.494 -39.281 -9.844 1 91.44 387 GLN B O 1
ATOM 7213 N N . TRP B 1 388 ? 0.284 -37.281 -9.328 1 89.88 388 TRP B N 1
ATOM 7214 C CA . TRP B 1 388 ? -0.367 -36.656 -10.469 1 89.88 388 TRP B CA 1
ATOM 7215 C C . TRP B 1 388 ? 0.209 -37.156 -11.781 1 89.88 388 TRP B C 1
ATOM 7217 O O . TRP B 1 388 ? -0.531 -37.406 -12.734 1 89.88 388 TRP B O 1
ATOM 7227 N N . ILE B 1 389 ? 1.456 -37.312 -11.875 1 84.75 389 ILE B N 1
ATOM 7228 C CA . ILE B 1 389 ? 2.121 -37.781 -13.078 1 84.75 389 ILE B CA 1
ATOM 7229 C C . ILE B 1 389 ? 1.688 -39.219 -13.383 1 84.75 389 ILE B C 1
ATOM 7231 O O . ILE B 1 389 ? 1.476 -39.562 -14.539 1 84.75 389 ILE B O 1
ATOM 7235 N N . GLU B 1 390 ? 1.45 -39.969 -12.391 1 84.62 390 GLU B N 1
ATOM 7236 C CA . GLU B 1 390 ? 1.083 -41.375 -12.555 1 84.62 390 GLU B CA 1
ATOM 7237 C C . GLU B 1 390 ? -0.398 -41.531 -12.883 1 84.62 390 GLU B C 1
ATOM 7239 O O . GLU B 1 390 ? -0.773 -42.375 -13.711 1 84.62 390 GLU B O 1
ATOM 7244 N N . LYS B 1 391 ? -1.181 -40.75 -12.289 1 84 391 LYS B N 1
ATOM 7245 C CA . LYS B 1 391 ? -2.617 -41 -12.297 1 84 391 LYS B CA 1
ATOM 7246 C C . LYS B 1 391 ? -3.312 -40.188 -13.383 1 84 391 LYS B C 1
ATOM 7248 O O . LYS B 1 391 ? -4.352 -40.594 -13.906 1 84 391 LYS B O 1
ATOM 7253 N N . GLU B 1 392 ? -2.807 -39.062 -13.633 1 77.44 392 GLU B N 1
ATOM 7254 C CA . GLU B 1 392 ? -3.562 -38.156 -14.516 1 77.44 392 GLU B CA 1
ATOM 7255 C C . GLU B 1 392 ? -3.305 -38.5 -15.984 1 77.44 392 GLU B C 1
ATOM 7257 O O . GLU B 1 392 ? -2.172 -38.781 -16.375 1 77.44 392 GLU B O 1
ATOM 7262 N N . HIS B 1 393 ? -4.344 -38.469 -16.672 1 78.88 393 HIS B N 1
ATOM 7263 C CA . HIS B 1 393 ? -4.309 -38.75 -18.109 1 78.88 393 HIS B CA 1
ATOM 7264 C C . HIS B 1 393 ? -3.713 -37.562 -18.875 1 78.88 393 HIS B C 1
ATOM 7266 O O . HIS B 1 393 ? -2.979 -37.781 -19.844 1 78.88 393 HIS B O 1
ATOM 7272 N N . ASP B 1 394 ? -4.09 -36.406 -18.469 1 82 394 ASP B N 1
ATOM 7273 C CA . ASP B 1 394 ? -3.512 -35.219 -19.062 1 82 394 ASP B CA 1
ATOM 7274 C C . ASP B 1 394 ? -2.051 -35.031 -18.641 1 82 394 ASP B C 1
ATOM 7276 O O . ASP B 1 394 ? -1.755 -34.844 -17.469 1 82 394 ASP B O 1
ATOM 7280 N N . PRO B 1 395 ? -1.203 -35.125 -19.609 1 84.88 395 PRO B N 1
ATOM 7281 C CA . PRO B 1 395 ? 0.226 -35.094 -19.281 1 84.88 395 PRO B CA 1
ATOM 7282 C C . PRO B 1 395 ? 0.67 -33.719 -18.734 1 84.88 395 PRO B C 1
ATOM 7284 O O . PRO B 1 395 ? 1.78 -33.625 -18.203 1 84.88 395 PRO B O 1
ATOM 7287 N N . THR B 1 396 ? -0.195 -32.75 -18.781 1 89.56 396 THR B N 1
ATOM 7288 C CA . THR B 1 396 ? 0.205 -31.422 -18.312 1 89.56 396 THR B CA 1
ATOM 7289 C C . THR B 1 396 ? -0.587 -31.031 -17.062 1 89.56 396 THR B C 1
ATOM 7291 O O . THR B 1 396 ? -0.454 -29.906 -16.578 1 89.56 396 THR B O 1
ATOM 7294 N N . ALA B 1 397 ? -1.374 -31.922 -16.5 1 88.75 397 ALA B N 1
ATOM 7295 C CA . ALA B 1 397 ? -2.252 -31.609 -15.375 1 88.75 397 ALA B CA 1
ATOM 7296 C C . ALA B 1 397 ? -1.444 -31.234 -14.133 1 88.75 397 ALA B C 1
ATOM 7298 O O . ALA B 1 397 ? -1.875 -30.406 -13.336 1 88.75 397 ALA B O 1
ATOM 7299 N N . HIS B 1 398 ? -0.311 -31.828 -14.055 1 92.31 398 HIS B N 1
ATOM 7300 C CA . HIS B 1 398 ? 0.512 -31.641 -12.867 1 92.31 398 HIS B CA 1
ATOM 7301 C C . HIS B 1 398 ? 1.099 -30.234 -12.82 1 92.31 398 HIS B C 1
ATOM 7303 O O . HIS B 1 398 ? 1.581 -29.797 -11.773 1 92.31 398 HIS B O 1
ATOM 7309 N N . LEU B 1 399 ? 0.994 -29.453 -13.906 1 95.06 399 LEU B N 1
ATOM 7310 C CA . LEU B 1 399 ? 1.515 -28.078 -13.977 1 95.06 399 LEU B CA 1
ATOM 7311 C C . LEU B 1 399 ? 0.821 -27.188 -12.961 1 95.06 399 LEU B C 1
ATOM 7313 O O . LEU B 1 399 ? 1.388 -26.172 -12.523 1 95.06 399 LEU B O 1
ATOM 7317 N N . GLN B 1 400 ? -0.313 -27.578 -12.547 1 95.69 400 GLN B N 1
ATOM 7318 C CA . GLN B 1 400 ? -1.089 -26.781 -11.594 1 95.69 400 GLN B CA 1
ATOM 7319 C C . GLN B 1 400 ? -0.393 -26.719 -10.242 1 95.69 400 GLN B C 1
ATOM 7321 O O . GLN B 1 400 ? -0.633 -25.797 -9.461 1 95.69 400 GLN B O 1
ATOM 7326 N N . LEU B 1 401 ? 0.519 -27.625 -9.984 1 96.94 401 LEU B N 1
ATOM 7327 C CA . LEU B 1 401 ? 1.211 -27.688 -8.703 1 96.94 401 LEU B CA 1
ATOM 7328 C C . LEU B 1 401 ? 2.498 -26.875 -8.742 1 96.94 401 LEU B C 1
ATOM 7330 O O . LEU B 1 401 ? 3.105 -26.609 -7.695 1 96.94 401 LEU B O 1
ATOM 7334 N N . PHE B 1 402 ? 2.857 -26.422 -9.883 1 98.31 402 PHE B N 1
ATOM 7335 C CA . PHE B 1 402 ? 4.188 -25.859 -10.07 1 98.31 402 PHE B CA 1
ATOM 7336 C C . PHE B 1 402 ? 4.332 -24.547 -9.312 1 98.31 402 PHE B C 1
ATOM 7338 O O . PHE B 1 402 ? 5.41 -24.234 -8.812 1 98.31 402 PHE B O 1
ATOM 7345 N N . SER B 1 403 ? 3.264 -23.766 -9.211 1 98.62 403 SER B N 1
ATOM 7346 C CA . SER B 1 403 ? 3.336 -22.531 -8.43 1 98.62 403 SER B CA 1
ATOM 7347 C C . SER B 1 403 ? 3.717 -22.828 -6.98 1 98.62 403 SER B C 1
ATOM 7349 O O . SER B 1 403 ? 4.609 -22.172 -6.426 1 98.62 403 SER B O 1
ATOM 7351 N N . ALA B 1 404 ? 3.059 -23.781 -6.43 1 98.62 404 ALA B N 1
ATOM 7352 C CA . ALA B 1 404 ? 3.316 -24.156 -5.039 1 98.62 404 ALA B CA 1
ATOM 7353 C C . ALA B 1 404 ? 4.742 -24.656 -4.859 1 98.62 404 ALA B C 1
ATOM 7355 O O . ALA B 1 404 ? 5.445 -24.25 -3.936 1 98.62 404 ALA B O 1
ATOM 7356 N N . ILE B 1 405 ? 5.141 -25.5 -5.746 1 98.62 405 ILE B N 1
ATOM 7357 C CA . ILE B 1 405 ? 6.473 -26.094 -5.688 1 98.62 405 ILE B CA 1
ATOM 7358 C C . ILE B 1 405 ? 7.527 -25 -5.82 1 98.62 405 ILE B C 1
ATOM 7360 O O . ILE B 1 405 ? 8.469 -24.938 -5.027 1 98.62 405 ILE B O 1
ATOM 7364 N N . GLY B 1 406 ? 7.32 -24.172 -6.816 1 98.75 406 GLY B N 1
ATOM 7365 C CA . GLY B 1 406 ? 8.258 -23.078 -7.035 1 98.75 406 GLY B CA 1
ATOM 7366 C C . GLY B 1 406 ? 8.391 -22.156 -5.832 1 98.75 406 GLY B C 1
ATOM 7367 O O . GLY B 1 406 ? 9.508 -21.844 -5.406 1 98.75 406 GLY B O 1
ATOM 7368 N N . ILE B 1 407 ? 7.34 -21.734 -5.273 1 98.81 407 ILE B N 1
ATOM 7369 C CA . ILE B 1 407 ? 7.348 -20.828 -4.133 1 98.81 407 ILE B CA 1
ATOM 7370 C C . ILE B 1 407 ? 7.988 -21.516 -2.928 1 98.81 407 ILE B C 1
ATOM 7372 O O . ILE B 1 407 ? 8.758 -20.891 -2.191 1 98.81 407 ILE B O 1
ATOM 7376 N N . CYS B 1 408 ? 7.68 -22.734 -2.752 1 98.69 408 CYS B N 1
ATOM 7377 C CA . CYS B 1 408 ? 8.25 -23.484 -1.634 1 98.69 408 CYS B CA 1
ATOM 7378 C C . CYS B 1 408 ? 9.766 -23.562 -1.754 1 98.69 408 CYS B C 1
ATOM 7380 O O . CYS B 1 408 ? 10.484 -23.344 -0.778 1 98.69 408 CYS B O 1
ATOM 7382 N N . TYR B 1 409 ? 10.234 -23.922 -2.932 1 98.81 409 TYR B N 1
ATOM 7383 C CA . TYR B 1 409 ? 11.672 -23.969 -3.158 1 98.81 409 TYR B CA 1
ATOM 7384 C C . TYR B 1 409 ? 12.312 -22.609 -2.934 1 98.81 409 TYR B C 1
ATOM 7386 O O . TYR B 1 409 ? 13.398 -22.5 -2.363 1 98.81 409 TYR B O 1
ATOM 7394 N N . SER B 1 410 ? 11.656 -21.562 -3.416 1 98.69 410 SER B N 1
ATOM 7395 C CA . SER B 1 410 ? 12.164 -20.219 -3.184 1 98.69 410 SER B CA 1
ATOM 7396 C C . SER B 1 410 ? 12.32 -19.938 -1.692 1 98.69 410 SER B C 1
ATOM 7398 O O . SER B 1 410 ? 13.32 -19.359 -1.265 1 98.69 410 SER B O 1
ATOM 7400 N N . ALA B 1 411 ? 11.336 -20.359 -0.937 1 98.5 411 ALA B N 1
ATOM 7401 C CA . ALA B 1 411 ? 11.375 -20.141 0.509 1 98.5 411 ALA B CA 1
ATOM 7402 C C . ALA B 1 411 ? 12.562 -20.875 1.139 1 98.5 411 ALA B C 1
ATOM 7404 O O . ALA B 1 411 ? 13.289 -20.297 1.955 1 98.5 411 ALA B O 1
ATOM 7405 N N . LEU B 1 412 ? 12.789 -22.078 0.737 1 98.5 412 LEU B N 1
ATOM 7406 C CA . LEU B 1 412 ? 13.883 -22.891 1.261 1 98.5 412 LEU B CA 1
ATOM 7407 C C . LEU B 1 412 ? 15.234 -22.281 0.885 1 98.5 412 LEU B C 1
ATOM 7409 O O . LEU B 1 412 ? 16.109 -22.125 1.74 1 98.5 412 LEU B O 1
ATOM 7413 N N . LEU B 1 413 ? 15.336 -21.922 -0.311 1 97.88 413 LEU B N 1
ATOM 7414 C CA . LEU B 1 413 ? 16.609 -21.422 -0.816 1 97.88 413 LEU B CA 1
ATOM 7415 C C . LEU B 1 413 ? 16.984 -20.109 -0.159 1 97.88 413 LEU B C 1
ATOM 7417 O O . LEU B 1 413 ? 18.141 -19.906 0.228 1 97.88 413 LEU B O 1
ATOM 7421 N N . ILE B 1 414 ? 16.047 -19.25 -0.045 1 96.44 414 ILE B N 1
ATOM 7422 C CA . ILE B 1 414 ? 16.359 -17.953 0.542 1 96.44 414 ILE B CA 1
ATOM 7423 C C . ILE B 1 414 ? 16.703 -18.125 2.021 1 96.44 414 ILE B C 1
ATOM 7425 O O . ILE B 1 414 ? 17.562 -17.422 2.549 1 96.44 414 ILE B O 1
ATOM 7429 N N . LEU B 1 415 ? 15.961 -18.984 2.711 1 96.06 415 LEU B N 1
ATOM 7430 C CA . LEU B 1 415 ? 16.266 -19.281 4.105 1 96.06 415 LEU B CA 1
ATOM 7431 C C . LEU B 1 415 ? 17.703 -19.781 4.25 1 96.06 415 LEU B C 1
ATOM 7433 O O . LEU B 1 415 ? 18.469 -19.281 5.078 1 96.06 415 LEU B O 1
ATOM 7437 N N . TYR B 1 416 ? 18.047 -20.75 3.445 1 95.62 416 TYR B N 1
ATOM 7438 C CA . TYR B 1 416 ? 19.375 -21.359 3.539 1 95.62 416 TYR B CA 1
ATOM 7439 C C . TYR B 1 416 ? 20.469 -20.359 3.148 1 95.62 416 TYR B C 1
ATOM 7441 O O . TYR B 1 416 ? 21.516 -20.297 3.793 1 95.62 416 TYR B O 1
ATOM 7449 N N . ASP B 1 417 ? 20.234 -19.625 2.164 1 92.81 417 ASP B N 1
ATOM 7450 C CA . ASP B 1 417 ? 21.203 -18.625 1.706 1 92.81 417 ASP B CA 1
ATOM 7451 C C . ASP B 1 417 ? 21.516 -17.625 2.807 1 92.81 417 ASP B C 1
ATOM 7453 O O . ASP B 1 417 ? 22.656 -17.172 2.939 1 92.81 417 ASP B O 1
ATOM 7457 N N . SER B 1 418 ? 20.578 -17.281 3.539 1 90.19 418 SER B N 1
ATOM 7458 C CA . SER B 1 418 ? 20.734 -16.25 4.566 1 90.19 418 SER B CA 1
ATOM 7459 C C . SER B 1 418 ? 21.594 -16.75 5.723 1 90.19 418 SER B C 1
ATOM 7461 O O . SER B 1 418 ? 22.219 -15.961 6.43 1 90.19 418 SER B O 1
ATOM 7463 N N . TYR B 1 419 ? 21.688 -18.062 5.863 1 89.5 419 TYR B N 1
ATOM 7464 C CA . TYR B 1 419 ? 22.406 -18.594 7.02 1 89.5 419 TYR B CA 1
ATOM 7465 C C . TYR B 1 419 ? 23.656 -19.344 6.586 1 89.5 419 TYR B C 1
ATOM 7467 O O . TYR B 1 419 ? 24.422 -19.812 7.43 1 89.5 419 TYR B O 1
ATOM 7475 N N . CYS B 1 420 ? 23.906 -19.406 5.348 1 84.69 420 CYS B N 1
ATOM 7476 C CA . CYS B 1 420 ? 25.078 -20.125 4.863 1 84.69 420 CYS B CA 1
ATOM 7477 C C . CYS B 1 420 ? 26.344 -19.328 5.152 1 84.69 420 CYS B C 1
ATOM 7479 O O . CYS B 1 420 ? 27.391 -19.906 5.461 1 84.69 420 CYS B O 1
ATOM 7481 N N . CYS B 1 421 ? 26.391 -17.938 4.898 1 68.94 421 CYS B N 1
ATOM 7482 C CA . CYS B 1 421 ? 27.609 -17.156 5.008 1 68.94 421 CYS B CA 1
ATOM 7483 C C . CYS B 1 421 ? 27.594 -16.297 6.27 1 68.94 421 CYS B C 1
ATOM 7485 O O . CYS B 1 421 ? 28.328 -15.305 6.363 1 68.94 421 CYS B O 1
ATOM 7487 N N . VAL B 1 422 ? 26.766 -16.438 7.148 1 57.91 422 VAL B N 1
ATOM 7488 C CA . VAL B 1 422 ? 26.781 -15.578 8.328 1 57.91 422 VAL B CA 1
ATOM 7489 C C . VAL B 1 422 ? 28.141 -15.648 9.008 1 57.91 422 VAL B C 1
ATOM 7491 O O . VAL B 1 422 ? 28.656 -16.75 9.258 1 57.91 422 VAL B O 1
ATOM 7494 N N . SER B 1 423 ? 28.969 -14.594 8.727 1 50.12 423 SER B N 1
ATOM 7495 C CA . SER B 1 423 ? 30.234 -14.461 9.445 1 50.12 423 SER B CA 1
ATOM 7496 C C . SER B 1 423 ? 30.094 -14.93 10.891 1 50.12 423 SER B C 1
ATOM 7498 O O . SER B 1 423 ? 29.141 -14.555 11.578 1 50.12 423 SER B O 1
ATOM 7500 N N . MET B 1 424 ? 30.453 -15.984 11.125 1 42.75 424 MET B N 1
ATOM 7501 C CA . MET B 1 424 ? 30.625 -16.766 12.352 1 42.75 424 MET B CA 1
ATOM 7502 C C . MET B 1 424 ? 31.141 -15.875 13.484 1 42.75 424 MET B C 1
ATOM 7504 O O . MET B 1 424 ? 32.25 -16.062 13.977 1 42.75 424 MET B O 1
ATOM 7508 N N . ILE B 1 425 ? 31.078 -14.719 13.406 1 37.53 425 ILE B N 1
ATOM 7509 C CA . ILE B 1 425 ? 31.672 -14.18 14.625 1 37.53 425 ILE B CA 1
ATOM 7510 C C . ILE B 1 425 ? 30.766 -14.484 15.82 1 37.53 425 ILE B C 1
ATOM 7512 O O . ILE B 1 425 ? 29.609 -14.055 15.852 1 37.53 425 ILE B O 1
ATOM 7516 N N . GLY B 1 426 ? 31.109 -15.617 16.562 1 46.19 426 GLY B N 1
ATOM 7517 C CA . GLY B 1 426 ? 31.172 -16.016 17.969 1 46.19 426 GLY B CA 1
ATOM 7518 C C . GLY B 1 426 ? 30.297 -17.203 18.281 1 46.19 426 GLY B C 1
ATOM 7519 O O . GLY B 1 426 ? 30.359 -17.75 19.391 1 46.19 426 GLY B O 1
ATOM 7520 N N . PHE B 1 427 ? 29 -17.156 17.922 1 49.81 427 PHE B N 1
ATOM 7521 C CA . PHE B 1 427 ? 28.234 -18.062 18.766 1 49.81 427 PHE B CA 1
ATOM 7522 C C . PHE B 1 427 ? 28.141 -19.453 18.141 1 49.81 427 PHE B C 1
ATOM 7524 O O . PHE B 1 427 ? 27.984 -19.578 16.938 1 49.81 427 PHE B O 1
ATOM 7531 N N . THR B 1 428 ? 28.672 -20.516 18.875 1 52.56 428 THR B N 1
ATOM 7532 C CA . THR B 1 428 ? 28.688 -21.953 18.656 1 52.56 428 THR B CA 1
ATOM 7533 C C . THR B 1 428 ? 27.406 -22.422 17.969 1 52.56 428 THR B C 1
ATOM 7535 O O . THR B 1 428 ? 27.453 -23.234 17.047 1 52.56 428 THR B O 1
ATOM 7538 N N . ASP B 1 429 ? 26.234 -22.016 18.484 1 56.22 429 ASP B N 1
ATOM 7539 C CA . ASP B 1 429 ? 24.922 -22.422 17.984 1 56.22 429 ASP B CA 1
ATOM 7540 C C . ASP B 1 429 ? 24.719 -21.984 16.531 1 56.22 429 ASP B C 1
ATOM 7542 O O . ASP B 1 429 ? 24.047 -22.672 15.758 1 56.22 429 ASP B O 1
ATOM 7546 N N . ASP B 1 430 ? 25.531 -21.25 16.125 1 70.62 430 ASP B N 1
ATOM 7547 C CA . ASP B 1 430 ? 25.5 -20.688 14.773 1 70.62 430 ASP B CA 1
ATOM 7548 C C . ASP B 1 430 ? 26.203 -21.609 13.781 1 70.62 430 ASP B C 1
ATOM 7550 O O . ASP B 1 430 ? 25.812 -21.703 12.617 1 70.62 430 ASP B O 1
ATOM 7554 N N . ALA B 1 431 ? 26.875 -22.578 14.445 1 78.06 431 ALA B N 1
ATOM 7555 C CA . ALA B 1 431 ? 27.625 -23.438 13.555 1 78.06 431 ALA B CA 1
ATOM 7556 C C . ALA B 1 431 ? 26.766 -24.578 13.031 1 78.06 431 ALA B C 1
ATOM 7558 O O . ALA B 1 431 ? 26.875 -24.969 11.859 1 78.06 431 ALA B O 1
ATOM 7559 N N . GLU B 1 432 ? 25.891 -25.078 13.898 1 83.25 432 GLU B N 1
ATOM 7560 C CA . GLU B 1 432 ? 25.016 -26.172 13.484 1 83.25 432 GLU B CA 1
ATOM 7561 C C . GLU B 1 432 ? 24.062 -25.734 12.375 1 83.25 432 GLU B C 1
ATOM 7563 O O . GLU B 1 432 ? 23.891 -26.438 11.383 1 83.25 432 GLU B O 1
ATOM 7568 N N . LEU B 1 433 ? 23.484 -24.672 12.531 1 87.38 433 LEU B N 1
ATOM 7569 C CA . LEU B 1 433 ? 22.562 -24.141 11.539 1 87.38 433 LEU B CA 1
ATOM 7570 C C . LEU B 1 433 ? 23.281 -23.828 10.234 1 87.38 433 LEU B C 1
ATOM 7572 O O . LEU B 1 433 ? 22.75 -24.078 9.148 1 87.38 433 LEU B O 1
ATOM 7576 N N . GLN B 1 434 ? 24.438 -23.344 10.414 1 88.31 434 GLN B N 1
ATOM 7577 C CA . GLN B 1 434 ? 25.219 -23.031 9.227 1 88.31 434 GLN B CA 1
ATOM 7578 C C . GLN B 1 434 ? 25.578 -24.281 8.445 1 88.31 434 GLN B C 1
ATOM 7580 O O . GLN B 1 434 ? 25.484 -24.297 7.215 1 88.31 434 GLN B O 1
ATOM 7585 N N . HIS B 1 435 ? 25.984 -25.297 9.18 1 89 435 HIS B N 1
ATOM 7586 C CA . HIS B 1 435 ? 26.312 -26.547 8.523 1 89 435 HIS B CA 1
ATOM 7587 C C . HIS B 1 435 ? 25.094 -27.156 7.832 1 89 435 HIS B C 1
ATOM 7589 O O . HIS B 1 435 ? 25.203 -27.672 6.715 1 89 435 HIS B O 1
ATOM 7595 N N . LEU B 1 436 ? 24.031 -27.109 8.469 1 92.06 436 LEU B N 1
ATOM 7596 C CA . LEU B 1 436 ? 22.797 -27.609 7.898 1 92.06 436 LEU B CA 1
ATOM 7597 C C . LEU B 1 436 ? 22.438 -26.859 6.617 1 92.06 436 LEU B C 1
ATOM 7599 O O . LEU B 1 436 ? 22.125 -27.469 5.598 1 92.06 436 LEU B O 1
ATOM 7603 N N . CYS B 1 437 ? 22.531 -25.578 6.656 1 93.25 437 CYS B N 1
ATOM 7604 C CA . CYS B 1 437 ? 22.141 -24.75 5.527 1 93.25 437 CYS B CA 1
ATOM 7605 C C . CYS B 1 437 ? 23.078 -24.953 4.344 1 93.25 437 CYS B C 1
ATOM 7607 O O . CYS B 1 437 ? 22.641 -24.938 3.191 1 93.25 437 CYS B O 1
ATOM 7609 N N . LEU B 1 438 ? 24.312 -25.172 4.586 1 90.38 438 LEU B N 1
ATOM 7610 C CA . LEU B 1 438 ? 25.281 -25.391 3.521 1 90.38 438 LEU B CA 1
ATOM 7611 C C . LEU B 1 438 ? 25 -26.688 2.775 1 90.38 438 LEU B C 1
ATOM 7613 O O . LEU B 1 438 ? 25.078 -26.734 1.547 1 90.38 438 LEU B O 1
ATOM 7617 N N . SER B 1 439 ? 24.719 -27.656 3.541 1 93.12 439 SER B N 1
ATOM 7618 C CA . SER B 1 439 ? 24.391 -28.922 2.908 1 93.12 439 SER B CA 1
ATOM 7619 C C . SER B 1 439 ? 23.031 -28.875 2.227 1 93.12 439 SER B C 1
ATOM 7621 O O . SER B 1 439 ? 22.875 -29.375 1.108 1 93.12 439 SER B O 1
ATOM 7623 N N . ALA B 1 440 ? 22.125 -28.266 2.871 1 95.81 440 ALA B N 1
ATOM 7624 C CA . ALA B 1 440 ? 20.734 -28.25 2.412 1 95.81 440 ALA B CA 1
ATOM 7625 C C . ALA B 1 440 ? 20.594 -27.406 1.145 1 95.81 440 ALA B C 1
ATOM 7627 O O . ALA B 1 440 ? 19.781 -27.734 0.274 1 95.81 440 ALA B O 1
ATOM 7628 N N . ILE B 1 441 ? 21.328 -26.375 1.057 1 96 441 ILE B N 1
ATOM 7629 C CA . ILE B 1 441 ? 21.203 -25.484 -0.093 1 96 441 ILE B CA 1
ATOM 7630 C C . ILE B 1 441 ? 21.625 -26.219 -1.363 1 96 441 ILE B C 1
ATOM 7632 O O . ILE B 1 441 ? 21.031 -26.016 -2.428 1 96 441 ILE B O 1
ATOM 7636 N N . THR B 1 442 ? 22.625 -27.031 -1.291 1 95 442 THR B N 1
ATOM 7637 C CA . THR B 1 442 ? 23.078 -27.828 -2.432 1 95 442 THR B CA 1
ATOM 7638 C C . THR B 1 442 ? 22.031 -28.875 -2.803 1 95 442 THR B C 1
ATOM 7640 O O . THR B 1 442 ? 21.719 -29.062 -3.982 1 95 442 THR B O 1
ATOM 7643 N N . GLU B 1 443 ? 21.547 -29.469 -1.823 1 96.81 443 GLU B N 1
ATOM 7644 C CA . GLU B 1 443 ? 20.547 -30.516 -2.045 1 96.81 443 GLU B CA 1
ATOM 7645 C C . GLU B 1 443 ? 19.312 -29.953 -2.721 1 96.81 443 GLU B C 1
ATOM 7647 O O . GLU B 1 443 ? 18.812 -30.516 -3.695 1 96.81 443 GLU B O 1
ATOM 7652 N N . VAL B 1 444 ? 18.812 -28.891 -2.18 1 98.06 444 VAL B N 1
ATOM 7653 C CA . VAL B 1 444 ? 17.609 -28.266 -2.723 1 98.06 444 VAL B CA 1
ATOM 7654 C C . VAL B 1 444 ? 17.875 -27.75 -4.137 1 98.06 444 VAL B C 1
ATOM 7656 O O . VAL B 1 444 ? 17 -27.812 -5.004 1 98.06 444 VAL B O 1
ATOM 7659 N N . SER B 1 445 ? 19.047 -27.234 -4.391 1 98.25 445 SER B N 1
ATOM 7660 C CA . SER B 1 445 ? 19.391 -26.781 -5.734 1 98.25 445 SER B CA 1
ATOM 7661 C C . SER B 1 445 ? 19.344 -27.938 -6.727 1 98.25 445 SER B C 1
ATOM 7663 O O . SER B 1 445 ? 18.906 -27.766 -7.863 1 98.25 445 SER B O 1
ATOM 7665 N N . GLN B 1 446 ? 19.781 -29.047 -6.285 1 97.81 446 GLN B N 1
ATOM 7666 C CA . GLN B 1 446 ? 19.719 -30.234 -7.133 1 97.81 446 GLN B CA 1
ATOM 7667 C C . GLN B 1 446 ? 18.281 -30.641 -7.398 1 97.81 446 GLN B C 1
ATOM 7669 O O . GLN B 1 446 ? 17.938 -31.078 -8.508 1 97.81 446 GLN B O 1
ATOM 7674 N N . GLU B 1 447 ? 17.484 -30.547 -6.367 1 98.06 447 GLU B N 1
ATOM 7675 C CA . GLU B 1 447 ? 16.062 -30.828 -6.551 1 98.06 447 GLU B CA 1
ATOM 7676 C C . GLU B 1 447 ? 15.438 -29.859 -7.566 1 98.06 447 GLU B C 1
ATOM 7678 O O . GLU B 1 447 ? 14.57 -30.266 -8.344 1 98.06 447 GLU B O 1
ATOM 7683 N N . VAL B 1 448 ? 15.828 -28.641 -7.539 1 98.69 448 VAL B N 1
ATOM 7684 C CA . VAL B 1 448 ? 15.312 -27.641 -8.469 1 98.69 448 VAL B CA 1
ATOM 7685 C C . VAL B 1 448 ? 15.758 -27.984 -9.891 1 98.69 448 VAL B C 1
ATOM 7687 O O . VAL B 1 448 ? 15.023 -27.734 -10.852 1 98.69 448 VAL B O 1
ATOM 7690 N N . VAL B 1 449 ? 16.969 -28.578 -10.055 1 98.62 449 VAL B N 1
ATOM 7691 C CA . VAL B 1 449 ? 17.406 -29.031 -11.375 1 98.62 449 VAL B CA 1
ATOM 7692 C C . VAL B 1 449 ? 16.438 -30.094 -11.906 1 98.62 449 VAL B C 1
ATOM 7694 O O . VAL B 1 449 ? 16.047 -30.047 -13.078 1 98.62 449 VAL B O 1
ATOM 7697 N N . GLN B 1 450 ? 16.094 -30.984 -11.039 1 97.5 450 GLN B N 1
ATOM 7698 C CA . GLN B 1 450 ? 15.117 -32 -11.445 1 97.5 450 GLN B CA 1
ATOM 7699 C C . GLN B 1 450 ? 13.773 -31.375 -11.789 1 97.5 450 GLN B C 1
ATOM 7701 O O . GLN B 1 450 ? 13.109 -31.781 -12.742 1 97.5 450 GLN B O 1
ATOM 7706 N N . PHE B 1 451 ? 13.391 -30.469 -11.023 1 97.5 451 PHE B N 1
ATOM 7707 C CA . PHE B 1 451 ? 12.172 -29.719 -11.281 1 97.5 451 PHE B CA 1
ATOM 7708 C C . PHE B 1 451 ? 12.242 -29 -12.625 1 97.5 451 PHE B C 1
ATOM 7710 O O . PHE B 1 451 ? 11.273 -29 -13.391 1 97.5 451 PHE B O 1
ATOM 7717 N N . ALA B 1 452 ? 13.398 -28.391 -12.906 1 98.25 452 ALA B N 1
ATOM 7718 C CA . ALA B 1 452 ? 13.609 -27.734 -14.195 1 98.25 452 ALA B CA 1
ATOM 7719 C C . ALA B 1 452 ? 13.438 -28.734 -15.344 1 98.25 452 ALA B C 1
ATOM 7721 O O . ALA B 1 452 ? 12.836 -28.391 -16.375 1 98.25 452 ALA B O 1
ATOM 7722 N N . LYS B 1 453 ? 13.922 -29.891 -15.188 1 96.44 453 LYS B N 1
ATOM 7723 C CA . LYS B 1 453 ? 13.758 -30.922 -16.203 1 96.44 453 LYS B CA 1
ATOM 7724 C C . LYS B 1 453 ? 12.281 -31.266 -16.406 1 96.44 453 LYS B C 1
ATOM 7726 O O . LYS B 1 453 ? 11.836 -31.5 -17.531 1 96.44 453 LYS B O 1
ATOM 7731 N N . SER B 1 454 ? 11.594 -31.312 -15.297 1 94.44 454 SER B N 1
ATOM 7732 C CA . SER B 1 454 ? 10.156 -31.562 -15.375 1 94.44 454 SER B CA 1
ATOM 7733 C C . SER B 1 454 ? 9.445 -30.438 -16.125 1 94.44 454 SER B C 1
ATOM 7735 O O . SER B 1 454 ? 8.492 -30.688 -16.875 1 94.44 454 SER B O 1
ATOM 7737 N N . ILE B 1 455 ? 9.852 -29.25 -15.906 1 96.44 455 ILE B N 1
ATOM 7738 C CA . ILE B 1 455 ? 9.297 -28.109 -16.609 1 96.44 455 ILE B CA 1
ATOM 7739 C C . ILE B 1 455 ? 9.555 -28.234 -18.109 1 96.44 455 ILE B C 1
ATOM 7741 O O . ILE B 1 455 ? 8.641 -28.047 -18.922 1 96.44 455 ILE B O 1
ATOM 7745 N N . ARG B 1 456 ? 10.742 -28.578 -18.453 1 95.94 456 ARG B N 1
ATOM 7746 C CA . ARG B 1 456 ? 11.094 -28.766 -19.859 1 95.94 456 ARG B CA 1
ATOM 7747 C C . ARG B 1 456 ? 10.211 -29.828 -20.5 1 95.94 456 ARG B C 1
ATOM 7749 O O . ARG B 1 456 ? 9.656 -29.609 -21.594 1 95.94 456 ARG B O 1
ATOM 7756 N N . SER B 1 457 ? 10.094 -30.891 -19.828 1 93.44 457 SER B N 1
ATOM 7757 C CA . SER B 1 457 ? 9.266 -31.969 -20.344 1 93.44 457 SER B CA 1
ATOM 7758 C C . SER B 1 457 ? 7.82 -31.531 -20.531 1 93.44 457 SER B C 1
ATOM 7760 O O . SER B 1 457 ? 7.18 -31.891 -21.531 1 93.44 457 SER B O 1
ATOM 7762 N N . ALA B 1 458 ? 7.324 -30.797 -19.609 1 92.31 458 ALA B N 1
ATOM 7763 C CA . ALA B 1 458 ? 5.949 -30.312 -19.672 1 92.31 458 ALA B CA 1
ATOM 7764 C C . ALA B 1 458 ? 5.762 -29.375 -20.859 1 92.31 458 ALA B C 1
ATOM 7766 O O . ALA B 1 458 ? 4.73 -29.422 -21.547 1 92.31 458 ALA B O 1
ATOM 7767 N N . ILE B 1 459 ? 6.707 -28.5 -21.078 1 92.31 459 ILE B N 1
ATOM 7768 C CA . ILE B 1 459 ? 6.641 -27.562 -22.188 1 92.31 459 ILE B CA 1
ATOM 7769 C C . ILE B 1 459 ? 6.66 -28.328 -23.516 1 92.31 459 ILE B C 1
ATOM 7771 O O . ILE B 1 459 ? 5.891 -28.016 -24.422 1 92.31 459 ILE B O 1
ATOM 7775 N N . GLU B 1 460 ? 7.453 -29.297 -23.609 1 91.88 460 GLU B N 1
ATOM 7776 C CA . GLU B 1 460 ? 7.574 -30.109 -24.828 1 91.88 460 GLU B CA 1
ATOM 7777 C C . GLU B 1 460 ? 6.281 -30.875 -25.109 1 91.88 460 GLU B C 1
ATOM 7779 O O . GLU B 1 460 ? 5.949 -31.125 -26.266 1 91.88 460 GLU B O 1
ATOM 7784 N N . LEU B 1 461 ? 5.57 -31.109 -24.062 1 90.25 461 LEU B N 1
ATOM 7785 C CA . LEU B 1 461 ? 4.312 -31.844 -24.219 1 90.25 461 LEU B CA 1
ATOM 7786 C C . LEU B 1 461 ? 3.152 -30.891 -24.453 1 90.25 461 LEU B C 1
ATOM 7788 O O . LEU B 1 461 ? 1.989 -31.297 -24.422 1 90.25 461 LEU B O 1
ATOM 7792 N N . GLY B 1 462 ? 3.451 -29.609 -24.625 1 87.62 462 GLY B N 1
ATOM 7793 C CA . GLY B 1 462 ? 2.424 -28.641 -24.969 1 87.62 462 GLY B CA 1
ATOM 7794 C C . GLY B 1 462 ? 1.892 -27.875 -23.781 1 87.62 462 GLY B C 1
ATOM 7795 O O . GLY B 1 462 ? 0.814 -27.281 -23.844 1 87.62 462 GLY B O 1
ATOM 7796 N N . GLY B 1 463 ? 2.586 -27.859 -22.703 1 90.19 463 GLY B N 1
ATOM 7797 C CA . GLY B 1 463 ? 2.104 -27.234 -21.484 1 90.19 463 GLY B CA 1
ATOM 7798 C C . GLY B 1 463 ? 2.57 -25.797 -21.312 1 90.19 463 GLY B C 1
ATOM 7799 O O . GLY B 1 463 ? 2.467 -25.234 -20.219 1 90.19 463 GLY B O 1
ATOM 7800 N N . SER B 1 464 ? 3.01 -25.125 -22.344 1 89.56 464 SER B N 1
ATOM 7801 C CA . SER B 1 464 ? 3.619 -23.797 -22.266 1 89.56 464 SER B CA 1
ATOM 7802 C C . SER B 1 464 ? 2.619 -22.766 -21.766 1 89.56 464 SER B C 1
ATOM 7804 O O . SER B 1 464 ? 2.957 -21.922 -20.922 1 89.56 464 SER B O 1
ATOM 7806 N N . LEU B 1 465 ? 1.382 -22.875 -22.125 1 89.44 465 LEU B N 1
ATOM 7807 C CA . LEU B 1 465 ? 0.367 -21.875 -21.766 1 89.44 465 LEU B CA 1
ATOM 7808 C C . LEU B 1 465 ? -0.09 -22.062 -20.328 1 89.44 465 LEU B C 1
ATOM 7810 O O . LEU B 1 465 ? -0.622 -21.141 -19.719 1 89.44 465 LEU B O 1
ATOM 7814 N N . LYS B 1 466 ? 0.209 -23.219 -19.75 1 93.81 466 LYS B N 1
ATOM 7815 C CA . LYS B 1 466 ? -0.223 -23.516 -18.391 1 93.81 466 LYS B CA 1
ATOM 7816 C C . LYS B 1 466 ? 0.907 -23.297 -17.391 1 93.81 466 LYS B C 1
ATOM 7818 O O . LYS B 1 466 ? 0.729 -23.5 -16.188 1 93.81 466 LYS B O 1
ATOM 7823 N N . MET B 1 467 ? 1.997 -22.828 -17.938 1 94.5 467 MET B N 1
ATOM 7824 C CA . MET B 1 467 ? 3.17 -22.609 -17.094 1 94.5 467 MET B CA 1
ATOM 7825 C C . MET B 1 467 ? 2.965 -21.406 -16.172 1 94.5 467 MET B C 1
ATOM 7827 O O . MET B 1 467 ? 2.432 -20.375 -16.609 1 94.5 467 MET B O 1
ATOM 7831 N N . SER B 1 468 ? 3.363 -21.547 -14.914 1 97.5 468 SER B N 1
ATOM 7832 C CA . SER B 1 468 ? 3.277 -20.453 -13.945 1 97.5 468 SER B CA 1
ATOM 7833 C C . SER B 1 468 ? 4.574 -19.641 -13.906 1 97.5 468 SER B C 1
ATOM 7835 O O . SER B 1 468 ? 5.66 -20.219 -13.805 1 97.5 468 SER B O 1
ATOM 7837 N N . PRO B 1 469 ? 4.508 -18.344 -13.953 1 97.56 469 PRO B N 1
ATOM 7838 C CA . PRO B 1 469 ? 5.723 -17.547 -13.812 1 97.56 469 PRO B CA 1
ATOM 7839 C C . PRO B 1 469 ? 6.289 -17.562 -12.398 1 97.56 469 PRO B C 1
ATOM 7841 O O . PRO B 1 469 ? 7.414 -17.109 -12.172 1 97.56 469 PRO B O 1
ATOM 7844 N N . LEU B 1 470 ? 5.648 -18.141 -11.438 1 98.56 470 LEU B N 1
ATOM 7845 C CA . LEU B 1 470 ? 6.066 -18.109 -10.039 1 98.56 470 LEU B CA 1
ATOM 7846 C C . LEU B 1 470 ? 7.117 -19.188 -9.758 1 98.56 470 LEU B C 1
ATOM 7848 O O . LEU B 1 470 ? 7.562 -19.344 -8.625 1 98.56 470 LEU B O 1
ATOM 7852 N N . VAL B 1 471 ? 7.578 -19.844 -10.828 1 98.62 471 VAL B N 1
ATOM 7853 C CA . VAL B 1 471 ? 8.648 -20.828 -10.711 1 98.62 471 VAL B CA 1
ATOM 7854 C C . VAL B 1 471 ? 9.992 -20.156 -10.977 1 98.62 471 VAL B C 1
ATOM 7856 O O . VAL B 1 471 ? 11.047 -20.75 -10.703 1 98.62 471 VAL B O 1
ATOM 7859 N N . LEU B 1 472 ? 9.977 -18.984 -11.461 1 98.56 472 LEU B N 1
ATOM 7860 C CA . LEU B 1 472 ? 11.18 -18.359 -12.016 1 98.56 472 LEU B CA 1
ATOM 7861 C C . LEU B 1 472 ? 12.195 -18.062 -10.922 1 98.56 472 LEU B C 1
ATOM 7863 O O . LEU B 1 472 ? 13.398 -18.266 -11.109 1 98.56 472 LEU B O 1
ATOM 7867 N N . ASP B 1 473 ? 11.758 -17.625 -9.797 1 98.38 473 ASP B N 1
ATOM 7868 C CA . ASP B 1 473 ? 12.68 -17.219 -8.742 1 98.38 473 ASP B CA 1
ATOM 7869 C C . ASP B 1 473 ? 13.5 -18.406 -8.242 1 98.38 473 ASP B C 1
ATOM 7871 O O . ASP B 1 473 ? 14.711 -18.297 -8.047 1 98.38 473 ASP B O 1
ATOM 7875 N N . CYS B 1 474 ? 12.812 -19.531 -7.977 1 98.69 474 CYS B N 1
ATOM 7876 C CA . CYS B 1 474 ? 13.547 -20.672 -7.453 1 98.69 474 CYS B CA 1
ATOM 7877 C C . CYS B 1 474 ? 14.578 -21.172 -8.461 1 98.69 474 CYS B C 1
ATOM 7879 O O . CYS B 1 474 ? 15.664 -21.594 -8.086 1 98.69 474 CYS B O 1
ATOM 7881 N N . LEU B 1 475 ? 14.211 -21.125 -9.758 1 98.75 475 LEU B N 1
ATOM 7882 C CA . LEU B 1 475 ? 15.172 -21.469 -10.797 1 98.75 475 LEU B CA 1
ATOM 7883 C C . LEU B 1 475 ? 16.375 -20.547 -10.75 1 98.75 475 LEU B C 1
ATOM 7885 O O . LEU B 1 475 ? 17.516 -21.016 -10.805 1 98.75 475 LEU B O 1
ATOM 7889 N N . TYR B 1 476 ? 16.172 -19.344 -10.602 1 98.19 476 TYR B N 1
ATOM 7890 C CA . TYR B 1 476 ? 17.234 -18.359 -10.508 1 98.19 476 TYR B CA 1
ATOM 7891 C C . TYR B 1 476 ? 18.125 -18.625 -9.305 1 98.19 476 TYR B C 1
ATOM 7893 O O . TYR B 1 476 ? 19.359 -18.656 -9.422 1 98.19 476 TYR B O 1
ATOM 7901 N N . GLN B 1 477 ? 17.5 -18.797 -8.156 1 97.44 477 GLN B N 1
ATOM 7902 C CA . GLN B 1 477 ? 18.266 -19 -6.93 1 97.44 477 GLN B CA 1
ATOM 7903 C C . GLN B 1 477 ? 19.125 -20.266 -7.023 1 97.44 477 GLN B C 1
ATOM 7905 O O . GLN B 1 477 ? 20.297 -20.25 -6.609 1 97.44 477 GLN B O 1
ATOM 7910 N N . ALA B 1 478 ? 18.547 -21.266 -7.551 1 98.38 478 ALA B N 1
ATOM 7911 C CA . ALA B 1 478 ? 19.297 -22.5 -7.699 1 98.38 478 ALA B CA 1
ATOM 7912 C C . ALA B 1 478 ? 20.453 -22.344 -8.688 1 98.38 478 ALA B C 1
ATOM 7914 O O . ALA B 1 478 ? 21.562 -22.797 -8.438 1 98.38 478 ALA B O 1
ATOM 7915 N N . MET B 1 479 ? 20.141 -21.719 -9.766 1 97.94 479 MET B N 1
ATOM 7916 C CA . MET B 1 479 ? 21.172 -21.453 -10.758 1 97.94 479 MET B CA 1
ATOM 7917 C C . MET B 1 479 ? 22.312 -20.656 -10.141 1 97.94 479 MET B C 1
ATOM 7919 O O . MET B 1 479 ? 23.484 -20.969 -10.359 1 97.94 479 MET B O 1
ATOM 7923 N N . HIS B 1 480 ? 22 -19.625 -9.414 1 95.69 480 HIS B N 1
ATOM 7924 C CA . HIS B 1 480 ? 22.984 -18.797 -8.734 1 95.69 480 HIS B CA 1
ATOM 7925 C C . HIS B 1 480 ? 23.844 -19.609 -7.777 1 95.69 480 HIS B C 1
ATOM 7927 O O . HIS B 1 480 ? 25.062 -19.453 -7.754 1 95.69 480 HIS B O 1
ATOM 7933 N N . ASN B 1 481 ? 23.234 -20.484 -7.035 1 94.62 481 ASN B N 1
ATOM 7934 C CA . ASN B 1 481 ? 23.938 -21.328 -6.078 1 94.62 481 ASN B CA 1
ATOM 7935 C C . ASN B 1 481 ? 24.859 -22.312 -6.777 1 94.62 481 ASN B C 1
ATOM 7937 O O . ASN B 1 481 ? 25.984 -22.547 -6.328 1 94.62 481 ASN B O 1
ATOM 7941 N N . LEU B 1 482 ? 24.391 -22.891 -7.812 1 96.69 482 LEU B N 1
ATOM 7942 C CA . LEU B 1 482 ? 25.188 -23.859 -8.555 1 96.69 482 LEU B CA 1
ATOM 7943 C C . LEU B 1 482 ? 26.375 -23.188 -9.227 1 96.69 482 LEU B C 1
ATOM 7945 O O . LEU B 1 482 ? 27.469 -23.766 -9.289 1 96.69 482 LEU B O 1
ATOM 7949 N N . MET B 1 483 ? 26.156 -22.031 -9.703 1 94.62 483 MET B N 1
ATOM 7950 C CA . MET B 1 483 ? 27.266 -21.266 -10.266 1 94.62 483 MET B CA 1
ATOM 7951 C C . MET B 1 483 ? 28.312 -20.969 -9.203 1 94.62 483 MET B C 1
ATOM 7953 O O . MET B 1 483 ? 29.516 -21.109 -9.461 1 94.62 483 MET B O 1
ATOM 7957 N N . TRP B 1 484 ? 27.875 -20.562 -8.078 1 91.25 484 TRP B N 1
ATOM 7958 C CA . TRP B 1 484 ? 28.766 -20.297 -6.953 1 91.25 484 TRP B CA 1
ATOM 7959 C C . TRP B 1 484 ? 29.562 -21.547 -6.586 1 91.25 484 TRP B C 1
ATOM 7961 O O . TRP B 1 484 ? 30.781 -21.484 -6.41 1 91.25 484 TRP B O 1
ATOM 7971 N N . GLN B 1 485 ? 28.906 -22.656 -6.508 1 91.69 485 GLN B N 1
ATOM 7972 C CA . GLN B 1 485 ? 29.562 -23.922 -6.168 1 91.69 485 GLN B CA 1
ATOM 7973 C C . GLN B 1 485 ? 30.578 -24.312 -7.234 1 91.69 485 GLN B C 1
ATOM 7975 O O . GLN B 1 485 ? 31.656 -24.828 -6.914 1 91.69 485 GLN B O 1
ATOM 7980 N N . SER B 1 486 ? 30.141 -24.078 -8.406 1 93.12 486 SER B N 1
ATOM 7981 C CA . SER B 1 486 ? 31.047 -24.406 -9.508 1 93.12 486 SER B CA 1
ATOM 7982 C C . SER B 1 486 ? 32.312 -23.562 -9.43 1 93.12 486 SER B C 1
ATOM 7984 O O . SER B 1 486 ? 33.438 -24.094 -9.633 1 93.12 486 SER B O 1
ATOM 7986 N N . HIS B 1 487 ? 32.25 -22.359 -9.117 1 90.56 487 HIS B N 1
ATOM 7987 C CA . HIS B 1 487 ? 33.406 -21.453 -9.016 1 90.56 487 HIS B CA 1
ATOM 7988 C C . HIS B 1 487 ? 34.281 -21.812 -7.812 1 90.56 487 HIS B C 1
ATOM 7990 O O . HIS B 1 487 ? 35.5 -21.766 -7.898 1 90.56 487 HIS B O 1
ATOM 7996 N N . GLU B 1 488 ? 33.625 -22.188 -6.719 1 87.88 488 GLU B N 1
ATOM 7997 C CA . GLU B 1 488 ? 34.344 -22.453 -5.477 1 87.88 488 GLU B CA 1
ATOM 7998 C C . GLU B 1 488 ? 35.062 -23.812 -5.523 1 87.88 488 GLU B C 1
ATOM 8000 O O . GLU B 1 488 ? 36.125 -23.969 -4.977 1 87.88 488 GLU B O 1
ATOM 8005 N N . THR B 1 489 ? 34.5 -24.75 -6.129 1 90.12 489 THR B N 1
ATOM 8006 C CA . THR B 1 489 ? 35 -26.109 -6.047 1 90.12 489 THR B CA 1
ATOM 8007 C C . THR B 1 489 ? 35.688 -26.5 -7.348 1 90.12 489 THR B C 1
ATOM 8009 O O . THR B 1 489 ? 36.469 -27.469 -7.379 1 90.12 489 THR B O 1
ATOM 8012 N N . GLY B 1 490 ? 35.406 -25.891 -8.43 1 91.31 490 GLY B N 1
ATOM 8013 C CA . GLY B 1 490 ? 35.906 -26.266 -9.734 1 91.31 490 GLY B CA 1
ATOM 8014 C C . GLY B 1 490 ? 35.281 -27.516 -10.289 1 91.31 490 GLY B C 1
ATOM 8015 O O . GLY B 1 490 ? 35.688 -28.047 -11.32 1 91.31 490 GLY B O 1
ATOM 8016 N N . ASN B 1 491 ? 34.281 -27.969 -9.648 1 92.69 491 ASN B N 1
ATOM 8017 C CA . ASN B 1 491 ? 33.562 -29.172 -10.055 1 92.69 491 ASN B CA 1
ATOM 8018 C C . ASN B 1 491 ? 32.688 -28.906 -11.266 1 92.69 491 ASN B C 1
ATOM 8020 O O . ASN B 1 491 ? 31.703 -28.172 -11.172 1 92.69 491 ASN B O 1
ATOM 8024 N N . THR B 1 492 ? 32.875 -29.609 -12.297 1 93.62 492 THR B N 1
ATOM 8025 C CA . THR B 1 492 ? 32.219 -29.391 -13.57 1 93.62 492 THR B CA 1
ATOM 8026 C C . THR B 1 492 ? 30.766 -29.875 -13.508 1 93.62 492 THR B C 1
ATOM 8028 O O . THR B 1 492 ? 29.938 -29.453 -14.305 1 93.62 492 THR B O 1
ATOM 8031 N N . GLU B 1 493 ? 30.484 -30.781 -12.609 1 95.81 493 GLU B N 1
ATOM 8032 C CA . GLU B 1 493 ? 29.109 -31.266 -12.477 1 95.81 493 GLU B CA 1
ATOM 8033 C C . GLU B 1 493 ? 28.156 -30.125 -12.148 1 95.81 493 GLU B C 1
ATOM 8035 O O . GLU B 1 493 ? 27.031 -30.094 -12.648 1 95.81 493 GLU B O 1
ATOM 8040 N N . PHE B 1 494 ? 28.594 -29.25 -11.305 1 95.62 494 PHE B N 1
ATOM 8041 C CA . PHE B 1 494 ? 27.766 -28.109 -10.93 1 95.62 494 PHE B CA 1
ATOM 8042 C C . PHE B 1 494 ? 27.531 -27.188 -12.125 1 95.62 494 PHE B C 1
ATOM 8044 O O . PHE B 1 494 ? 26.453 -26.625 -12.289 1 95.62 494 PHE B O 1
ATOM 8051 N N . SER B 1 495 ? 28.484 -27.047 -12.93 1 95.75 495 SER B N 1
ATOM 8052 C CA . SER B 1 495 ? 28.344 -26.219 -14.133 1 95.75 495 SER B CA 1
ATOM 8053 C C . SER B 1 495 ? 27.328 -26.828 -15.094 1 95.75 495 SER B C 1
ATOM 8055 O O . SER B 1 495 ? 26.578 -26.094 -15.75 1 95.75 495 SER B O 1
ATOM 8057 N N . GLN B 1 496 ? 27.359 -28.094 -15.188 1 97.19 496 GLN B N 1
ATOM 8058 C CA . GLN B 1 496 ? 26.391 -28.766 -16.047 1 97.19 496 GLN B CA 1
ATOM 8059 C C . GLN B 1 496 ? 24.969 -28.562 -15.547 1 97.19 496 GLN B C 1
ATOM 8061 O O . GLN B 1 496 ? 24.047 -28.328 -16.328 1 97.19 496 GLN B O 1
ATOM 8066 N N . MET B 1 497 ? 24.797 -28.688 -14.305 1 97.75 497 MET B N 1
ATOM 8067 C CA . MET B 1 497 ? 23.484 -28.484 -13.688 1 97.75 497 MET B CA 1
ATOM 8068 C C . MET B 1 497 ? 23.016 -27.047 -13.883 1 97.75 497 MET B C 1
ATOM 8070 O O . MET B 1 497 ? 21.844 -26.797 -14.164 1 97.75 497 MET B O 1
ATOM 8074 N N . GLU B 1 498 ? 23.938 -26.141 -13.617 1 97.44 498 GLU B N 1
ATOM 8075 C CA . GLU B 1 498 ? 23.656 -24.719 -13.852 1 97.44 498 GLU B CA 1
ATOM 8076 C C . GLU B 1 498 ? 23.172 -24.484 -15.281 1 97.44 498 GLU B C 1
ATOM 8078 O O . GLU B 1 498 ? 22.203 -23.766 -15.516 1 97.44 498 GLU B O 1
ATOM 8083 N N . ASN B 1 499 ? 23.797 -25.094 -16.234 1 97.06 499 ASN B N 1
ATOM 8084 C CA . ASN B 1 499 ? 23.469 -24.969 -17.641 1 97.06 499 ASN B CA 1
ATOM 8085 C C . ASN B 1 499 ? 22.078 -25.531 -17.953 1 97.06 499 ASN B C 1
ATOM 8087 O O . ASN B 1 499 ? 21.359 -25.016 -18.797 1 97.06 499 ASN B O 1
ATOM 8091 N N . GLU B 1 500 ? 21.781 -26.578 -17.281 1 97.94 500 GLU B N 1
ATOM 8092 C CA . GLU B 1 500 ? 20.453 -27.156 -17.469 1 97.94 500 GLU B CA 1
ATOM 8093 C C . GLU B 1 500 ? 19.359 -26.172 -17.078 1 97.94 500 GLU B C 1
ATOM 8095 O O . GLU B 1 500 ? 18.375 -26.016 -17.797 1 97.94 500 GLU B O 1
ATOM 8100 N N . ILE B 1 501 ? 19.484 -25.531 -15.969 1 98.44 501 ILE B N 1
ATOM 8101 C CA . ILE B 1 501 ? 18.516 -24.547 -15.516 1 98.44 501 ILE B CA 1
ATOM 8102 C C . ILE B 1 501 ? 18.484 -23.359 -16.484 1 98.44 501 ILE B C 1
ATOM 8104 O O . ILE B 1 501 ? 17.406 -22.875 -16.844 1 98.44 501 ILE B O 1
ATOM 8108 N N . ARG B 1 502 ? 19.641 -22.938 -16.891 1 97.75 502 ARG B N 1
ATOM 8109 C CA . ARG B 1 502 ? 19.75 -21.828 -17.812 1 97.75 502 ARG B CA 1
ATOM 8110 C C . ARG B 1 502 ? 18.984 -22.125 -19.109 1 97.75 502 ARG B C 1
ATOM 8112 O O . ARG B 1 502 ? 18.266 -21.266 -19.625 1 97.75 502 ARG B O 1
ATOM 8119 N N . ASP B 1 503 ? 19.125 -23.297 -19.578 1 97.69 503 ASP B N 1
ATOM 8120 C CA . ASP B 1 503 ? 18.453 -23.703 -20.797 1 97.69 503 ASP B CA 1
ATOM 8121 C C . ASP B 1 503 ? 16.922 -23.672 -20.625 1 97.69 503 ASP B C 1
ATOM 8123 O O . ASP B 1 503 ? 16.203 -23.25 -21.531 1 97.69 503 ASP B O 1
ATOM 8127 N N . VAL B 1 504 ? 16.516 -24.109 -19.516 1 98.19 504 VAL B N 1
ATOM 8128 C CA . VAL B 1 504 ? 15.078 -24.109 -19.219 1 98.19 504 VAL B CA 1
ATOM 8129 C C . VAL B 1 504 ? 14.562 -22.688 -19.125 1 98.19 504 VAL B C 1
ATOM 8131 O O . VAL B 1 504 ? 13.469 -22.375 -19.594 1 98.19 504 VAL B O 1
ATOM 8134 N N . LEU B 1 505 ? 15.344 -21.797 -18.469 1 97.88 505 LEU B N 1
ATOM 8135 C CA . LEU B 1 505 ? 14.961 -20.391 -18.391 1 97.88 505 LEU B CA 1
ATOM 8136 C C . LEU B 1 505 ? 14.836 -19.797 -19.797 1 97.88 505 LEU B C 1
ATOM 8138 O O . LEU B 1 505 ? 13.883 -19.062 -20.078 1 97.88 505 LEU B O 1
ATOM 8142 N N . TYR B 1 506 ? 15.711 -20.156 -20.656 1 96.5 506 TYR B N 1
ATOM 8143 C CA . TYR B 1 506 ? 15.625 -19.656 -22.031 1 96.5 506 TYR B CA 1
ATOM 8144 C C . TYR B 1 506 ? 14.391 -20.203 -22.734 1 96.5 506 TYR B C 1
ATOM 8146 O O . TYR B 1 506 ? 13.766 -19.5 -23.531 1 96.5 506 TYR B O 1
ATOM 8154 N N . LEU B 1 507 ? 14.094 -21.406 -22.438 1 96 507 LEU B N 1
ATOM 8155 C CA . LEU B 1 507 ? 12.883 -22 -23.016 1 96 507 LEU B CA 1
ATOM 8156 C C . LEU B 1 507 ? 11.641 -21.266 -22.547 1 96 507 LEU B C 1
ATOM 8158 O O . LEU B 1 507 ? 10.766 -20.938 -23.344 1 96 507 LEU B O 1
ATOM 8162 N N . ILE B 1 508 ? 11.539 -21 -21.25 1 96 508 ILE B N 1
ATOM 8163 C CA . ILE B 1 508 ? 10.422 -20.25 -20.688 1 96 508 ILE B CA 1
ATOM 8164 C C . ILE B 1 508 ? 10.438 -18.828 -21.25 1 96 508 ILE B C 1
ATOM 8166 O O . ILE B 1 508 ? 9.383 -18.203 -21.422 1 96 508 ILE B O 1
ATOM 8170 N N . GLY B 1 509 ? 11.648 -18.344 -21.578 1 93.81 509 GLY B N 1
ATOM 8171 C CA . GLY B 1 509 ? 11.867 -17 -22.078 1 93.81 509 GLY B CA 1
ATOM 8172 C C . GLY B 1 509 ? 11.227 -16.75 -23.438 1 93.81 509 GLY B C 1
ATOM 8173 O O . GLY B 1 509 ? 11.109 -15.602 -23.875 1 93.81 509 GLY B O 1
ATOM 8174 N N . THR B 1 510 ? 10.734 -17.75 -24.031 1 90.56 510 THR B N 1
ATOM 8175 C CA . THR B 1 510 ? 10.008 -17.578 -25.297 1 90.56 510 THR B CA 1
ATOM 8176 C C . THR B 1 510 ? 8.633 -16.984 -25.047 1 90.56 510 THR B C 1
ATOM 8178 O O . THR B 1 510 ? 8.055 -16.344 -25.922 1 90.56 510 THR B O 1
ATOM 8181 N N . ARG B 1 511 ? 8.188 -17.125 -23.859 1 90.5 511 ARG B N 1
ATOM 8182 C CA . ARG B 1 511 ? 6.855 -16.641 -23.5 1 90.5 511 ARG B CA 1
ATOM 8183 C C . ARG B 1 511 ? 6.938 -15.328 -22.734 1 90.5 511 ARG B C 1
ATOM 8185 O O . ARG B 1 511 ? 6.09 -14.445 -22.906 1 90.5 511 ARG B O 1
ATOM 8192 N N . TRP B 1 512 ? 7.891 -15.258 -21.891 1 93.75 512 TRP B N 1
ATOM 8193 C CA . TRP B 1 512 ? 7.996 -14.117 -20.984 1 93.75 512 TRP B CA 1
ATOM 8194 C C . TRP B 1 512 ? 9.391 -13.508 -21.031 1 93.75 512 TRP B C 1
ATOM 8196 O O . TRP B 1 512 ? 10.359 -14.18 -21.406 1 93.75 512 TRP B O 1
ATOM 8206 N N . LYS B 1 513 ? 9.539 -12.297 -20.531 1 93.62 513 LYS B N 1
ATOM 8207 C CA . LYS B 1 513 ? 10.82 -11.602 -20.547 1 93.62 513 LYS B CA 1
ATOM 8208 C C . LYS B 1 513 ? 11.57 -11.805 -19.234 1 93.62 513 LYS B C 1
ATOM 8210 O O . LYS B 1 513 ? 12.789 -11.633 -19.172 1 93.62 513 LYS B O 1
ATOM 8215 N N . ALA B 1 514 ? 10.938 -12.227 -18.203 1 95.88 514 ALA B N 1
ATOM 8216 C CA . ALA B 1 514 ? 11.523 -12.305 -16.875 1 95.88 514 ALA B CA 1
ATOM 8217 C C . ALA B 1 514 ? 12.695 -13.289 -16.844 1 95.88 514 ALA B C 1
ATOM 8219 O O . ALA B 1 514 ? 13.727 -13.023 -16.219 1 95.88 514 ALA B O 1
ATOM 8220 N N . PRO B 1 515 ? 12.586 -14.438 -17.531 1 96.94 515 PRO B N 1
ATOM 8221 C CA . PRO B 1 515 ? 13.727 -15.352 -17.516 1 96.94 515 PRO B CA 1
ATOM 8222 C C . PRO B 1 515 ? 15.008 -14.703 -18.031 1 96.94 515 PRO B C 1
ATOM 8224 O O . PRO B 1 515 ? 16.078 -14.922 -17.469 1 96.94 515 PRO B O 1
ATOM 8227 N N . HIS B 1 516 ? 14.883 -13.906 -19.016 1 95.44 516 HIS B N 1
ATOM 8228 C CA . HIS B 1 516 ? 16.047 -13.211 -19.547 1 95.44 516 HIS B CA 1
ATOM 8229 C C . HIS B 1 516 ? 16.594 -12.195 -18.531 1 95.44 516 HIS B C 1
ATOM 8231 O O . HIS B 1 516 ? 17.812 -12.008 -18.438 1 95.44 516 HIS B O 1
ATOM 8237 N N . ALA B 1 517 ? 15.727 -11.594 -17.891 1 94.81 517 ALA B N 1
ATOM 8238 C CA . ALA B 1 517 ? 16.141 -10.656 -16.844 1 94.81 517 ALA B CA 1
ATOM 8239 C C . ALA B 1 517 ? 16.906 -11.367 -15.734 1 94.81 517 ALA B C 1
ATOM 8241 O O . ALA B 1 517 ? 17.938 -10.883 -15.266 1 94.81 517 ALA B O 1
ATOM 8242 N N . TYR B 1 518 ? 16.422 -12.523 -15.32 1 96.25 518 TYR B N 1
ATOM 8243 C CA . TYR B 1 518 ? 17.078 -13.305 -14.281 1 96.25 518 TYR B CA 1
ATOM 8244 C C . TYR B 1 518 ? 18.484 -13.727 -14.711 1 96.25 518 TYR B C 1
ATOM 8246 O O . TYR B 1 518 ? 19.438 -13.625 -13.945 1 96.25 518 TYR B O 1
ATOM 8254 N N . VAL B 1 519 ? 18.562 -14.148 -15.922 1 95.94 519 VAL B N 1
ATOM 8255 C CA . VAL B 1 519 ? 19.859 -14.562 -16.438 1 95.94 519 VAL B CA 1
ATOM 8256 C C . VAL B 1 519 ? 20.797 -13.359 -16.516 1 95.94 519 VAL B C 1
ATOM 8258 O O . VAL B 1 519 ? 21.984 -13.477 -16.219 1 95.94 519 VAL B O 1
ATOM 8261 N N . GLY B 1 520 ? 20.266 -12.219 -16.875 1 92.75 520 GLY B N 1
ATOM 8262 C CA . GLY B 1 520 ? 21.047 -10.992 -16.906 1 92.75 520 GLY B CA 1
ATOM 8263 C C . GLY B 1 520 ? 21.594 -10.594 -15.539 1 92.75 520 GLY B C 1
ATOM 8264 O O . GLY B 1 520 ? 22.734 -10.141 -15.43 1 92.75 520 GLY B O 1
ATOM 8265 N N . VAL B 1 521 ? 20.812 -10.797 -14.539 1 92.94 521 VAL B N 1
ATOM 8266 C CA . VAL B 1 521 ? 21.234 -10.484 -13.18 1 92.94 521 VAL B CA 1
ATOM 8267 C C . VAL B 1 521 ? 22.406 -11.375 -12.773 1 92.94 521 VAL B C 1
ATOM 8269 O O . VAL B 1 521 ? 23.359 -10.914 -12.156 1 92.94 521 VAL B O 1
ATOM 8272 N N . LEU B 1 522 ? 22.312 -12.594 -13.141 1 90.94 522 LEU B N 1
ATOM 8273 C CA . LEU B 1 522 ? 23.359 -13.555 -12.789 1 90.94 522 LEU B CA 1
ATOM 8274 C C . LEU B 1 522 ? 24.672 -13.211 -13.492 1 90.94 522 LEU B C 1
ATOM 8276 O O . LEU B 1 522 ? 25.75 -13.359 -12.906 1 90.94 522 LEU B O 1
ATOM 8280 N N . ARG B 1 523 ? 24.562 -12.789 -14.664 1 86.88 523 ARG B N 1
ATOM 8281 C CA . ARG B 1 523 ? 25.75 -12.414 -15.422 1 86.88 523 ARG B CA 1
ATOM 8282 C C . ARG B 1 523 ? 26.453 -11.227 -14.773 1 86.88 523 ARG B C 1
ATOM 8284 O O . ARG B 1 523 ? 27.688 -11.164 -14.734 1 86.88 523 ARG B O 1
ATOM 8291 N N . ARG B 1 524 ? 25.781 -10.406 -14.234 1 81.56 524 ARG B N 1
ATOM 8292 C CA . ARG B 1 524 ? 26.328 -9.219 -13.586 1 81.56 524 ARG B CA 1
ATOM 8293 C C . ARG B 1 524 ? 26.953 -9.562 -12.242 1 81.56 524 ARG B C 1
ATOM 8295 O O . ARG B 1 524 ? 27.891 -8.891 -11.797 1 81.56 524 ARG B O 1
ATOM 8302 N N . SER B 1 525 ? 26.484 -10.555 -11.672 1 77.75 525 SER B N 1
ATOM 8303 C CA . SER B 1 525 ? 27 -10.961 -10.367 1 77.75 525 SER B CA 1
ATOM 8304 C C . SER B 1 525 ? 28.375 -11.625 -10.492 1 77.75 525 SER B C 1
ATOM 8306 O O . SER B 1 525 ? 29.109 -11.711 -9.508 1 77.75 525 SER B O 1
ATOM 8308 N N . GLN B 1 526 ? 28.734 -12.078 -11.633 1 69.25 526 GLN B N 1
ATOM 8309 C CA . GLN B 1 526 ? 30 -12.75 -11.883 1 69.25 526 GLN B CA 1
ATOM 8310 C C . GLN B 1 526 ? 31.094 -11.742 -12.227 1 69.25 526 GLN B C 1
ATOM 8312 O O . GLN B 1 526 ? 32.281 -12.062 -12.172 1 69.25 526 GLN B O 1
ATOM 8317 N N . CYS B 1 527 ? 30.672 -10.5 -12.555 1 51.12 527 CYS B N 1
ATOM 8318 C CA . CYS B 1 527 ? 31.672 -9.484 -12.875 1 51.12 527 CYS B CA 1
ATOM 8319 C C . CYS B 1 527 ? 32 -8.648 -11.648 1 51.12 527 CYS B C 1
ATOM 8321 O O . CYS B 1 527 ? 31.125 -8.352 -10.836 1 51.12 527 CYS B O 1
#

Sequence (1054 aa):
MSDRQSHTRATNACLTCRKQKRKCTKERPRCSVCRKTGRACDYTPPSTNSSNAIDSSERSGSQETTGNGSWPHGGVQLPRSSVLGTSTTDGLSTLFLDSDVSPDRSYLENNRHQALPAEYLRYLRNPAQVRHEVDVYFNSVHTFFPIVSKLRLYQQLSNLDRNHDADLALLVIAMQLHTRPCSDIESTDVDLYSVAKACYAFVESGNNFSIKVLQAGILIALYEISNAIHPAAYLTVGHCARLGHAMGVHQRSNAPQMLNRPGTWVELEERRRTWWAVIILDRYVNLGGKNRPFACEDAQPEDLLPADDKNWDRGEITVVEPLAVRANTTIQVCPFTRTCQAAHVLARVLGHLNDRNIDRSFQHQEAMQLHRTAQALSHTLSNELEQWIEKEHDPTAHLQLFSAIGICYSALLILYDSYCCVSMIGFTDDAELQHLCLSAITEVSQEVVQFAKSIRSAIELGGSLKMSPLVLDCLYQAMHNLMWQSHETGNTEFSQMENEIRDVLYLIGTRWKAPHAYVGVLRRSQCMSDRQSHTRATNACLTCRKQKRKCTKERPRCSVCRKTGRACDYTPPSTNSSNAIDSSERSGSQETTGNGSWPHGGVQLPRSSVLGTSTTDGLSTLFLDSDVSPDRSYLENNRHQALPAEYLRYLRNPAQVRHEVDVYFNSVHTFFPIVSKLRLYQQLSNLDRNHDADLALLVIAMQLHTRPCSDIESTDVDLYSVAKACYAFVESGNNFSIKVLQAGILIALYEISNAIHPAAYLTVGHCARLGHAMGVHQRSNAPQMLNRPGTWVELEERRRTWWAVIILDRYVNLGGKNRPFACEDAQPEDLLPADDKNWDRGEITVVEPLAVRANTTIQVCPFTRTCQAAHVLARVLGHLNDRNIDRSFQHQEAMQLHRTAQALSHTLSNELEQWIEKEHDPTAHLQLFSAIGICYSALLILYDSYCCVSMIGFTDDAELQHLCLSAITEVSQEVVQFAKSIRSAIELGGSLKMSPLVLDCLYQAMHNLMWQSHETGNTEFSQMENEIRDVLYLIGTRWKAPHAYVGVLRRSQC

pLDDT: mean 83.14, std 21.43, range [18.33, 98.94]

InterPro domains:
  IPR001138 Zn(2)Cys(6) fungal-type DNA-binding domain [PF00172] (13-49)
  IPR001138 Zn(2)Cys(6) fungal-type DNA-binding domain [PS00463] (13-41)
  IPR001138 Zn(2)Cys(6) fungal-type DNA-binding domain [PS50048] (13-43)
  IPR001138 Zn(2)Cys(6) fungal-type DNA-binding domain [SM00066] (8-52)
  IPR001138 Zn(2)Cys(6) fungal-type DNA-binding domain [cd00067] (9-44)
  IPR007219 Xylanolytic transcriptional activator, regulatory domain [PF04082] (135-389)
  IPR007219 Xylanolytic transcriptional activator, regulatory domain [SM00906] (233-310)
  IPR036864 Zn(2)-C6 fungal-type DNA-binding domain superfamily [G3DSA:4.10.240.10] (5-65)
  IPR036864 Zn(2)-C6 fungal-type DNA-binding domain superfamily [SSF57701] (4-48)
  IPR050815 Transcription factor, fungi [PTHR47338] (5-524)

Nearest PDB structures (foldseek):
  8fiq-assembly1_A  TM=2.674E-01  e=7.129E+00  synthetic construct
  8fiq-assembly1_A  TM=2.677E-01  e=6.480E+00  synthetic construct

Secondary structure (DSSP, 8-state):
-------PBPSS--HHHHHTT-----BSSS-HHHHHHT-----------------------------------------------HHHHHHHHHHHH-TTSPP-TTHHHHGGGPPPPHHHHTTTS-HHHHHHHHHHHHTTHHHH---S-HHHHHHHHT-TTTTT-HHHHHHHHHHHHHHS-GGGGSSSS--HHHHHHHHHHHHHHTT---HHHHHHHHHHHHHHHHTT-TTHHHHHHHHHHHHHHHHTTT-TTTS--SSPPPSSHHHHHHHHHHHHHHHHHHHHHTSSSTTPPPSSPPPPTTSBPP--HHHHHHTPPP-PPPPBTTS-TTS---HHHHHHHHHHHHHHHHHHHH--S--HHHHHHHHHHHHHHHHHHHHHHHHHHHHHHHH-SSTTGGGGGHHHHHHHHHHHHHHHHHHHS----S-THHHHHHHHHHHHHHHHHHHHHHHHHHHHHHHHTT-GGG--GGGHHHHHHHHHHHHHHHHHH--HHHHHHHHHHHHHHHHHTTT-SHHHHHHHHHHHHT-/-------PBPSS--HHHHHTT-----BSSS-HHHHHHT-----------------------------------------------TTHHHHHHHHHH-TTSPP-THHHHHGGGPPPPHHHHTTTS-HHHHHHHHHHHHTTHHHH---S-HHHHHHHHH-TTTTT-HHHHHHHHHHHHHHS-GGGGSSSS--HHHHHHHHHHHHHHTT---HHHHHHHHHHHHHHHHTT-TTHHHHHHHHHHHHHHHHTTT-TTTS--SSPPPSSHHHHHHHHHHHHHHHHHHHHHTSS-TTPPPSSPPPPTTSBPP--HHHHHHTPPP-PPPPBTTS-TTS---HHHHHHHHHHHHHHHHHHHH--S--HHHHHHHHHHHHHHHHHHHHHHHHHHHHHHHH-SSTTGGGGGHHHHHHHHHHHHHHHHHHHS----S-THHHHHHHHHHHHHHHHHHHHHHHHHHHHHHHHTT-GGG--GGGHHHHHHHHHHHHHHHHHH--HHHHHHHHHHHHHHHHHTTT-SHHHHHHHHHHHHT-

Solvent-accessible surface area (backbone atoms only — not comparable to full-atom values): 58081 Å² total; per-residue (Å²): 134,80,80,73,75,76,62,52,64,48,94,54,63,26,54,51,32,60,74,64,74,45,86,49,66,19,30,48,84,51,19,63,52,30,61,74,70,72,46,78,47,40,72,77,68,82,77,75,76,72,76,74,83,74,82,79,83,75,89,71,84,70,82,70,80,80,75,77,71,78,74,69,85,70,69,82,60,73,74,73,79,67,70,73,48,76,67,48,44,43,16,46,23,28,41,43,64,36,44,88,40,84,50,56,64,61,30,68,64,59,25,49,66,42,80,63,56,66,87,60,45,65,78,54,68,48,60,68,58,44,51,50,50,52,50,50,32,58,71,11,56,32,59,53,56,66,40,72,54,56,59,62,50,53,54,39,66,68,30,84,90,51,54,67,26,41,47,57,50,42,28,52,48,24,49,45,68,74,62,50,71,59,76,64,56,73,47,93,60,78,41,65,63,56,51,39,54,50,46,46,53,50,39,52,75,56,58,41,80,50,72,46,42,50,48,22,41,50,40,47,21,50,51,24,53,34,41,45,41,40,64,54,23,55,46,40,40,33,45,40,33,43,49,33,46,63,38,12,62,78,37,75,84,70,22,56,63,70,59,77,77,67,88,43,69,60,51,46,50,30,49,52,32,40,46,49,50,46,52,41,50,40,49,57,58,40,69,17,27,62,59,52,79,65,53,59,80,75,82,50,55,78,39,73,48,62,73,50,58,69,39,53,56,69,64,48,86,66,96,60,81,82,44,35,58,66,49,66,80,81,57,88,70,39,45,62,38,46,29,51,51,21,37,51,52,29,43,51,48,52,50,55,71,50,50,80,81,61,52,68,73,57,46,52,55,49,49,53,51,50,49,50,53,50,49,52,50,48,51,49,49,52,51,50,45,53,49,35,63,70,68,44,81,55,84,49,61,51,43,30,42,41,41,19,52,18,36,37,48,33,33,51,45,54,55,20,60,66,41,47,68,59,76,72,80,77,57,71,76,53,48,60,57,21,54,50,19,52,55,46,42,55,52,51,30,51,51,48,42,54,49,37,51,51,50,49,53,30,40,74,72,66,29,60,65,36,57,56,67,53,33,52,61,28,52,46,53,28,32,51,51,26,46,50,49,18,70,75,68,66,43,60,67,33,46,52,49,24,48,52,39,50,52,40,34,54,59,54,32,75,69,31,48,24,41,54,52,52,53,52,48,52,58,54,63,76,102,133,81,80,72,75,75,62,52,64,48,94,52,64,25,56,52,32,59,75,63,74,46,86,47,66,19,30,46,85,51,18,64,52,30,61,73,68,71,46,77,47,40,72,78,70,80,78,77,79,75,78,75,80,77,82,79,84,75,89,70,84,72,83,70,82,79,74,78,72,76,76,70,84,70,69,82,61,74,76,72,79,68,70,74,46,75,67,50,44,42,16,46,24,28,39,43,63,35,45,88,41,83,50,55,67,60,30,67,63,60,26,52,66,44,80,66,56,66,88,62,45,65,77,55,68,48,60,68,57,44,51,49,50,52,50,50,32,60,70,11,56,32,60,51,56,66,40,73,54,56,59,63,49,53,52,40,65,68,30,82,89,52,55,66,27,42,47,56,50,43,29,51,49,25,49,46,68,73,60,50,72,61,75,65,57,74,45,94,60,77,41,64,63,57,50,39,54,51,47,47,52,51,40,53,75,57,58,38,80,50,73,46,41,49,50,22,41,49,40,46,21,51,51,23,53,34,40,46,39,41,64,53,24,55,47,40,38,32,46,40,33,44,49,33,45,62,38,12,62,77,36,77,84,69,22,57,63,70,58,76,80,66,86,42,69,62,54,45,50,28,48,51,31,40,46,49,48,46,53,40,51,40,49,56,57,41,69,18,28,62,59,51,79,67,53,60,79,78,84,49,57,78,39,72,48,62,71,51,59,69,38,53,57,70,65,49,85,67,95,62,78,82,45,35,57,65,50,68,78,81,57,89,71,40,44,60,38,45,28,50,51,22,38,50,51,30,44,51,49,51,49,57,72,51,50,79,81,61,53,67,72,58,46,52,55,49,51,54,51,49,50,52,54,49,48,52,51,49,51,46,50,51,51,49,46,54,48,36,65,71,68,43,83,55,83,49,60,52,44,31,41,41,40,20,52,18,36,36,46,33,35,50,44,55,55,21,59,65,41,46,70,58,76,72,82,76,58,71,77,54,48,59,55,22,54,49,21,53,54,47,43,53,53,53,29,53,52,48,43,53,48,38,50,52,50,48,52,30,40,75,73,67,27,60,64,36,59,55,68,54,33,50,62,27,52,47,52,29,32,53,50,26,46,50,48,19,70,73,68,66,42,62,68,34,46,52,51,26,48,52,39,50,51,41,34,54,58,55,33,76,69,30,50,22,41,55,50,51,53,52,48,54,58,54,64,75,102